Protein AF-0000000074851756 (afdb_homodimer)

Solvent-accessible surface area (backbone atoms only — not comparable to full-atom values): 67888 Å² total; per-residue (Å²): 117,62,91,69,58,43,26,28,37,28,37,21,36,17,73,38,20,49,46,32,46,52,32,22,52,74,55,72,34,46,54,42,29,34,17,52,48,88,61,73,35,48,54,50,54,72,54,92,60,80,52,89,83,42,47,54,47,39,75,83,44,56,49,78,49,38,39,69,49,37,21,48,42,88,50,74,60,65,42,74,48,35,41,28,30,37,46,68,55,50,38,50,49,55,50,50,52,33,62,75,70,64,45,60,87,41,49,40,57,28,23,38,72,58,37,47,45,79,42,64,36,86,86,79,60,46,75,28,36,39,38,34,28,30,32,68,86,79,66,49,76,46,78,48,76,24,41,29,39,37,46,16,68,60,53,66,45,38,76,39,77,80,88,55,54,41,48,90,60,33,69,43,50,76,45,42,55,62,66,42,37,68,61,82,89,39,63,69,30,30,34,39,33,37,32,64,43,49,68,27,44,51,51,49,51,57,34,29,77,48,23,64,34,28,37,35,24,27,80,41,48,29,44,62,37,50,55,49,36,70,32,51,38,51,27,59,38,58,65,43,10,52,52,49,52,58,50,56,74,38,88,57,38,68,54,51,51,52,48,55,41,29,49,51,38,32,33,54,56,60,26,27,33,45,51,79,90,59,83,42,80,23,66,49,80,54,51,68,56,37,40,42,42,56,30,38,44,44,35,44,32,81,57,34,36,36,55,44,29,38,32,28,69,82,69,53,72,48,75,66,39,46,33,37,38,38,27,59,55,53,43,75,72,61,84,35,45,54,65,83,68,55,44,67,57,80,61,32,66,46,26,40,94,48,29,32,48,55,86,55,92,65,78,43,50,34,38,38,56,73,61,43,56,60,59,42,58,50,32,49,25,42,50,48,29,46,40,51,33,29,38,68,62,64,76,36,82,79,74,57,57,69,57,40,42,51,53,40,50,50,52,52,50,55,35,50,73,66,66,32,60,42,57,81,48,49,30,50,43,46,43,68,63,52,49,51,55,49,25,54,69,57,46,10,52,58,61,59,70,56,31,51,72,76,36,48,70,60,33,48,46,59,34,62,30,48,64,34,39,22,50,52,13,65,25,53,66,76,49,40,93,59,16,64,60,56,60,73,40,43,66,57,34,62,46,46,57,36,63,53,24,93,47,75,65,75,80,62,74,65,75,50,72,54,54,55,44,47,48,42,47,48,44,44,59,44,54,45,64,71,77,76,76,76,81,87,72,82,69,82,61,69,56,71,74,65,51,56,48,46,48,45,51,51,53,67,68,44,87,50,66,67,55,57,48,52,45,50,48,50,49,42,44,36,55,66,66,64,46,53,60,58,54,50,51,46,45,49,49,59,68,44,68,79,73,79,76,84,68,80,72,70,74,81,66,82,72,69,76,73,61,60,51,64,46,98,86,66,57,67,52,66,68,70,58,62,64,56,51,58,55,70,72,101,117,63,90,70,58,43,24,29,37,28,39,21,36,17,74,38,19,49,46,32,46,53,32,21,52,76,56,72,34,46,54,43,28,34,16,52,47,87,60,72,37,49,54,49,55,72,54,91,61,82,51,91,82,42,48,53,44,39,77,81,45,55,49,80,50,39,39,67,48,37,22,49,42,87,50,75,61,64,42,74,50,34,41,27,30,37,44,68,56,50,37,50,48,54,50,50,53,34,61,74,70,63,47,62,87,41,49,40,57,30,23,36,72,60,38,46,45,81,41,65,36,86,86,80,60,45,75,27,36,38,39,34,30,31,33,66,86,79,63,48,76,44,79,49,76,22,40,28,40,38,45,17,68,60,50,67,45,40,76,39,78,79,87,56,53,42,50,89,59,33,70,44,49,77,45,42,55,63,66,42,38,68,59,83,91,39,64,68,29,30,34,39,32,38,32,63,43,50,68,26,45,52,51,48,50,56,34,31,78,47,24,65,33,29,37,35,22,26,80,41,50,30,44,63,37,48,56,49,36,69,34,51,38,54,28,60,39,56,65,42,10,53,52,48,52,58,50,57,74,38,89,59,38,69,55,52,50,51,49,55,42,29,47,50,39,32,34,52,58,59,25,27,35,45,52,77,89,57,84,42,79,21,65,50,81,54,53,68,58,38,39,43,43,54,32,38,46,44,33,44,31,80,57,32,35,37,54,42,28,38,31,28,69,82,70,52,73,48,75,66,39,46,32,37,38,36,28,59,56,52,44,73,74,63,82,35,46,54,64,83,68,54,45,67,58,80,60,32,67,46,26,39,94,50,29,32,49,55,85,55,93,66,78,43,50,35,39,37,56,72,60,43,57,60,58,45,58,50,33,50,24,42,49,47,28,45,39,52,34,31,37,68,61,64,78,37,82,78,73,57,58,70,56,38,43,52,53,40,52,49,52,50,51,55,35,52,74,66,68,31,59,44,55,82,46,50,31,50,43,46,42,66,63,52,49,52,54,48,25,56,68,57,46,10,53,58,60,58,72,57,31,51,72,76,37,48,69,60,32,48,45,60,34,62,29,50,63,33,37,23,50,51,13,65,25,55,67,74,50,38,93,59,17,65,59,55,60,72,41,44,68,57,35,62,46,47,56,37,63,53,24,92,46,75,63,73,81,61,73,66,76,51,74,54,53,56,43,47,48,42,46,47,44,45,60,44,54,47,64,74,77,75,78,75,80,88,72,81,69,81,63,70,57,70,73,64,52,57,48,47,48,45,50,50,51,68,67,46,88,51,65,67,55,55,49,51,47,51,47,50,48,42,46,35,54,66,62,66,48,53,59,59,54,51,50,46,46,50,47,59,68,45,69,78,73,78,77,85,67,81,73,73,76,81,66,82,72,69,74,74,61,60,51,64,47,96,87,67,56,66,49,66,66,70,58,63,64,56,50,58,55,70,72,102

Foldseek 3Di:
DPPQQQEEEEEAQALLRVLLLVLSVLLVGQYAYEHQAQDHHFLLPADLFFDAQGFYDAQADKALAFQLAFDAQFQGQFLQAARIHGSVSVSVSSVVVCVVSVRVVRYDYNKAWAAKDWDQDVPPRDIWIWTWIARNVVRDIDIDIHRFYEYENAFRNFDDDDDFAAPVLAQAAEEELRGHHALPPQAQAEEEEEADAASSLVVQLRNLVGYVAYEYEYAFFAQEDEQADPPGFGPLFQCFFQQNVVCCPPPCNVVVVQCVSVVVPNCVVLVRHGDDPDHHYHYDPRRSVSSVVPSYHYAYDFNHAHHQWTAHPVGDIDGRHRYYYYHPGTAGDDNRYDCVLWPADLLAIQAQLQWAHAPDPDRRYTYAQLADEPGHRSNLSSLSSNLSSCVSSVNFDDDDRVVSNVVSVVLVVVCVVVVVRDSNRNRYDYDNVSSQVSLVRQVQQAPLVVCVPPPVPLSVLNRRTRVGSNNSQCDHRNHHPCSSVSSVCVVVSNCVNVCPDPPDPPPDPPPPPCVVVVVVVLVCVQQVQPQPPDDDDSPRPRDDDVSCVVLCVVVVVPPDVVSVVVVVVVVCCCVVVCVDPCVVVVVVVVVVPPPDDPPDCPPPPPPVPQPQPQDPVRDRPSPPPPVVVVVVVD/DPPQQQEEEEEAQALLRVLLLVLSVLLVGQYAYEHQAQDHHFLLPADLFFDAQGFYDAQADKALAFQLFFDAQFQGQFLQAARIHGSVSVSVSSVVVCVVSVRVVRYDYNKAWAAKDWDQDVPPRDIWIWTWIARNVVRDIDIDIHRFYEYENAFRNFDDDDDFAAPVLAQAAEEELRGHHALPPQAQAEEEEEADAASSLVVQLRNLVGYVAYEYEYAFFAQEDEQADPPGFGPLFQCFFQQNVVCCPPPCNVVVVQCVSVVVPNCVVLVRHGDDPDHHYHYDPRRSVSSVVPSYHYAYDFNHAHHQWTAHPVGDIDGRHRYYYYHPGTAGDDNRYDCVLWPADLLAIQAQLQWAHAPDPDRRYTYAQLADEPGHRSNLSSLSSNLSSCVSSVNFDDDDRVVSRVVSVVLVVVCVVVVVRDSNRNRYDYDNVSSQVSLVRQVQQAPLVVCVPPPVPLSVLNRRTRVGSNNSQCDHRNNHPCSSVSSVCVVVSNCVNVPPDPPPPPPDPPPPPCVVVVVVVLVCVQQVLPPPPDDDDSPRPRDDDVSCVVLCVVVVPPPDVVSVVVVCVVVCCCVVVCVDPCVVVVVVVVVVPPPDDPPPCPDPPPPVPQPQPQDPVRDRPSPPPVVVVVVVVD

Organism: Aplysia californica (NCBI:txid6500)

Nearest PDB structures (foldseek):
  6sek-assembly1_B  TM=9.580E-01  e=1.502E-61  synthetic construct
  6sem-assembly2_A  TM=9.247E-01  e=6.614E-62  synthetic construct
  6sf0-assembly2_C-2  TM=9.127E-01  e=6.725E-63  synthetic construct
  7al4-assembly1_A  TM=9.422E-01  e=1.776E-57  Felis catus
  7al4-assembly2_C  TM=9.166E-01  e=3.530E-56  Felis catus

Radius of gyration: 35.89 Å; Cα contacts (8 Å, |Δi|>4): 2240; chains: 2; bounding box: 66×115×108 Å

Structure (mmCIF, N/CA/C/O backbone):
data_AF-0000000074851756-model_v1
#
loop_
_entity.id
_entity.type
_entity.pdbx_description
1 polymer 'Flavin-containing monooxygenase 5-like'
#
loop_
_atom_site.group_PDB
_atom_site.id
_atom_site.type_symbol
_atom_site.label_atom_id
_atom_site.label_alt_id
_atom_site.label_comp_id
_atom_site.label_asym_id
_atom_site.label_entity_id
_atom_site.label_seq_id
_atom_site.pdbx_PDB_ins_code
_atom_site.Cartn_x
_atom_site.Cartn_y
_atom_site.Cartn_z
_atom_site.occupancy
_atom_site.B_iso_or_equiv
_atom_site.auth_seq_id
_atom_site.auth_comp_id
_atom_site.auth_asym_id
_atom_site.auth_atom_id
_atom_site.pdbx_PDB_model_num
ATOM 1 N N . MET A 1 1 ? -8.148 50.625 24.812 1 31.36 1 MET A N 1
ATOM 2 C CA . MET A 1 1 ? -7.691 50.938 23.453 1 31.36 1 MET A CA 1
ATOM 3 C C . MET A 1 1 ? -8.789 51.656 22.656 1 31.36 1 MET A C 1
ATOM 5 O O . MET A 1 1 ? -9.93 51.188 22.641 1 31.36 1 MET A O 1
ATOM 9 N N . THR A 1 2 ? -8.742 52.75 22.391 1 35.19 2 THR A N 1
ATOM 10 C CA . THR A 1 2 ? -9.672 53.438 21.516 1 35.19 2 THR A CA 1
ATOM 11 C C . THR A 1 2 ? -10.008 52.562 20.297 1 35.19 2 THR A C 1
ATOM 13 O O . THR A 1 2 ? -9.289 51.625 20 1 35.19 2 THR A O 1
ATOM 16 N N . GLY A 1 3 ? -11.133 52.812 19.625 1 43.81 3 GLY A N 1
ATOM 17 C CA . GLY A 1 3 ? -11.789 52.062 18.562 1 43.81 3 GLY A CA 1
ATOM 18 C C . GLY A 1 3 ? -10.812 51.406 17.594 1 43.81 3 GLY A C 1
ATOM 19 O O . GLY A 1 3 ? -11 50.25 17.188 1 43.81 3 GLY A O 1
ATOM 20 N N . GLY A 1 4 ? -9.805 52.156 17.062 1 55 4 GLY A N 1
ATOM 21 C CA . GLY A 1 4 ? -8.758 51.812 16.125 1 55 4 GLY A CA 1
ATOM 22 C C . GLY A 1 4 ? -7.695 50.906 16.719 1 55 4 GLY A C 1
ATOM 23 O O . GLY A 1 4 ? -6.91 50.281 16 1 55 4 GLY A O 1
ATOM 24 N N . GLY A 1 5 ? -7.711 50.625 18.031 1 72.5 5 GLY A N 1
ATOM 25 C CA . GLY A 1 5 ? -6.621 50.031 18.797 1 72.5 5 GLY A CA 1
ATOM 26 C C . GLY A 1 5 ? -6.711 48.531 18.922 1 72.5 5 GLY A C 1
ATOM 27 O O . GLY A 1 5 ? -5.785 47.875 19.422 1 72.5 5 GLY A O 1
ATOM 28 N N . ARG A 1 6 ? -7.723 47.969 18.312 1 90.75 6 ARG A N 1
ATOM 29 C CA . ARG A 1 6 ? -7.906 46.531 18.438 1 90.75 6 ARG A CA 1
ATOM 30 C C . ARG A 1 6 ? -7.941 45.844 17.078 1 90.75 6 ARG A C 1
ATOM 32 O O . ARG A 1 6 ? -8.148 44.656 16.969 1 90.75 6 ARG A O 1
ATOM 39 N N . ARG A 1 7 ? -7.676 46.594 16.078 1 96.31 7 ARG A N 1
ATOM 40 C CA . ARG A 1 7 ? -7.785 46.062 14.719 1 96.31 7 ARG A CA 1
ATOM 41 C C . ARG A 1 7 ? -6.566 45.219 14.367 1 96.31 7 ARG A C 1
ATOM 43 O O . ARG A 1 7 ? -5.43 45.625 14.648 1 96.31 7 ARG A O 1
ATOM 50 N N . VAL A 1 8 ? -6.859 44.094 13.781 1 98.38 8 VAL A N 1
ATOM 51 C CA . VAL A 1 8 ? -5.805 43.156 13.398 1 98.38 8 VAL A CA 1
ATOM 52 C C . VAL A 1 8 ? -5.926 42.812 11.914 1 98.38 8 VAL A C 1
ATOM 54 O O . VAL A 1 8 ? -6.977 42.344 11.461 1 98.38 8 VAL A O 1
ATOM 57 N N . CYS A 1 9 ? -4.891 43.031 11.117 1 98.5 9 CYS A N 1
ATOM 58 C CA . CYS A 1 9 ? -4.84 42.562 9.742 1 98.5 9 CYS A CA 1
ATOM 59 C C . CYS A 1 9 ? -4.285 41.125 9.688 1 98.5 9 CYS A C 1
ATOM 61 O O . CYS A 1 9 ? -3.248 40.844 10.289 1 98.5 9 CYS A O 1
ATOM 63 N N . ILE A 1 10 ? -5.008 40.312 9.094 1 98.81 10 ILE A N 1
ATOM 64 C CA . ILE A 1 10 ? -4.574 38.938 8.852 1 98.81 10 ILE A CA 1
ATOM 65 C C . ILE A 1 10 ? -4.316 38.719 7.363 1 98.81 10 ILE A C 1
ATOM 67 O O . ILE A 1 10 ? -5.219 38.906 6.539 1 98.81 10 ILE A O 1
ATOM 71 N N . VAL A 1 11 ? -3.096 38.344 6.992 1 98.38 11 VAL A N 1
ATOM 72 C CA . VAL A 1 11 ? -2.752 38.188 5.582 1 98.38 11 VAL A CA 1
ATOM 73 C C . VAL A 1 11 ? -2.832 36.719 5.207 1 98.38 11 VAL A C 1
ATOM 75 O O . VAL A 1 11 ? -1.933 35.938 5.531 1 98.38 11 VAL A O 1
ATOM 78 N N . GLY A 1 12 ? -3.883 36.344 4.488 1 97.94 12 GLY A N 1
ATOM 79 C CA . GLY A 1 12 ? -4.102 34.969 4.082 1 97.94 12 GLY A CA 1
ATOM 80 C C . GLY A 1 12 ? -5.211 34.312 4.859 1 97.94 12 GLY A C 1
ATOM 81 O O . GLY A 1 12 ? -5.285 34.406 6.086 1 97.94 12 GLY A O 1
ATOM 82 N N . ALA A 1 13 ? -6.055 33.594 4.137 1 98.56 13 ALA A N 1
ATOM 83 C CA . ALA A 1 13 ? -7.172 32.906 4.762 1 98.56 13 ALA A CA 1
ATOM 84 C C . ALA A 1 13 ? -7.035 31.391 4.578 1 98.56 13 ALA A C 1
ATOM 86 O O . ALA A 1 13 ? -8.031 30.688 4.348 1 98.56 13 ALA A O 1
ATOM 87 N N . GLY A 1 14 ? -5.781 30.875 4.57 1 98 14 GLY A N 1
ATOM 88 C CA . GLY A 1 14 ? -5.551 29.453 4.648 1 98 14 GLY A CA 1
ATOM 89 C C . GLY A 1 14 ? -5.84 28.859 6.02 1 98 14 GLY A C 1
ATOM 90 O O . GLY A 1 14 ? -6.605 29.438 6.793 1 98 14 GLY A O 1
ATOM 91 N N . VAL A 1 15 ? -5.223 27.781 6.32 1 98.25 15 VAL A N 1
ATOM 92 C CA . VAL A 1 15 ? -5.438 27.078 7.582 1 98.25 15 VAL A CA 1
ATOM 93 C C . VAL A 1 15 ? -5.074 27.984 8.75 1 98.25 15 VAL A C 1
ATOM 95 O O . VAL A 1 15 ? -5.805 28.062 9.742 1 98.25 15 VAL A O 1
ATOM 98 N N . SER A 1 16 ? -3.969 28.688 8.648 1 98.31 16 SER A N 1
ATOM 99 C CA . SER A 1 16 ? -3.5 29.562 9.719 1 98.31 16 SER A CA 1
ATOM 100 C C . SER A 1 16 ? -4.371 30.812 9.844 1 98.31 16 SER A C 1
ATOM 102 O O . SER A 1 16 ? -4.73 31.219 10.945 1 98.31 16 SER A O 1
ATOM 104 N N . GLY A 1 17 ? -4.699 31.422 8.719 1 98.69 17 GLY A N 1
ATOM 105 C CA . GLY A 1 17 ? -5.48 32.656 8.75 1 98.69 17 GLY A CA 1
ATOM 106 C C . GLY A 1 17 ? -6.895 32.438 9.258 1 98.69 17 GLY A C 1
ATOM 107 O O . GLY A 1 17 ? -7.414 33.25 10.016 1 98.69 17 GLY A O 1
ATOM 108 N N . LEU A 1 18 ? -7.48 31.375 8.828 1 98.69 18 LEU A N 1
ATOM 109 C CA . LEU A 1 18 ? -8.852 31.078 9.227 1 98.69 18 LEU A CA 1
ATOM 110 C C . LEU A 1 18 ? -8.969 30.969 10.742 1 98.69 18 LEU A C 1
ATOM 112 O O . LEU A 1 18 ? -9.852 31.578 11.352 1 98.69 18 LEU A O 1
ATOM 116 N N . THR A 1 19 ? -8.117 30.219 11.352 1 98.69 19 THR A N 1
ATOM 117 C CA . THR A 1 19 ? -8.18 30.062 12.805 1 98.69 19 THR A CA 1
ATOM 118 C C . THR A 1 19 ? -7.75 31.344 13.5 1 98.69 19 THR A C 1
ATOM 120 O O . THR A 1 19 ? -8.211 31.641 14.609 1 98.69 19 THR A O 1
ATOM 123 N N . SER A 1 20 ? -6.898 32.125 12.883 1 98.88 20 SER A N 1
ATOM 124 C CA . SER A 1 20 ? -6.492 33.406 13.453 1 98.88 20 SER A CA 1
ATOM 125 C C . SER A 1 20 ? -7.672 34.375 13.555 1 98.88 20 SER A C 1
ATOM 127 O O . SER A 1 20 ? -7.777 35.125 14.516 1 98.88 20 SER A O 1
ATOM 129 N N . VAL A 1 21 ? -8.531 34.375 12.539 1 98.88 21 VAL A N 1
ATOM 130 C CA . VAL A 1 21 ? -9.742 35.188 12.602 1 98.88 21 VAL A CA 1
ATOM 131 C C . VAL A 1 21 ? -10.547 34.844 13.844 1 98.88 21 VAL A C 1
ATOM 133 O O . VAL A 1 21 ? -10.938 35.719 14.617 1 98.88 21 VAL A O 1
ATOM 136 N N . LYS A 1 22 ? -10.766 33.594 14.039 1 98.88 22 LYS A N 1
ATOM 137 C CA . LYS A 1 22 ? -11.539 33.125 15.188 1 98.88 22 LYS A CA 1
ATOM 138 C C . LYS A 1 22 ? -10.875 33.531 16.5 1 98.88 22 LYS A C 1
ATOM 140 O O . LYS A 1 22 ? -11.539 34 17.422 1 98.88 22 LYS A O 1
ATOM 145 N N . CYS A 1 23 ? -9.578 33.312 16.594 1 98.75 23 CYS A N 1
ATOM 146 C CA . CYS A 1 23 ? -8.844 33.625 17.812 1 98.75 23 CYS A CA 1
ATOM 147 C C . CYS A 1 23 ? -8.938 35.094 18.125 1 98.75 23 CYS A C 1
ATOM 149 O O . CYS A 1 23 ? -9.023 35.469 19.297 1 98.75 23 CYS A O 1
ATOM 151 N N . CYS A 1 24 ? -8.867 35.969 17.125 1 98.69 24 CYS A N 1
ATOM 152 C CA . CYS A 1 24 ? -9.062 37.406 17.344 1 98.69 24 CYS A CA 1
ATOM 153 C C . CYS A 1 24 ? -10.422 37.656 17.984 1 98.69 24 CYS A C 1
ATOM 155 O O . CYS A 1 24 ? -10.508 38.406 18.969 1 98.69 24 CYS A O 1
ATOM 157 N N . LEU A 1 25 ? -11.406 37.062 17.422 1 98.5 25 LEU A N 1
ATOM 158 C CA . LEU A 1 25 ? -12.766 37.281 17.922 1 98.5 25 LEU A CA 1
ATOM 159 C C . LEU A 1 25 ? -12.875 36.812 19.375 1 98.5 25 LEU A C 1
ATOM 161 O O . LEU A 1 25 ? -13.492 37.5 20.203 1 98.5 25 LEU A O 1
ATOM 165 N N . GLU A 1 26 ? -12.258 35.719 19.672 1 97.62 26 GLU A N 1
ATOM 166 C CA . GLU A 1 26 ? -12.32 35.156 21.016 1 97.62 26 GLU A CA 1
ATOM 167 C C . GLU A 1 26 ? -11.648 36.094 22.031 1 97.62 26 GLU A C 1
ATOM 169 O O . GLU A 1 26 ? -12.016 36.094 23.203 1 97.62 26 GLU A O 1
ATOM 174 N N . GLU A 1 27 ? -10.703 36.875 21.578 1 97.62 27 GLU A N 1
ATOM 175 C CA . GLU A 1 27 ? -9.969 37.75 22.484 1 97.62 27 GLU A CA 1
ATOM 176 C C . GLU A 1 27 ? -10.492 39.188 22.391 1 97.62 27 GLU A C 1
ATOM 178 O O . GLU A 1 27 ? -9.859 40.125 22.906 1 97.62 27 GLU A O 1
ATOM 183 N N . GLY A 1 28 ? -11.578 39.375 21.703 1 96.94 28 GLY A N 1
ATOM 184 C CA . GLY A 1 28 ? -12.219 40.688 21.625 1 96.94 28 GLY A CA 1
ATOM 185 C C . GLY A 1 28 ? -11.523 41.625 20.656 1 96.94 28 GLY A C 1
ATOM 186 O O . GLY A 1 28 ? -11.656 42.844 20.781 1 96.94 28 GLY A O 1
ATOM 187 N N . LEU A 1 29 ? -10.727 41.125 19.766 1 98.19 29 LEU A N 1
ATOM 188 C CA . LEU A 1 29 ? -10.07 41.906 18.734 1 98.19 29 LEU A CA 1
ATOM 189 C C . LEU A 1 29 ? -10.938 42 17.484 1 98.19 29 LEU A C 1
ATOM 191 O O . LEU A 1 29 ? -11.977 41.344 17.391 1 98.19 29 LEU A O 1
ATOM 195 N N . GLU A 1 30 ? -10.578 42.875 16.562 1 98.06 30 GLU A N 1
ATOM 196 C CA . GLU A 1 30 ? -11.336 43.094 15.344 1 98.06 30 GLU A CA 1
ATOM 197 C C . GLU A 1 30 ? -10.531 42.688 14.109 1 98.06 30 GLU A C 1
ATOM 199 O O . GLU A 1 30 ? -9.797 43.469 13.539 1 98.06 30 GLU A O 1
ATOM 204 N N . PRO A 1 31 ? -10.836 41.531 13.609 1 98.56 31 PRO A N 1
ATOM 205 C CA . PRO A 1 31 ? -10.031 41 12.5 1 98.56 31 PRO A CA 1
ATOM 206 C C . PRO A 1 31 ? -10.461 41.531 11.141 1 98.56 31 PRO A C 1
ATOM 208 O O . PRO A 1 31 ? -11.656 41.75 10.906 1 98.56 31 PRO A O 1
ATOM 211 N N . MET A 1 32 ? -9.539 41.812 10.312 1 98.56 32 MET A N 1
ATOM 212 C CA . MET A 1 32 ? -9.648 42.031 8.867 1 98.56 32 MET A CA 1
ATOM 213 C C . MET A 1 32 ? -8.711 41.094 8.102 1 98.56 32 MET A C 1
ATOM 215 O O . MET A 1 32 ? -7.504 41.344 8.055 1 98.56 32 MET A O 1
ATOM 219 N N . CYS A 1 33 ? -9.32 40.125 7.508 1 98.81 33 CYS A N 1
ATOM 220 C CA . CYS A 1 33 ? -8.523 39.125 6.801 1 98.81 33 CYS A CA 1
ATOM 221 C C . CYS A 1 33 ? -8.539 39.406 5.297 1 98.81 33 CYS A C 1
ATOM 223 O O . CYS A 1 33 ? -9.602 39.594 4.703 1 98.81 33 CYS A O 1
ATOM 225 N N . LEU A 1 34 ? -7.383 39.469 4.73 1 98.75 34 LEU A N 1
ATOM 226 C CA . LEU A 1 34 ? -7.234 39.688 3.295 1 98.75 34 LEU A CA 1
ATOM 227 C C . LEU A 1 34 ? -6.734 38.406 2.613 1 98.75 34 LEU A C 1
ATOM 229 O O . LEU A 1 34 ? -5.707 37.844 3.012 1 98.75 34 LEU A O 1
ATOM 233 N N . GLU A 1 35 ? -7.477 37.906 1.656 1 98.44 35 GLU A N 1
ATOM 234 C CA . GLU A 1 35 ? -7.152 36.688 0.919 1 98.44 35 GLU A CA 1
ATOM 235 C C . GLU A 1 35 ? -7.098 36.969 -0.583 1 98.44 35 GLU A C 1
ATOM 237 O O . GLU A 1 35 ? -8.062 37.469 -1.167 1 98.44 35 GLU A O 1
ATOM 242 N N . GLN A 1 36 ? -5.992 36.625 -1.146 1 97.19 36 GLN A N 1
ATOM 243 C CA . GLN A 1 36 ? -5.844 36.875 -2.574 1 97.19 36 GLN A CA 1
ATOM 244 C C . GLN A 1 36 ? -6.691 35.906 -3.398 1 97.19 36 GLN A C 1
ATOM 246 O O . GLN A 1 36 ? -7.141 36.25 -4.496 1 97.19 36 GLN A O 1
ATOM 251 N N . ASP A 1 37 ? -6.918 34.688 -2.924 1 96.88 37 ASP A N 1
ATOM 252 C CA . ASP A 1 37 ? -7.723 33.688 -3.645 1 96.88 37 ASP A CA 1
ATOM 253 C C . ASP A 1 37 ? -9.211 34.031 -3.549 1 96.88 37 ASP A C 1
ATOM 255 O O . ASP A 1 37 ? -9.602 34.938 -2.832 1 96.88 37 ASP A O 1
ATOM 259 N N . SER A 1 38 ? -10.07 33.312 -4.312 1 97 38 SER A N 1
ATOM 260 C CA . SER A 1 38 ? -11.508 33.562 -4.367 1 97 38 SER A CA 1
ATOM 261 C C . SER A 1 38 ? -12.25 32.812 -3.268 1 97 38 SER A C 1
ATOM 263 O O . SER A 1 38 ? -13.461 32.969 -3.102 1 97 38 SER A O 1
ATOM 265 N N . ASP A 1 39 ? -11.523 32 -2.561 1 97.38 39 ASP A N 1
ATOM 266 C CA . ASP A 1 39 ? -12.125 31.203 -1.503 1 97.38 39 ASP A CA 1
ATOM 267 C C . ASP A 1 39 ? -11.133 30.938 -0.374 1 97.38 39 ASP A C 1
ATOM 269 O O . ASP A 1 39 ? -9.93 31.141 -0.54 1 97.38 39 ASP A O 1
ATOM 273 N N . LEU A 1 40 ? -11.68 30.594 0.798 1 98.19 40 LEU A N 1
ATOM 274 C CA . LEU A 1 40 ? -10.812 30.25 1.922 1 98.19 40 LEU A CA 1
ATOM 275 C C . LEU A 1 40 ? -10.18 28.891 1.715 1 98.19 40 LEU A C 1
ATOM 277 O O . LEU A 1 40 ? -10.68 28.062 0.939 1 98.19 40 LEU A O 1
ATOM 281 N N . GLY A 1 41 ? -9.07 28.656 2.379 1 97.38 41 GLY A N 1
ATOM 282 C CA . GLY A 1 41 ? -8.484 27.328 2.367 1 97.38 41 GLY A CA 1
ATOM 283 C C . GLY A 1 41 ? -7.02 27.312 1.968 1 97.38 41 GLY A C 1
ATOM 284 O O . GLY A 1 41 ? -6.281 26.406 2.32 1 97.38 41 GLY A O 1
ATOM 285 N N . GLY A 1 42 ? -6.582 28.359 1.216 1 96.25 42 GLY A N 1
ATOM 286 C CA . GLY A 1 42 ? -5.18 28.438 0.828 1 96.25 42 GLY A CA 1
ATOM 287 C C . GLY A 1 42 ? -4.734 27.266 -0.015 1 96.25 42 GLY A C 1
ATOM 288 O O . GLY A 1 42 ? -5.355 26.938 -1.033 1 96.25 42 GLY A O 1
ATOM 289 N N . LEU A 1 43 ? -3.773 26.531 0.457 1 96.25 43 LEU A N 1
ATOM 290 C CA . LEU A 1 43 ? -3.193 25.359 -0.21 1 96.25 43 LEU A CA 1
ATOM 291 C C . LEU A 1 43 ? -4.273 24.359 -0.602 1 96.25 43 LEU A C 1
ATOM 293 O O . LEU A 1 43 ? -4.148 23.672 -1.616 1 96.25 43 LEU A O 1
ATOM 297 N N . TRP A 1 44 ? -5.305 24.312 0.086 1 97.56 44 TRP A N 1
ATOM 298 C CA . TRP A 1 44 ? -6.301 23.25 -0.029 1 97.56 44 TRP A CA 1
ATOM 299 C C . TRP A 1 44 ? -7.34 23.594 -1.091 1 97.56 44 TRP A C 1
ATOM 301 O O . TRP A 1 44 ? -8.281 22.828 -1.317 1 97.56 44 TRP A O 1
ATOM 311 N N . ASN A 1 45 ? -7.152 24.766 -1.716 1 96.81 45 ASN A N 1
ATOM 312 C CA . ASN A 1 45 ? -7.922 25.094 -2.91 1 96.81 45 ASN A CA 1
ATOM 313 C C . ASN A 1 45 ? -7.324 24.453 -4.156 1 96.81 45 ASN A C 1
ATOM 315 O O . ASN A 1 45 ? -6.496 25.047 -4.84 1 96.81 45 ASN A O 1
ATOM 319 N N . PHE A 1 46 ? -7.781 23.297 -4.484 1 97.06 46 PHE A N 1
ATOM 320 C CA . PHE A 1 46 ? -7.25 22.562 -5.625 1 97.06 46 PHE A CA 1
ATOM 321 C C . PHE A 1 46 ? -7.715 23.172 -6.938 1 97.06 46 PHE A C 1
ATOM 323 O O . PHE A 1 46 ? -8.883 23.547 -7.074 1 97.06 46 PHE A O 1
ATOM 330 N N . THR A 1 47 ? -6.762 23.328 -7.848 1 96.25 47 THR A N 1
ATOM 331 C CA . THR A 1 47 ? -7.043 23.719 -9.227 1 96.25 47 THR A CA 1
ATOM 332 C C . THR A 1 47 ? -6.352 22.766 -10.203 1 96.25 47 THR A C 1
ATOM 334 O O . THR A 1 47 ? -5.254 22.281 -9.93 1 96.25 47 THR A O 1
ATOM 337 N N . ASP A 1 48 ? -6.941 22.484 -11.367 1 95 48 ASP A N 1
ATOM 338 C CA . ASP A 1 48 ? -6.391 21.562 -12.352 1 95 48 ASP A CA 1
ATOM 339 C C . ASP A 1 48 ? -5.105 22.109 -12.961 1 95 48 ASP A C 1
ATOM 341 O O . ASP A 1 48 ? -4.238 21.344 -13.391 1 95 48 ASP A O 1
ATOM 345 N N . LYS A 1 49 ? -5.039 23.453 -12.953 1 95.62 49 LYS A N 1
ATOM 346 C CA . LYS A 1 49 ? -3.855 24.109 -13.508 1 95.62 49 LYS A CA 1
ATOM 347 C C . LYS A 1 49 ? -3.104 24.891 -12.43 1 95.62 49 LYS A C 1
ATOM 349 O O . LYS A 1 49 ? -3.707 25.375 -11.477 1 95.62 49 LYS A O 1
ATOM 354 N N . VAL A 1 50 ? -1.823 24.922 -12.648 1 95.06 50 VAL A N 1
ATOM 355 C CA . VAL A 1 50 ? -0.981 25.672 -11.727 1 95.06 50 VAL A CA 1
ATOM 356 C C . VAL A 1 50 ? -1.218 27.172 -11.906 1 95.06 50 VAL A C 1
ATOM 358 O O . VAL A 1 50 ? -1.354 27.656 -13.039 1 95.06 50 VAL A O 1
ATOM 361 N N . ARG A 1 51 ? -1.324 27.906 -10.836 1 93.69 51 ARG A N 1
ATOM 362 C CA . ARG A 1 51 ? -1.422 29.359 -10.828 1 93.69 51 ARG A CA 1
ATOM 363 C C . ARG A 1 51 ? -0.162 29.984 -10.242 1 93.69 51 ARG A C 1
ATOM 365 O O . ARG A 1 51 ? 0.161 29.766 -9.078 1 93.69 51 ARG A O 1
ATOM 372 N N . PRO A 1 52 ? 0.51 30.75 -11.016 1 89.25 52 PRO A N 1
ATOM 373 C CA . PRO A 1 52 ? 1.73 31.359 -10.5 1 89.25 52 PRO A CA 1
ATOM 374 C C . PRO A 1 52 ? 1.487 32.156 -9.227 1 89.25 52 PRO A C 1
ATOM 376 O O . PRO A 1 52 ? 0.529 32.938 -9.148 1 89.25 52 PRO A O 1
ATOM 379 N N . GLY A 1 53 ? 2.311 31.922 -8.258 1 88.06 53 GLY A N 1
ATOM 380 C CA . GLY A 1 53 ? 2.238 32.688 -7.023 1 88.06 53 GLY A CA 1
ATOM 381 C C . GLY A 1 53 ? 1.29 32.062 -6.004 1 88.06 53 GLY A C 1
ATOM 382 O O . GLY A 1 53 ? 1.17 32.594 -4.887 1 88.06 53 GLY A O 1
ATOM 383 N N . TYR A 1 54 ? 0.603 31.062 -6.359 1 93.88 54 TYR A N 1
ATOM 384 C CA . TYR A 1 54 ? -0.325 30.375 -5.461 1 93.88 54 TYR A CA 1
ATOM 385 C C . TYR A 1 54 ? 0.222 29.016 -5.039 1 93.88 54 TYR A C 1
ATOM 387 O O . TYR A 1 54 ? 1.058 28.438 -5.734 1 93.88 54 TYR A O 1
ATOM 395 N N . PRO A 1 55 ? -0.184 28.609 -3.855 1 94.75 55 PRO A N 1
ATOM 396 C CA . PRO A 1 55 ? 0.147 27.219 -3.533 1 94.75 55 PRO A CA 1
ATOM 397 C C . PRO A 1 55 ? -0.541 26.219 -4.461 1 94.75 55 PRO A C 1
ATOM 399 O O . PRO A 1 55 ? -1.492 26.562 -5.16 1 94.75 55 PRO A O 1
ATOM 402 N N . SER A 1 56 ? 0.07 25.031 -4.504 1 95.69 56 SER A N 1
ATOM 403 C CA . SER A 1 56 ? -0.445 24.031 -5.449 1 95.69 56 SER A CA 1
ATOM 404 C C . SER A 1 56 ? -0.458 22.641 -4.84 1 95.69 56 SER A C 1
ATOM 406 O O . SER A 1 56 ? 0.421 22.297 -4.047 1 95.69 56 SER A O 1
ATOM 408 N N . LEU A 1 57 ? -1.504 21.891 -5.184 1 95 57 LEU A N 1
ATOM 409 C CA . LEU A 1 57 ? -1.68 20.516 -4.766 1 95 57 LEU A CA 1
ATOM 410 C C . LEU A 1 57 ? -1.89 19.609 -5.973 1 95 57 LEU A C 1
ATOM 412 O O . LEU A 1 57 ? -2.312 20.062 -7.035 1 95 57 LEU A O 1
ATOM 416 N N . TYR A 1 58 ? -1.522 18.375 -5.836 1 96.94 58 TYR A N 1
ATOM 417 C CA . TYR A 1 58 ? -1.889 17.406 -6.859 1 96.94 58 TYR A CA 1
ATOM 418 C C . TYR A 1 58 ? -3.186 16.688 -6.496 1 96.94 58 TYR A C 1
ATOM 420 O O . TYR A 1 58 ? -3.566 16.641 -5.324 1 96.94 58 TYR A O 1
ATOM 428 N N . ARG A 1 59 ? -3.85 16.109 -7.406 1 96.44 59 ARG A N 1
ATOM 429 C CA . ARG A 1 59 ? -5.223 15.625 -7.316 1 96.44 59 ARG A CA 1
ATOM 430 C C . ARG A 1 59 ? -5.344 14.5 -6.297 1 96.44 59 ARG A C 1
ATOM 432 O O . ARG A 1 59 ? -6.352 14.391 -5.598 1 96.44 59 ARG A O 1
ATOM 439 N N . SER A 1 60 ? -4.348 13.688 -6.152 1 95.94 60 SER A N 1
ATOM 440 C CA . SER A 1 60 ? -4.418 12.484 -5.328 1 95.94 60 SER A CA 1
ATOM 441 C C . SER A 1 60 ? -3.922 12.758 -3.91 1 95.94 60 SER A C 1
ATOM 443 O O . SER A 1 60 ? -3.779 11.836 -3.109 1 95.94 60 SER A O 1
ATOM 445 N N . CYS A 1 61 ? -3.695 13.969 -3.543 1 97.19 61 CYS A N 1
ATOM 446 C CA . CYS A 1 61 ? -3.061 14.305 -2.273 1 97.19 61 CYS A CA 1
ATOM 447 C C . CYS A 1 61 ? -3.938 13.883 -1.1 1 97.19 61 CYS A C 1
ATOM 449 O O . CYS A 1 61 ? -5.125 14.211 -1.056 1 97.19 61 CYS A O 1
ATOM 451 N N . VAL A 1 62 ? -3.393 13.086 -0.185 1 97.12 62 VAL A N 1
ATOM 452 C CA . VAL A 1 62 ? -4.004 12.656 1.066 1 97.12 62 VAL A CA 1
ATOM 453 C C . VAL A 1 62 ? -3.158 13.125 2.246 1 97.12 62 VAL A C 1
ATOM 455 O O . VAL A 1 62 ? -1.927 13.062 2.201 1 97.12 62 VAL A O 1
ATOM 458 N N . ILE A 1 63 ? -3.787 13.625 3.211 1 96.75 63 ILE A N 1
ATOM 459 C CA . ILE A 1 63 ? -3.086 14.133 4.387 1 96.75 63 ILE A CA 1
ATOM 460 C C . ILE A 1 63 ? -2.406 12.977 5.117 1 96.75 63 ILE A C 1
ATOM 462 O O . ILE A 1 63 ? -2.971 11.883 5.23 1 96.75 63 ILE A O 1
ATOM 466 N N . ASN A 1 64 ? -1.233 13.219 5.695 1 95.94 64 ASN A N 1
ATOM 467 C CA . ASN A 1 64 ? -0.419 12.18 6.32 1 95.94 64 ASN A CA 1
ATOM 468 C C . ASN A 1 64 ? -0.797 11.977 7.785 1 95.94 64 ASN A C 1
ATOM 470 O O . ASN A 1 64 ? -0.477 10.945 8.375 1 95.94 64 ASN A O 1
ATOM 474 N N . THR A 1 65 ? -1.422 12.945 8.414 1 97.19 65 THR A N 1
ATOM 475 C CA . THR A 1 65 ? -1.812 12.859 9.812 1 97.19 65 THR A CA 1
ATOM 476 C C . THR A 1 65 ? -3.287 12.492 9.945 1 97.19 65 THR A C 1
ATOM 478 O O . THR A 1 65 ? -4.086 12.789 9.055 1 97.19 65 THR A O 1
ATOM 481 N N . SER A 1 66 ? -3.664 11.82 11.031 1 97.94 66 SER A N 1
ATOM 482 C CA . SER A 1 66 ? -5.035 11.359 11.211 1 97.94 66 SER A CA 1
ATOM 483 C C . SER A 1 66 ? -5.98 12.523 11.492 1 97.94 66 SER A C 1
ATOM 485 O O . SER A 1 66 ? -5.555 13.578 11.977 1 97.94 66 SER A O 1
ATOM 487 N N . LYS A 1 67 ? -7.246 12.328 11.172 1 98.25 67 LYS A N 1
ATOM 488 C CA . LYS A 1 67 ? -8.234 13.391 11.32 1 98.25 67 LYS A CA 1
ATOM 489 C C . LYS A 1 67 ? -8.328 13.859 12.766 1 98.25 67 LYS A C 1
ATOM 491 O O . LYS A 1 67 ? -8.523 15.055 13.023 1 98.25 67 LYS A O 1
ATOM 496 N N . GLU A 1 68 ? -8.078 12.961 13.734 1 98.25 68 GLU A N 1
ATOM 497 C CA . GLU A 1 68 ? -8.227 13.305 15.141 1 98.25 68 GLU A CA 1
ATOM 498 C C . GLU A 1 68 ? -7.086 14.195 15.617 1 98.25 68 GLU A C 1
ATOM 500 O O . GLU A 1 68 ? -7.258 15 16.531 1 98.25 68 GLU A O 1
ATOM 505 N N . MET A 1 69 ? -5.957 14.031 14.992 1 98.31 69 MET A N 1
ATOM 506 C CA . MET A 1 69 ? -4.789 14.82 15.367 1 98.31 69 MET A CA 1
ATOM 507 C C . MET A 1 69 ? -4.723 16.109 14.555 1 98.31 69 MET A C 1
ATOM 509 O O . MET A 1 69 ? -4.016 17.047 14.93 1 98.31 69 MET A O 1
ATOM 513 N N . THR A 1 70 ? -5.477 16.219 13.5 1 98.25 70 THR A N 1
ATOM 514 C CA . THR A 1 70 ? -5.359 17.297 12.531 1 98.25 70 THR A CA 1
ATOM 515 C C . THR A 1 70 ? -6.438 18.344 12.766 1 98.25 70 THR A C 1
ATOM 517 O O . THR A 1 70 ? -6.309 19.484 12.297 1 98.25 70 THR A O 1
ATOM 520 N N . CYS A 1 71 ? -7.473 18.125 13.516 1 98.44 71 CYS A N 1
ATOM 521 C CA . CYS A 1 71 ? -8.609 19.016 13.68 1 98.44 71 CYS A CA 1
ATOM 522 C C . CYS A 1 71 ? -8.242 20.203 14.578 1 98.44 71 CYS A C 1
ATOM 524 O O . CYS A 1 71 ? -7.238 20.156 15.281 1 98.44 71 CYS A O 1
ATOM 526 N N . TYR A 1 72 ? -8.953 21.266 14.477 1 98.75 72 TYR A N 1
ATOM 527 C CA . TYR A 1 72 ? -8.859 22.359 15.43 1 98.75 72 TYR A CA 1
ATOM 528 C C . TYR A 1 72 ? -9.367 21.938 16.797 1 98.75 72 TYR A C 1
ATOM 530 O O . TYR A 1 72 ? -10.188 21.016 16.906 1 98.75 72 TYR A O 1
ATOM 538 N N . SER A 1 73 ? -8.914 22.562 17.812 1 98.56 73 SER A N 1
ATOM 539 C CA . SER A 1 73 ? -9.023 22.078 19.188 1 98.56 73 SER A CA 1
ATOM 540 C C . SER A 1 73 ? -10.477 22.047 19.641 1 98.56 73 SER A C 1
ATOM 542 O O . SER A 1 73 ? -10.836 21.266 20.531 1 98.56 73 SER A O 1
ATOM 544 N N . ASP A 1 74 ? -11.336 22.844 19.141 1 98.62 74 ASP A N 1
ATOM 545 C CA . ASP A 1 74 ? -12.719 22.891 19.609 1 98.62 74 ASP A CA 1
ATOM 546 C C . ASP A 1 74 ? -13.695 22.578 18.469 1 98.62 74 ASP A C 1
ATOM 548 O O . ASP A 1 74 ? -14.844 23.016 18.5 1 98.62 74 ASP A O 1
ATOM 552 N N . PHE A 1 75 ? -13.242 21.938 17.453 1 98.62 75 PHE A N 1
ATOM 553 C CA . PHE A 1 75 ? -14.07 21.562 16.312 1 98.62 75 PHE A CA 1
ATOM 554 C C . PHE A 1 75 ? -13.57 20.266 15.68 1 98.62 75 PHE A C 1
ATOM 556 O O . PHE A 1 75 ? -12.969 20.281 14.609 1 98.62 75 PHE A O 1
ATOM 563 N N . PRO A 1 76 ? -13.914 19.141 16.281 1 98.38 76 PRO A N 1
ATOM 564 C CA . PRO A 1 76 ? -13.469 17.859 15.742 1 98.38 76 PRO A CA 1
ATOM 565 C C . PRO A 1 76 ? -13.953 17.609 14.312 1 98.38 76 PRO A C 1
ATOM 567 O O . PRO A 1 76 ? -15.016 18.094 13.93 1 98.38 76 PRO A O 1
ATOM 570 N N . ILE A 1 77 ? -13.172 16.953 13.562 1 98.62 77 ILE A N 1
ATOM 571 C CA . ILE A 1 77 ? -13.547 16.562 12.203 1 98.62 77 ILE A CA 1
ATOM 572 C C . ILE A 1 77 ? -14.68 15.539 12.25 1 98.62 77 ILE A C 1
ATOM 574 O O . ILE A 1 77 ? -14.688 14.656 13.109 1 98.62 77 ILE A O 1
ATOM 578 N N . PRO A 1 78 ? -15.633 15.609 11.336 1 97.94 78 PRO A N 1
ATOM 579 C CA . PRO A 1 78 ? -16.781 14.695 11.336 1 97.94 78 PRO A CA 1
ATOM 580 C C . PRO A 1 78 ? -16.359 13.227 11.375 1 97.94 78 PRO A C 1
ATOM 582 O O . PRO A 1 78 ? -15.398 12.836 10.719 1 97.94 78 PRO A O 1
ATOM 585 N N . LYS A 1 79 ? -17.125 12.5 12.18 1 97.12 79 LYS A N 1
ATOM 586 C CA . LYS A 1 79 ? -16.797 11.094 12.398 1 97.12 79 LYS A CA 1
ATOM 587 C C . LYS A 1 79 ? -16.906 10.297 11.102 1 97.12 79 LYS A C 1
ATOM 589 O O . LYS A 1 79 ? -16.266 9.25 10.961 1 97.12 79 LYS A O 1
ATOM 594 N N . GLU A 1 80 ? -17.672 10.781 10.078 1 96.56 80 GLU A N 1
ATOM 595 C CA . GLU A 1 80 ? -17.906 10.086 8.82 1 96.56 80 GLU A CA 1
ATOM 596 C C . GLU A 1 80 ? -16.703 10.195 7.895 1 96.56 80 GLU A C 1
ATOM 598 O O . GLU A 1 80 ? -16.578 9.43 6.934 1 96.56 80 GLU A O 1
ATOM 603 N N . TYR A 1 81 ? -15.828 11.203 8.133 1 98.25 81 TYR A N 1
ATOM 604 C CA . TYR A 1 81 ? -14.672 11.406 7.258 1 98.25 81 TYR A CA 1
ATOM 605 C C . TYR A 1 81 ? -13.641 10.305 7.453 1 98.25 81 TYR A C 1
ATOM 607 O O . TYR A 1 81 ? -13.531 9.734 8.539 1 98.25 81 TYR A O 1
ATOM 615 N N . PRO A 1 82 ? -12.867 9.984 6.426 1 97.75 82 PRO A N 1
ATOM 616 C CA . PRO A 1 82 ? -11.773 9.023 6.57 1 97.75 82 PRO A CA 1
ATOM 617 C C . PRO A 1 82 ? -10.695 9.5 7.539 1 97.75 82 PRO A C 1
ATOM 619 O O . PRO A 1 82 ? -10.555 10.703 7.773 1 97.75 82 PRO A O 1
ATOM 622 N N . ASN A 1 83 ? -9.984 8.547 8.133 1 97.19 83 ASN A N 1
ATOM 623 C CA . ASN A 1 83 ? -8.93 8.875 9.086 1 97.19 83 ASN A CA 1
ATOM 624 C C . ASN A 1 83 ? -7.828 9.703 8.43 1 97.19 83 ASN A C 1
ATOM 626 O O . ASN A 1 83 ? -7.285 10.617 9.047 1 97.19 83 ASN A O 1
ATOM 630 N N . PHE A 1 84 ? -7.516 9.312 7.211 1 98.06 84 PHE A N 1
ATOM 631 C CA . PHE A 1 84 ? -6.598 10.094 6.387 1 98.06 84 PHE A CA 1
ATOM 632 C C . PHE A 1 84 ? -7.328 10.711 5.199 1 98.06 84 PHE A C 1
ATOM 634 O O . PHE A 1 84 ? -7.703 10 4.262 1 98.06 84 PHE A O 1
ATOM 641 N N . MET A 1 85 ? -7.434 11.961 5.223 1 97.88 85 MET A N 1
ATOM 642 C CA . MET A 1 85 ? -8.406 12.648 4.375 1 97.88 85 MET A CA 1
ATOM 643 C C . MET A 1 85 ? -7.793 13.016 3.029 1 97.88 85 MET A C 1
ATOM 645 O O . MET A 1 85 ? -6.68 13.547 2.975 1 97.88 85 MET A O 1
ATOM 649 N N . HIS A 1 86 ? -8.523 12.711 2.018 1 97.44 86 HIS A N 1
ATOM 650 C CA . HIS A 1 86 ? -8.289 13.391 0.746 1 97.44 86 HIS A CA 1
ATOM 651 C C . HIS A 1 86 ? -8.352 14.906 0.906 1 97.44 86 HIS A C 1
ATOM 653 O O . HIS A 1 86 ? -9.055 15.406 1.784 1 97.44 86 HIS A O 1
ATOM 659 N N . HIS A 1 87 ? -7.641 15.633 0.064 1 97.56 87 HIS A N 1
ATOM 660 C CA . HIS A 1 87 ? -7.594 17.078 0.207 1 97.56 87 HIS A CA 1
ATOM 661 C C . HIS A 1 87 ? -8.984 17.688 0.125 1 97.56 87 HIS A C 1
ATOM 663 O O . HIS A 1 87 ? -9.266 18.703 0.766 1 97.56 87 HIS A O 1
ATOM 669 N N . SER A 1 88 ? -9.875 17.047 -0.606 1 97.06 88 SER A N 1
ATOM 670 C CA . SER A 1 88 ? -11.227 17.578 -0.753 1 97.06 88 SER A CA 1
ATOM 671 C C . SER A 1 88 ? -12 17.5 0.56 1 97.06 88 SER A C 1
ATOM 673 O O . SER A 1 88 ? -12.797 18.391 0.868 1 97.06 88 SER A O 1
ATOM 675 N N . ASN A 1 89 ? -11.797 16.438 1.337 1 97.94 89 ASN A N 1
ATOM 676 C CA . ASN A 1 89 ? -12.422 16.328 2.65 1 97.94 89 ASN A CA 1
ATOM 677 C C . ASN A 1 89 ? -11.914 17.391 3.605 1 97.94 89 ASN A C 1
ATOM 679 O O . ASN A 1 89 ? -12.688 17.969 4.375 1 97.94 89 ASN A O 1
ATOM 683 N N . PHE A 1 90 ? -10.664 17.656 3.555 1 98.44 90 PHE A N 1
ATOM 684 C CA . PHE A 1 90 ? -10.094 18.656 4.445 1 98.44 90 PHE A CA 1
ATOM 685 C C . PHE A 1 90 ? -10.578 20.047 4.07 1 98.44 90 PHE A C 1
ATOM 687 O O . PHE A 1 90 ? -10.875 20.875 4.945 1 98.44 90 PHE A O 1
ATOM 694 N N . LYS A 1 91 ? -10.648 20.359 2.75 1 98.62 91 LYS A N 1
ATOM 695 C CA . LYS A 1 91 ? -11.227 21.625 2.285 1 98.62 91 LYS A CA 1
ATOM 696 C C . LYS A 1 91 ? -12.641 21.797 2.824 1 98.62 91 LYS A C 1
ATOM 698 O O . LYS A 1 91 ? -12.984 22.875 3.326 1 98.62 91 LYS A O 1
ATOM 703 N N . ARG A 1 92 ? -13.398 20.797 2.791 1 98.44 92 ARG A N 1
ATOM 704 C CA . ARG A 1 92 ? -14.766 20.859 3.299 1 98.44 92 ARG A CA 1
ATOM 705 C C . ARG A 1 92 ? -14.781 21.094 4.805 1 98.44 92 ARG A C 1
ATOM 707 O O . ARG A 1 92 ? -15.633 21.828 5.316 1 98.44 92 ARG A O 1
ATOM 714 N N . TYR A 1 93 ? -13.906 20.453 5.477 1 98.62 93 TYR A N 1
ATOM 715 C CA . TYR A 1 93 ? -13.789 20.656 6.918 1 98.62 93 TYR A CA 1
ATOM 716 C C . TYR A 1 93 ? -13.531 22.125 7.246 1 98.62 93 TYR A C 1
ATOM 718 O O . TYR A 1 93 ? -14.141 22.688 8.164 1 98.62 93 TYR A O 1
ATOM 726 N N . LEU A 1 94 ? -12.617 22.781 6.5 1 98.81 94 LEU A N 1
ATOM 727 C CA . LEU A 1 94 ? -12.32 24.188 6.711 1 98.81 94 LEU A CA 1
ATOM 728 C C . LEU A 1 94 ? -13.562 25.047 6.469 1 98.81 94 LEU A C 1
ATOM 730 O O . LEU A 1 94 ? -13.805 26.016 7.191 1 98.81 94 LEU A O 1
ATOM 734 N N . GLU A 1 95 ? -14.297 24.656 5.496 1 98.75 95 GLU A N 1
ATOM 735 C CA . GLU A 1 95 ? -15.547 25.359 5.211 1 98.75 95 GLU A CA 1
ATOM 736 C C . GLU A 1 95 ? -16.547 25.188 6.355 1 98.75 95 GLU A C 1
ATOM 738 O O . GLU A 1 95 ? -17.203 26.156 6.754 1 98.75 95 GLU A O 1
ATOM 743 N N . LEU A 1 96 ? -16.672 23.969 6.844 1 98.75 96 LEU A N 1
ATOM 744 C CA . LEU A 1 96 ? -17.547 23.719 7.984 1 98.75 96 LEU A CA 1
ATOM 745 C C . LEU A 1 96 ? -17.141 24.562 9.188 1 98.75 96 LEU A C 1
ATOM 747 O O . LEU A 1 96 ? -17.984 25.109 9.891 1 98.75 96 LEU A O 1
ATOM 751 N N . TYR A 1 97 ? -15.859 24.625 9.43 1 98.69 97 TYR A N 1
ATOM 752 C CA . TYR A 1 97 ? -15.312 25.422 10.523 1 98.69 97 TYR A CA 1
ATOM 753 C C . TYR A 1 97 ? -15.695 26.891 10.383 1 98.69 97 TYR A C 1
ATOM 755 O O . TYR A 1 97 ? -16.172 27.5 11.336 1 98.69 97 TYR A O 1
ATOM 763 N N . ALA A 1 98 ? -15.484 27.469 9.211 1 98.81 98 ALA A N 1
ATOM 764 C CA . ALA A 1 98 ? -15.812 28.859 8.93 1 98.81 98 ALA A CA 1
ATOM 765 C C . ALA A 1 98 ? -17.297 29.125 9.125 1 98.81 98 ALA A C 1
ATOM 767 O O . ALA A 1 98 ? -17.688 30.156 9.68 1 98.81 98 ALA A O 1
ATOM 768 N N . ASP A 1 99 ? -18.109 28.25 8.609 1 98.56 99 ASP A N 1
ATOM 769 C CA . ASP A 1 99 ? -19.547 28.406 8.711 1 98.56 99 ASP A CA 1
ATOM 770 C C . ASP A 1 99 ? -20.016 28.297 10.156 1 98.56 99 ASP A C 1
ATOM 772 O O . ASP A 1 99 ? -20.844 29.094 10.609 1 98.56 99 ASP A O 1
ATOM 776 N N . HIS A 1 100 ? -19.5 27.344 10.844 1 98.44 100 HIS A N 1
ATOM 777 C CA . HIS A 1 100 ? -19.906 27.109 12.227 1 98.44 100 HIS A CA 1
ATOM 778 C C . HIS A 1 100 ? -19.609 28.328 13.094 1 98.44 100 HIS A C 1
ATOM 780 O O . HIS A 1 100 ? -20.422 28.703 13.938 1 98.44 100 HIS A O 1
ATOM 786 N N . PHE A 1 101 ? -18.484 28.953 12.914 1 98.56 101 PHE A N 1
ATOM 787 C CA . PHE A 1 101 ? -18.062 30.047 13.789 1 98.56 101 PHE A CA 1
ATOM 788 C C . PHE A 1 101 ? -18.344 31.406 13.133 1 98.56 101 PHE A C 1
ATOM 790 O O . PHE A 1 101 ? -18 32.438 13.688 1 98.56 101 PHE A O 1
ATOM 797 N N . GLY A 1 102 ? -18.906 31.391 11.977 1 98.31 102 GLY A N 1
ATOM 798 C CA . GLY A 1 102 ? -19.281 32.625 11.297 1 98.31 102 GLY A CA 1
ATOM 799 C C . GLY A 1 102 ? -18.094 33.5 10.922 1 98.31 102 GLY A C 1
ATOM 800 O O . GLY A 1 102 ? -18.078 34.688 11.195 1 98.31 102 GLY A O 1
ATOM 801 N N . LEU A 1 103 ? -17.125 32.938 10.219 1 98.81 103 LEU A N 1
ATOM 802 C CA . LEU A 1 103 ? -15.852 33.625 10.023 1 98.81 103 LEU A CA 1
ATOM 803 C C . LEU A 1 103 ? -15.797 34.312 8.664 1 98.81 103 LEU A C 1
ATOM 805 O O . LEU A 1 103 ? -14.992 35.219 8.445 1 98.81 103 LEU A O 1
ATOM 809 N N . ARG A 1 104 ? -16.562 33.969 7.73 1 98.38 104 ARG A N 1
ATOM 810 C CA . ARG A 1 104 ? -16.469 34.406 6.34 1 98.38 104 ARG A CA 1
ATOM 811 C C . ARG A 1 104 ? -16.625 35.906 6.223 1 98.38 104 ARG A C 1
ATOM 813 O O . ARG A 1 104 ? -16.016 36.531 5.355 1 98.38 104 ARG A O 1
ATOM 820 N N . LYS A 1 105 ? -17.469 36.5 7.062 1 98.31 105 LYS A N 1
ATOM 821 C CA . LYS A 1 105 ? -17.766 37.938 6.977 1 98.31 105 LYS A CA 1
ATOM 822 C C . LYS A 1 105 ? -16.547 38.781 7.293 1 98.31 105 LYS A C 1
ATOM 824 O O . LYS A 1 105 ? -16.516 39.969 6.992 1 98.31 105 LYS A O 1
ATOM 829 N N . TYR A 1 106 ? -15.516 38.219 7.848 1 98.69 106 TYR A N 1
ATOM 830 C CA . TYR A 1 106 ? -14.312 38.969 8.219 1 98.69 106 TYR A CA 1
ATOM 831 C C . TYR A 1 106 ? -13.234 38.812 7.156 1 98.69 106 TYR A C 1
ATOM 833 O O . TYR A 1 106 ? -12.133 39.344 7.293 1 98.69 106 TYR A O 1
ATOM 841 N N . ILE A 1 107 ? -13.516 38.062 6.09 1 98.75 107 ILE A N 1
ATOM 842 C CA . ILE A 1 107 ? -12.531 37.781 5.047 1 98.75 107 ILE A CA 1
ATOM 843 C C . ILE A 1 107 ? -12.898 38.531 3.77 1 98.75 107 ILE A C 1
ATOM 845 O O . ILE A 1 107 ? -14.023 38.406 3.281 1 98.75 107 ILE A O 1
ATOM 849 N N . ARG A 1 108 ? -11.945 39.281 3.305 1 98.5 108 ARG A N 1
ATOM 850 C CA . ARG A 1 108 ? -12.07 39.906 1.989 1 98.5 108 ARG A CA 1
ATOM 851 C C . ARG A 1 108 ? -11.312 39.094 0.934 1 98.5 108 ARG A C 1
ATOM 853 O O . ARG A 1 108 ? -10.086 39.156 0.872 1 98.5 108 ARG A O 1
ATOM 860 N N . PHE A 1 109 ? -12.062 38.469 0.079 1 98.31 109 PHE A N 1
ATOM 861 C CA . PHE A 1 109 ? -11.469 37.625 -0.967 1 98.31 109 PHE A CA 1
ATOM 862 C C . PHE A 1 109 ? -11 38.5 -2.135 1 98.31 109 PHE A C 1
ATOM 864 O O . PHE A 1 109 ? -11.297 39.688 -2.195 1 98.31 109 PHE A O 1
ATOM 871 N N . ARG A 1 110 ? -10.172 37.875 -2.998 1 98.12 110 ARG A N 1
ATOM 872 C CA . ARG A 1 110 ? -9.648 38.531 -4.188 1 98.12 110 ARG A CA 1
ATOM 873 C C . ARG A 1 110 ? -8.953 39.844 -3.828 1 98.12 110 ARG A C 1
ATOM 875 O O . ARG A 1 110 ? -9.109 40.844 -4.527 1 98.12 110 ARG A O 1
ATOM 882 N N . SER A 1 111 ? -8.297 39.844 -2.695 1 98.31 111 SER A N 1
ATOM 883 C CA . SER A 1 111 ? -7.523 40.969 -2.184 1 98.31 111 SER A CA 1
ATOM 884 C C . SER A 1 111 ? -6.066 40.594 -1.953 1 98.31 111 SER A C 1
ATOM 886 O O . SER A 1 111 ? -5.746 39.906 -0.984 1 98.31 111 SER A O 1
ATOM 888 N N . GLN A 1 112 ? -5.227 41.094 -2.785 1 97.62 112 GLN A N 1
ATOM 889 C CA . GLN A 1 112 ? -3.814 40.719 -2.711 1 97.62 112 GLN A CA 1
ATOM 890 C C . GLN A 1 112 ? -3.01 41.812 -1.987 1 97.62 112 GLN A C 1
ATOM 892 O O . GLN A 1 112 ? -2.943 42.938 -2.439 1 97.62 112 GLN A O 1
ATOM 897 N N . VAL A 1 113 ? -2.395 41.438 -0.869 1 98 113 VAL A N 1
ATOM 898 C CA . VAL A 1 113 ? -1.559 42.375 -0.12 1 98 113 VAL A CA 1
ATOM 899 C C . VAL A 1 113 ? -0.238 42.594 -0.856 1 98 113 VAL A C 1
ATOM 901 O O . VAL A 1 113 ? 0.481 41.656 -1.149 1 98 113 VAL A O 1
ATOM 904 N N . GLN A 1 114 ? 0.053 43.844 -1.069 1 96.88 114 GLN A N 1
ATOM 905 C CA . GLN A 1 114 ? 1.257 44.219 -1.817 1 96.88 114 GLN A CA 1
ATOM 906 C C . GLN A 1 114 ? 2.385 44.625 -0.879 1 96.88 114 GLN A C 1
ATOM 908 O O . GLN A 1 114 ? 3.541 44.25 -1.087 1 96.88 114 GLN A O 1
ATOM 913 N N . LYS A 1 115 ? 1.943 45.406 0.07 1 96.88 115 LYS A N 1
ATOM 914 C CA . LYS A 1 115 ? 2.953 46 0.951 1 96.88 115 LYS A CA 1
ATOM 915 C C . LYS A 1 115 ? 2.357 46.344 2.311 1 96.88 115 LYS A C 1
ATOM 917 O O . LYS A 1 115 ? 1.214 46.812 2.393 1 96.88 115 LYS A O 1
ATOM 922 N N . VAL A 1 116 ? 3.17 46.094 3.279 1 96.44 116 VAL A N 1
ATOM 923 C CA . VAL A 1 116 ? 2.824 46.5 4.641 1 96.44 116 VAL A CA 1
ATOM 924 C C . VAL A 1 116 ? 3.977 47.281 5.258 1 96.44 116 VAL A C 1
ATOM 926 O O . VAL A 1 116 ? 5.129 46.844 5.223 1 96.44 116 VAL A O 1
ATOM 929 N N . LYS A 1 117 ? 3.639 48.469 5.805 1 93.81 117 LYS A N 1
ATOM 930 C CA . LYS A 1 117 ? 4.672 49.312 6.406 1 93.81 117 LYS A CA 1
ATOM 931 C C . LYS A 1 117 ? 4.199 49.906 7.73 1 93.81 117 LYS A C 1
ATOM 933 O O . LYS A 1 117 ? 2.996 50.062 7.941 1 93.81 117 LYS A O 1
ATOM 938 N N . ARG A 1 118 ? 5.172 50.188 8.484 1 90.38 118 ARG A N 1
ATOM 939 C CA . ARG A 1 118 ? 4.883 50.875 9.734 1 90.38 118 ARG A CA 1
ATOM 940 C C . ARG A 1 118 ? 4.852 52.375 9.523 1 90.38 118 ARG A C 1
ATOM 942 O O . ARG A 1 118 ? 5.758 52.938 8.906 1 90.38 118 ARG A O 1
ATOM 949 N N . VAL A 1 119 ? 3.768 52.969 10.062 1 90.5 119 VAL A N 1
ATOM 950 C CA . VAL A 1 119 ? 3.641 54.438 9.922 1 90.5 119 VAL A CA 1
ATOM 951 C C . VAL A 1 119 ? 3.104 55.031 11.219 1 90.5 119 VAL A C 1
ATOM 953 O O . VAL A 1 119 ? 2.521 54.344 12.039 1 90.5 119 VAL A O 1
ATOM 956 N N . HIS A 1 120 ? 3.404 56.281 11.422 1 87.69 120 HIS A N 1
ATOM 957 C CA . HIS A 1 120 ? 2.836 56.969 12.562 1 87.69 120 HIS A CA 1
ATOM 958 C C . HIS A 1 120 ? 1.406 57.406 12.281 1 87.69 120 HIS A C 1
ATOM 960 O O . HIS A 1 120 ? 1.112 57.906 11.188 1 87.69 120 HIS A O 1
ATOM 966 N N . ASN A 1 121 ? 0.648 57 13.18 1 76.12 121 ASN A N 1
ATOM 967 C CA . ASN A 1 121 ? -0.735 57.438 13.055 1 76.12 121 ASN A CA 1
ATOM 968 C C . ASN A 1 121 ? -0.864 58.938 13.312 1 76.12 121 ASN A C 1
ATOM 970 O O . ASN A 1 121 ? -0.287 59.469 14.266 1 76.12 121 ASN A O 1
ATOM 974 N N . GLY A 1 122 ? -1.167 59.75 12.422 1 60.97 122 GLY A N 1
ATOM 975 C CA . GLY A 1 122 ? -1.288 61.219 12.492 1 60.97 122 GLY A CA 1
ATOM 976 C C . GLY A 1 122 ? -2.041 61.688 13.719 1 60.97 122 GLY A C 1
ATOM 977 O O . GLY A 1 122 ? -1.738 62.75 14.266 1 60.97 122 GLY A O 1
ATOM 978 N N . GLU A 1 123 ? -2.973 60.938 14.172 1 59.56 123 GLU A N 1
ATOM 979 C CA . GLU A 1 123 ? -3.852 61.438 15.227 1 59.56 123 GLU A CA 1
ATOM 980 C C . GLU A 1 123 ? -3.186 61.312 16.594 1 59.56 123 GLU A C 1
ATOM 982 O O . GLU A 1 123 ? -3.203 62.25 17.375 1 59.56 123 GLU A O 1
ATOM 987 N N . ASN A 1 124 ? -2.602 60.188 16.969 1 65.88 124 ASN A N 1
ATOM 988 C CA . ASN A 1 124 ? -2.092 60.031 18.312 1 65.88 124 ASN A CA 1
ATOM 989 C C . ASN A 1 124 ? -0.602 59.688 18.312 1 65.88 124 ASN A C 1
ATOM 991 O O . ASN A 1 124 ? -0.009 59.469 19.375 1 65.88 124 ASN A O 1
ATOM 995 N N . GLY A 1 125 ? -0.054 59.656 17.094 1 70.06 125 GLY A N 1
ATOM 996 C CA . GLY A 1 125 ? 1.383 59.438 17 1 70.06 125 GLY A CA 1
ATOM 997 C C . GLY A 1 125 ? 1.792 58 17.172 1 70.06 125 GLY A C 1
ATOM 998 O O . GLY A 1 125 ? 2.975 57.656 17.078 1 70.06 125 GLY A O 1
ATOM 999 N N . ASP A 1 126 ? 0.812 57.156 17.406 1 78.44 126 ASP A N 1
ATOM 1000 C CA . ASP A 1 126 ? 1.132 55.75 17.609 1 78.44 126 ASP A CA 1
ATOM 1001 C C . ASP A 1 126 ? 1.586 55.094 16.312 1 78.44 126 ASP A C 1
ATOM 1003 O O . ASP A 1 126 ? 1.181 55.5 15.219 1 78.44 126 ASP A O 1
ATOM 1007 N N . LEU A 1 127 ? 2.484 54.156 16.484 1 86.44 127 LEU A N 1
ATOM 1008 C CA . LEU A 1 127 ? 2.928 53.375 15.336 1 86.44 127 LEU A CA 1
ATOM 1009 C C . LEU A 1 127 ? 1.885 52.344 14.945 1 86.44 127 LEU A C 1
ATOM 1011 O O . LEU A 1 127 ? 1.403 51.594 15.789 1 86.44 127 LEU A O 1
ATOM 1015 N N . VAL A 1 128 ? 1.424 52.406 13.711 1 91.75 128 VAL A N 1
ATOM 1016 C CA . VAL A 1 128 ? 0.429 51.469 13.195 1 91.75 128 VAL A CA 1
ATOM 1017 C C . VAL A 1 128 ? 0.929 50.844 11.891 1 91.75 128 VAL A C 1
ATOM 1019 O O . VAL A 1 128 ? 1.91 51.312 11.312 1 91.75 128 VAL A O 1
ATOM 1022 N N . TRP A 1 129 ? 0.258 49.781 11.484 1 94.75 129 TRP A N 1
ATOM 1023 C CA . TRP A 1 129 ? 0.573 49.125 10.219 1 94.75 129 TRP A CA 1
ATOM 1024 C C . TRP A 1 129 ? -0.313 49.656 9.102 1 94.75 129 TRP A C 1
ATOM 1026 O O . TRP A 1 129 ? -1.542 49.656 9.211 1 94.75 129 TRP A O 1
ATOM 1036 N N . GLN A 1 130 ? 0.3 50.156 8.07 1 95.69 130 GLN A N 1
ATOM 1037 C CA . GLN A 1 130 ? -0.42 50.5 6.848 1 95.69 130 GLN A CA 1
ATOM 1038 C C . GLN A 1 130 ? -0.356 49.375 5.82 1 95.69 130 GLN A C 1
ATOM 1040 O O . GLN A 1 130 ? 0.729 49 5.395 1 95.69 130 GLN A O 1
ATOM 1045 N N . ILE A 1 131 ? -1.534 48.875 5.449 1 97.44 131 ILE A N 1
ATOM 1046 C CA . ILE A 1 131 ? -1.639 47.75 4.523 1 97.44 131 ILE A CA 1
ATOM 1047 C C . ILE A 1 131 ? -2.096 48.25 3.156 1 97.44 131 ILE A C 1
ATOM 1049 O O . ILE A 1 131 ? -3.162 48.875 3.035 1 97.44 131 ILE A O 1
ATOM 1053 N N . THR A 1 132 ? -1.249 48.062 2.18 1 98.19 132 THR A N 1
ATOM 1054 C CA . THR A 1 132 ? -1.618 48.344 0.796 1 98.19 132 THR A CA 1
ATOM 1055 C C . THR A 1 132 ? -1.977 47.062 0.067 1 98.19 132 THR A C 1
ATOM 1057 O O . THR A 1 132 ? -1.169 46.125 0.006 1 98.19 132 THR A O 1
ATOM 1060 N N . PHE A 1 133 ? -3.232 46.969 -0.427 1 98.25 133 PHE A N 1
ATOM 1061 C CA . PHE A 1 133 ? -3.645 45.75 -1.127 1 98.25 133 PHE A CA 1
ATOM 1062 C C . PHE A 1 133 ? -4.445 46.094 -2.377 1 98.25 133 PHE A C 1
ATOM 1064 O O . PHE A 1 133 ? -5.02 47.188 -2.473 1 98.25 133 PHE A O 1
ATOM 1071 N N . THR A 1 134 ? -4.418 45.219 -3.311 1 98.12 134 THR A N 1
ATOM 1072 C CA . THR A 1 134 ? -5.102 45.406 -4.586 1 98.12 134 THR A CA 1
ATOM 1073 C C . THR A 1 134 ? -6.332 44.5 -4.668 1 98.12 134 THR A C 1
ATOM 1075 O O . THR A 1 134 ? -6.254 43.312 -4.406 1 98.12 134 THR A O 1
ATOM 1078 N N . ASP A 1 135 ? -7.445 45.062 -4.953 1 97.88 135 ASP A N 1
ATOM 1079 C CA . ASP A 1 135 ? -8.617 44.281 -5.352 1 97.88 135 ASP A CA 1
ATOM 1080 C C . ASP A 1 135 ? -8.422 43.656 -6.734 1 97.88 135 ASP A C 1
ATOM 1082 O O . ASP A 1 135 ? -8.352 44.375 -7.734 1 97.88 135 ASP A O 1
ATOM 1086 N N . LEU A 1 136 ? -8.398 42.438 -6.793 1 96.88 136 LEU A N 1
ATOM 1087 C CA . LEU A 1 136 ? -8 41.75 -8.023 1 96.88 136 LEU A CA 1
ATOM 1088 C C . LEU A 1 136 ? -9.141 41.75 -9.031 1 96.88 136 LEU A C 1
ATOM 1090 O O . LEU A 1 136 ? -8.922 41.5 -10.219 1 96.88 136 LEU A O 1
ATOM 1094 N N . ASP A 1 137 ? -10.375 41.969 -8.617 1 96.69 137 ASP A N 1
ATOM 1095 C CA . ASP A 1 137 ? -11.5 42.031 -9.539 1 96.69 137 ASP A CA 1
ATOM 1096 C C . ASP A 1 137 ? -11.539 43.406 -10.242 1 96.69 137 ASP A C 1
ATOM 1098 O O . ASP A 1 137 ? -11.781 43.469 -11.445 1 96.69 137 ASP A O 1
ATOM 1102 N N . THR A 1 138 ? -11.281 44.469 -9.539 1 97 138 THR A N 1
ATOM 1103 C CA . THR A 1 138 ? -11.422 45.812 -10.078 1 97 138 THR A CA 1
ATOM 1104 C C . THR A 1 138 ? -10.055 46.375 -10.445 1 97 138 THR A C 1
ATOM 1106 O O . THR A 1 138 ? -9.969 47.344 -11.227 1 97 138 THR A O 1
ATOM 1109 N N . GLY A 1 139 ? -9.023 45.875 -9.805 1 96.5 139 GLY A N 1
ATOM 1110 C CA . GLY A 1 139 ? -7.695 46.438 -10.008 1 96.5 139 GLY A CA 1
ATOM 1111 C C . GLY A 1 139 ? -7.41 47.625 -9.125 1 96.5 139 GLY A C 1
ATOM 1112 O O . GLY A 1 139 ? -6.297 48.156 -9.133 1 96.5 139 GLY A O 1
ATOM 1113 N N . SER A 1 140 ? -8.336 48.031 -8.281 1 97.56 140 SER A N 1
ATOM 1114 C CA . SER A 1 140 ? -8.18 49.188 -7.418 1 97.56 140 SER A CA 1
ATOM 1115 C C . SER A 1 140 ? -7.242 48.875 -6.254 1 97.56 140 SER A C 1
ATOM 1117 O O . SER A 1 140 ? -7.273 47.781 -5.688 1 97.56 140 SER A O 1
ATOM 1119 N N . VAL A 1 141 ? -6.453 49.844 -5.938 1 98.06 141 VAL A N 1
ATOM 1120 C CA . VAL A 1 141 ? -5.527 49.75 -4.816 1 98.06 141 VAL A CA 1
ATOM 1121 C C . VAL A 1 141 ? -6.137 50.438 -3.584 1 98.06 141 VAL A C 1
ATOM 1123 O O . VAL A 1 141 ? -6.645 51.531 -3.664 1 98.06 141 VAL A O 1
ATOM 1126 N N . HIS A 1 142 ? -6.121 49.719 -2.488 1 97.88 142 HIS A N 1
ATOM 1127 C CA . HIS A 1 142 ? -6.691 50.188 -1.234 1 97.88 142 HIS A CA 1
ATOM 1128 C C . HIS A 1 142 ? -5.625 50.281 -0.145 1 97.88 142 HIS A C 1
ATOM 1130 O O . HIS A 1 142 ? -4.605 49.594 -0.208 1 97.88 142 HIS A O 1
ATOM 1136 N N . ARG A 1 143 ? -5.91 51.188 0.822 1 96.38 143 ARG A N 1
ATOM 1137 C CA . ARG A 1 143 ? -5.047 51.344 1.99 1 96.38 143 ARG A CA 1
ATOM 1138 C C . ARG A 1 143 ? -5.863 51.344 3.279 1 96.38 143 ARG A C 1
ATOM 1140 O O . ARG A 1 143 ? -6.902 52 3.369 1 96.38 143 ARG A O 1
ATOM 1147 N N . GLU A 1 144 ? -5.406 50.5 4.133 1 94.81 144 GLU A N 1
ATOM 1148 C CA . GLU A 1 144 ? -6.02 50.406 5.453 1 94.81 144 GLU A CA 1
ATOM 1149 C C . GLU A 1 144 ? -4.961 50.406 6.555 1 94.81 144 GLU A C 1
ATOM 1151 O O . GLU A 1 144 ? -3.799 50.094 6.309 1 94.81 144 GLU A O 1
ATOM 1156 N N . THR A 1 145 ? -5.375 50.875 7.762 1 94.56 145 THR A N 1
ATOM 1157 C CA . THR A 1 145 ? -4.457 50.875 8.898 1 94.56 145 THR A CA 1
ATOM 1158 C C . THR A 1 145 ? -4.98 49.969 10.016 1 94.56 145 THR A C 1
ATOM 1160 O O . THR A 1 145 ? -6.18 49.938 10.289 1 94.56 145 THR A O 1
ATOM 1163 N N . THR A 1 146 ? -4.066 49.25 10.594 1 95.75 146 THR A N 1
ATOM 1164 C CA . THR A 1 146 ? -4.387 48.406 11.742 1 95.75 146 THR A CA 1
ATOM 1165 C C . THR A 1 146 ? -3.303 48.5 12.812 1 95.75 146 THR A C 1
ATOM 1167 O O . THR A 1 146 ? -2.18 48.938 12.523 1 95.75 146 THR A O 1
ATOM 1170 N N . ARG A 1 147 ? -3.639 48.156 14 1 94.81 147 ARG A N 1
ATOM 1171 C CA . ARG A 1 147 ? -2.68 48.188 15.094 1 94.81 147 ARG A CA 1
ATOM 1172 C C . ARG A 1 147 ? -1.779 46.938 15.047 1 94.81 147 ARG A C 1
ATOM 1174 O O . ARG A 1 147 ? -0.592 47.031 15.367 1 94.81 147 ARG A O 1
ATOM 1181 N N . PHE A 1 148 ? -2.41 45.844 14.727 1 97.12 148 PHE A N 1
ATOM 1182 C CA . PHE A 1 148 ? -1.693 44.562 14.758 1 97.12 148 PHE A CA 1
ATOM 1183 C C . PHE A 1 148 ? -1.697 43.906 13.383 1 97.12 148 PHE A C 1
ATOM 1185 O O . PHE A 1 148 ? -2.545 44.219 12.547 1 97.12 148 PHE A O 1
ATOM 1192 N N . LEU A 1 149 ? -0.646 43.031 13.172 1 97.56 149 LEU A N 1
ATOM 1193 C CA . LEU A 1 149 ? -0.497 42.281 11.922 1 97.56 149 LEU A CA 1
ATOM 1194 C C . LEU A 1 149 ? -0.21 40.812 12.203 1 97.56 149 LEU A C 1
ATOM 1196 O O . LEU A 1 149 ? 0.67 40.469 13 1 97.56 149 LEU A O 1
ATOM 1200 N N . LEU A 1 150 ? -1.021 39.906 11.633 1 98.56 150 LEU A N 1
ATOM 1201 C CA . LEU A 1 150 ? -0.737 38.469 11.586 1 98.56 150 LEU A CA 1
ATOM 1202 C C . LEU A 1 150 ? -0.355 38.031 10.172 1 98.56 150 LEU A C 1
ATOM 1204 O O . LEU A 1 150 ? -1.18 38.094 9.258 1 98.56 150 LEU A O 1
ATOM 1208 N N . ALA A 1 151 ? 0.902 37.656 9.992 1 97.62 151 ALA A N 1
ATOM 1209 C CA . ALA A 1 151 ? 1.35 37.125 8.711 1 97.62 151 ALA A CA 1
ATOM 1210 C C . ALA A 1 151 ? 1.001 35.625 8.594 1 97.62 151 ALA A C 1
ATOM 1212 O O . ALA A 1 151 ? 1.7 34.781 9.141 1 97.62 151 ALA A O 1
ATOM 1213 N N . CYS A 1 152 ? -0.048 35.281 7.844 1 97.81 152 CYS A N 1
ATOM 1214 C CA . CYS A 1 152 ? -0.564 33.938 7.672 1 97.81 152 CYS A CA 1
ATOM 1215 C C . CYS A 1 152 ? -0.518 33.531 6.207 1 97.81 152 CYS A C 1
ATOM 1217 O O . CYS A 1 152 ? -1.392 32.781 5.742 1 97.81 152 CYS A O 1
ATOM 1219 N N . HIS A 1 153 ? 0.444 33.938 5.457 1 91.62 153 HIS A N 1
ATOM 1220 C CA . HIS A 1 153 ? 0.471 33.781 4.008 1 91.62 153 HIS A CA 1
ATOM 1221 C C . HIS A 1 153 ? 1.033 32.406 3.617 1 91.62 153 HIS A C 1
ATOM 1223 O O . HIS A 1 153 ? 0.99 32.031 2.445 1 91.62 153 HIS A O 1
ATOM 1229 N N . GLY A 1 154 ? 1.473 31.609 4.566 1 89.25 154 GLY A N 1
ATOM 1230 C CA . GLY A 1 154 ? 1.987 30.281 4.262 1 89.25 154 GLY A CA 1
ATOM 1231 C C . GLY A 1 154 ? 3.328 30.312 3.553 1 89.25 154 GLY A C 1
ATOM 1232 O O . GLY A 1 154 ? 3.795 31.375 3.139 1 89.25 154 GLY A O 1
ATOM 1233 N N . HIS A 1 155 ? 4.004 29.094 3.402 1 84.75 155 HIS A N 1
ATOM 1234 C CA . HIS A 1 155 ? 5.348 29.109 2.832 1 84.75 155 HIS A CA 1
ATOM 1235 C C . HIS A 1 155 ? 5.508 28.016 1.783 1 84.75 155 HIS A C 1
ATOM 1237 O O . HIS A 1 155 ? 6.633 27.609 1.471 1 84.75 155 HIS A O 1
ATOM 1243 N N . LEU A 1 156 ? 4.469 27.547 1.225 1 87.25 156 LEU A N 1
ATOM 1244 C CA . LEU A 1 156 ? 4.531 26.484 0.217 1 87.25 156 LEU A CA 1
ATOM 1245 C C . LEU A 1 156 ? 4.121 27.016 -1.152 1 87.25 156 LEU A C 1
ATOM 1247 O O . LEU A 1 156 ? 3.357 26.375 -1.872 1 87.25 156 LEU A O 1
ATOM 1251 N N . HIS A 1 157 ? 4.586 28.188 -1.557 1 87.75 157 HIS A N 1
ATOM 1252 C CA . HIS A 1 157 ? 4.176 28.75 -2.84 1 87.75 157 HIS A CA 1
ATOM 1253 C C . HIS A 1 157 ? 5.387 29.109 -3.697 1 87.75 157 HIS A C 1
ATOM 1255 O O . HIS A 1 157 ? 5.242 29.422 -4.879 1 87.75 157 HIS A O 1
ATOM 1261 N N . LEU A 1 158 ? 6.613 29 -3.092 1 89.56 158 LEU A N 1
ATOM 1262 C CA . LEU A 1 158 ? 7.82 29.297 -3.857 1 89.56 158 LEU A CA 1
ATOM 1263 C C . LEU A 1 158 ? 8.719 28.062 -3.947 1 89.56 158 LEU A C 1
ATOM 1265 O O . LEU A 1 158 ? 9.555 27.844 -3.074 1 89.56 158 LEU A O 1
ATOM 1269 N N . PRO A 1 159 ? 8.617 27.328 -5.117 1 92.69 159 PRO A N 1
ATOM 1270 C CA . PRO A 1 159 ? 9.43 26.125 -5.27 1 92.69 159 PRO A CA 1
ATOM 1271 C C . PRO A 1 159 ? 10.93 26.406 -5.25 1 92.69 159 PRO A C 1
ATOM 1273 O O . PRO A 1 159 ? 11.375 27.422 -5.785 1 92.69 159 PRO A O 1
ATOM 1276 N N . SER A 1 160 ? 11.672 25.562 -4.594 1 91 160 SER A N 1
ATOM 1277 C CA . SER A 1 160 ? 13.133 25.578 -4.664 1 91 160 SER A CA 1
ATOM 1278 C C . SER A 1 160 ? 13.633 24.766 -5.848 1 91 160 SER A C 1
ATOM 1280 O O . SER A 1 160 ? 13.359 23.562 -5.945 1 91 160 SER A O 1
ATOM 1282 N N . THR A 1 161 ? 14.359 25.344 -6.77 1 91.88 161 THR A N 1
ATOM 1283 C CA . THR A 1 161 ? 14.867 24.656 -7.953 1 91.88 161 THR A CA 1
ATOM 1284 C C . THR A 1 161 ? 16.391 24.734 -8.008 1 91.88 161 THR A C 1
ATOM 1286 O O . THR A 1 161 ? 16.938 25.594 -8.695 1 91.88 161 THR A O 1
ATOM 1289 N N . PRO A 1 162 ? 16.984 23.844 -7.414 1 90.31 162 PRO A N 1
ATOM 1290 C CA . PRO A 1 162 ? 18.453 23.859 -7.43 1 90.31 162 PRO A CA 1
ATOM 1291 C C . PRO A 1 162 ? 19.016 23.672 -8.836 1 90.31 162 PRO A C 1
ATOM 1293 O O . PRO A 1 162 ? 18.344 23.141 -9.719 1 90.31 162 PRO A O 1
ATOM 1296 N N . LYS A 1 163 ? 20.219 24.125 -8.898 1 92 163 LYS A N 1
ATOM 1297 C CA . LYS A 1 163 ? 20.922 23.953 -10.164 1 92 163 LYS A CA 1
ATOM 1298 C C . LYS A 1 163 ? 21.703 22.641 -10.188 1 92 163 LYS A C 1
ATOM 1300 O O . LYS A 1 163 ? 22.266 22.234 -9.172 1 92 163 LYS A O 1
ATOM 1305 N N . PHE A 1 164 ? 21.625 21.984 -11.297 1 95.44 164 PHE A N 1
ATOM 1306 C CA . PHE A 1 164 ? 22.391 20.766 -11.531 1 95.44 164 PHE A CA 1
ATOM 1307 C C . PHE A 1 164 ? 23.281 20.922 -12.773 1 95.44 164 PHE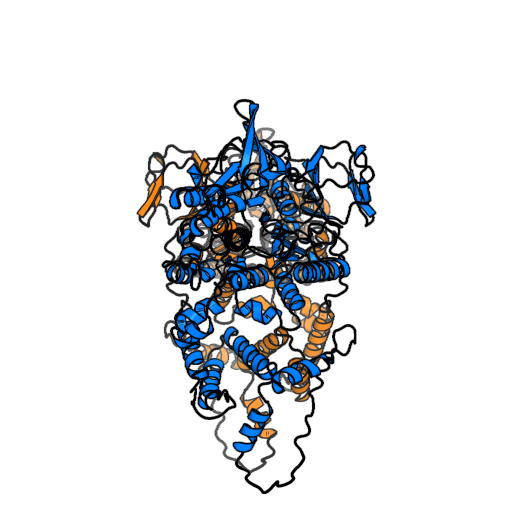 A C 1
ATOM 1309 O O . PHE A 1 164 ? 22.844 21.484 -13.773 1 95.44 164 PHE A O 1
ATOM 1316 N N . PRO A 1 165 ? 24.484 20.469 -12.648 1 96.94 165 PRO A N 1
ATOM 1317 C CA . PRO A 1 165 ? 25.297 20.484 -13.859 1 96.94 165 PRO A CA 1
ATOM 1318 C C . PRO A 1 165 ? 24.641 19.781 -15.031 1 96.94 165 PRO A C 1
ATOM 1320 O O . PRO A 1 165 ? 24.125 18.656 -14.875 1 96.94 165 PRO A O 1
ATOM 1323 N N . GLY A 1 166 ? 24.562 20.5 -16.125 1 97.31 166 GLY A N 1
ATOM 1324 C CA . GLY A 1 166 ? 24.078 19.875 -17.344 1 97.31 166 GLY A CA 1
ATOM 1325 C C . GLY A 1 166 ? 22.578 19.953 -17.5 1 97.31 166 GLY A C 1
ATOM 1326 O O . GLY A 1 166 ? 22.031 19.594 -18.547 1 97.31 166 GLY A O 1
ATOM 1327 N N . LEU A 1 167 ? 21.859 20.391 -16.547 1 96.62 167 LEU A N 1
ATOM 1328 C CA . LEU A 1 167 ? 20.406 20.422 -16.578 1 96.62 167 LEU A CA 1
ATOM 1329 C C . LEU A 1 167 ? 19.891 21.328 -17.703 1 96.62 167 LEU A C 1
ATOM 1331 O O . LEU A 1 167 ? 18.875 21.047 -18.312 1 96.62 167 LEU A O 1
ATOM 1335 N N . ASP A 1 168 ? 20.594 22.391 -17.969 1 95.12 168 ASP A N 1
ATOM 1336 C CA . ASP A 1 168 ? 20.203 23.359 -19 1 95.12 168 ASP A CA 1
ATOM 1337 C C . ASP A 1 168 ? 20.219 22.734 -20.391 1 95.12 168 ASP A C 1
ATOM 1339 O O . ASP A 1 168 ? 19.531 23.203 -21.297 1 95.12 168 ASP A O 1
ATOM 1343 N N . ASP A 1 169 ? 21.047 21.688 -20.531 1 95.31 169 ASP A N 1
ATOM 1344 C CA . ASP A 1 169 ? 21.172 21.016 -21.828 1 95.31 169 ASP A CA 1
ATOM 1345 C C . ASP A 1 169 ? 20.234 19.812 -21.906 1 95.31 169 ASP A C 1
ATOM 1347 O O . ASP A 1 169 ? 20.094 19.203 -22.969 1 95.31 169 ASP A O 1
ATOM 1351 N N . PHE A 1 170 ? 19.688 19.469 -20.828 1 96.94 170 PHE A N 1
ATOM 1352 C CA . PHE A 1 170 ? 18.781 18.328 -20.797 1 96.94 170 PHE A CA 1
ATOM 1353 C C . PHE A 1 170 ? 17.594 18.562 -21.703 1 96.94 170 PHE A C 1
ATOM 1355 O O . PHE A 1 170 ? 16.938 19.609 -21.641 1 96.94 170 PHE A O 1
ATOM 1362 N N . GLY A 1 171 ? 17.219 17.594 -22.594 1 97.19 171 GLY A N 1
ATOM 1363 C CA . GLY A 1 171 ? 16.219 17.766 -23.625 1 97.19 171 GLY A CA 1
ATOM 1364 C C . GLY A 1 171 ? 14.82 17.375 -23.172 1 97.19 171 GLY A C 1
ATOM 1365 O O . GLY A 1 171 ? 13.836 17.672 -23.844 1 97.19 171 GLY A O 1
ATOM 1366 N N . GLY A 1 172 ? 14.719 16.703 -22.016 1 97.31 172 GLY A N 1
ATOM 1367 C CA . GLY A 1 172 ? 13.414 16.328 -21.516 1 97.31 172 GLY A CA 1
ATOM 1368 C C . GLY A 1 172 ? 12.711 17.422 -20.75 1 97.31 172 GLY A C 1
ATOM 1369 O O . GLY A 1 172 ? 13.211 18.547 -20.672 1 97.31 172 GLY A O 1
ATOM 1370 N N . GLU A 1 173 ? 11.57 17.125 -20.266 1 97.75 173 GLU A N 1
ATOM 1371 C CA . GLU A 1 173 ? 10.789 18.078 -19.469 1 97.75 173 GLU A CA 1
ATOM 1372 C C . GLU A 1 173 ? 11.273 18.125 -18.031 1 97.75 173 GLU A C 1
ATOM 1374 O O . GLU A 1 173 ? 11.609 17.078 -17.453 1 97.75 173 GLU A O 1
ATOM 1379 N N . VAL A 1 174 ? 11.352 19.297 -17.469 1 97.81 174 VAL A N 1
ATOM 1380 C CA . VAL A 1 174 ? 11.719 19.484 -16.078 1 97.81 174 VAL A CA 1
ATOM 1381 C C . VAL A 1 174 ? 10.609 20.25 -15.352 1 97.81 174 VAL A C 1
ATOM 1383 O O . VAL A 1 174 ? 10.266 21.359 -15.727 1 97.81 174 VAL A O 1
ATOM 1386 N N . ILE A 1 175 ? 10.047 19.656 -14.336 1 97.56 175 ILE A N 1
ATOM 1387 C CA . ILE A 1 175 ? 9.008 20.328 -13.555 1 97.56 175 ILE A CA 1
ATOM 1388 C C . ILE A 1 175 ? 9.289 20.156 -12.062 1 97.56 175 ILE A C 1
ATOM 1390 O O . ILE A 1 175 ? 10.078 19.297 -11.672 1 97.56 175 ILE A O 1
ATOM 1394 N N . HIS A 1 176 ? 8.734 21.016 -11.242 1 97.44 176 HIS A N 1
ATOM 1395 C CA . HIS A 1 176 ? 8.68 20.859 -9.789 1 97.44 176 HIS A CA 1
ATOM 1396 C C . HIS A 1 176 ? 7.383 20.188 -9.352 1 97.44 176 HIS A C 1
ATOM 1398 O O . HIS A 1 176 ? 6.371 20.266 -10.055 1 97.44 176 HIS A O 1
ATOM 1404 N N . THR A 1 177 ? 7.422 19.516 -8.195 1 97.56 177 THR A N 1
ATOM 1405 C CA . THR A 1 177 ? 6.207 18.891 -7.691 1 97.56 177 THR A CA 1
ATOM 1406 C C . THR A 1 177 ? 5.082 19.906 -7.555 1 97.56 177 THR A C 1
ATOM 1408 O O . THR A 1 177 ? 3.902 19.547 -7.602 1 97.56 177 THR A O 1
ATOM 1411 N N . HIS A 1 178 ? 5.445 21.156 -7.395 1 97 178 HIS A N 1
ATOM 1412 C CA . HIS A 1 178 ? 4.473 22.25 -7.359 1 97 178 HIS A CA 1
ATOM 1413 C C . HIS A 1 178 ? 3.621 22.266 -8.625 1 97 178 HIS A C 1
ATOM 1415 O O . HIS A 1 178 ? 2.449 22.641 -8.586 1 97 178 HIS A O 1
ATOM 1421 N N . GLU A 1 179 ? 4.176 21.828 -9.695 1 96.81 179 GLU A N 1
ATOM 1422 C CA . GLU A 1 179 ? 3.516 21.891 -11 1 96.81 179 GLU A CA 1
ATOM 1423 C C . GLU A 1 179 ? 2.809 20.578 -11.312 1 96.81 179 GLU A C 1
ATOM 1425 O O . GLU A 1 179 ? 1.997 20.5 -12.234 1 96.81 179 GLU A O 1
ATOM 1430 N N . TYR A 1 180 ? 3.098 19.531 -10.602 1 97.75 180 TYR A N 1
ATOM 1431 C CA . TYR A 1 180 ? 2.488 18.234 -10.828 1 97.75 180 TYR A CA 1
ATOM 1432 C C . TYR A 1 180 ? 1.025 18.219 -10.398 1 97.75 180 TYR A C 1
ATOM 1434 O O . TYR A 1 180 ? 0.7 18.625 -9.281 1 97.75 180 TYR A O 1
ATOM 1442 N N . LYS A 1 181 ? 0.133 17.734 -11.25 1 97.56 181 LYS A N 1
ATOM 1443 C CA . LYS A 1 181 ? -1.288 17.719 -10.922 1 97.56 181 LYS A CA 1
ATOM 1444 C C . LYS A 1 181 ? -1.828 16.297 -10.836 1 97.56 181 LYS A C 1
ATOM 1446 O O . LYS A 1 181 ? -2.588 15.969 -9.922 1 97.56 181 LYS A O 1
ATOM 1451 N N . ASP A 1 182 ? -1.507 15.453 -11.812 1 96.06 182 ASP A N 1
ATOM 1452 C CA . ASP A 1 182 ? -1.914 14.055 -11.82 1 96.06 182 ASP A CA 1
ATOM 1453 C C . ASP A 1 182 ? -1.076 13.242 -12.812 1 96.06 182 ASP A C 1
ATOM 1455 O O . ASP A 1 182 ? -0.142 13.773 -13.414 1 96.06 182 ASP A O 1
ATOM 1459 N N . PHE A 1 183 ? -1.339 11.953 -12.984 1 96.81 183 PHE A N 1
ATOM 1460 C CA . PHE A 1 183 ? -0.474 11.031 -13.711 1 96.81 183 PHE A CA 1
ATOM 1461 C C . PHE A 1 183 ? -0.649 11.188 -15.211 1 96.81 183 PHE A C 1
ATOM 1463 O O . PHE A 1 183 ? 0.158 10.688 -15.992 1 96.81 183 PHE A O 1
ATOM 1470 N N . ARG A 1 184 ? -1.84 11.836 -15.688 1 95.5 184 ARG A N 1
ATOM 1471 C CA . ARG A 1 184 ? -2.115 11.938 -17.125 1 95.5 184 ARG A CA 1
ATOM 1472 C C . ARG A 1 184 ? -1.006 12.695 -17.844 1 95.5 184 ARG A C 1
ATOM 1474 O O . ARG A 1 184 ? -0.593 13.766 -17.406 1 95.5 184 ARG A O 1
ATOM 1481 N N . GLY A 1 185 ? -0.437 12.109 -18.922 1 95.94 185 GLY A N 1
ATOM 1482 C CA . GLY A 1 185 ? 0.664 12.68 -19.688 1 95.94 185 GLY A CA 1
ATOM 1483 C C . GLY A 1 185 ? 1.992 12 -19.406 1 95.94 185 GLY A C 1
ATOM 1484 O O . GLY A 1 185 ? 2.961 12.203 -20.141 1 95.94 185 GLY A O 1
ATOM 1485 N N . TYR A 1 186 ? 2.029 11.148 -18.422 1 97.81 186 TYR A N 1
ATOM 1486 C CA . TYR A 1 186 ? 3.277 10.492 -18.047 1 97.81 186 TYR A CA 1
ATOM 1487 C C . TYR A 1 186 ? 3.266 9.023 -18.453 1 97.81 186 TYR A C 1
ATOM 1489 O O . TYR A 1 186 ? 4.227 8.297 -18.188 1 97.81 186 TYR A O 1
ATOM 1497 N N . GLU A 1 187 ? 2.174 8.578 -19.094 1 95.19 187 GLU A N 1
ATOM 1498 C CA . GLU A 1 187 ? 2.041 7.184 -19.5 1 95.19 187 GLU A CA 1
ATOM 1499 C C . GLU A 1 187 ? 3.199 6.762 -20.406 1 95.19 187 GLU A C 1
ATOM 1501 O O . GLU A 1 187 ? 3.545 7.465 -21.344 1 95.19 187 GLU A O 1
ATOM 1506 N N . ASP A 1 188 ? 3.844 5.621 -20 1 93.44 188 ASP A N 1
ATOM 1507 C CA . ASP A 1 188 ? 4.902 4.965 -20.766 1 93.44 188 ASP A CA 1
ATOM 1508 C C . ASP A 1 188 ? 6.16 5.832 -20.812 1 93.44 188 ASP A C 1
ATOM 1510 O O . ASP A 1 188 ? 6.988 5.684 -21.719 1 93.44 188 ASP A O 1
ATOM 1514 N N . LYS A 1 189 ? 6.328 6.84 -19.922 1 97.88 189 LYS A N 1
ATOM 1515 C CA . LYS A 1 189 ? 7.504 7.699 -19.828 1 97.88 189 LYS A CA 1
ATOM 1516 C C . LYS A 1 189 ? 8.484 7.184 -18.781 1 97.88 189 LYS A C 1
ATOM 1518 O O . LYS A 1 189 ? 8.086 6.496 -17.828 1 97.88 189 LYS A O 1
ATOM 1523 N N . THR A 1 190 ? 9.719 7.453 -19.031 1 98.56 190 THR A N 1
ATOM 1524 C CA . THR A 1 190 ? 10.742 7.273 -18.016 1 98.56 190 THR A CA 1
ATOM 1525 C C . THR A 1 190 ? 10.906 8.547 -17.188 1 98.56 190 THR A C 1
ATOM 1527 O O . THR A 1 190 ? 11.258 9.602 -17.719 1 98.56 190 THR A O 1
ATOM 1530 N N . VAL A 1 191 ? 10.672 8.5 -15.914 1 98.81 191 VAL A N 1
ATOM 1531 C CA . VAL A 1 191 ? 10.633 9.68 -15.055 1 98.81 191 VAL A CA 1
ATOM 1532 C C . VAL A 1 191 ? 11.727 9.594 -14 1 98.81 191 VAL A C 1
ATOM 1534 O O . VAL A 1 191 ? 11.961 8.531 -13.422 1 98.81 191 VAL A O 1
ATOM 1537 N N . LEU A 1 192 ? 12.445 10.641 -13.812 1 98.81 192 LEU A N 1
ATOM 1538 C CA . LEU A 1 192 ? 13.383 10.789 -12.703 1 98.81 192 LEU A CA 1
ATOM 1539 C C . LEU A 1 192 ? 12.859 11.789 -11.68 1 98.81 192 LEU A C 1
ATOM 1541 O O . LEU A 1 192 ? 12.68 12.969 -11.992 1 98.81 192 LEU A O 1
ATOM 1545 N N . VAL A 1 193 ? 12.562 11.336 -10.508 1 98.81 193 VAL A N 1
ATOM 1546 C CA . VAL A 1 193 ? 12.141 12.203 -9.414 1 98.81 193 VAL A CA 1
ATOM 1547 C C . VAL A 1 193 ? 13.328 12.5 -8.5 1 98.81 193 VAL A C 1
ATOM 1549 O O . VAL A 1 193 ? 13.992 11.578 -8.023 1 98.81 193 VAL A O 1
ATOM 1552 N N . ILE A 1 194 ? 13.586 13.781 -8.242 1 98.31 194 ILE A N 1
ATOM 1553 C CA . ILE A 1 194 ? 14.68 14.195 -7.375 1 98.31 194 ILE A CA 1
ATOM 1554 C C . ILE A 1 194 ? 14.133 14.57 -6 1 98.31 194 ILE A C 1
ATOM 1556 O O . ILE A 1 194 ? 13.32 15.5 -5.875 1 98.31 194 ILE A O 1
ATOM 1560 N N . GLY A 1 195 ? 14.586 13.891 -4.988 1 95.94 195 GLY A N 1
ATOM 1561 C CA . GLY A 1 195 ? 14.117 14.102 -3.631 1 95.94 195 GLY A CA 1
ATOM 1562 C C . GLY A 1 195 ? 13.352 12.906 -3.074 1 95.94 195 GLY A C 1
ATOM 1563 O O . GLY A 1 195 ? 12.82 12.102 -3.832 1 95.94 195 GLY A O 1
ATOM 1564 N N . ILE A 1 196 ? 13.258 12.828 -1.741 1 94.5 196 ILE A N 1
ATOM 1565 C CA . ILE A 1 196 ? 12.609 11.68 -1.116 1 94.5 196 ILE A CA 1
ATOM 1566 C C . ILE A 1 196 ? 11.656 12.164 -0.022 1 94.5 196 ILE A C 1
ATOM 1568 O O . ILE A 1 196 ? 11.266 11.398 0.858 1 94.5 196 ILE A O 1
ATOM 1572 N N . GLY A 1 197 ? 11.289 13.453 -0.003 1 94.25 197 GLY A N 1
ATOM 1573 C CA . GLY A 1 197 ? 10.273 13.969 0.907 1 94.25 197 GLY A CA 1
ATOM 1574 C C . GLY A 1 197 ? 8.883 13.453 0.609 1 94.25 197 GLY A C 1
ATOM 1575 O O . GLY A 1 197 ? 8.711 12.57 -0.239 1 94.25 197 GLY A O 1
ATOM 1576 N N . ASN A 1 198 ? 7.93 13.953 1.257 1 95 198 ASN A N 1
ATOM 1577 C CA . ASN A 1 198 ? 6.559 13.469 1.144 1 95 198 ASN A CA 1
ATOM 1578 C C . ASN A 1 198 ? 6.016 13.648 -0.271 1 95 198 ASN A C 1
ATOM 1580 O O . ASN A 1 198 ? 5.488 12.703 -0.862 1 95 198 ASN A O 1
ATOM 1584 N N . SER A 1 199 ? 6.152 14.828 -0.804 1 96.31 199 SER A N 1
ATOM 1585 C CA . SER A 1 199 ? 5.621 15.109 -2.133 1 96.31 199 SER A CA 1
ATOM 1586 C C . SER A 1 199 ? 6.328 14.281 -3.201 1 96.31 199 SER A C 1
ATOM 1588 O O . SER A 1 199 ? 5.688 13.766 -4.121 1 96.31 199 SER A O 1
ATOM 1590 N N . ALA A 1 200 ? 7.656 14.203 -3.086 1 97.5 200 ALA A N 1
ATOM 1591 C CA . ALA A 1 200 ? 8.422 13.398 -4.039 1 97.5 200 ALA A CA 1
ATOM 1592 C C . ALA A 1 200 ? 7.977 11.938 -4.012 1 97.5 200 ALA A C 1
ATOM 1594 O O . ALA A 1 200 ? 7.82 11.312 -5.062 1 97.5 200 ALA A O 1
ATOM 1595 N N . THR A 1 201 ? 7.77 11.414 -2.867 1 98.06 201 THR A N 1
ATOM 1596 C CA . THR A 1 201 ? 7.379 10.016 -2.699 1 98.06 201 THR A CA 1
ATOM 1597 C C . THR A 1 201 ? 5.965 9.781 -3.225 1 98.06 201 THR A C 1
ATOM 1599 O O . THR A 1 201 ? 5.699 8.773 -3.881 1 98.06 201 THR A O 1
ATOM 1602 N N . ASP A 1 202 ? 5.074 10.719 -2.953 1 97.94 202 ASP A N 1
ATOM 1603 C CA . ASP A 1 202 ? 3.717 10.609 -3.479 1 97.94 202 ASP A CA 1
ATOM 1604 C C . ASP A 1 202 ? 3.721 10.57 -5.004 1 97.94 202 ASP A C 1
ATOM 1606 O O . ASP A 1 202 ? 3.066 9.711 -5.609 1 97.94 202 ASP A O 1
ATOM 1610 N N . VAL A 1 203 ? 4.453 11.469 -5.594 1 98.62 203 VAL A N 1
ATOM 1611 C CA . VAL A 1 203 ? 4.527 11.562 -7.047 1 98.62 203 VAL A CA 1
ATOM 1612 C C . VAL A 1 203 ? 5.168 10.305 -7.617 1 98.62 203 VAL A C 1
ATOM 1614 O O . VAL A 1 203 ? 4.684 9.75 -8.609 1 98.62 203 VAL A O 1
ATOM 1617 N N . THR A 1 204 ? 6.234 9.844 -6.941 1 98.75 204 THR A N 1
ATOM 1618 C CA . THR A 1 204 ? 6.914 8.625 -7.359 1 98.75 204 THR A CA 1
ATOM 1619 C C . THR A 1 204 ? 5.949 7.441 -7.367 1 98.75 204 THR A C 1
ATOM 1621 O O . THR A 1 204 ? 5.855 6.715 -8.359 1 98.75 204 THR A O 1
ATOM 1624 N N . CYS A 1 205 ? 5.246 7.27 -6.305 1 98.19 205 CYS A N 1
ATOM 1625 C CA . CYS A 1 205 ? 4.344 6.133 -6.176 1 98.19 205 CYS A CA 1
ATOM 1626 C C . CYS A 1 205 ? 3.215 6.211 -7.199 1 98.19 205 CYS A C 1
ATOM 1628 O O . CYS A 1 205 ? 2.895 5.219 -7.855 1 98.19 205 CYS A O 1
ATOM 1630 N N . GLU A 1 206 ? 2.648 7.402 -7.348 1 98 206 GLU A N 1
ATOM 1631 C CA . GLU A 1 206 ? 1.551 7.551 -8.297 1 98 206 GLU A CA 1
ATOM 1632 C C . GLU A 1 206 ? 2.02 7.301 -9.727 1 98 206 GLU A C 1
ATOM 1634 O O . GLU A 1 206 ? 1.402 6.531 -10.461 1 98 206 GLU A O 1
ATOM 1639 N N . LEU A 1 207 ? 3.121 7.887 -10.109 1 98.56 207 LEU A N 1
ATOM 1640 C CA . LEU A 1 207 ? 3.605 7.777 -11.477 1 98.56 207 LEU A CA 1
ATOM 1641 C C . LEU A 1 207 ? 4.09 6.363 -11.773 1 98.56 207 LEU A C 1
ATOM 1643 O O . LEU A 1 207 ? 4.008 5.898 -12.914 1 98.56 207 LEU A O 1
ATOM 1647 N N . SER A 1 208 ? 4.566 5.668 -10.773 1 98.06 208 SER A N 1
ATOM 1648 C CA . SER A 1 208 ? 5.113 4.328 -10.969 1 98.06 208 SER A CA 1
ATOM 1649 C C . SER A 1 208 ? 4.039 3.357 -11.445 1 98.06 208 SER A C 1
ATOM 1651 O O . SER A 1 208 ? 4.348 2.307 -12.008 1 98.06 208 SER A O 1
ATOM 1653 N N . ARG A 1 209 ? 2.791 3.68 -11.289 1 96.44 209 ARG A N 1
ATOM 1654 C CA . ARG A 1 209 ? 1.678 2.832 -11.711 1 96.44 209 ARG A CA 1
ATOM 1655 C C . ARG A 1 209 ? 1.298 3.102 -13.164 1 96.44 209 ARG A C 1
ATOM 1657 O O . ARG A 1 209 ? 0.506 2.361 -13.75 1 96.44 209 ARG A O 1
ATOM 1664 N N . HIS A 1 210 ? 1.883 4.191 -13.75 1 96.5 210 HIS A N 1
ATOM 1665 C CA . HIS A 1 210 ? 1.442 4.621 -15.07 1 96.5 210 HIS A CA 1
ATOM 1666 C C . HIS A 1 210 ? 2.623 4.773 -16.031 1 96.5 210 HIS A C 1
ATOM 1668 O O . HIS A 1 210 ? 2.498 4.504 -17.219 1 96.5 210 HIS A O 1
ATOM 1674 N N . ALA A 1 211 ? 3.729 5.184 -15.469 1 97.75 211 ALA A N 1
ATOM 1675 C CA . ALA A 1 211 ? 4.926 5.41 -16.281 1 97.75 211 ALA A CA 1
ATOM 1676 C C . ALA A 1 211 ? 5.586 4.09 -16.656 1 97.75 211 ALA A C 1
ATOM 1678 O O . ALA A 1 211 ? 5.238 3.035 -16.125 1 97.75 211 ALA A O 1
ATOM 1679 N N . LYS A 1 212 ? 6.457 4.145 -17.656 1 96.81 212 LYS A N 1
ATOM 1680 C CA . LYS A 1 212 ? 7.285 2.986 -17.984 1 96.81 212 LYS A CA 1
ATOM 1681 C C . LYS A 1 212 ? 8.164 2.586 -16.797 1 96.81 212 LYS A C 1
ATOM 1683 O O . LYS A 1 212 ? 8.281 1.401 -16.484 1 96.81 212 LYS A O 1
ATOM 1688 N N . HIS A 1 213 ? 8.766 3.559 -16.234 1 97.56 213 HIS A N 1
ATOM 1689 C CA . HIS A 1 213 ? 9.594 3.342 -15.062 1 97.56 213 HIS A CA 1
ATOM 1690 C C . HIS A 1 213 ? 9.859 4.652 -14.328 1 97.56 213 HIS A C 1
ATOM 1692 O O . HIS A 1 213 ? 9.914 5.719 -14.945 1 97.56 213 HIS A O 1
ATOM 1698 N N . VAL A 1 214 ? 10 4.645 -13.008 1 98.75 214 VAL A N 1
ATOM 1699 C CA . VAL A 1 214 ? 10.328 5.828 -12.219 1 98.75 214 VAL A CA 1
ATOM 1700 C C . VAL A 1 214 ? 11.609 5.59 -11.438 1 98.75 214 VAL A C 1
ATOM 1702 O O . VAL A 1 214 ? 11.75 4.574 -10.75 1 98.75 214 VAL A O 1
ATOM 1705 N N . TYR A 1 215 ? 12.547 6.449 -11.594 1 98.75 215 TYR A N 1
ATOM 1706 C CA . TYR A 1 215 ? 13.75 6.508 -10.773 1 98.75 215 TYR A CA 1
ATOM 1707 C C . TYR A 1 215 ? 13.617 7.586 -9.703 1 98.75 215 TYR A C 1
ATOM 1709 O O . TYR A 1 215 ? 13.094 8.672 -9.961 1 98.75 215 TYR A O 1
ATOM 1717 N N . MET A 1 216 ? 13.984 7.312 -8.539 1 98.5 216 MET A N 1
ATOM 1718 C CA . MET A 1 216 ? 13.977 8.281 -7.449 1 98.5 216 MET A CA 1
ATOM 1719 C C . MET A 1 216 ? 15.391 8.531 -6.934 1 98.5 216 MET A C 1
ATOM 1721 O O . MET A 1 216 ? 16.062 7.613 -6.453 1 98.5 216 MET A O 1
ATOM 1725 N N . SER A 1 217 ? 15.836 9.727 -7.039 1 98.06 217 SER A N 1
ATOM 1726 C CA . SER A 1 217 ? 17.172 10.109 -6.605 1 98.06 217 SER A CA 1
ATOM 1727 C C . SER A 1 217 ? 17.141 10.797 -5.246 1 98.06 217 SER A C 1
ATOM 1729 O O . SER A 1 217 ? 16.344 11.711 -5.027 1 98.06 217 SER A O 1
ATOM 1731 N N . THR A 1 218 ? 17.922 10.336 -4.348 1 94.81 218 THR A N 1
ATOM 1732 C CA . THR A 1 218 ? 18.016 10.938 -3.021 1 94.81 218 THR A CA 1
ATOM 1733 C C . THR A 1 218 ? 19.469 11.086 -2.592 1 94.81 218 THR A C 1
ATOM 1735 O O . THR A 1 218 ? 20.297 10.203 -2.857 1 94.81 218 THR A O 1
ATOM 1738 N N . ARG A 1 219 ? 19.734 12.188 -2.002 1 89.19 219 ARG A N 1
ATOM 1739 C CA . ARG A 1 219 ? 21.094 12.461 -1.53 1 89.19 219 ARG A CA 1
ATOM 1740 C C . ARG A 1 219 ? 21.406 11.672 -0.263 1 89.19 219 ARG A C 1
ATOM 1742 O O . ARG A 1 219 ? 22.484 11.086 -0.135 1 89.19 219 ARG A O 1
ATOM 1749 N N . ARG A 1 220 ? 20.438 11.578 0.617 1 87.75 220 ARG A N 1
ATOM 1750 C CA . ARG A 1 220 ? 20.766 11.055 1.941 1 87.75 220 ARG A CA 1
ATOM 1751 C C . ARG A 1 220 ? 19.906 9.836 2.279 1 87.75 220 ARG A C 1
ATOM 1753 O O . ARG A 1 220 ? 20.25 9.07 3.182 1 87.75 220 ARG A O 1
ATOM 1760 N N . GLY A 1 221 ? 18.828 9.594 1.64 1 91.38 221 GLY A N 1
ATOM 1761 C CA . GLY A 1 221 ? 17.891 8.555 2.037 1 91.38 221 GLY A CA 1
ATOM 1762 C C . GLY A 1 221 ? 16.922 9.008 3.111 1 91.38 221 GLY A C 1
ATOM 1763 O O . GLY A 1 221 ? 16.844 10.195 3.426 1 91.38 221 GLY A O 1
ATOM 1764 N N . THR A 1 222 ? 16.125 8.109 3.66 1 92.75 222 THR A N 1
ATOM 1765 C CA . THR A 1 222 ? 15.117 8.438 4.664 1 92.75 222 THR A CA 1
ATOM 1766 C C . THR A 1 222 ? 14.648 7.188 5.398 1 92.75 222 THR A C 1
ATOM 1768 O O . THR A 1 222 ? 14.922 6.066 4.957 1 92.75 222 THR A O 1
ATOM 1771 N N . PHE A 1 223 ? 14.172 7.355 6.555 1 92.5 223 PHE A N 1
ATOM 1772 C CA . PHE A 1 223 ? 13.344 6.324 7.172 1 92.5 223 PHE A CA 1
ATOM 1773 C C . PHE A 1 223 ? 11.875 6.508 6.797 1 92.5 223 PHE A C 1
ATOM 1775 O O . PHE A 1 223 ? 11.352 7.621 6.867 1 92.5 223 PHE A O 1
ATOM 1782 N N . LEU A 1 224 ? 11.273 5.48 6.344 1 94.19 224 LEU A N 1
ATOM 1783 C CA . LEU A 1 224 ? 9.875 5.516 5.938 1 94.19 224 LEU A CA 1
ATOM 1784 C C . LEU A 1 224 ? 8.961 5.164 7.105 1 94.19 224 LEU A C 1
ATOM 1786 O O . LEU A 1 224 ? 9.18 4.164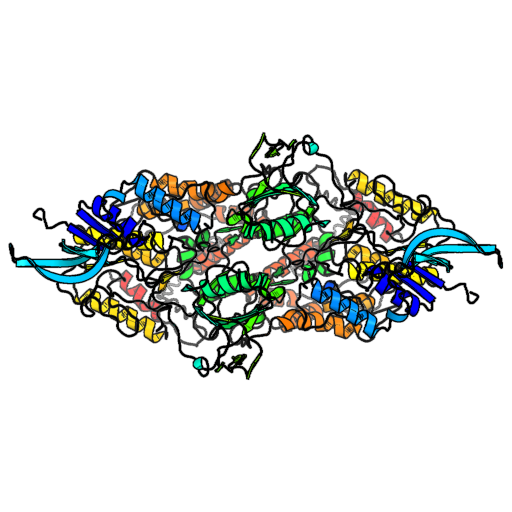 7.793 1 94.19 224 LEU A O 1
ATOM 1790 N N . CYS A 1 225 ? 7.984 6.012 7.324 1 92.62 225 CYS A N 1
ATOM 1791 C CA . CYS A 1 225 ? 6.906 5.734 8.266 1 92.62 225 CYS A CA 1
ATOM 1792 C C . CYS A 1 225 ? 5.59 5.508 7.531 1 92.62 225 CYS A C 1
ATOM 1794 O O . CYS A 1 225 ? 5.32 6.148 6.512 1 92.62 225 CYS A O 1
ATOM 1796 N N . GLN A 1 226 ? 4.848 4.586 8.023 1 93.12 226 GLN A N 1
ATOM 1797 C CA . GLN A 1 226 ? 3.504 4.371 7.492 1 93.12 226 GLN A CA 1
ATOM 1798 C C . GLN A 1 226 ? 2.465 5.156 8.289 1 93.12 226 GLN A C 1
ATOM 1800 O O . GLN A 1 226 ? 2.697 5.504 9.445 1 93.12 226 GLN A O 1
ATOM 1805 N N . ARG A 1 227 ? 1.37 5.418 7.691 1 94.88 227 ARG A N 1
ATOM 1806 C CA . ARG A 1 227 ? 0.281 6.152 8.328 1 94.88 227 ARG A CA 1
ATOM 1807 C C . ARG A 1 227 ? -0.389 5.309 9.406 1 94.88 227 ARG A C 1
ATOM 1809 O O . ARG A 1 227 ? -0.972 5.848 10.352 1 94.88 227 ARG A O 1
ATOM 1816 N N . THR A 1 228 ? -0.263 4.008 9.273 1 92.94 228 THR A N 1
ATOM 1817 C CA . THR A 1 228 ? -0.932 3.119 10.219 1 92.94 228 THR A CA 1
ATOM 1818 C C . THR A 1 228 ? 0.082 2.451 11.148 1 92.94 228 THR A C 1
ATOM 1820 O O . THR A 1 228 ? 1.245 2.277 10.781 1 92.94 228 THR A O 1
ATOM 1823 N N . GLY A 1 229 ? -0.393 2.215 12.352 1 90.5 229 GLY A N 1
ATOM 1824 C CA . GLY A 1 229 ? 0.36 1.433 13.32 1 90.5 229 GLY A CA 1
ATOM 1825 C C . GLY A 1 229 ? -0.23 0.056 13.562 1 90.5 229 GLY A C 1
ATOM 1826 O O . GLY A 1 229 ? -0.661 -0.614 12.617 1 90.5 229 GLY A O 1
ATOM 1827 N N . ALA A 1 230 ? -0.196 -0.304 14.781 1 88.56 230 ALA A N 1
ATOM 1828 C CA . ALA A 1 230 ? -0.673 -1.632 15.156 1 88.56 230 ALA A CA 1
ATOM 1829 C C . ALA A 1 230 ? -2.166 -1.78 14.875 1 88.56 230 ALA A C 1
ATOM 1831 O O . ALA A 1 230 ? -2.945 -0.859 15.125 1 88.56 230 ALA A O 1
ATOM 1832 N N . ARG A 1 231 ? -2.512 -2.895 14.219 1 93.19 231 ARG A N 1
ATOM 1833 C CA . ARG A 1 231 ? -3.893 -3.299 13.969 1 93.19 231 ARG A CA 1
ATOM 1834 C C . ARG A 1 231 ? -4.598 -2.309 13.047 1 93.19 231 ARG A C 1
ATOM 1836 O O . ARG A 1 231 ? -5.828 -2.229 13.039 1 93.19 231 ARG A O 1
ATOM 1843 N N . GLY A 1 232 ? -3.855 -1.475 12.453 1 94.06 232 GLY A N 1
ATOM 1844 C CA . GLY A 1 232 ? -4.414 -0.562 11.469 1 94.06 232 GLY A CA 1
ATOM 1845 C C . GLY A 1 232 ? -4.82 0.777 12.055 1 94.06 232 GLY A C 1
ATOM 1846 O O . GLY A 1 232 ? -5.383 1.623 11.359 1 94.06 232 GLY A O 1
ATOM 1847 N N . ALA A 1 233 ? -4.516 0.995 13.344 1 95.56 233 ALA A N 1
ATOM 1848 C CA . ALA A 1 233 ? -4.781 2.289 13.969 1 95.56 233 ALA A CA 1
ATOM 1849 C C . ALA A 1 233 ? -3.83 3.357 13.438 1 95.56 233 ALA A C 1
ATOM 1851 O O . ALA A 1 233 ? -2.711 3.051 13.023 1 95.56 233 ALA A O 1
ATOM 1852 N N . PRO A 1 234 ? -4.344 4.602 13.391 1 96.44 234 PRO A N 1
ATOM 1853 C CA . PRO A 1 234 ? -3.412 5.645 12.953 1 96.44 234 PRO A CA 1
ATOM 1854 C C . PRO A 1 234 ? -2.121 5.664 13.773 1 96.44 234 PRO A C 1
ATOM 1856 O O . PRO A 1 234 ? -2.162 5.578 15 1 96.44 234 PRO A O 1
ATOM 1859 N N . PHE A 1 235 ? -1.037 5.754 13.125 1 94.81 235 PHE A N 1
ATOM 1860 C CA . PHE A 1 235 ? 0.28 5.711 13.75 1 94.81 235 PHE A CA 1
ATOM 1861 C C . PHE A 1 235 ? 0.444 6.848 14.75 1 94.81 235 PHE A C 1
ATOM 1863 O O . PHE A 1 235 ? 1.065 6.676 15.805 1 94.81 235 PHE A O 1
ATOM 1870 N N . ASP A 1 236 ? -0.119 8 14.445 1 95.94 236 ASP A N 1
ATOM 1871 C CA . ASP A 1 236 ? 0.119 9.188 15.266 1 95.94 236 ASP A CA 1
ATOM 1872 C C . ASP A 1 236 ? -0.721 9.156 16.531 1 95.94 236 ASP A C 1
ATOM 1874 O O . ASP A 1 236 ? -0.498 9.945 17.453 1 95.94 236 ASP A O 1
ATOM 1878 N N . HIS A 1 237 ? -1.705 8.219 16.609 1 96.06 237 HIS A N 1
ATOM 1879 C CA . HIS A 1 237 ? -2.418 8.047 17.859 1 96.06 237 HIS A CA 1
ATOM 1880 C C . HIS A 1 237 ? -1.491 7.527 18.953 1 96.06 237 HIS A C 1
ATOM 1882 O O . HIS A 1 237 ? -1.572 7.965 20.109 1 96.06 237 HIS A O 1
ATOM 1888 N N . GLN A 1 238 ? -0.643 6.629 18.562 1 89.88 238 GLN A N 1
ATOM 1889 C CA . GLN A 1 238 ? 0.277 6.039 19.531 1 89.88 238 GLN A CA 1
ATOM 1890 C C . GLN A 1 238 ? 1.56 6.859 19.641 1 89.88 238 GLN A C 1
ATOM 1892 O O . GLN A 1 238 ? 2.074 7.07 20.75 1 89.88 238 GLN A O 1
ATOM 1897 N N . ALA A 1 239 ? 2.02 7.309 18.547 1 91.31 239 ALA A N 1
ATOM 1898 C CA . ALA A 1 239 ? 3.299 8.016 18.5 1 91.31 239 ALA A CA 1
ATOM 1899 C C . ALA A 1 239 ? 3.213 9.352 19.234 1 91.31 239 ALA A C 1
ATOM 1901 O O . ALA A 1 239 ? 4.199 9.812 19.812 1 91.31 239 ALA A O 1
ATOM 1902 N N . MET A 1 240 ? 1.988 9.961 19.156 1 95.06 240 MET A N 1
ATOM 1903 C CA . MET A 1 240 ? 1.801 11.281 19.766 1 95.06 240 MET A CA 1
ATOM 1904 C C . MET A 1 240 ? 0.926 11.18 21.016 1 95.06 240 MET A C 1
ATOM 1906 O O . MET A 1 240 ? -0.144 11.789 21.078 1 95.06 240 MET A O 1
ATOM 1910 N N . SER A 1 241 ? 1.372 10.383 21.922 1 94.5 241 SER A N 1
ATOM 1911 C CA . SER A 1 241 ? 0.769 10.289 23.25 1 94.5 241 SER A CA 1
ATOM 1912 C C . SER A 1 241 ? 1.732 10.766 24.328 1 94.5 241 SER A C 1
ATOM 1914 O O . SER A 1 241 ? 2.947 10.781 24.125 1 94.5 241 SER A O 1
ATOM 1916 N N . ARG A 1 242 ? 1.186 11.211 25.438 1 93.75 242 ARG A N 1
ATOM 1917 C CA . ARG A 1 242 ? 2.029 11.672 26.531 1 93.75 242 ARG A CA 1
ATOM 1918 C C . ARG A 1 242 ? 2.928 10.547 27.047 1 93.75 242 ARG A C 1
ATOM 1920 O O . ARG A 1 242 ? 4.098 10.773 27.359 1 93.75 242 ARG A O 1
ATOM 1927 N N . LEU A 1 243 ? 2.391 9.414 27.141 1 90.5 243 LEU A N 1
ATOM 1928 C CA . LEU A 1 243 ? 3.156 8.273 27.625 1 90.5 243 LEU A CA 1
ATOM 1929 C C . LEU A 1 243 ? 4.344 7.984 26.703 1 90.5 243 LEU A C 1
ATOM 1931 O O . LEU A 1 243 ? 5.473 7.832 27.172 1 90.5 243 LEU A O 1
ATOM 1935 N N . ASN A 1 244 ? 4.051 7.898 25.422 1 88.12 244 ASN A N 1
ATOM 1936 C CA . ASN A 1 244 ? 5.133 7.641 24.469 1 88.12 244 ASN A CA 1
ATOM 1937 C C . ASN A 1 244 ? 6.168 8.758 24.484 1 88.12 244 ASN A C 1
ATOM 1939 O O . ASN A 1 244 ? 7.363 8.508 24.328 1 88.12 244 ASN A O 1
ATOM 1943 N N . HIS A 1 245 ? 5.688 9.938 24.609 1 88.5 245 HIS A N 1
ATOM 1944 C CA . HIS A 1 245 ? 6.578 11.086 24.656 1 88.5 245 HIS A CA 1
ATOM 1945 C C . HIS A 1 245 ? 7.543 11 25.828 1 88.5 245 HIS A C 1
ATOM 1947 O O . HIS A 1 245 ? 8.695 11.422 25.734 1 88.5 245 HIS A O 1
ATOM 1953 N N . LEU A 1 246 ? 7.105 10.469 26.906 1 82.62 246 LEU A N 1
ATOM 1954 C CA . LEU A 1 246 ? 7.957 10.289 28.078 1 82.62 246 LEU A CA 1
ATOM 1955 C C . LEU A 1 246 ? 9.086 9.312 27.781 1 82.62 246 LEU A C 1
ATOM 1957 O O . LEU A 1 246 ? 10.195 9.461 28.297 1 82.62 246 LEU A O 1
ATOM 1961 N N . THR A 1 247 ? 8.805 8.375 26.922 1 77.94 247 THR A N 1
ATOM 1962 C CA . THR A 1 247 ? 9.797 7.348 26.625 1 77.94 247 THR A CA 1
ATOM 1963 C C . THR A 1 247 ? 10.891 7.902 25.719 1 77.94 247 THR A C 1
ATOM 1965 O O . THR A 1 247 ? 11.969 7.316 25.594 1 77.94 247 THR A O 1
ATOM 1968 N N . THR A 1 248 ? 10.562 9 25.078 1 74.75 248 THR A N 1
ATOM 1969 C CA . THR A 1 248 ? 11.539 9.57 24.156 1 74.75 248 THR A CA 1
ATOM 1970 C C . THR A 1 248 ? 12.742 10.125 24.906 1 74.75 248 THR A C 1
ATOM 1972 O O . THR A 1 248 ? 13.805 10.336 24.312 1 74.75 248 THR A O 1
ATOM 1975 N N . PHE A 1 249 ? 12.539 10.32 26.141 1 72.44 249 PHE A N 1
ATOM 1976 C CA . PHE A 1 249 ? 13.625 10.844 26.953 1 72.44 249 PHE A CA 1
ATOM 1977 C C . PHE A 1 249 ? 14.523 9.711 27.453 1 72.44 249 PHE A C 1
ATOM 1979 O O . PHE A 1 249 ? 15.617 9.961 27.969 1 72.44 249 PHE A O 1
ATOM 1986 N N . LEU A 1 250 ? 14.086 8.531 27.172 1 70.94 250 LEU A N 1
ATOM 1987 C CA . LEU A 1 250 ? 14.891 7.371 27.531 1 70.94 250 LEU A CA 1
ATOM 1988 C C . LEU A 1 250 ? 15.977 7.117 26.484 1 70.94 250 LEU A C 1
ATOM 1990 O O . LEU A 1 250 ? 15.766 7.34 25.297 1 70.94 250 LEU A O 1
ATOM 1994 N N . PRO A 1 251 ? 17.156 6.773 26.969 1 70.75 251 PRO A N 1
ATOM 1995 C CA . PRO A 1 251 ? 18.219 6.449 26 1 70.75 251 PRO A CA 1
ATOM 1996 C C . PRO A 1 251 ? 17.781 5.402 24.984 1 70.75 251 PRO A C 1
ATOM 1998 O O . PRO A 1 251 ? 16.984 4.516 25.297 1 70.75 251 PRO A O 1
ATOM 2001 N N . GLY A 1 252 ? 18.188 5.523 23.75 1 76.56 252 GLY A N 1
ATOM 2002 C CA . GLY A 1 252 ? 17.938 4.531 22.719 1 76.56 252 GLY A CA 1
ATOM 2003 C C . GLY A 1 252 ? 16.688 4.809 21.922 1 76.56 252 GLY A C 1
ATOM 2004 O O . GLY A 1 252 ? 16.156 3.918 21.234 1 76.56 252 GLY A O 1
ATOM 2005 N N . ARG A 1 253 ? 16.203 5.957 22.062 1 77.81 253 ARG A N 1
ATOM 2006 C CA . ARG A 1 253 ? 14.977 6.312 21.344 1 77.81 253 ARG A CA 1
ATOM 2007 C C . ARG A 1 253 ? 15.156 6.164 19.844 1 77.81 253 ARG A C 1
ATOM 2009 O O . ARG A 1 253 ? 14.297 5.586 19.172 1 77.81 253 ARG A O 1
ATOM 2016 N N . ASP A 1 254 ? 16.188 6.734 19.344 1 77.56 254 ASP A N 1
ATOM 2017 C CA . ASP A 1 254 ? 16.453 6.664 17.906 1 77.56 254 ASP A CA 1
ATOM 2018 C C . ASP A 1 254 ? 16.594 5.219 17.453 1 77.56 254 ASP A C 1
ATOM 2020 O O . ASP A 1 254 ? 16.109 4.852 16.375 1 77.56 254 ASP A O 1
ATOM 2024 N N . ARG A 1 255 ? 17.203 4.469 18.312 1 81.44 255 ARG A N 1
ATOM 2025 C CA . ARG A 1 255 ? 17.375 3.057 17.984 1 81.44 255 ARG A CA 1
ATOM 2026 C C . ARG A 1 255 ? 16.031 2.324 18 1 81.44 255 ARG A C 1
ATOM 2028 O O . ARG A 1 255 ? 15.781 1.471 17.141 1 81.44 255 ARG A O 1
ATOM 2035 N N . ARG A 1 256 ? 15.25 2.627 18.938 1 82.38 256 ARG A N 1
ATOM 2036 C CA . ARG A 1 256 ? 13.93 2.004 19.016 1 82.38 256 ARG A CA 1
ATOM 2037 C C . ARG A 1 256 ? 13.086 2.369 17.797 1 82.38 256 ARG A C 1
ATOM 2039 O O . ARG A 1 256 ? 12.406 1.513 17.234 1 82.38 256 ARG A O 1
ATOM 2046 N N . PHE A 1 257 ? 13.219 3.584 17.531 1 85.38 257 PHE A N 1
ATOM 2047 C CA . PHE A 1 257 ? 12.492 4.047 16.359 1 85.38 257 PHE A CA 1
ATOM 2048 C C . PHE A 1 257 ? 12.984 3.34 15.094 1 85.38 257 PHE A C 1
ATOM 2050 O O . PHE A 1 257 ? 12.188 2.83 14.305 1 85.38 257 PHE A O 1
ATOM 2057 N N . THR A 1 258 ? 14.273 3.299 14.906 1 87 258 THR A N 1
ATOM 2058 C CA . THR A 1 258 ? 14.875 2.682 13.719 1 87 258 THR A CA 1
ATOM 2059 C C . THR A 1 258 ? 14.547 1.191 13.672 1 87 258 THR A C 1
ATOM 2061 O O . THR A 1 258 ? 14.281 0.646 12.594 1 87 258 THR A O 1
ATOM 2064 N N . ASN A 1 259 ? 14.547 0.604 14.812 1 87.88 259 ASN A N 1
ATOM 2065 C CA . ASN A 1 259 ? 14.203 -0.812 14.867 1 87.88 259 ASN A CA 1
ATOM 2066 C C . ASN A 1 259 ? 12.75 -1.054 14.469 1 87.88 259 ASN A C 1
ATOM 2068 O O . ASN A 1 259 ? 12.445 -2.023 13.773 1 87.88 259 ASN A O 1
ATOM 2072 N N . LYS A 1 260 ? 11.969 -0.202 14.945 1 88.31 260 LYS A N 1
ATOM 2073 C CA . LYS A 1 260 ? 10.547 -0.345 14.648 1 88.31 260 LYS A CA 1
ATOM 2074 C C . LYS A 1 260 ? 10.273 -0.229 13.156 1 88.31 260 LYS A C 1
ATOM 2076 O O . LYS A 1 260 ? 9.562 -1.058 12.578 1 88.31 260 LYS A O 1
ATOM 2081 N N . VAL A 1 261 ? 10.844 0.78 12.523 1 91.06 261 VAL A N 1
ATOM 2082 C CA . VAL A 1 261 ? 10.57 0.985 11.102 1 91.06 261 VAL A CA 1
ATOM 2083 C C . VAL A 1 261 ? 11.273 -0.095 10.281 1 91.06 261 VAL A C 1
ATOM 2085 O O . VAL A 1 261 ? 10.75 -0.545 9.258 1 91.06 261 VAL A O 1
ATOM 2088 N N . ASN A 1 262 ? 12.406 -0.576 10.727 1 92.88 262 ASN A N 1
ATOM 2089 C CA . ASN A 1 262 ? 13.141 -1.616 10.008 1 92.88 262 ASN A CA 1
ATOM 2090 C C . ASN A 1 262 ? 12.477 -2.98 10.172 1 92.88 262 ASN A C 1
ATOM 2092 O O . ASN A 1 262 ? 12.672 -3.873 9.344 1 92.88 262 ASN A O 1
ATOM 2096 N N . ALA A 1 263 ? 11.758 -3.123 11.266 1 90.62 263 ALA A N 1
ATOM 2097 C CA . ALA A 1 263 ? 11.016 -4.367 11.461 1 90.62 263 ALA A CA 1
ATOM 2098 C C . ALA A 1 263 ? 9.961 -4.559 10.383 1 90.62 263 ALA A C 1
ATOM 2100 O O . ALA A 1 263 ? 9.617 -5.688 10.023 1 90.62 263 ALA A O 1
ATOM 2101 N N . LYS A 1 264 ? 9.5 -3.523 9.867 1 91.62 264 LYS A N 1
ATOM 2102 C CA . LYS A 1 264 ? 8.523 -3.592 8.781 1 91.62 264 LYS A CA 1
ATOM 2103 C C . LYS A 1 264 ? 9.211 -3.742 7.43 1 91.62 264 LYS A C 1
ATOM 2105 O O . LYS A 1 264 ? 8.891 -4.652 6.66 1 91.62 264 LYS A O 1
ATOM 2110 N N . TYR A 1 265 ? 10.125 -2.834 7.168 1 94.44 265 TYR A N 1
ATOM 2111 C CA . TYR A 1 265 ? 10.938 -2.875 5.961 1 94.44 265 TYR A CA 1
ATOM 2112 C C . TYR A 1 265 ? 12.391 -2.523 6.27 1 94.44 265 TYR A C 1
ATOM 2114 O O . TYR A 1 265 ? 12.672 -1.471 6.844 1 94.44 265 TYR A O 1
ATOM 2122 N N . ASP A 1 266 ? 13.258 -3.348 5.902 1 95 266 ASP A N 1
ATOM 2123 C CA . ASP A 1 266 ? 14.68 -3.105 6.094 1 95 266 ASP A CA 1
ATOM 2124 C C . ASP A 1 266 ? 15.18 -2.008 5.16 1 95 266 ASP A C 1
ATOM 2126 O O . ASP A 1 266 ? 15.359 -2.24 3.963 1 95 266 ASP A O 1
ATOM 2130 N N . HIS A 1 267 ? 15.547 -0.86 5.707 1 95 267 HIS A N 1
ATOM 2131 C CA . HIS A 1 267 ? 15.836 0.311 4.883 1 95 267 HIS A CA 1
ATOM 2132 C C . HIS A 1 267 ? 17.172 0.164 4.156 1 95 267 HIS A C 1
ATOM 2134 O O . HIS A 1 267 ? 17.375 0.774 3.104 1 95 267 HIS A O 1
ATOM 2140 N N . VAL A 1 268 ? 18.031 -0.6 4.695 1 92.88 268 VAL A N 1
ATOM 2141 C CA . VAL A 1 268 ? 19.281 -0.852 4 1 92.88 268 VAL A CA 1
ATOM 2142 C C . VAL A 1 268 ? 19.031 -1.716 2.768 1 92.88 268 VAL A C 1
ATOM 2144 O O . VAL A 1 268 ? 19.5 -1.396 1.672 1 92.88 268 VAL A O 1
ATOM 2147 N N . ARG A 1 269 ? 18.266 -2.744 2.965 1 93.69 269 ARG A N 1
ATOM 2148 C CA . ARG A 1 269 ? 17.969 -3.668 1.871 1 93.69 269 ARG A CA 1
ATOM 2149 C C . ARG A 1 269 ? 17.141 -2.99 0.79 1 93.69 269 ARG A C 1
ATOM 2151 O O . ARG A 1 269 ? 17.266 -3.303 -0.395 1 93.69 269 ARG A O 1
ATOM 2158 N N . PHE A 1 270 ? 16.312 -2.062 1.163 1 96.19 270 PHE A N 1
ATOM 2159 C CA . PHE A 1 270 ? 15.438 -1.367 0.225 1 96.19 270 PHE A CA 1
ATOM 2160 C C . PHE A 1 270 ? 16.141 -0.146 -0.362 1 96.19 270 PHE A C 1
ATOM 2162 O O . PHE A 1 270 ? 15.539 0.614 -1.122 1 96.19 270 PHE A O 1
ATOM 2169 N N . SER A 1 271 ? 17.375 0.116 0.039 1 95.12 271 SER A N 1
ATOM 2170 C CA . SER A 1 271 ? 18.203 1.216 -0.469 1 95.12 271 SER A CA 1
ATOM 2171 C C . SER A 1 271 ? 17.609 2.566 -0.07 1 95.12 271 SER A C 1
ATOM 2173 O O . SER A 1 271 ? 17.641 3.52 -0.852 1 95.12 271 SER A O 1
ATOM 2175 N N . LEU A 1 272 ? 17.062 2.645 1.136 1 95.56 272 LEU A N 1
ATOM 2176 C CA . LEU A 1 272 ? 16.391 3.854 1.599 1 95.56 272 LEU A CA 1
ATOM 2177 C C . LEU A 1 272 ? 17.125 4.449 2.803 1 95.56 272 LEU A C 1
ATOM 2179 O O . LEU A 1 272 ? 16.891 5.609 3.154 1 95.56 272 LEU A O 1
ATOM 2183 N N . ALA A 1 273 ? 17.969 3.662 3.432 1 92.56 273 ALA A N 1
ATOM 2184 C CA . ALA A 1 273 ? 18.562 4.059 4.707 1 92.56 273 ALA A CA 1
ATOM 2185 C C . ALA A 1 273 ? 19.312 5.379 4.582 1 92.56 273 ALA A C 1
ATOM 2187 O O . ALA A 1 273 ? 20.047 5.59 3.607 1 92.56 273 ALA A O 1
ATOM 2188 N N . PRO A 1 274 ? 19.047 6.254 5.562 1 89.06 274 PRO A N 1
ATOM 2189 C CA . PRO A 1 274 ? 19.781 7.523 5.535 1 89.06 274 PRO A CA 1
ATOM 2190 C C . PRO A 1 274 ? 21.281 7.34 5.73 1 89.06 274 PRO A C 1
ATOM 2192 O O . PRO A 1 274 ? 21.719 6.41 6.414 1 89.06 274 PRO A O 1
ATOM 2195 N N . THR A 1 275 ? 21.875 8.266 5.055 1 79.81 275 THR A N 1
ATOM 2196 C CA . THR A 1 275 ? 23.312 8.32 5.25 1 79.81 275 THR A CA 1
ATOM 2197 C C . THR A 1 275 ? 23.688 9.391 6.273 1 79.81 275 THR A C 1
ATOM 2199 O O . THR A 1 275 ? 23.047 10.453 6.328 1 79.81 275 THR A O 1
ATOM 2202 N N . GLY A 1 276 ? 24.438 9.07 7.168 1 65.75 276 GLY A N 1
ATOM 2203 C CA . GLY A 1 276 ? 24.906 10.062 8.125 1 65.75 276 GLY A CA 1
ATOM 2204 C C . GLY A 1 276 ? 24 10.188 9.336 1 65.75 276 GLY A C 1
ATOM 2205 O O . GLY A 1 276 ? 23.266 9.258 9.664 1 65.75 276 GLY A O 1
ATOM 2206 N N . ASP A 1 277 ? 24.109 11.242 10.07 1 58.66 277 ASP A N 1
ATOM 2207 C CA . ASP A 1 277 ? 23.453 11.453 11.359 1 58.66 277 ASP A CA 1
ATOM 2208 C C . ASP A 1 277 ? 22.094 12.141 11.18 1 58.66 277 ASP A C 1
ATOM 2210 O O . ASP A 1 277 ? 21.344 12.312 12.141 1 58.66 277 ASP A O 1
ATOM 2214 N N . LYS A 1 278 ? 21.922 12.367 9.867 1 60.94 278 LYS A N 1
ATOM 2215 C CA . LYS A 1 278 ? 20.688 13.125 9.656 1 60.94 278 LYS A CA 1
ATOM 2216 C C . LYS A 1 278 ? 19.5 12.195 9.453 1 60.94 278 LYS A C 1
ATOM 2218 O O . LYS A 1 278 ? 19.516 11.336 8.57 1 60.94 278 LYS A O 1
ATOM 2223 N N . PHE A 1 279 ? 18.656 12.305 10.414 1 64.88 279 PHE A N 1
ATOM 2224 C CA . PHE A 1 279 ? 17.469 11.477 10.555 1 64.88 279 PHE A CA 1
ATOM 2225 C C . PHE A 1 279 ? 16.281 12.094 9.812 1 64.88 279 PHE A C 1
ATOM 2227 O O . PHE A 1 279 ? 15.883 13.219 10.109 1 64.88 279 PHE A O 1
ATOM 2234 N N . GLY A 1 280 ? 16.047 11.672 8.609 1 75.38 280 GLY A N 1
ATOM 2235 C CA . GLY A 1 280 ? 14.82 12.133 7.969 1 75.38 280 GLY A CA 1
ATOM 2236 C C . GLY A 1 280 ? 13.727 11.078 7.945 1 75.38 280 GLY A C 1
ATOM 2237 O O . GLY A 1 280 ? 14.008 9.883 7.969 1 75.38 280 GLY A O 1
ATOM 2238 N N . VAL A 1 281 ? 12.5 11.625 8.102 1 87.12 281 VAL A N 1
ATOM 2239 C CA . VAL A 1 281 ? 11.344 10.734 8.078 1 87.12 281 VAL A CA 1
ATOM 2240 C C . VAL A 1 281 ? 10.414 11.117 6.926 1 87.12 281 VAL A C 1
ATOM 2242 O O . VAL A 1 281 ? 10.18 12.297 6.676 1 87.12 281 VAL A O 1
ATOM 2245 N N . THR A 1 282 ? 10.008 10.164 6.16 1 93.56 282 THR A N 1
ATOM 2246 C CA . THR A 1 282 ? 9.031 10.32 5.086 1 93.56 282 THR A CA 1
ATOM 2247 C C . THR A 1 282 ? 7.867 9.352 5.27 1 93.56 282 THR A C 1
ATOM 2249 O O . THR A 1 282 ? 8.062 8.211 5.699 1 93.56 282 THR A O 1
ATOM 2252 N N . PHE A 1 283 ? 6.715 9.852 5.059 1 94.69 283 PHE A N 1
ATOM 2253 C CA . PHE A 1 283 ? 5.543 9 5.195 1 94.69 283 PHE A CA 1
ATOM 2254 C C . PHE A 1 283 ? 5.156 8.383 3.855 1 94.69 283 PHE A C 1
ATOM 2256 O O . PHE A 1 283 ? 5.008 9.102 2.861 1 94.69 283 PHE A O 1
ATOM 2263 N N . SER A 1 284 ? 5.039 7.086 3.82 1 95.44 284 SER A N 1
ATOM 2264 C CA . SER A 1 284 ? 4.523 6.414 2.631 1 95.44 284 SER A CA 1
ATOM 2265 C C . SER A 1 284 ? 4.105 4.98 2.941 1 95.44 284 SER A C 1
ATOM 2267 O O . SER A 1 284 ? 4.859 4.23 3.566 1 95.44 284 SER A O 1
ATOM 2269 N N . ASP A 1 285 ? 2.951 4.684 2.496 1 92.88 285 ASP A N 1
ATOM 2270 C CA . ASP A 1 285 ? 2.453 3.318 2.631 1 92.88 285 ASP A CA 1
ATOM 2271 C C . ASP A 1 285 ? 2.74 2.502 1.372 1 92.88 285 ASP A C 1
ATOM 2273 O O . ASP A 1 285 ? 2.74 1.27 1.411 1 92.88 285 ASP A O 1
ATOM 2277 N N . ASP A 1 286 ? 3.117 3.158 0.293 1 95.5 286 ASP A N 1
ATOM 2278 C CA . ASP A 1 286 ? 3.107 2.502 -1.011 1 95.5 286 ASP A CA 1
ATOM 2279 C C . ASP A 1 286 ? 4.527 2.234 -1.502 1 95.5 286 ASP A C 1
ATOM 2281 O O . ASP A 1 286 ? 4.762 1.294 -2.264 1 95.5 286 ASP A O 1
ATOM 2285 N N . LEU A 1 287 ? 5.504 3.025 -1.069 1 97.44 287 LEU A N 1
ATOM 2286 C CA . LEU A 1 287 ? 6.809 3.051 -1.716 1 97.44 287 LEU A CA 1
ATOM 2287 C C . LEU A 1 287 ? 7.488 1.689 -1.623 1 97.44 287 LEU A C 1
ATOM 2289 O O . LEU A 1 287 ? 8.031 1.19 -2.613 1 97.44 287 LEU A O 1
ATOM 2293 N N . PRO A 1 288 ? 7.445 1.006 -0.482 1 96 288 PRO A N 1
ATOM 2294 C CA . PRO A 1 288 ? 8.133 -0.284 -0.397 1 96 288 PRO A CA 1
ATOM 2295 C C . PRO A 1 288 ? 7.629 -1.291 -1.428 1 96 288 PRO A C 1
ATOM 2297 O O . PRO A 1 288 ? 8.43 -1.973 -2.074 1 96 288 PRO A O 1
ATOM 2300 N N . MET A 1 289 ? 6.332 -1.34 -1.597 1 95.69 289 MET A N 1
ATOM 2301 C CA . MET A 1 289 ? 5.777 -2.297 -2.549 1 95.69 289 MET A CA 1
ATOM 2302 C C . MET A 1 289 ? 6.129 -1.903 -3.98 1 95.69 289 MET A C 1
ATOM 2304 O O . MET A 1 289 ? 6.34 -2.77 -4.832 1 95.69 289 MET A O 1
ATOM 2308 N N . ARG A 1 290 ? 6.16 -0.572 -4.262 1 97.44 290 ARG A N 1
ATOM 2309 C CA . ARG A 1 290 ? 6.539 -0.126 -5.598 1 97.44 290 ARG A CA 1
ATOM 2310 C C . ARG A 1 290 ? 7.969 -0.54 -5.93 1 97.44 290 ARG A C 1
ATOM 2312 O O . ARG A 1 290 ? 8.281 -0.861 -7.078 1 97.44 290 ARG A O 1
ATOM 2319 N N . ILE A 1 291 ? 8.797 -0.554 -4.891 1 97.38 291 ILE A N 1
ATOM 2320 C CA . ILE A 1 291 ? 10.172 -1.008 -5.043 1 97.38 291 ILE A CA 1
ATOM 2321 C C . ILE A 1 291 ? 10.195 -2.52 -5.25 1 97.38 291 ILE A C 1
ATOM 2323 O O . ILE A 1 291 ? 10.883 -3.02 -6.145 1 97.38 291 ILE A O 1
ATOM 2327 N N . LEU A 1 292 ? 9.375 -3.234 -4.531 1 96.38 292 LEU A N 1
ATOM 2328 C CA . LEU A 1 292 ? 9.375 -4.695 -4.508 1 96.38 292 LEU A CA 1
ATOM 2329 C C . LEU A 1 292 ? 8.867 -5.262 -5.828 1 96.38 292 LEU A C 1
ATOM 2331 O O . LEU A 1 292 ? 9.289 -6.34 -6.246 1 96.38 292 LEU A O 1
ATOM 2335 N N . VAL A 1 293 ? 8 -4.547 -6.477 1 96.56 293 VAL A N 1
ATOM 2336 C CA . VAL A 1 293 ? 7.438 -5.051 -7.723 1 96.56 293 VAL A CA 1
ATOM 2337 C C . VAL A 1 293 ? 8.273 -4.547 -8.906 1 96.56 293 VAL A C 1
ATOM 2339 O O . VAL A 1 293 ? 7.984 -4.875 -10.055 1 96.56 293 VAL A O 1
ATOM 2342 N N . GLY A 1 294 ? 9.258 -3.68 -8.594 1 96.31 294 GLY A N 1
ATOM 2343 C CA . GLY A 1 294 ? 10.234 -3.287 -9.602 1 96.31 294 GLY A CA 1
ATOM 2344 C C . GLY A 1 294 ? 9.844 -2.029 -10.352 1 96.31 294 GLY A C 1
ATOM 2345 O O . GLY A 1 294 ? 10.477 -1.67 -11.352 1 96.31 294 GLY A O 1
ATOM 2346 N N . ASP A 1 295 ? 8.82 -1.307 -9.898 1 97.19 295 ASP A N 1
ATOM 2347 C CA . ASP A 1 295 ? 8.328 -0.125 -10.602 1 97.19 295 ASP A CA 1
ATOM 2348 C C . ASP A 1 295 ? 9.156 1.108 -10.242 1 97.19 295 ASP A C 1
ATOM 2350 O O . ASP A 1 295 ? 9.133 2.107 -10.961 1 97.19 295 ASP A O 1
ATOM 2354 N N . VAL A 1 296 ? 9.852 1.076 -9.125 1 98.31 296 VAL A N 1
ATOM 2355 C CA . VAL A 1 296 ? 10.656 2.201 -8.656 1 98.31 296 VAL A CA 1
ATOM 2356 C C . VAL A 1 296 ? 12.086 1.743 -8.391 1 98.31 296 VAL A C 1
ATOM 2358 O O . VAL A 1 296 ? 12.305 0.688 -7.789 1 98.31 296 VAL A O 1
ATOM 2361 N N . THR A 1 297 ? 13.008 2.434 -8.875 1 98.06 297 THR A N 1
ATOM 2362 C CA . THR A 1 297 ? 14.422 2.215 -8.586 1 98.06 297 THR A CA 1
ATOM 2363 C C . THR A 1 297 ? 15.008 3.406 -7.836 1 98.06 297 THR A C 1
ATOM 2365 O O . THR A 1 297 ? 14.906 4.547 -8.297 1 98.06 297 THR A O 1
ATOM 2368 N N . ILE A 1 298 ? 15.648 3.176 -6.688 1 98.06 298 ILE A N 1
ATOM 2369 C CA . ILE A 1 298 ? 16.25 4.234 -5.883 1 98.06 298 ILE A CA 1
ATOM 2370 C C . ILE A 1 298 ? 17.672 4.508 -6.371 1 98.06 298 ILE A C 1
ATOM 2372 O O . ILE A 1 298 ? 18.453 3.578 -6.59 1 98.06 298 ILE A O 1
ATOM 2376 N N . LYS A 1 299 ? 17.984 5.773 -6.574 1 97.56 299 LYS A N 1
ATOM 2377 C CA . LYS A 1 299 ? 19.297 6.184 -7.059 1 97.56 299 LYS A CA 1
ATOM 2378 C C . LYS A 1 299 ? 19.969 7.133 -6.074 1 97.56 299 LYS A C 1
ATOM 2380 O O . LYS A 1 299 ? 19.312 7.781 -5.266 1 97.56 299 LYS A O 1
ATOM 2385 N N . THR A 1 300 ? 21.312 7.207 -6.191 1 95.88 300 THR A N 1
ATOM 2386 C CA . THR A 1 300 ? 22.078 8.18 -5.422 1 95.88 300 THR A CA 1
ATOM 2387 C C . THR A 1 300 ? 21.859 9.586 -5.969 1 95.88 300 THR A C 1
ATOM 2389 O O . THR A 1 300 ? 21.047 9.797 -6.863 1 95.88 300 THR A O 1
ATOM 2392 N N . ASP A 1 301 ? 22.531 10.531 -5.406 1 95.06 301 ASP A N 1
ATOM 2393 C CA . ASP A 1 301 ? 22.422 11.93 -5.82 1 95.06 301 ASP A CA 1
ATOM 2394 C C . ASP A 1 301 ? 22.891 12.109 -7.266 1 95.06 301 ASP A C 1
ATOM 2396 O O . ASP A 1 301 ? 23.641 11.289 -7.789 1 95.06 301 ASP A O 1
ATOM 2400 N N . ILE A 1 302 ? 22.406 13.203 -7.871 1 97.31 302 ILE A N 1
ATOM 2401 C CA . ILE A 1 302 ? 22.734 13.484 -9.266 1 97.31 302 ILE A CA 1
ATOM 2402 C C . ILE A 1 302 ? 24.141 14.086 -9.352 1 97.31 302 ILE A C 1
ATOM 2404 O O . ILE A 1 302 ? 24.453 15.047 -8.656 1 97.31 302 ILE A O 1
ATOM 2408 N N . GLN A 1 303 ? 24.953 13.516 -10.195 1 97 303 GLN A N 1
ATOM 2409 C CA . GLN A 1 303 ? 26.25 14.117 -10.5 1 97 303 GLN A CA 1
ATOM 2410 C C . GLN A 1 303 ? 26.125 15.133 -11.633 1 97 303 GLN A C 1
ATOM 2412 O O . GLN A 1 303 ? 26.609 16.266 -11.516 1 97 303 GLN A O 1
ATOM 2417 N N . LYS A 1 304 ? 25.484 14.656 -12.695 1 97.75 304 LYS A N 1
ATOM 2418 C CA . LYS A 1 304 ? 25.281 15.57 -13.812 1 97.75 304 LYS A CA 1
ATOM 2419 C C . LYS A 1 304 ? 24.203 15.031 -14.766 1 97.75 304 LYS A C 1
ATOM 2421 O O . LYS A 1 304 ? 23.984 13.82 -14.828 1 97.75 304 LYS A O 1
ATOM 2426 N N . PHE A 1 305 ? 23.578 15.977 -15.492 1 98 305 PHE A N 1
ATOM 2427 C CA . PHE A 1 305 ? 22.641 15.617 -16.547 1 98 305 PHE A CA 1
ATOM 2428 C C . PHE A 1 305 ? 23.328 15.547 -17.891 1 98 305 PHE A C 1
ATOM 2430 O O . PHE A 1 305 ? 24.344 16.219 -18.109 1 98 305 PHE A O 1
ATOM 2437 N N . THR A 1 306 ? 22.844 14.656 -18.703 1 97 306 THR A N 1
ATOM 2438 C CA . THR A 1 306 ? 23.203 14.633 -20.109 1 97 306 THR A CA 1
ATOM 2439 C C . THR A 1 306 ? 22.031 15.094 -20.984 1 97 306 THR A C 1
ATOM 2441 O O . THR A 1 306 ? 21 15.5 -20.469 1 97 306 THR A O 1
ATOM 2444 N N . LYS A 1 307 ? 22.203 15.062 -22.266 1 96.62 307 LYS A N 1
ATOM 2445 C CA . LYS A 1 307 ? 21.172 15.531 -23.203 1 96.62 307 LYS A CA 1
ATOM 2446 C C . LYS A 1 307 ? 19.875 14.734 -23.031 1 96.62 307 LYS A C 1
ATOM 2448 O O . LYS A 1 307 ? 18.781 15.273 -23.203 1 96.62 307 LYS A O 1
ATOM 2453 N N . ASN A 1 308 ? 20.031 13.445 -22.688 1 97.06 308 ASN A N 1
ATOM 2454 C CA . ASN A 1 308 ? 18.828 12.617 -22.609 1 97.06 308 ASN A CA 1
ATOM 2455 C C . ASN A 1 308 ? 18.812 11.773 -21.328 1 97.06 308 ASN A C 1
ATOM 2457 O O . ASN A 1 308 ? 18.047 10.82 -21.219 1 97.06 308 ASN A O 1
ATOM 2461 N N . GLY A 1 309 ? 19.75 12.094 -20.375 1 97.94 309 GLY A N 1
ATOM 2462 C CA . GLY A 1 309 ? 19.828 11.258 -19.188 1 97.94 309 GLY A CA 1
ATOM 2463 C C . GLY A 1 309 ? 20.562 11.922 -18.031 1 97.94 309 GLY A C 1
ATOM 2464 O O . GLY A 1 309 ? 20.547 13.148 -17.906 1 97.94 309 GLY A O 1
ATOM 2465 N N . ALA A 1 310 ? 21.047 11.078 -17.125 1 98.31 310 ALA A N 1
ATOM 2466 C CA . ALA A 1 310 ? 21.734 11.578 -15.938 1 98.31 310 ALA A CA 1
ATOM 2467 C C . ALA A 1 310 ? 22.766 10.555 -15.438 1 98.31 310 ALA A C 1
ATOM 2469 O O . ALA A 1 310 ? 22.594 9.352 -15.633 1 98.31 310 ALA A O 1
ATOM 2470 N N . THR A 1 311 ? 23.766 11.07 -14.875 1 97.88 311 THR A N 1
ATOM 2471 C CA . THR A 1 311 ? 24.75 10.281 -14.148 1 97.88 311 THR A CA 1
ATOM 2472 C C . THR A 1 311 ? 24.656 10.547 -12.648 1 97.88 311 THR A C 1
ATOM 2474 O O . THR A 1 311 ? 24.422 11.68 -12.227 1 97.88 311 THR A O 1
ATOM 2477 N N . PHE A 1 312 ? 24.891 9.516 -11.938 1 97.12 312 PHE A N 1
ATOM 2478 C CA . PHE A 1 312 ? 24.719 9.609 -10.492 1 97.12 312 PHE A CA 1
ATOM 2479 C C . PHE A 1 312 ? 26.062 9.539 -9.781 1 97.12 312 PHE A C 1
ATOM 2481 O O . PHE A 1 312 ? 27.078 9.195 -10.391 1 97.12 312 PHE A O 1
ATOM 2488 N N . THR A 1 313 ? 26.094 9.828 -8.516 1 95.12 313 THR A N 1
ATOM 2489 C CA . THR A 1 313 ? 27.344 9.961 -7.762 1 95.12 313 THR A CA 1
ATOM 2490 C C . THR A 1 313 ? 28.016 8.602 -7.59 1 95.12 313 THR A C 1
ATOM 2492 O O . THR A 1 313 ? 29.234 8.531 -7.355 1 95.12 313 THR A O 1
ATOM 2495 N N . ASP A 1 314 ? 27.266 7.539 -7.754 1 92.44 314 ASP A N 1
ATOM 2496 C CA . ASP A 1 314 ? 27.859 6.215 -7.633 1 92.44 314 ASP A CA 1
ATOM 2497 C C . ASP A 1 314 ? 28.391 5.723 -8.977 1 92.44 314 ASP A C 1
ATOM 2499 O O . ASP A 1 314 ? 28.828 4.578 -9.102 1 92.44 314 ASP A O 1
ATOM 2503 N N . GLY A 1 315 ? 28.25 6.445 -9.961 1 93.81 315 GLY A N 1
ATOM 2504 C CA . GLY A 1 315 ? 28.812 6.125 -11.266 1 93.81 315 GLY A CA 1
ATOM 2505 C C . GLY A 1 315 ? 27.797 5.512 -12.211 1 93.81 315 GLY A C 1
ATOM 2506 O O . GLY A 1 315 ? 28.047 5.41 -13.414 1 93.81 315 GLY A O 1
ATOM 2507 N N . THR A 1 316 ? 26.641 5.16 -11.727 1 94.88 316 THR A N 1
ATOM 2508 C CA . THR A 1 316 ? 25.625 4.594 -12.594 1 94.88 316 THR A CA 1
ATOM 2509 C C . THR A 1 316 ? 24.969 5.684 -13.453 1 94.88 316 THR A C 1
ATOM 2511 O O . THR A 1 316 ? 25.094 6.871 -13.148 1 94.88 316 THR A O 1
ATOM 2514 N N . ARG A 1 317 ? 24.359 5.219 -14.555 1 96.62 317 ARG A N 1
ATOM 2515 C CA . ARG A 1 317 ? 23.766 6.164 -15.492 1 96.62 317 ARG A CA 1
ATOM 2516 C C . ARG A 1 317 ? 22.406 5.668 -15.977 1 96.62 317 ARG A C 1
ATOM 2518 O O . ARG A 1 317 ? 22.141 4.461 -16 1 96.62 317 ARG A O 1
ATOM 2525 N N . ILE A 1 318 ? 21.531 6.551 -16.203 1 96.44 318 ILE A N 1
ATOM 2526 C CA . ILE A 1 318 ? 20.25 6.289 -16.859 1 96.44 318 ILE A CA 1
ATOM 2527 C C . ILE A 1 318 ? 20.172 7.074 -18.172 1 96.44 318 ILE A C 1
ATOM 2529 O O . ILE A 1 318 ? 20.531 8.25 -18.219 1 96.44 318 ILE A O 1
ATOM 2533 N N . GLU A 1 319 ? 19.766 6.324 -19.172 1 94.69 319 GLU A N 1
ATOM 2534 C CA . GLU A 1 319 ? 19.531 6.98 -20.453 1 94.69 319 GLU A CA 1
ATOM 2535 C C . GLU A 1 319 ? 18.047 7.078 -20.781 1 94.69 319 GLU A C 1
ATOM 2537 O O . GLU A 1 319 ? 17.234 6.398 -20.156 1 94.69 319 GLU A O 1
ATOM 2542 N N . ASP A 1 320 ? 17.609 8.008 -21.547 1 95.81 320 ASP A N 1
ATOM 2543 C CA . ASP A 1 320 ? 16.281 8.172 -22.109 1 95.81 320 ASP A CA 1
ATOM 2544 C C . ASP A 1 320 ? 15.266 8.562 -21.031 1 95.81 320 ASP A C 1
ATOM 2546 O O . ASP A 1 320 ? 14.211 7.938 -20.906 1 95.81 320 ASP A O 1
ATOM 2550 N N . ILE A 1 321 ? 15.688 9.523 -20.219 1 98.44 321 ILE A N 1
ATOM 2551 C CA . ILE A 1 321 ? 14.75 10.117 -19.281 1 98.44 321 ILE A CA 1
ATOM 2552 C C . ILE A 1 321 ? 13.828 11.094 -20.016 1 98.44 321 ILE A C 1
ATOM 2554 O O . ILE A 1 321 ? 14.297 11.984 -20.734 1 98.44 321 ILE A O 1
ATOM 2558 N N . ASP A 1 322 ? 12.547 10.922 -19.875 1 98.5 322 ASP A N 1
ATOM 2559 C CA . ASP A 1 322 ? 11.578 11.789 -20.547 1 98.5 322 ASP A CA 1
ATOM 2560 C C . ASP A 1 322 ? 11.266 13.016 -19.703 1 98.5 322 ASP A C 1
ATOM 2562 O O . ASP A 1 322 ? 11.078 14.117 -20.234 1 98.5 322 ASP A O 1
ATOM 2566 N N . VAL A 1 323 ? 11.164 12.844 -18.391 1 98.62 323 VAL A N 1
ATOM 2567 C CA . VAL A 1 323 ? 10.719 13.906 -17.5 1 98.62 323 VAL A CA 1
ATOM 2568 C C . VAL A 1 323 ? 11.523 13.859 -16.203 1 98.62 323 VAL A C 1
A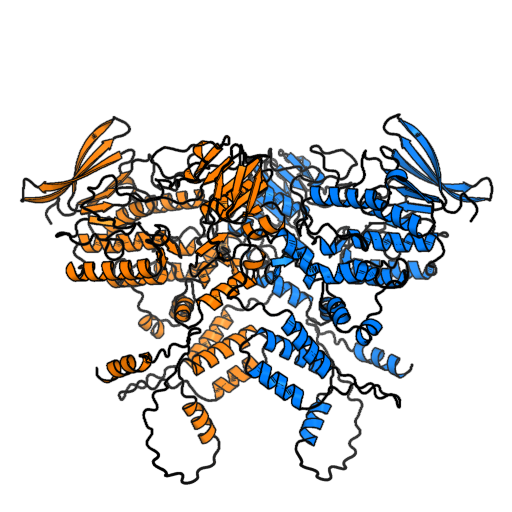TOM 2570 O O . VAL A 1 323 ? 11.797 12.781 -15.664 1 98.62 323 VAL A O 1
ATOM 2573 N N . VAL A 1 324 ? 11.914 14.969 -15.727 1 98.62 324 VAL A N 1
ATOM 2574 C CA . VAL A 1 324 ? 12.508 15.141 -14.406 1 98.62 324 VAL A CA 1
ATOM 2575 C C . VAL A 1 324 ? 11.539 15.906 -13.508 1 98.62 324 VAL A C 1
ATOM 2577 O O . VAL A 1 324 ? 11.078 17 -13.859 1 98.62 324 VAL A O 1
ATOM 2580 N N . VAL A 1 325 ? 11.164 15.344 -12.406 1 98.62 325 VAL A N 1
ATOM 2581 C CA . VAL A 1 325 ? 10.312 16 -11.414 1 98.62 325 VAL A CA 1
ATOM 2582 C C . VAL A 1 325 ? 11.141 16.359 -10.18 1 98.62 325 VAL A C 1
ATOM 2584 O O . VAL A 1 325 ? 11.664 15.484 -9.5 1 98.62 325 VAL A O 1
ATOM 2587 N N . MET A 1 326 ? 11.172 17.641 -9.867 1 98.12 326 MET A N 1
ATOM 2588 C CA . MET A 1 326 ? 11.953 18.109 -8.734 1 98.12 326 MET A CA 1
ATOM 2589 C C . MET A 1 326 ? 11.094 18.172 -7.473 1 98.12 326 MET A C 1
ATOM 2591 O O . MET A 1 326 ? 10.211 19.016 -7.359 1 98.12 326 MET A O 1
ATOM 2595 N N . GLY A 1 327 ? 11.305 17.203 -6.605 1 96.75 327 GLY A N 1
ATOM 2596 C CA . GLY A 1 327 ? 10.781 17.297 -5.254 1 96.75 327 GLY A CA 1
ATOM 2597 C C . GLY A 1 327 ? 11.766 17.891 -4.266 1 96.75 327 GLY A C 1
ATOM 2598 O O . GLY A 1 327 ? 12.086 17.266 -3.248 1 96.75 327 GLY A O 1
ATOM 2599 N N . THR A 1 328 ? 12.195 19.078 -4.535 1 94.06 328 THR A N 1
ATOM 2600 C CA . THR A 1 328 ? 13.336 19.688 -3.865 1 94.06 328 THR A CA 1
ATOM 2601 C C . THR A 1 328 ? 12.867 20.75 -2.865 1 94.06 328 THR A C 1
ATOM 2603 O O . THR A 1 328 ? 13.664 21.594 -2.428 1 94.06 328 THR A O 1
ATOM 2606 N N . GLY A 1 329 ? 11.656 20.781 -2.57 1 91.44 329 GLY A N 1
ATOM 2607 C CA . GLY A 1 329 ? 11.164 21.609 -1.484 1 91.44 329 GLY A CA 1
ATOM 2608 C C . GLY A 1 329 ? 10.844 23.031 -1.918 1 91.44 329 GLY A C 1
ATOM 2609 O O . GLY A 1 329 ? 10.609 23.281 -3.102 1 91.44 329 GLY A O 1
ATOM 2610 N N . TYR A 1 330 ? 10.641 23.906 -0.935 1 90.12 330 TYR A N 1
ATOM 2611 C CA . TYR A 1 330 ? 10.242 25.297 -1.133 1 90.12 330 TYR A CA 1
ATOM 2612 C C . TYR A 1 330 ? 11.188 26.25 -0.392 1 90.12 330 TYR A C 1
ATOM 2614 O O . TYR A 1 330 ? 11.914 25.828 0.513 1 90.12 330 TYR A O 1
ATOM 2622 N N . THR A 1 331 ? 11.141 27.375 -0.819 1 85.25 331 THR A N 1
ATOM 2623 C CA . THR A 1 331 ? 11.75 28.484 -0.089 1 85.25 331 THR A CA 1
ATOM 2624 C C . THR A 1 331 ? 10.688 29.406 0.498 1 85.25 331 THR A C 1
ATOM 2626 O O . THR A 1 331 ? 9.547 29.422 0.033 1 85.25 331 THR A O 1
ATOM 2629 N N . TYR A 1 332 ? 11.039 30.016 1.628 1 85.06 332 TYR A N 1
ATOM 2630 C CA . TYR A 1 332 ? 10.031 30.875 2.227 1 85.06 332 TYR A CA 1
ATOM 2631 C C . TYR A 1 332 ? 10.516 32.312 2.266 1 85.06 332 TYR A C 1
ATOM 2633 O O . TYR A 1 332 ? 11.703 32.594 2.443 1 85.06 332 TYR A O 1
ATOM 2641 N N . THR A 1 333 ? 9.539 33.219 1.96 1 83.12 333 THR A N 1
ATOM 2642 C CA . THR A 1 333 ? 9.727 34.656 2.033 1 83.12 333 THR A CA 1
ATOM 2643 C C . THR A 1 333 ? 8.484 35.344 2.588 1 83.12 333 THR A C 1
ATOM 2645 O O . THR A 1 333 ? 7.418 34.719 2.674 1 83.12 333 THR A O 1
ATOM 2648 N N . LEU A 1 334 ? 8.695 36.469 3.16 1 87.94 334 LEU A N 1
ATOM 2649 C CA . LEU A 1 334 ? 7.598 37.375 3.49 1 87.94 334 LEU A CA 1
ATOM 2650 C C . LEU A 1 334 ? 7.555 38.562 2.527 1 87.94 334 LEU A C 1
ATOM 2652 O O . LEU A 1 334 ? 7.941 39.688 2.887 1 87.94 334 LEU A O 1
ATOM 2656 N N . PRO A 1 335 ? 6.98 38.344 1.446 1 87.25 335 PRO A N 1
ATOM 2657 C CA . PRO A 1 335 ? 7.176 39.281 0.334 1 87.25 335 PRO A CA 1
ATOM 2658 C C . PRO A 1 335 ? 6.531 40.656 0.588 1 87.25 335 PRO A C 1
ATOM 2660 O O . PRO A 1 335 ? 6.938 41.656 -0.009 1 87.25 335 PRO A O 1
ATOM 2663 N N . PHE A 1 336 ? 5.578 40.781 1.415 1 93.69 336 PHE A N 1
ATOM 2664 C CA . PHE A 1 336 ? 4.855 42.031 1.621 1 93.69 336 PHE A CA 1
ATOM 2665 C C . PHE A 1 336 ? 5.484 42.844 2.752 1 93.69 336 PHE A C 1
ATOM 2667 O O . PHE A 1 336 ? 5.102 44 2.988 1 93.69 336 PHE A O 1
ATOM 2674 N N . LEU A 1 337 ? 6.375 42.188 3.422 1 92.44 337 LEU A N 1
ATOM 2675 C CA . LEU A 1 337 ? 7.039 42.875 4.535 1 92.44 337 LEU A CA 1
ATOM 2676 C C . LEU A 1 337 ? 8.453 43.281 4.156 1 92.44 337 LEU A C 1
ATOM 2678 O O . LEU A 1 337 ? 9.125 42.594 3.395 1 92.44 337 LEU A O 1
ATOM 2682 N N . ASP A 1 338 ? 8.852 44.344 4.754 1 88.69 338 ASP A N 1
ATOM 2683 C CA . ASP A 1 338 ? 10.258 44.719 4.613 1 88.69 338 ASP A CA 1
ATOM 2684 C C . ASP A 1 338 ? 11.164 43.688 5.297 1 88.69 338 ASP A C 1
ATOM 2686 O O . ASP A 1 338 ? 10.805 43.156 6.344 1 88.69 338 ASP A O 1
ATOM 2690 N N . LYS A 1 339 ? 12.312 43.531 4.762 1 85.38 339 LYS A N 1
ATOM 2691 C CA . LYS A 1 339 ? 13.25 42.531 5.246 1 85.38 339 LYS A CA 1
ATOM 2692 C C . LYS A 1 339 ? 13.664 42.812 6.684 1 85.38 339 LYS A C 1
ATOM 2694 O O . LYS A 1 339 ? 14.055 41.875 7.414 1 85.38 339 LYS A O 1
ATOM 2699 N N . GLU A 1 340 ? 13.492 44 7.039 1 84.25 340 GLU A N 1
ATOM 2700 C CA . GLU A 1 340 ? 13.945 44.406 8.375 1 84.25 340 GLU A CA 1
ATOM 2701 C C . GLU A 1 340 ? 12.938 43.969 9.438 1 84.25 340 GLU A C 1
ATOM 2703 O O . GLU A 1 340 ? 13.281 43.875 10.625 1 84.25 340 GLU A O 1
ATOM 2708 N N . GLU A 1 341 ? 11.734 43.719 9 1 87.19 341 GLU A N 1
ATOM 2709 C CA . GLU A 1 341 ? 10.688 43.406 9.961 1 87.19 341 GLU A CA 1
ATOM 2710 C C . GLU A 1 341 ? 10.867 41.969 10.508 1 87.19 341 GLU A C 1
ATOM 2712 O O . GLU A 1 341 ? 10.578 41.719 11.68 1 87.19 341 GLU A O 1
ATOM 2717 N N . VAL A 1 342 ? 11.195 41.094 9.641 1 87.56 342 VAL A N 1
ATOM 2718 C CA . VAL A 1 342 ? 11.508 39.719 10.016 1 87.56 342 VAL A CA 1
ATOM 2719 C C . VAL A 1 342 ? 12.852 39.312 9.414 1 87.56 342 VAL A C 1
ATOM 2721 O O . VAL A 1 342 ? 12.938 39 8.227 1 87.56 342 VAL A O 1
ATOM 2724 N N . CYS A 1 343 ? 13.773 39.188 10.234 1 82.88 343 CYS A N 1
ATOM 2725 C CA . CYS A 1 343 ? 15.117 38.844 9.773 1 82.88 343 CYS A CA 1
ATOM 2726 C C . CYS A 1 343 ? 15.266 37.344 9.578 1 82.88 343 CYS A C 1
ATOM 2728 O O . CYS A 1 343 ? 14.789 36.562 10.398 1 82.88 343 CYS A O 1
ATOM 2730 N N . VAL A 1 344 ? 15.766 37.031 8.383 1 79.75 344 VAL A N 1
ATOM 2731 C CA . VAL A 1 344 ? 16.094 35.656 8.086 1 79.75 344 VAL A CA 1
ATOM 2732 C C . VAL A 1 344 ? 17.594 35.5 7.852 1 79.75 344 VAL A C 1
ATOM 2734 O O . VAL A 1 344 ? 18.156 36.188 7.004 1 79.75 344 VAL A O 1
ATOM 2737 N N . LYS A 1 345 ? 18.219 34.781 8.68 1 72.56 345 LYS A N 1
ATOM 2738 C CA . LYS A 1 345 ? 19.656 34.531 8.523 1 72.56 345 LYS A CA 1
ATOM 2739 C C . LYS A 1 345 ? 19.938 33.062 8.289 1 72.56 345 LYS A C 1
ATOM 2741 O O . LYS A 1 345 ? 19.578 32.219 9.109 1 72.56 345 LYS A O 1
ATOM 2746 N N . ASN A 1 346 ? 20.609 32.688 7.215 1 71.25 346 ASN A N 1
ATOM 2747 C CA . ASN A 1 346 ? 20.969 31.312 6.902 1 71.25 346 ASN A CA 1
ATOM 2748 C C . ASN A 1 346 ? 19.766 30.391 6.938 1 71.25 346 ASN A C 1
ATOM 2750 O O . ASN A 1 346 ? 19.797 29.312 7.543 1 71.25 346 ASN A O 1
ATOM 2754 N N . SER A 1 347 ? 18.656 30.875 6.5 1 72.56 347 SER A N 1
ATOM 2755 C CA . SER A 1 347 ? 17.406 30.141 6.363 1 72.56 347 SER A CA 1
ATOM 2756 C C . SER A 1 347 ? 16.703 30 7.703 1 72.56 347 SER A C 1
ATOM 2758 O O . SER A 1 347 ? 15.789 29.188 7.848 1 72.56 347 SER A O 1
ATOM 2760 N N . PHE A 1 348 ? 17.219 30.781 8.648 1 79.25 348 PHE A N 1
ATOM 2761 C CA . PHE A 1 348 ? 16.578 30.766 9.961 1 79.25 348 PHE A CA 1
ATOM 2762 C C . PHE A 1 348 ? 15.828 32.062 10.211 1 79.25 348 PHE A C 1
ATOM 2764 O O . PHE A 1 348 ? 16.422 33.156 10.188 1 79.25 348 PHE A O 1
ATOM 2771 N N . PRO A 1 349 ? 14.602 31.938 10.469 1 86.38 349 PRO A N 1
ATOM 2772 C CA . PRO A 1 349 ? 13.883 33.156 10.836 1 86.38 349 PRO A CA 1
ATOM 2773 C C . PRO A 1 349 ? 14.117 33.562 12.289 1 86.38 349 PRO A C 1
ATOM 2775 O O . PRO A 1 349 ? 14.086 32.719 13.188 1 86.38 349 PRO A O 1
ATOM 2778 N N . PHE A 1 350 ? 14.375 34.75 12.523 1 89.81 350 PHE A N 1
ATOM 2779 C CA . PHE A 1 350 ? 14.578 35.281 13.875 1 89.81 350 PHE A CA 1
ATOM 2780 C C . PHE A 1 350 ? 13.242 35.531 14.555 1 89.81 350 PHE A C 1
ATOM 2782 O O . PHE A 1 350 ? 12.891 36.688 14.789 1 89.81 350 PHE A O 1
ATOM 2789 N N . LEU A 1 351 ? 12.641 34.5 14.898 1 93.81 351 LEU A N 1
ATOM 2790 C CA . LEU A 1 351 ? 11.328 34.531 15.539 1 93.81 351 LEU A CA 1
ATOM 2791 C C . LEU A 1 351 ? 11.367 33.812 16.891 1 93.81 351 LEU A C 1
ATOM 2793 O O . LEU A 1 351 ? 11.82 32.656 16.984 1 93.81 351 LEU A O 1
ATOM 2797 N N . TYR A 1 352 ? 10.977 34.531 17.922 1 94.88 352 TYR A N 1
ATOM 2798 C CA . TYR A 1 352 ? 10.797 33.906 19.219 1 94.88 352 TYR A CA 1
ATOM 2799 C C . TYR A 1 352 ? 9.68 32.875 19.156 1 94.88 352 TYR A C 1
ATOM 2801 O O . TYR A 1 352 ? 8.531 33.219 18.844 1 94.88 352 TYR A O 1
ATOM 2809 N N . LYS A 1 353 ? 9.992 31.594 19.375 1 95.31 353 LYS A N 1
ATOM 2810 C CA . LYS A 1 353 ? 9.094 30.438 19.312 1 95.31 353 LYS A CA 1
ATOM 2811 C C . LYS A 1 353 ? 8.398 30.359 17.953 1 95.31 353 LYS A C 1
ATOM 2813 O O . LYS A 1 353 ? 7.234 29.953 17.875 1 95.31 353 LYS A O 1
ATOM 2818 N N . PHE A 1 354 ? 8.961 30.938 16.922 1 94.62 354 PHE A N 1
ATOM 2819 C CA . PHE A 1 354 ? 8.531 30.891 15.531 1 94.62 354 PHE A CA 1
ATOM 2820 C C . PHE A 1 354 ? 7.27 31.719 15.328 1 94.62 354 PHE A C 1
ATOM 2822 O O . PHE A 1 354 ? 6.473 31.438 14.43 1 94.62 354 PHE A O 1
ATOM 2829 N N . VAL A 1 355 ? 7.082 32.719 16.188 1 97.12 355 VAL A N 1
ATOM 2830 C CA . VAL A 1 355 ? 5.859 33.531 16.078 1 97.12 355 VAL A CA 1
ATOM 2831 C C . VAL A 1 355 ? 6.207 35 16.047 1 97.12 355 VAL A C 1
ATOM 2833 O O . VAL A 1 355 ? 5.844 35.719 15.117 1 97.12 355 VAL A O 1
ATOM 2836 N N . PHE A 1 356 ? 6.992 35.469 17.047 1 96.81 356 PHE A N 1
ATOM 2837 C CA . PHE A 1 356 ? 7.211 36.875 17.219 1 96.81 356 PHE A CA 1
ATOM 2838 C C . PHE A 1 356 ? 8.617 37.281 16.781 1 96.81 356 PHE A C 1
ATOM 2840 O O . PHE A 1 356 ? 9.602 36.656 17.219 1 96.81 356 PHE A O 1
ATOM 2847 N N . PRO A 1 357 ? 8.719 38.281 15.922 1 94.19 357 PRO A N 1
ATOM 2848 C CA . PRO A 1 357 ? 10.055 38.75 15.555 1 94.19 357 PRO A CA 1
ATOM 2849 C C . PRO A 1 357 ? 10.836 39.312 16.75 1 94.19 357 PRO A C 1
ATOM 2851 O O . PRO A 1 357 ? 10.258 39.969 17.594 1 94.19 357 PRO A O 1
ATOM 2854 N N . VAL A 1 358 ? 12.102 38.969 16.688 1 90.75 358 VAL A N 1
ATOM 2855 C CA . VAL A 1 358 ? 12.969 39.469 17.75 1 90.75 358 VAL A CA 1
ATOM 2856 C C . VAL A 1 358 ? 13.602 40.781 17.328 1 90.75 358 VAL A C 1
ATOM 2858 O O . VAL A 1 358 ? 13.836 41.031 16.141 1 90.75 358 VAL A O 1
ATOM 2861 N N . GLY A 1 359 ? 13.859 41.688 18.297 1 80.25 359 GLY A N 1
ATOM 2862 C CA . GLY A 1 359 ? 14.578 42.938 18.047 1 80.25 359 GLY A CA 1
ATOM 2863 C C . GLY A 1 359 ? 13.656 44.094 17.75 1 80.25 359 GLY A C 1
ATOM 2864 O O . GLY A 1 359 ? 14.117 45.188 17.375 1 80.25 359 GLY A O 1
ATOM 2865 N N . ARG A 1 360 ? 12.43 43.875 17.938 1 80.06 360 ARG A N 1
ATOM 2866 C CA . ARG A 1 360 ? 11.484 44.969 17.703 1 80.06 360 ARG A CA 1
ATOM 2867 C C . ARG A 1 360 ? 11.039 45.594 19.031 1 80.06 360 ARG A C 1
ATOM 2869 O O . ARG A 1 360 ? 11.047 44.938 20.062 1 80.06 360 ARG A O 1
ATOM 2876 N N . GLU A 1 361 ? 10.766 46.812 18.844 1 73.75 361 GLU A N 1
ATOM 2877 C CA . GLU A 1 361 ? 10.328 47.531 20.047 1 73.75 361 GLU A CA 1
ATOM 2878 C C . GLU A 1 361 ? 8.883 47.188 20.391 1 73.75 361 GLU A C 1
ATOM 2880 O O . GLU A 1 361 ? 8.508 47.188 21.562 1 73.75 361 GLU A O 1
ATOM 2885 N N . ASP A 1 362 ? 8.148 46.906 19.328 1 83.25 362 ASP A N 1
ATOM 2886 C CA . ASP A 1 362 ? 6.754 46.625 19.641 1 83.25 362 ASP A CA 1
ATOM 2887 C C . ASP A 1 362 ? 6.375 45.219 19.219 1 83.25 362 ASP A C 1
ATOM 2889 O O . ASP A 1 362 ? 7.008 44.625 18.344 1 83.25 362 ASP A O 1
ATOM 2893 N N . ASN A 1 363 ? 5.391 44.625 19.891 1 89.62 363 ASN A N 1
ATOM 2894 C CA . ASN A 1 363 ? 4.934 43.25 19.688 1 89.62 363 ASN A CA 1
ATOM 2895 C C . ASN A 1 363 ? 3.66 43.219 18.844 1 89.62 363 ASN A C 1
ATOM 2897 O O . ASN A 1 363 ? 2.771 42.406 19.109 1 89.62 363 ASN A O 1
ATOM 2901 N N . SER A 1 364 ? 3.6 44.062 17.844 1 94.56 364 SER A N 1
ATOM 2902 C CA . SER A 1 364 ? 2.359 44.219 17.094 1 94.56 364 SER A CA 1
ATOM 2903 C C . SER A 1 364 ? 2.363 43.312 15.852 1 94.56 364 SER A C 1
ATOM 2905 O O . SER A 1 364 ? 1.379 43.281 15.109 1 94.56 364 SER A O 1
ATOM 2907 N N . LEU A 1 365 ? 3.471 42.562 15.617 1 96.25 365 LEU A N 1
ATOM 2908 C CA . LEU A 1 365 ? 3.604 41.688 14.477 1 96.25 365 LEU A CA 1
ATOM 2909 C C . LEU A 1 365 ? 3.82 40.25 14.938 1 96.25 365 LEU A C 1
ATOM 2911 O O . LEU A 1 365 ? 4.633 40 15.828 1 96.25 365 LEU A O 1
ATOM 2915 N N . ALA A 1 366 ? 3.068 39.312 14.375 1 97.69 366 ALA A N 1
ATOM 2916 C CA . ALA A 1 366 ? 3.277 37.875 14.602 1 97.69 366 ALA A CA 1
ATOM 2917 C C . ALA A 1 366 ? 3.213 37.094 13.289 1 97.69 366 ALA A C 1
ATOM 2919 O O . ALA A 1 366 ? 2.43 37.438 12.398 1 97.69 366 ALA A O 1
ATOM 2920 N N . VAL A 1 367 ? 4.047 36.094 13.18 1 96.75 367 VAL A N 1
ATOM 2921 C CA . VAL A 1 367 ? 4.059 35.188 12.047 1 96.75 367 VAL A CA 1
ATOM 2922 C C . VAL A 1 367 ? 3.449 33.844 12.453 1 96.75 367 VAL A C 1
ATOM 2924 O O . VAL A 1 367 ? 3.869 33.25 13.438 1 96.75 367 VAL A O 1
ATOM 2927 N N . ILE A 1 368 ? 2.469 33.375 11.664 1 98 368 ILE A N 1
ATOM 2928 C CA . ILE A 1 368 ? 1.808 32.125 11.953 1 98 368 ILE A CA 1
ATOM 2929 C C . ILE A 1 368 ? 2.1 31.125 10.836 1 98 368 ILE A C 1
ATOM 2931 O O . ILE A 1 368 ? 1.864 31.406 9.664 1 98 368 ILE A O 1
ATOM 2935 N N . GLY A 1 369 ? 2.656 29.953 11.227 1 95.38 369 GLY A N 1
ATOM 2936 C CA . GLY A 1 369 ? 2.715 28.859 10.266 1 95.38 369 GLY A CA 1
ATOM 2937 C C . GLY A 1 369 ? 4.105 28.641 9.695 1 95.38 369 GLY A C 1
ATOM 2938 O O . GLY A 1 369 ? 4.32 27.719 8.906 1 95.38 369 GLY A O 1
ATOM 2939 N N . LEU A 1 370 ? 5.066 29.422 10.047 1 92.5 370 LEU A N 1
ATOM 2940 C CA . LEU A 1 370 ? 6.426 29.203 9.562 1 92.5 370 LEU A CA 1
ATOM 2941 C C . LEU A 1 370 ? 7.121 28.109 10.352 1 92.5 370 LEU A C 1
ATOM 2943 O O . LEU A 1 370 ? 8.125 28.359 11.023 1 92.5 370 LEU A O 1
ATOM 2947 N N . VAL A 1 371 ? 6.59 26.906 10.188 1 92.19 371 VAL A N 1
ATOM 2948 C CA . VAL A 1 371 ? 7.082 25.719 10.891 1 92.19 371 VAL A CA 1
ATOM 2949 C C . VAL A 1 371 ? 6.93 24.484 10 1 92.19 371 VAL A C 1
ATOM 2951 O O . VAL A 1 371 ? 6.129 24.484 9.062 1 92.19 371 VAL A O 1
ATOM 2954 N N . GLN A 1 372 ? 7.684 23.5 10.242 1 89.38 372 GLN A N 1
ATOM 2955 C CA . GLN A 1 372 ? 7.59 22.172 9.656 1 89.38 372 GLN A CA 1
ATOM 2956 C C . GLN A 1 372 ? 7.59 21.094 10.734 1 89.38 372 GLN A C 1
ATOM 2958 O O . GLN A 1 372 ? 8.648 20.625 11.156 1 89.38 372 GLN A O 1
ATOM 2963 N N . PRO A 1 373 ? 6.461 20.656 11.094 1 89.38 373 PRO A N 1
ATOM 2964 C CA . PRO A 1 373 ? 6.383 19.812 12.281 1 89.38 373 PRO A CA 1
ATOM 2965 C C . PRO A 1 373 ? 6.5 18.312 11.953 1 89.38 373 PRO A C 1
ATOM 2967 O O . PRO A 1 373 ? 6.203 17.906 10.828 1 89.38 373 PRO A O 1
ATOM 2970 N N . LEU A 1 374 ? 7.031 17.547 12.898 1 88.81 374 LEU A N 1
ATOM 2971 C CA . LEU A 1 374 ? 6.66 16.141 13.031 1 88.81 374 LEU A CA 1
ATOM 2972 C C . LEU A 1 374 ? 5.336 16 13.781 1 88.81 374 LEU A C 1
ATOM 2974 O O . LEU A 1 374 ? 5.305 16.047 15.016 1 88.81 374 LEU A O 1
ATOM 2978 N N . GLY A 1 375 ? 4.359 15.891 13.117 1 92.69 375 GLY A N 1
ATOM 2979 C CA . GLY A 1 375 ? 3.006 15.914 13.648 1 92.69 375 GLY A CA 1
ATOM 2980 C C . GLY A 1 375 ? 2.055 16.766 12.828 1 92.69 375 GLY A C 1
ATOM 2981 O O . GLY A 1 375 ? 2.408 17.234 11.742 1 92.69 375 GLY A O 1
ATOM 2982 N N . ALA A 1 376 ? 0.854 16.953 13.367 1 96.5 376 ALA A N 1
ATOM 2983 C CA . ALA A 1 376 ? -0.205 17.641 12.633 1 96.5 376 ALA A CA 1
ATOM 2984 C C . ALA A 1 376 ? -0.009 19.156 12.664 1 96.5 376 ALA A C 1
ATOM 2986 O O . ALA A 1 376 ? 0.337 19.719 13.703 1 96.5 376 ALA A O 1
ATOM 2987 N N . LEU A 1 377 ? -0.262 19.781 11.641 1 96.75 377 LEU A N 1
ATOM 2988 C CA . LEU A 1 377 ? 0.054 21.203 11.461 1 96.75 377 LEU A CA 1
ATOM 2989 C C . LEU A 1 377 ? -1.081 22.078 11.977 1 96.75 377 LEU A C 1
ATOM 2991 O O . LEU A 1 377 ? -0.842 23.047 12.711 1 96.75 377 LEU A O 1
ATOM 2995 N N . PRO A 1 378 ? -2.346 21.797 11.719 1 98.12 378 PRO A N 1
ATOM 2996 C CA . PRO A 1 378 ? -3.42 22.75 12.023 1 98.12 378 PRO A CA 1
ATOM 2997 C C . PRO A 1 378 ? -3.504 23.094 13.516 1 98.12 378 PRO A C 1
ATOM 2999 O O . PRO A 1 378 ? -3.611 24.266 13.875 1 98.12 378 PRO A O 1
ATOM 3002 N N . PRO A 1 379 ? -3.377 22.125 14.391 1 98.31 379 PRO A N 1
ATOM 3003 C CA . PRO A 1 379 ? -3.414 22.5 15.805 1 98.31 379 PRO A CA 1
ATOM 3004 C C . PRO A 1 379 ? -2.244 23.391 16.203 1 98.31 379 PRO A C 1
ATOM 3006 O O . PRO A 1 379 ? -2.387 24.25 17.094 1 98.31 379 PRO A O 1
ATOM 3009 N N . ILE A 1 380 ? -1.139 23.188 15.602 1 98.31 380 ILE A N 1
ATOM 3010 C CA . ILE A 1 380 ? 0.028 24.016 15.867 1 98.31 380 ILE A CA 1
ATOM 3011 C C . ILE A 1 380 ? -0.265 25.469 15.461 1 98.31 380 ILE A C 1
ATOM 3013 O O . ILE A 1 380 ? -0.004 26.391 16.219 1 98.31 380 ILE A O 1
ATOM 3017 N N . LEU A 1 381 ? -0.827 25.609 14.312 1 98.56 381 LEU A N 1
ATOM 3018 C CA . LEU A 1 381 ? -1.172 26.938 13.812 1 98.56 381 LEU A CA 1
ATOM 3019 C C . LEU A 1 381 ? -2.201 27.609 14.719 1 98.56 381 LEU A C 1
ATOM 3021 O O . LEU A 1 381 ? -2.096 28.797 15.008 1 98.56 381 LEU A O 1
ATOM 3025 N N . GLU A 1 382 ? -3.107 26.828 15.117 1 98.75 382 GLU A N 1
ATOM 3026 C CA . GLU A 1 382 ? -4.121 27.328 16.031 1 98.75 382 GLU A CA 1
ATOM 3027 C C . GLU A 1 382 ? -3.492 27.781 17.359 1 98.75 382 GLU A C 1
ATOM 3029 O O . GLU A 1 382 ? -3.85 28.844 17.891 1 98.75 382 GLU A O 1
ATOM 3034 N N . THR A 1 383 ? -2.598 26.984 17.844 1 98.62 383 THR A N 1
ATOM 3035 C CA . THR A 1 383 ? -1.956 27.312 19.109 1 98.62 383 THR A CA 1
ATOM 3036 C C . THR A 1 383 ? -1.124 28.594 18.984 1 98.62 383 THR A C 1
ATOM 3038 O O . THR A 1 383 ? -1.109 29.422 19.891 1 98.62 383 THR A O 1
ATOM 3041 N N . GLN A 1 384 ? -0.453 28.75 17.891 1 98.75 384 GLN A N 1
ATOM 3042 C CA . GLN A 1 384 ? 0.274 29.984 17.625 1 98.75 384 GLN A CA 1
ATOM 3043 C C . GLN A 1 384 ? -0.668 31.188 17.609 1 98.75 384 GLN A C 1
ATOM 3045 O O . GLN A 1 384 ? -0.375 32.219 18.203 1 98.75 384 GLN A O 1
ATOM 3050 N N . ALA A 1 385 ? -1.758 31.031 16.906 1 98.88 385 ALA A N 1
ATOM 3051 C CA . ALA A 1 385 ? -2.723 32.125 16.766 1 98.88 385 ALA A CA 1
ATOM 3052 C C . ALA A 1 385 ? -3.332 32.5 18.109 1 98.88 385 ALA A C 1
ATOM 3054 O O . ALA A 1 385 ? -3.5 33.688 18.422 1 98.88 385 ALA A O 1
ATOM 3055 N N . ARG A 1 386 ? -3.688 31.5 18.875 1 98.75 386 ARG A N 1
ATOM 3056 C CA . ARG A 1 386 ? -4.238 31.75 20.203 1 98.75 386 ARG A CA 1
ATOM 3057 C C . ARG A 1 386 ? -3.26 32.531 21.062 1 98.75 386 ARG A C 1
ATOM 3059 O O . ARG A 1 386 ? -3.65 33.5 21.734 1 98.75 386 ARG A O 1
ATOM 3066 N N . TRP A 1 387 ? -2.025 32.125 21.031 1 98.75 387 TRP A N 1
ATOM 3067 C CA . TRP A 1 387 ? -1.015 32.844 21.812 1 98.75 387 TRP A CA 1
ATOM 3068 C C . TRP A 1 387 ? -0.833 34.25 21.328 1 98.75 387 TRP A C 1
ATOM 3070 O O . TRP A 1 387 ? -0.865 35.219 22.125 1 98.75 387 TRP A O 1
ATOM 3080 N N . ALA A 1 388 ? -0.683 34.469 20.062 1 98.69 388 ALA A N 1
ATOM 3081 C CA . ALA A 1 388 ? -0.432 35.781 19.469 1 98.69 388 ALA A CA 1
ATOM 3082 C C . ALA A 1 388 ? -1.563 36.75 19.781 1 98.69 388 ALA A C 1
ATOM 3084 O O . ALA A 1 388 ? -1.316 37.906 20.141 1 98.69 388 ALA A O 1
ATOM 3085 N N . THR A 1 389 ? -2.771 36.312 19.641 1 98.56 389 THR A N 1
ATOM 3086 C CA . THR A 1 389 ? -3.908 37.219 19.844 1 98.56 389 THR A CA 1
ATOM 3087 C C . THR A 1 389 ? -4.055 37.562 21.312 1 98.56 389 THR A C 1
ATOM 3089 O O . THR A 1 389 ? -4.477 38.688 21.641 1 98.56 389 THR A O 1
ATOM 3092 N N . ARG A 1 390 ? -3.68 36.656 22.156 1 98.06 390 ARG A N 1
ATOM 3093 C CA . ARG A 1 390 ? -3.703 37 23.578 1 98.06 390 ARG A CA 1
ATOM 3094 C C . ARG A 1 390 ? -2.629 38.031 23.922 1 98.06 390 ARG A C 1
ATOM 3096 O O . ARG A 1 390 ? -2.832 38.875 24.781 1 98.06 390 ARG A O 1
ATOM 3103 N N . VAL A 1 391 ? -1.512 37.938 23.281 1 97.38 391 VAL A N 1
ATOM 3104 C CA . VAL A 1 391 ? -0.476 38.938 23.453 1 97.38 391 VAL A CA 1
ATOM 3105 C C . VAL A 1 391 ? -0.983 40.281 22.953 1 97.38 391 VAL A C 1
ATOM 3107 O O . VAL A 1 391 ? -0.826 41.312 23.625 1 97.38 391 VAL A O 1
ATOM 3110 N N . PHE A 1 392 ? -1.589 40.312 21.781 1 97.5 392 PHE A N 1
ATOM 3111 C CA . PHE A 1 392 ? -2.141 41.531 21.188 1 97.5 392 PHE A CA 1
ATOM 3112 C C . PHE A 1 392 ? -3.188 42.156 22.109 1 97.5 392 PHE A C 1
ATOM 3114 O O . PHE A 1 392 ? -3.264 43.375 22.25 1 97.5 392 PHE A O 1
ATOM 3121 N N . ALA A 1 393 ? -3.949 41.281 22.75 1 96.69 393 ALA A N 1
ATOM 3122 C CA . ALA A 1 393 ? -5.035 41.719 23.609 1 96.69 393 ALA A CA 1
ATOM 3123 C C . ALA A 1 393 ? -4.508 42.125 24.984 1 96.69 393 ALA A C 1
ATOM 3125 O O . ALA A 1 393 ? -5.262 42.625 25.828 1 96.69 393 ALA A O 1
ATOM 3126 N N . GLY A 1 394 ? -3.283 41.844 25.25 1 94.88 394 GLY A N 1
ATOM 3127 C CA . GLY A 1 394 ? -2.67 42.219 26.516 1 94.88 394 GLY A CA 1
ATOM 3128 C C . GLY A 1 394 ? -2.896 41.219 27.609 1 94.88 394 GLY A C 1
ATOM 3129 O O . GLY A 1 394 ? -2.715 41.531 28.797 1 94.88 394 GLY A O 1
ATOM 3130 N N . ARG A 1 395 ? -3.266 40.031 27.266 1 96.06 395 ARG A N 1
ATOM 3131 C CA . ARG A 1 395 ? -3.574 39 28.25 1 96.06 395 ARG A CA 1
ATOM 3132 C C . ARG A 1 395 ? -2.363 38.125 28.5 1 96.06 395 ARG A C 1
ATOM 3134 O O . ARG A 1 395 ? -2.312 37.406 29.516 1 96.06 395 ARG A O 1
ATOM 3141 N N . CYS A 1 396 ? -1.454 38.125 27.562 1 95.38 396 CYS A N 1
ATOM 3142 C CA . CYS A 1 396 ? -0.165 37.438 27.719 1 95.38 396 CYS A CA 1
ATOM 3143 C C . CYS A 1 396 ? 0.983 38.438 27.531 1 95.38 396 CYS A C 1
ATOM 3145 O O . CYS A 1 396 ? 0.889 39.375 26.734 1 95.38 396 CYS A O 1
ATOM 3147 N N . ARG A 1 397 ? 1.991 38.188 28.297 1 92.62 397 ARG A N 1
ATOM 3148 C CA . ARG A 1 397 ? 3.164 39.062 28.188 1 92.62 397 ARG A CA 1
ATOM 3149 C C . ARG A 1 397 ? 4.352 38.312 27.625 1 92.62 397 ARG A C 1
ATOM 3151 O O . ARG A 1 397 ? 4.566 37.125 27.953 1 92.62 397 ARG A O 1
ATOM 3158 N N . LEU A 1 398 ? 5.082 38.969 26.766 1 95.44 398 LEU A N 1
ATOM 3159 C CA . LEU A 1 398 ? 6.305 38.375 26.219 1 95.44 398 LEU A CA 1
ATOM 3160 C C . LEU A 1 398 ? 7.496 38.688 27.125 1 95.44 398 LEU A C 1
ATOM 3162 O O . LEU A 1 398 ? 7.492 39.656 27.875 1 95.44 398 LEU A O 1
ATOM 3166 N N . PRO A 1 399 ? 8.43 37.812 27.062 1 92.94 399 PRO A N 1
ATOM 3167 C CA . PRO A 1 399 ? 9.664 38.125 27.781 1 92.94 399 PRO A CA 1
ATOM 3168 C C . PRO A 1 399 ? 10.367 39.375 27.219 1 92.94 399 PRO A C 1
ATOM 3170 O O . PRO A 1 399 ? 10.031 39.812 26.125 1 92.94 399 PRO A O 1
ATOM 3173 N N . PRO A 1 400 ? 11.312 39.875 28 1 90.94 400 PRO A N 1
ATOM 3174 C CA . PRO A 1 400 ? 12.094 41 27.469 1 90.94 400 PRO A CA 1
ATOM 3175 C C . PRO A 1 400 ? 12.836 40.625 26.172 1 90.94 400 PRO A C 1
ATOM 3177 O O . PRO A 1 400 ? 13.219 39.469 25.984 1 90.94 400 PRO A O 1
ATOM 3180 N N . PRO A 1 401 ? 13.039 41.594 25.328 1 90.19 401 PRO A N 1
ATOM 3181 C CA . PRO A 1 401 ? 13.664 41.344 24.031 1 90.19 401 PRO A CA 1
ATOM 3182 C C . PRO A 1 401 ? 15 40.625 24.141 1 90.19 401 PRO A C 1
ATOM 3184 O O . PRO A 1 401 ? 15.328 39.781 23.297 1 90.19 401 PRO A O 1
ATOM 3187 N N . ASP A 1 402 ? 15.797 40.969 25.125 1 89.75 402 ASP A N 1
ATOM 3188 C CA . ASP A 1 402 ? 17.094 40.344 25.297 1 89.75 402 ASP A CA 1
ATOM 3189 C C . ASP A 1 402 ? 16.953 38.844 25.562 1 89.75 402 ASP A C 1
ATOM 3191 O O . ASP A 1 402 ? 17.75 38.031 25.078 1 89.75 402 ASP A O 1
ATOM 3195 N N . VAL A 1 403 ? 15.969 38.562 26.297 1 92.06 403 VAL A N 1
ATOM 3196 C CA . VAL A 1 403 ? 15.703 37.156 26.625 1 92.06 403 VAL A CA 1
ATOM 3197 C C . VAL A 1 403 ? 15.242 36.406 25.359 1 92.06 403 VAL A C 1
ATOM 3199 O O . VAL A 1 403 ? 15.664 35.281 25.094 1 92.06 403 VAL A O 1
ATOM 3202 N N . MET A 1 404 ? 14.367 37 24.609 1 93.88 404 MET A N 1
ATOM 3203 C CA . MET A 1 404 ? 13.883 36.406 23.375 1 93.88 404 MET A CA 1
ATOM 3204 C C . MET A 1 404 ? 15.039 36.156 22.391 1 93.88 404 MET A C 1
ATOM 3206 O O . MET A 1 404 ? 15.133 35.094 21.781 1 93.88 404 MET A O 1
ATOM 3210 N N . GLU A 1 405 ? 15.867 37.125 22.297 1 91.12 405 GLU A N 1
ATOM 3211 C CA . GLU A 1 405 ? 17.016 37.062 21.391 1 91.12 405 GLU A CA 1
ATOM 3212 C C . GLU A 1 405 ? 17.953 35.938 21.797 1 91.12 405 GLU A C 1
ATOM 3214 O O . GLU A 1 405 ? 18.453 35.188 20.938 1 91.12 405 GLU A O 1
ATOM 3219 N N . LYS A 1 406 ? 18.219 35.875 23.031 1 92.31 406 LYS A N 1
ATOM 3220 C CA . LYS A 1 406 ? 19.094 34.812 23.547 1 92.31 406 LYS A CA 1
ATOM 3221 C C . LYS A 1 406 ? 18.547 33.438 23.234 1 92.31 406 LYS A C 1
ATOM 3223 O O . LYS A 1 406 ? 19.281 32.531 22.859 1 92.31 406 LYS A O 1
ATOM 3228 N N . ARG A 1 407 ? 17.297 33.312 23.422 1 91.06 407 ARG A N 1
ATOM 3229 C CA . ARG A 1 407 ? 16.656 32 23.172 1 91.06 407 ARG A CA 1
ATOM 3230 C C . ARG A 1 407 ? 16.719 31.641 21.688 1 91.06 407 ARG A C 1
ATOM 3232 O O . ARG A 1 407 ? 16.969 30.484 21.344 1 91.06 407 ARG A O 1
ATOM 3239 N N . VAL A 1 408 ? 16.438 32.531 20.844 1 91.19 408 VAL A N 1
ATOM 3240 C CA . VAL A 1 408 ? 16.453 32.312 19.406 1 91.19 408 VAL A CA 1
ATOM 3241 C C . VAL A 1 408 ? 17.875 31.969 18.938 1 91.19 408 VAL A C 1
ATOM 3243 O O . VAL A 1 408 ? 18.078 31.062 18.141 1 91.19 408 VAL A O 1
ATOM 3246 N N . ASN A 1 409 ? 18.781 32.719 19.453 1 88.06 409 ASN A N 1
ATOM 3247 C CA . ASN A 1 409 ? 20.188 32.469 19.109 1 88.06 409 ASN A CA 1
ATOM 3248 C C . ASN A 1 409 ? 20.641 31.078 19.547 1 88.06 409 ASN A C 1
ATOM 3250 O O . ASN A 1 409 ? 21.406 30.406 18.844 1 88.06 409 ASN A O 1
ATOM 3254 N N . ARG A 1 410 ? 20.234 30.766 20.656 1 87.88 410 ARG A N 1
ATOM 3255 C CA . ARG A 1 410 ? 20.578 29.422 21.141 1 87.88 410 ARG A CA 1
ATOM 3256 C C . ARG A 1 410 ? 20.016 28.344 20.219 1 87.88 410 ARG A C 1
ATOM 3258 O O . ARG A 1 410 ? 20.703 27.375 19.906 1 87.88 410 ARG A O 1
ATOM 3265 N N . LEU A 1 411 ? 18.766 28.469 19.875 1 85.38 411 LEU A N 1
ATOM 3266 C CA . LEU A 1 411 ? 18.141 27.516 18.953 1 85.38 411 LEU A CA 1
ATOM 3267 C C . LEU A 1 411 ? 18.906 27.453 17.641 1 85.38 411 LEU A C 1
ATOM 3269 O O . LEU A 1 411 ? 19.172 26.359 17.141 1 85.38 411 LEU A O 1
ATOM 3273 N N . HIS A 1 412 ? 19.234 28.562 17.109 1 82.88 412 HIS A N 1
ATOM 3274 C CA . HIS A 1 412 ? 19.938 28.625 15.828 1 82.88 412 HIS A CA 1
ATOM 3275 C C . HIS A 1 412 ? 21.312 27.969 15.93 1 82.88 412 HIS A C 1
ATOM 3277 O O . HIS A 1 412 ? 21.734 27.266 15 1 82.88 412 HIS A O 1
ATOM 3283 N N . ARG A 1 413 ? 21.938 28.203 16.984 1 80.38 413 ARG A N 1
ATOM 3284 C CA . ARG A 1 413 ? 23.25 27.609 17.203 1 80.38 413 ARG A CA 1
ATOM 3285 C C . ARG A 1 413 ? 23.141 26.078 17.266 1 80.38 413 ARG A C 1
ATOM 3287 O O . ARG A 1 413 ? 23.984 25.375 16.703 1 80.38 413 ARG A O 1
ATOM 3294 N N . ASP A 1 414 ? 22.156 25.641 17.922 1 78.56 414 ASP A N 1
ATOM 3295 C CA . ASP A 1 414 ? 21.969 24.188 18.047 1 78.56 414 ASP A CA 1
ATOM 3296 C C . ASP A 1 414 ? 21.672 23.562 16.688 1 78.56 414 ASP A C 1
ATOM 3298 O O . ASP A 1 414 ? 22.172 22.484 16.375 1 78.56 414 ASP A O 1
ATOM 3302 N N . LEU A 1 415 ? 20.891 24.172 15.914 1 75.5 415 LEU A N 1
ATOM 3303 C CA . LEU A 1 415 ? 20.547 23.672 14.586 1 75.5 415 LEU A CA 1
ATOM 3304 C C . LEU A 1 415 ? 21.75 23.703 13.656 1 75.5 415 LEU A C 1
ATOM 3306 O O . LEU A 1 415 ? 21.953 22.781 12.867 1 75.5 415 LEU A O 1
ATOM 3310 N N . PHE A 1 416 ? 22.484 24.734 13.773 1 71.19 416 PHE A N 1
ATOM 3311 C CA . PHE A 1 416 ? 23.672 24.891 12.953 1 71.19 416 PHE A CA 1
ATOM 3312 C C . PHE A 1 416 ? 24.688 23.797 13.289 1 71.19 416 PHE A C 1
ATOM 3314 O O . PHE A 1 416 ? 25.328 23.234 12.391 1 71.19 416 PHE A O 1
ATOM 3321 N N . ARG A 1 417 ? 24.828 23.531 14.492 1 68.75 417 ARG A N 1
ATOM 3322 C CA . ARG A 1 417 ? 25.75 22.516 14.938 1 68.75 417 ARG A CA 1
ATOM 3323 C C . ARG A 1 417 ? 25.375 21.141 14.383 1 68.75 417 ARG A C 1
ATOM 3325 O O . ARG A 1 417 ? 26.234 20.312 14.094 1 68.75 417 ARG A O 1
ATOM 3332 N N . GLN A 1 418 ? 24.141 21.016 14.203 1 66.25 418 GLN A N 1
ATOM 3333 C CA . GLN A 1 418 ? 23.641 19.734 13.695 1 66.25 418 GLN A CA 1
ATOM 3334 C C . GLN A 1 418 ? 23.594 19.719 12.172 1 66.25 418 GLN A C 1
ATOM 3336 O O . GLN A 1 418 ? 23.078 18.781 11.57 1 66.25 418 GLN A O 1
ATOM 3341 N N . GLU A 1 419 ? 24.141 20.781 11.57 1 61.78 419 GLU A N 1
ATOM 3342 C CA . GLU A 1 419 ? 24.203 20.938 10.117 1 61.78 419 GLU A CA 1
ATOM 3343 C C . GLU A 1 419 ? 22.797 20.891 9.508 1 61.78 419 GLU A C 1
ATOM 3345 O O . GLU A 1 419 ? 22.609 20.328 8.422 1 61.78 419 GLU A O 1
ATOM 3350 N N . LYS A 1 420 ? 21.953 21.281 10.227 1 60.22 420 LYS A N 1
ATOM 3351 C CA . LYS A 1 420 ? 20.578 21.359 9.773 1 60.22 420 LYS A CA 1
ATOM 3352 C C . LYS A 1 420 ? 20.25 22.75 9.242 1 60.22 420 LYS A C 1
ATOM 3354 O O . LYS A 1 420 ? 19.406 23.453 9.812 1 60.22 420 LYS A O 1
ATOM 3359 N N . THR A 1 421 ? 20.953 23.094 8.07 1 62.84 421 THR A N 1
ATOM 3360 C CA . THR A 1 421 ? 20.891 24.484 7.641 1 62.84 421 THR A CA 1
ATOM 3361 C C . THR A 1 421 ? 19.969 24.641 6.426 1 62.84 421 THR A C 1
ATOM 3363 O O . THR A 1 421 ? 19.953 25.688 5.781 1 62.84 421 THR A O 1
ATOM 3366 N N . THR A 1 422 ? 19.266 23.641 6.164 1 66.25 422 THR A N 1
ATOM 3367 C CA . THR A 1 422 ? 18.281 23.766 5.102 1 66.25 422 THR A CA 1
ATOM 3368 C C . THR A 1 422 ? 16.891 24 5.684 1 66.25 422 THR A C 1
ATOM 3370 O O . THR A 1 422 ? 16.625 23.641 6.828 1 66.25 422 THR A O 1
ATOM 3373 N N . PRO A 1 423 ? 16.094 24.734 4.852 1 62.03 423 PRO A N 1
ATOM 3374 C CA . PRO A 1 423 ? 14.758 25.031 5.355 1 62.03 423 PRO A CA 1
ATOM 3375 C C . PRO A 1 423 ? 14.031 23.797 5.883 1 62.03 423 PRO A C 1
ATOM 3377 O O . PRO A 1 423 ? 13.242 23.906 6.828 1 62.03 423 PRO A O 1
ATOM 3380 N N . ARG A 1 424 ? 14.281 22.734 5.348 1 63.66 424 ARG A N 1
ATOM 3381 C CA . ARG A 1 424 ? 13.641 21.5 5.793 1 63.66 424 ARG A CA 1
ATOM 3382 C C . ARG A 1 424 ? 13.969 21.219 7.254 1 63.66 424 ARG A C 1
ATOM 3384 O O . ARG A 1 424 ? 13.133 20.672 7.988 1 63.66 424 ARG A O 1
ATOM 3391 N N . TYR A 1 425 ? 15.016 21.734 7.684 1 65.38 425 TYR A N 1
ATOM 3392 C CA . TYR A 1 425 ? 15.469 21.375 9.023 1 65.38 425 TYR A CA 1
ATOM 3393 C C . TYR A 1 425 ? 15.43 22.594 9.953 1 65.38 425 TYR A C 1
ATOM 3395 O O . TYR A 1 425 ? 15.234 22.438 11.164 1 65.38 425 TYR A O 1
ATOM 3403 N N . SER A 1 426 ? 15.398 23.781 9.32 1 74.69 426 SER A N 1
ATOM 3404 C CA . SER A 1 426 ? 15.453 25 10.141 1 74.69 426 SER A CA 1
ATOM 3405 C C . SER A 1 426 ? 14.102 25.297 10.766 1 74.69 426 SER A C 1
ATOM 3407 O O . SER A 1 426 ? 14.023 25.984 11.797 1 74.69 426 SER A O 1
ATOM 3409 N N . LEU A 1 427 ? 13.055 24.719 10.266 1 82.06 427 LEU A N 1
ATOM 3410 C CA . LEU A 1 427 ? 11.703 25.016 10.742 1 82.06 427 LEU A CA 1
ATOM 3411 C C . LEU A 1 427 ? 11.117 23.812 11.477 1 82.06 427 LEU A C 1
ATOM 3413 O O . LEU A 1 427 ? 9.953 23.828 11.867 1 82.06 427 LEU A O 1
ATOM 3417 N N . LYS A 1 428 ? 11.914 22.828 11.695 1 83.62 428 LYS A N 1
ATOM 3418 C CA . LYS A 1 428 ? 11.414 21.562 12.242 1 83.62 428 LYS A CA 1
ATOM 3419 C C . LYS A 1 428 ? 11.039 21.719 13.711 1 83.62 428 LYS A C 1
ATOM 3421 O O . LYS A 1 428 ? 11.781 22.312 14.492 1 83.62 428 LYS A O 1
ATOM 3426 N N . ILE A 1 429 ? 9.883 21.281 14.062 1 88.75 429 ILE A N 1
ATOM 3427 C CA . ILE A 1 429 ? 9.414 21.234 15.438 1 88.75 429 ILE A CA 1
ATOM 3428 C C . ILE A 1 429 ? 8.719 19.906 15.711 1 88.75 429 ILE A C 1
ATOM 3430 O O . ILE A 1 429 ? 8.359 19.188 14.773 1 88.75 429 ILE A O 1
ATOM 3434 N N . HIS A 1 430 ? 8.68 19.594 16.938 1 90.44 430 HIS A N 1
ATOM 3435 C CA . HIS A 1 430 ? 7.949 18.406 17.359 1 90.44 430 HIS A CA 1
ATOM 3436 C C . HIS A 1 430 ? 6.582 18.766 17.922 1 90.44 430 HIS A C 1
ATOM 3438 O O . HIS A 1 430 ? 6.48 19.641 18.781 1 90.44 430 HIS A O 1
ATOM 3444 N N . TYR A 1 431 ? 5.559 18.125 17.547 1 95.38 431 TYR A N 1
ATOM 3445 C CA . TYR A 1 431 ? 4.164 18.438 17.844 1 95.38 431 TYR A CA 1
ATOM 3446 C C . TYR A 1 431 ? 3.941 18.578 19.344 1 95.38 431 TYR A C 1
ATOM 3448 O O . TYR A 1 431 ? 3.438 19.609 19.812 1 95.38 431 TYR A O 1
ATOM 3456 N N . ILE A 1 432 ? 4.312 17.609 20.141 1 95.12 432 ILE A N 1
ATOM 3457 C CA . ILE A 1 432 ? 4.012 17.594 21.578 1 95.12 432 ILE A CA 1
ATOM 3458 C C . ILE A 1 432 ? 4.84 18.656 22.297 1 95.12 432 ILE A C 1
ATOM 3460 O O . ILE A 1 432 ? 4.305 19.438 23.078 1 95.12 432 ILE A O 1
ATOM 3464 N N . ASP A 1 433 ? 6.082 18.719 21.953 1 93.62 433 ASP A N 1
ATOM 3465 C CA . ASP A 1 433 ? 6.969 19.672 22.609 1 93.62 433 ASP A CA 1
ATOM 3466 C C . ASP A 1 433 ? 6.531 21.109 22.344 1 93.62 433 ASP A C 1
ATOM 3468 O O . ASP A 1 433 ? 6.445 21.922 23.25 1 93.62 433 ASP A O 1
ATOM 3472 N N . TYR A 1 434 ? 6.273 21.344 21.141 1 96.19 434 TYR A N 1
ATOM 3473 C CA . TYR A 1 434 ? 5.977 22.719 20.719 1 96.19 434 TYR A CA 1
ATOM 3474 C C . TYR A 1 434 ? 4.617 23.156 21.25 1 96.19 434 TYR A C 1
ATOM 3476 O O . TYR A 1 434 ? 4.484 24.25 21.797 1 96.19 434 TYR A O 1
ATOM 3484 N N . CYS A 1 435 ? 3.588 22.344 21.094 1 96.88 435 CYS A N 1
ATOM 3485 C CA . CYS A 1 435 ? 2.256 22.703 21.578 1 96.88 435 CYS A CA 1
ATOM 3486 C C . CYS A 1 435 ? 2.234 22.812 23.094 1 96.88 435 CYS A C 1
ATOM 3488 O O . CYS A 1 435 ? 1.519 23.656 23.641 1 96.88 435 CYS A O 1
ATOM 3490 N N . SER A 1 436 ? 2.998 21.969 23.734 1 94.25 436 SER A N 1
ATOM 3491 C CA . SER A 1 436 ? 3.09 22.062 25.188 1 94.25 436 SER A CA 1
ATOM 3492 C C . SER A 1 436 ? 3.738 23.375 25.609 1 94.25 436 SER A C 1
ATOM 3494 O O . SER A 1 436 ? 3.301 24.016 26.578 1 94.25 436 SER A O 1
ATOM 3496 N N . ASP A 1 437 ? 4.75 23.734 24.938 1 95.88 437 ASP A N 1
ATOM 3497 C CA . ASP A 1 437 ? 5.445 24.984 25.25 1 95.88 437 ASP A CA 1
ATOM 3498 C C . ASP A 1 437 ? 4.52 26.188 25.078 1 95.88 437 ASP A C 1
ATOM 3500 O O . ASP A 1 437 ? 4.434 27.047 25.953 1 95.88 437 ASP A O 1
ATOM 3504 N N . LEU A 1 438 ? 3.809 26.234 23.969 1 97.81 438 LEU A N 1
ATOM 3505 C CA . LEU A 1 438 ? 2.93 27.359 23.703 1 97.81 438 LEU A CA 1
ATOM 3506 C C . LEU A 1 438 ? 1.716 27.344 24.625 1 97.81 438 LEU A C 1
ATOM 3508 O O . LEU A 1 438 ? 1.21 28.391 25.016 1 97.81 438 LEU A O 1
ATOM 3512 N N . SER A 1 439 ? 1.233 26.156 24.953 1 97.19 439 SER A N 1
ATOM 3513 C CA . SER A 1 439 ? 0.074 26.047 25.828 1 97.19 439 SER A CA 1
ATOM 3514 C C . SER A 1 439 ? 0.399 26.562 27.234 1 97.19 439 SER A C 1
ATOM 3516 O O . SER A 1 439 ? -0.477 27.062 27.922 1 97.19 439 SER A O 1
ATOM 3518 N N . LYS A 1 440 ? 1.619 26.422 27.641 1 96.19 440 LYS A N 1
ATOM 3519 C CA . LYS A 1 440 ? 2.061 27.016 28.906 1 96.19 440 LYS A CA 1
ATOM 3520 C C . LYS A 1 440 ? 1.983 28.531 28.859 1 96.19 440 LYS A C 1
ATOM 3522 O O . LYS A 1 440 ? 1.558 29.172 29.828 1 96.19 440 LYS A O 1
ATOM 3527 N N . GLU A 1 441 ? 2.42 29.109 27.766 1 96.81 441 GLU A N 1
ATOM 3528 C CA . GLU A 1 441 ? 2.338 30.547 27.594 1 96.81 441 GLU A CA 1
ATOM 3529 C C . GLU A 1 441 ? 0.891 31.031 27.641 1 96.81 441 GLU A C 1
ATOM 3531 O O . GLU A 1 441 ? 0.594 32.062 28.25 1 96.81 441 GLU A O 1
ATOM 3536 N N . ILE A 1 442 ? 0.064 30.281 27.031 1 97.81 442 ILE A N 1
ATOM 3537 C CA . ILE A 1 442 ? -1.351 30.625 26.953 1 97.81 442 ILE A CA 1
ATOM 3538 C C . ILE A 1 442 ? -2.01 30.406 28.312 1 97.81 442 ILE A C 1
ATOM 3540 O O . ILE A 1 442 ? -2.92 31.141 28.703 1 97.81 442 ILE A O 1
ATOM 3544 N N . GLY A 1 443 ? -1.536 29.422 29.031 1 96.75 443 GLY A N 1
ATOM 3545 C CA . GLY A 1 443 ? -2.125 29.047 30.297 1 96.75 443 GLY A CA 1
ATOM 3546 C C . GLY A 1 443 ? -3.225 28 30.172 1 96.75 443 GLY A C 1
ATOM 3547 O O . GLY A 1 443 ? -4.16 27.984 30.969 1 96.75 443 GLY A O 1
ATOM 3548 N N . CYS A 1 444 ? -3.121 27.156 29.156 1 97.06 444 CYS A N 1
ATOM 3549 C CA . CYS A 1 444 ? -4.215 26.219 28.938 1 97.06 444 CYS A CA 1
ATOM 3550 C C . CYS A 1 444 ? -3.725 24.781 29.016 1 97.06 444 CYS A C 1
ATOM 3552 O O . CYS A 1 444 ? -4.395 23.859 28.531 1 97.06 444 CYS A O 1
ATOM 3554 N N . GLN A 1 445 ? -2.611 24.516 29.5 1 95.88 445 GLN A N 1
ATOM 3555 C CA . GLN A 1 445 ? -2.145 23.156 29.703 1 95.88 445 GLN A CA 1
ATOM 3556 C C . GLN A 1 445 ? -3.107 22.375 30.594 1 95.88 445 GLN A C 1
ATOM 3558 O O . GLN A 1 445 ? -3.576 22.891 31.609 1 95.88 445 GLN A O 1
ATOM 3563 N N . PRO A 1 446 ? -3.389 21.156 30.156 1 95.62 446 PRO A N 1
ATOM 3564 C CA . PRO A 1 446 ? -4.254 20.375 31.047 1 95.62 446 PRO A CA 1
ATOM 3565 C C . PRO A 1 446 ? -3.629 20.109 32.406 1 95.62 446 PRO A C 1
ATOM 3567 O O . PRO A 1 446 ? -2.428 19.844 32.5 1 95.62 446 PRO A O 1
ATOM 3570 N N . ARG A 1 447 ? -4.414 20.219 33.438 1 94.19 447 ARG A N 1
ATOM 3571 C CA . ARG A 1 447 ? -3.951 19.953 34.812 1 94.19 447 ARG A CA 1
ATOM 3572 C C . ARG A 1 447 ? -3.986 18.453 35.125 1 94.19 447 ARG A C 1
ATOM 3574 O O . ARG A 1 447 ? -4.855 18 35.844 1 94.19 447 ARG A O 1
ATOM 3581 N N . LEU A 1 448 ? -3.018 17.781 34.688 1 93.44 448 LEU A N 1
ATOM 3582 C CA . LEU A 1 448 ? -2.982 16.328 34.75 1 93.44 448 LEU A CA 1
ATOM 3583 C C . LEU A 1 448 ? -3.059 15.844 36.188 1 93.44 448 LEU A C 1
ATOM 3585 O O . LEU A 1 448 ? -3.678 14.812 36.469 1 93.44 448 LEU A O 1
ATOM 3589 N N . TRP A 1 449 ? -2.395 16.594 37.094 1 90.88 449 TRP A N 1
ATOM 3590 C CA . TRP A 1 449 ? -2.404 16.188 38.5 1 90.88 449 TRP A CA 1
ATOM 3591 C C . TRP A 1 449 ? -3.82 16.219 39.062 1 90.88 449 TRP A C 1
ATOM 3593 O O . TRP A 1 449 ? -4.195 15.367 39.875 1 90.88 449 TRP A O 1
ATOM 3603 N N . ARG A 1 450 ? -4.52 17.156 38.75 1 91.81 450 ARG A N 1
ATOM 3604 C CA . ARG A 1 450 ? -5.902 17.266 39.219 1 91.81 450 ARG A CA 1
ATOM 3605 C C . ARG A 1 450 ? -6.75 16.109 38.688 1 91.81 450 ARG A C 1
ATOM 3607 O O . ARG A 1 450 ? -7.52 15.516 39.438 1 91.81 450 ARG A O 1
ATOM 3614 N N . TYR A 1 451 ? -6.59 15.852 37.406 1 92.31 451 TYR A N 1
ATOM 3615 C CA . TYR A 1 451 ? -7.383 14.781 36.812 1 92.31 451 TYR A CA 1
ATOM 3616 C C . TYR A 1 451 ? -6.992 13.422 37.406 1 92.31 451 TYR A C 1
ATOM 3618 O O . TYR A 1 451 ? -7.832 12.523 37.5 1 92.31 451 TYR A O 1
ATOM 3626 N N . PHE A 1 452 ? -5.688 13.25 37.719 1 91.5 452 PHE A N 1
ATOM 3627 C CA . PHE A 1 452 ? -5.23 12.016 38.375 1 91.5 452 PHE A CA 1
ATOM 3628 C C . PHE A 1 452 ? -6.023 11.734 39.625 1 91.5 452 PHE A C 1
ATOM 3630 O O . PHE A 1 452 ? -6.395 10.586 39.906 1 91.5 452 PHE A O 1
ATOM 3637 N N . PHE A 1 453 ? -6.418 12.828 40.344 1 89.94 453 PHE A N 1
ATOM 3638 C CA . PHE A 1 453 ? -7.078 12.664 41.625 1 89.94 453 PHE A CA 1
ATOM 3639 C C . PHE A 1 453 ? -8.594 12.703 41.469 1 89.94 453 PHE A C 1
ATOM 3641 O O . PHE A 1 453 ? -9.32 12.008 42.188 1 89.94 453 PHE A O 1
ATOM 3648 N N . THR A 1 454 ? -9.117 13.43 40.625 1 90.94 454 THR A N 1
ATOM 3649 C CA . THR A 1 454 ? -10.555 13.672 40.562 1 90.94 454 THR A CA 1
ATOM 3650 C C . THR A 1 454 ? -11.219 12.695 39.594 1 90.94 454 THR A C 1
ATOM 3652 O O . THR A 1 454 ? -12.391 12.359 39.75 1 90.94 454 THR A O 1
ATOM 3655 N N . ASP A 1 455 ? -10.531 12.281 38.562 1 92.81 455 ASP A N 1
ATOM 3656 C CA . ASP A 1 455 ? -11.055 11.398 37.531 1 92.81 455 ASP A CA 1
ATOM 3657 C C . ASP A 1 455 ? -9.945 10.547 36.906 1 92.81 455 ASP A C 1
ATOM 3659 O O . ASP A 1 455 ? -9.555 10.758 35.75 1 92.81 455 ASP A O 1
ATOM 3663 N N . PRO A 1 456 ? -9.578 9.5 37.562 1 90 456 PRO A N 1
ATOM 3664 C CA . PRO A 1 456 ? -8.422 8.695 37.156 1 90 456 PRO A CA 1
ATOM 3665 C C . PRO A 1 456 ? -8.633 8.031 35.781 1 90 456 PRO A C 1
ATOM 3667 O O . PRO A 1 456 ? -7.672 7.836 35.031 1 90 456 PRO A O 1
ATOM 3670 N N . GLY A 1 457 ? -9.867 7.695 35.5 1 91.31 457 GLY A N 1
ATOM 3671 C CA . GLY A 1 457 ? -10.148 7.145 34.188 1 91.31 457 GLY A CA 1
ATOM 3672 C C . GLY A 1 457 ? -9.852 8.117 33.062 1 91.31 457 GLY A C 1
ATOM 3673 O O . GLY A 1 457 ? -9.234 7.75 32.062 1 91.31 457 GLY A O 1
ATOM 3674 N N . PHE A 1 458 ? -10.312 9.273 33.281 1 94.56 458 PHE A N 1
ATOM 3675 C CA . PHE A 1 458 ? -10.062 10.305 32.281 1 94.56 458 PHE A CA 1
ATOM 3676 C C . PHE A 1 458 ? -8.586 10.648 32.219 1 94.56 458 PHE A C 1
ATOM 3678 O O . PHE A 1 458 ? -8.047 10.891 31.125 1 94.56 458 PHE A O 1
ATOM 3685 N N . TRP A 1 459 ? -7.965 10.68 33.406 1 95.19 459 TRP A N 1
ATOM 3686 C CA . TRP A 1 459 ? -6.527 10.922 33.438 1 95.19 459 TRP A CA 1
ATOM 3687 C C . TRP A 1 459 ? -5.77 9.891 32.625 1 95.19 459 TRP A C 1
ATOM 3689 O O . TRP A 1 459 ? -4.848 10.242 31.875 1 95.19 459 TRP A O 1
ATOM 3699 N N . TRP A 1 460 ? -6.16 8.672 32.719 1 93.62 460 TRP A N 1
ATOM 3700 C CA . TRP A 1 460 ? -5.516 7.602 31.953 1 93.62 460 TRP A CA 1
ATOM 3701 C C . TRP A 1 460 ? -5.668 7.824 30.453 1 93.62 460 TRP A C 1
ATOM 3703 O O . TRP A 1 460 ? -4.727 7.602 29.688 1 93.62 460 TRP A O 1
ATOM 3713 N N . THR A 1 461 ? -6.816 8.281 30.016 1 95.62 461 THR A N 1
ATOM 3714 C CA . THR A 1 461 ? -7.078 8.594 28.625 1 95.62 461 THR A CA 1
ATOM 3715 C C . THR A 1 461 ? -6.176 9.727 28.141 1 95.62 461 THR A C 1
ATOM 3717 O O . THR A 1 461 ? -5.672 9.695 27.016 1 95.62 461 THR A O 1
ATOM 3720 N N . LEU A 1 462 ? -5.945 10.648 29 1 96.31 462 LEU A N 1
ATOM 3721 C CA . LEU A 1 462 ? -5.117 11.797 28.656 1 96.31 462 LEU A CA 1
ATOM 3722 C C . LEU A 1 462 ? -3.654 11.391 28.516 1 96.31 462 LEU A C 1
ATOM 3724 O O . LEU A 1 462 ? -2.918 11.977 27.719 1 96.31 462 LEU A O 1
ATOM 3728 N N . VAL A 1 463 ? -3.264 10.375 29.25 1 94.25 463 VAL A N 1
ATOM 3729 C CA . VAL A 1 463 ? -1.857 9.992 29.312 1 94.25 463 VAL A CA 1
ATOM 3730 C C . VAL A 1 463 ? -1.543 8.992 28.203 1 94.25 463 VAL A C 1
ATOM 3732 O O . VAL A 1 463 ? -0.492 9.07 27.562 1 94.25 463 VAL A O 1
ATOM 3735 N N . THR A 1 464 ? -2.461 8.078 27.922 1 93.31 464 THR A N 1
ATOM 3736 C CA . THR A 1 464 ? -2.156 6.973 27.016 1 93.31 464 THR A CA 1
ATOM 3737 C C . THR A 1 464 ? -2.766 7.215 25.641 1 93.31 464 THR A C 1
ATOM 3739 O O . THR A 1 464 ? -2.311 6.648 24.641 1 93.31 464 THR A O 1
ATOM 3742 N N . GLY A 1 465 ? -3.797 8.008 25.562 1 95.38 465 GLY A N 1
ATOM 3743 C CA . GLY A 1 465 ? -4.461 8.273 24.297 1 95.38 465 GLY A CA 1
ATOM 3744 C C . GLY A 1 465 ? -3.723 9.273 23.438 1 95.38 465 GLY A C 1
ATOM 3745 O O . GLY A 1 465 ? -2.705 9.836 23.859 1 95.38 465 GLY A O 1
ATOM 3746 N N . PRO A 1 466 ? -4.254 9.398 22.219 1 97.44 466 PRO A N 1
ATOM 3747 C CA . PRO A 1 466 ? -3.648 10.406 21.359 1 97.44 466 PRO A CA 1
ATOM 3748 C C . PRO A 1 466 ? -3.762 11.82 21.922 1 97.44 466 PRO A C 1
ATOM 3750 O O . PRO A 1 466 ? -4.785 12.172 22.516 1 97.44 466 PRO A O 1
ATOM 3753 N N . LEU A 1 467 ? -2.701 12.555 21.797 1 97.5 467 LEU A N 1
ATOM 3754 C CA . LEU A 1 467 ? -2.719 13.945 22.25 1 97.5 467 LEU A CA 1
ATOM 3755 C C . LEU A 1 467 ? -3.477 14.828 21.266 1 97.5 467 LEU A C 1
ATOM 3757 O O . LEU A 1 467 ? -2.893 15.727 20.656 1 97.5 467 LEU A O 1
ATOM 3761 N N . CYS A 1 468 ? -4.812 14.57 21.172 1 97.62 468 CYS A N 1
ATOM 3762 C CA . CYS A 1 468 ? -5.648 15.352 20.266 1 97.62 468 CYS A CA 1
ATOM 3763 C C . CYS A 1 468 ? -5.766 16.797 20.75 1 97.62 468 CYS A C 1
ATOM 3765 O O . CYS A 1 468 ? -5.652 17.062 21.953 1 97.62 468 CYS A O 1
ATOM 3767 N N . PRO A 1 469 ? -6.031 17.719 19.906 1 98.12 469 PRO A N 1
ATOM 3768 C CA . PRO A 1 469 ? -5.969 19.141 20.234 1 98.12 469 PRO A CA 1
ATOM 3769 C C . PRO A 1 469 ? -7.023 19.562 21.266 1 98.12 469 PRO A C 1
ATOM 3771 O O . PRO A 1 469 ? -6.836 20.531 21.984 1 98.12 469 PRO A O 1
ATOM 3774 N N . ALA A 1 470 ? -8.117 18.828 21.406 1 98.38 470 ALA A N 1
ATOM 3775 C CA . ALA A 1 470 ? -9.172 19.156 22.359 1 98.38 470 ALA A CA 1
ATOM 3776 C C . ALA A 1 470 ? -8.633 19.219 23.781 1 98.38 470 ALA A C 1
ATOM 3778 O O . ALA A 1 470 ? -9.242 19.812 24.672 1 98.38 470 ALA A O 1
ATOM 3779 N N . GLN A 1 471 ? -7.527 18.625 24.016 1 97.5 471 GLN A N 1
ATOM 3780 C CA . GLN A 1 471 ? -6.938 18.594 25.344 1 97.5 471 GLN A CA 1
ATOM 3781 C C . GLN A 1 471 ? -6.555 19.984 25.812 1 97.5 471 GLN A C 1
ATOM 3783 O O . GLN A 1 471 ? -6.562 20.266 27.016 1 97.5 471 GLN A O 1
ATOM 3788 N N . TRP A 1 472 ? -6.238 20.875 24.922 1 97.88 472 TRP A N 1
ATOM 3789 C CA . TRP A 1 472 ? -5.832 22.234 25.266 1 97.88 472 TRP A CA 1
ATOM 3790 C C . TRP A 1 472 ? -7.047 23.141 25.422 1 97.88 472 TRP A C 1
ATOM 3792 O O . TRP A 1 472 ? -6.91 24.375 25.5 1 97.88 472 TRP A O 1
ATOM 3802 N N . ARG A 1 473 ? -8.219 22.531 25.469 1 98.38 473 ARG A N 1
ATOM 3803 C CA . ARG A 1 473 ? -9.469 23.234 25.734 1 98.38 473 ARG A CA 1
ATOM 3804 C C . ARG A 1 473 ? -10.086 22.781 27.047 1 98.38 473 ARG A C 1
ATOM 3806 O O . ARG A 1 473 ? -11.195 23.188 27.406 1 98.38 473 ARG A O 1
ATOM 3813 N N . LEU A 1 474 ? -9.383 21.938 27.75 1 97.88 474 LEU A N 1
ATOM 3814 C CA . LEU A 1 474 ? -9.891 21.391 29 1 97.88 474 LEU A CA 1
ATOM 3815 C C . LEU A 1 474 ? -9.82 22.438 30.125 1 97.88 474 LEU A C 1
ATOM 3817 O O . LEU A 1 474 ? -10.727 22.531 30.938 1 97.88 474 LEU A O 1
ATOM 3821 N N . ASP A 1 475 ? -8.703 23.203 30.141 1 96.5 475 ASP A N 1
ATOM 3822 C CA . ASP A 1 475 ? -8.43 24.125 31.219 1 96.5 475 ASP A CA 1
ATOM 3823 C C . ASP A 1 475 ? -7.941 25.469 30.688 1 96.5 475 ASP A C 1
ATOM 3825 O O . ASP A 1 475 ? -7.473 25.562 29.547 1 96.5 475 ASP A O 1
ATOM 3829 N N . GLY A 1 476 ? -8.172 26.484 31.516 1 95.88 476 GLY A N 1
ATOM 3830 C CA . GLY A 1 476 ? -7.582 27.781 31.188 1 95.88 476 GLY A CA 1
ATOM 3831 C C . GLY A 1 476 ? -8.367 28.547 30.141 1 95.88 476 GLY A C 1
ATOM 3832 O O . GLY A 1 476 ? -9.547 28.266 29.906 1 95.88 476 GLY A O 1
ATOM 3833 N N . PRO A 1 477 ? -7.738 29.516 29.578 1 96.94 477 PRO A N 1
ATOM 3834 C CA . PRO A 1 477 ? -8.406 30.344 28.562 1 96.94 477 PRO A CA 1
ATOM 3835 C C . PRO A 1 477 ? -8.836 29.531 27.344 1 96.94 477 PRO A C 1
ATOM 3837 O O . PRO A 1 477 ? -8.062 28.719 26.844 1 96.94 477 PRO A O 1
ATOM 3840 N N . GLY A 1 478 ? -10.133 29.844 26.938 1 96.44 478 GLY A N 1
ATOM 3841 C CA . GLY A 1 478 ? -10.641 29.188 25.75 1 96.44 478 GLY A CA 1
ATOM 3842 C C . GLY A 1 478 ? -11.195 27.797 26.031 1 96.44 478 GLY A C 1
ATOM 3843 O O . GLY A 1 478 ? -11.383 27.016 25.094 1 96.44 478 GLY A O 1
ATOM 3844 N N . ARG A 1 479 ? -11.414 27.547 27.219 1 97.25 479 ARG A N 1
ATOM 3845 C CA . ARG A 1 479 ? -12.023 26.266 27.578 1 97.25 479 ARG A CA 1
ATOM 3846 C C . ARG A 1 479 ? -13.258 25.984 26.75 1 97.25 479 ARG A C 1
ATOM 3848 O O . ARG A 1 479 ? -14.016 26.906 26.422 1 97.25 479 A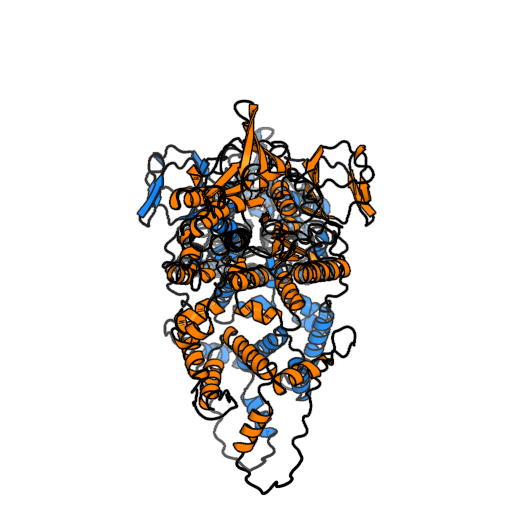RG A O 1
ATOM 3855 N N . TRP A 1 480 ? -13.406 24.75 26.391 1 97.94 480 TRP A N 1
ATOM 3856 C CA . TRP A 1 480 ? -14.523 24.297 25.578 1 97.94 480 TRP A CA 1
ATOM 3857 C C . TRP A 1 480 ? -15.297 23.188 26.281 1 97.94 480 TRP A C 1
ATOM 3859 O O . TRP A 1 480 ? -14.711 22.172 26.688 1 97.94 480 TRP A O 1
ATOM 3869 N N . SER A 1 481 ? -16.625 23.328 26.469 1 96.81 481 SER A N 1
ATOM 3870 C CA . SER A 1 481 ? -17.453 22.391 27.203 1 96.81 481 SER A CA 1
ATOM 3871 C C . SER A 1 481 ? -17.469 21.016 26.547 1 96.81 481 SER A C 1
ATOM 3873 O O . SER A 1 481 ? -17.688 20 27.203 1 96.81 481 SER A O 1
ATOM 3875 N N . GLY A 1 482 ? -17.219 20.969 25.234 1 97.44 482 GLY A N 1
ATOM 3876 C CA . GLY A 1 482 ? -17.25 19.719 24.5 1 97.44 482 GLY A CA 1
ATOM 3877 C C . GLY A 1 482 ? -15.906 19 24.516 1 97.44 482 GLY A C 1
ATOM 3878 O O . GLY A 1 482 ? -15.773 17.906 23.953 1 97.44 482 GLY A O 1
ATOM 3879 N N . ALA A 1 483 ? -14.906 19.516 25.188 1 98.38 483 ALA A N 1
ATOM 3880 C CA . ALA A 1 483 ? -13.531 19.016 25.109 1 98.38 483 ALA A CA 1
ATOM 3881 C C . ALA A 1 483 ? -13.438 17.594 25.656 1 98.38 483 ALA A C 1
ATOM 3883 O O . ALA A 1 483 ? -12.852 16.719 25.016 1 98.38 483 ALA A O 1
ATOM 3884 N N . ARG A 1 484 ? -13.977 17.391 26.844 1 97.38 484 ARG A N 1
ATOM 3885 C CA . ARG A 1 484 ? -13.922 16.062 27.469 1 97.38 484 ARG A CA 1
ATOM 3886 C C . ARG A 1 484 ? -14.555 15.008 26.562 1 97.38 484 ARG A C 1
ATOM 3888 O O . ARG A 1 484 ? -13.969 13.945 26.344 1 97.38 484 ARG A O 1
ATOM 3895 N N . GLN A 1 485 ? -15.727 15.305 26.094 1 97.25 485 GLN A N 1
ATOM 3896 C CA . GLN A 1 485 ? -16.422 14.359 25.234 1 97.25 485 GLN A CA 1
ATOM 3897 C C . GLN A 1 485 ? -15.648 14.117 23.938 1 97.25 485 GLN A C 1
ATOM 3899 O O . GLN A 1 485 ? -15.602 12.992 23.438 1 97.25 485 GLN A O 1
ATOM 3904 N N . ALA A 1 486 ? -15.102 15.172 23.359 1 98.31 486 ALA A N 1
ATOM 3905 C CA . ALA A 1 486 ? -14.305 15.039 22.141 1 98.31 486 ALA A CA 1
ATOM 3906 C C . ALA A 1 486 ? -13.125 14.102 22.359 1 98.31 486 ALA A C 1
ATOM 3908 O O . ALA A 1 486 ? -12.773 13.328 21.469 1 98.31 486 ALA A O 1
ATOM 3909 N N . ILE A 1 487 ? -12.508 14.172 23.516 1 98.31 487 ILE A N 1
ATOM 3910 C CA . ILE A 1 487 ? -11.352 13.344 23.844 1 98.31 487 ILE A CA 1
ATOM 3911 C C . ILE A 1 487 ? -11.789 11.898 24.047 1 98.31 487 ILE A C 1
ATOM 3913 O O . ILE A 1 487 ? -11.164 10.977 23.516 1 98.31 487 ILE A O 1
ATOM 3917 N N . LEU A 1 488 ? -12.867 11.703 24.688 1 97.25 488 LEU A N 1
ATOM 3918 C CA . LEU A 1 488 ? -13.336 10.367 25.031 1 97.25 488 LEU A CA 1
ATOM 3919 C C . LEU A 1 488 ? -13.891 9.648 23.812 1 97.25 488 LEU A C 1
ATOM 3921 O O . LEU A 1 488 ? -13.922 8.422 23.766 1 97.25 488 LEU A O 1
ATOM 3925 N N . SER A 1 489 ? -14.273 10.398 22.781 1 97.12 489 SER A N 1
ATOM 3926 C CA . SER A 1 489 ? -14.93 9.797 21.625 1 97.12 489 SER A CA 1
ATOM 3927 C C . SER A 1 489 ? -13.953 9.602 20.469 1 97.12 489 SER A C 1
ATOM 3929 O O . SER A 1 489 ? -14.352 9.266 19.359 1 97.12 489 SER A O 1
ATOM 3931 N N . VAL A 1 490 ? -12.68 9.781 20.688 1 97.88 490 VAL A N 1
ATOM 3932 C CA . VAL A 1 490 ? -11.672 9.672 19.641 1 97.88 490 VAL A CA 1
ATOM 3933 C C . VAL A 1 490 ? -11.703 8.273 19.031 1 97.88 490 VAL A C 1
ATOM 3935 O O . VAL A 1 490 ? -11.703 8.125 17.812 1 97.88 490 VAL A O 1
ATOM 3938 N N . GLU A 1 491 ? -11.703 7.242 19.828 1 95 491 GLU A N 1
ATOM 3939 C CA . GLU A 1 491 ? -11.703 5.867 19.344 1 95 491 GLU A CA 1
ATOM 3940 C C . GLU A 1 491 ? -12.922 5.59 18.469 1 95 491 GLU A C 1
ATOM 3942 O O . GLU A 1 491 ? -12.805 4.988 17.406 1 95 491 GLU A O 1
ATOM 3947 N N . ASN A 1 492 ? -14.055 6.047 18.969 1 95.25 492 ASN A N 1
ATOM 3948 C CA . ASN A 1 492 ? -15.297 5.859 18.219 1 95.25 492 ASN A CA 1
ATOM 3949 C C . ASN A 1 492 ? -15.242 6.566 16.859 1 95.25 492 ASN A C 1
ATOM 3951 O O . ASN A 1 492 ? -15.625 5.988 15.844 1 95.25 492 ASN A O 1
ATOM 3955 N N . ARG A 1 493 ? -14.812 7.77 16.844 1 97.31 493 ARG A N 1
ATOM 3956 C CA . ARG A 1 493 ? -14.75 8.539 15.602 1 97.31 493 ARG A CA 1
ATOM 3957 C C . ARG A 1 493 ? -13.734 7.949 14.633 1 97.31 493 ARG A C 1
ATOM 3959 O O . ARG A 1 493 ? -13.93 8 13.414 1 97.31 493 ARG A O 1
ATOM 3966 N N . THR A 1 494 ? -12.648 7.395 15.195 1 97.06 494 THR A N 1
ATOM 3967 C CA . THR A 1 494 ? -11.578 6.824 14.383 1 97.06 494 THR A CA 1
ATOM 3968 C C . THR A 1 494 ? -12.078 5.602 13.617 1 97.06 494 THR A C 1
ATOM 3970 O O . THR A 1 494 ? -11.812 5.457 12.422 1 97.06 494 THR A O 1
ATOM 3973 N N . TRP A 1 495 ? -12.906 4.75 14.219 1 95.75 495 TRP A N 1
ATOM 3974 C CA . TRP A 1 495 ? -13.273 3.469 13.633 1 95.75 495 TRP A CA 1
ATOM 3975 C C . TRP A 1 495 ? -14.617 3.564 12.914 1 95.75 495 TRP A C 1
ATOM 3977 O O . TRP A 1 495 ? -14.969 2.686 12.125 1 95.75 495 TRP A O 1
ATOM 3987 N N . PHE A 1 496 ? -15.305 4.66 13.102 1 95.88 496 PHE A N 1
ATOM 3988 C CA . PHE A 1 496 ? -16.672 4.82 12.609 1 95.88 496 PHE A CA 1
ATOM 3989 C C . PHE A 1 496 ? -16.719 4.645 11.102 1 95.88 496 PHE A C 1
ATOM 3991 O O . PHE A 1 496 ? -17.547 3.877 10.586 1 95.88 496 PHE A O 1
ATOM 3998 N N . PRO A 1 497 ? -15.883 5.266 10.328 1 95.94 497 PRO A N 1
ATOM 3999 C CA . PRO A 1 497 ? -16.016 5.176 8.867 1 95.94 497 PRO A CA 1
ATOM 4000 C C . PRO A 1 497 ? -15.727 3.775 8.336 1 95.94 497 PRO A C 1
ATOM 4002 O O . PRO A 1 497 ? -16.047 3.471 7.184 1 95.94 497 PRO A O 1
ATOM 4005 N N . LEU A 1 498 ? -15.078 2.936 9.094 1 95.62 498 LEU A N 1
ATOM 4006 C CA . LEU A 1 498 ? -14.656 1.616 8.641 1 95.62 498 LEU A CA 1
ATOM 4007 C C . LEU A 1 498 ? -15.734 0.574 8.914 1 95.62 498 LEU A C 1
ATOM 4009 O O . LEU A 1 498 ? -15.68 -0.536 8.375 1 95.62 498 LEU A O 1
ATOM 4013 N N . HIS A 1 499 ? -16.703 0.909 9.758 1 92.5 499 HIS A N 1
ATOM 4014 C CA . HIS A 1 499 ? -17.75 -0.034 10.109 1 92.5 499 HIS A CA 1
ATOM 4015 C C . HIS A 1 499 ? -18.859 -0.032 9.062 1 92.5 499 HIS A C 1
ATOM 4017 O O . HIS A 1 499 ? -19.953 0.504 9.297 1 92.5 499 HIS A O 1
ATOM 4023 N N . THR A 1 500 ? -18.594 -0.73 8 1 93.06 500 THR A N 1
ATOM 4024 C CA . THR A 1 500 ? -19.5 -0.633 6.863 1 93.06 500 THR A CA 1
ATOM 4025 C C . THR A 1 500 ? -20.141 -1.986 6.562 1 93.06 500 THR A C 1
ATOM 4027 O O . THR A 1 500 ? -21.078 -2.074 5.766 1 93.06 500 THR A O 1
ATOM 4030 N N . ARG A 1 501 ? -19.578 -3.059 7.137 1 88.38 501 ARG A N 1
ATOM 4031 C CA . ARG A 1 501 ? -20.094 -4.422 7.039 1 88.38 501 ARG A CA 1
ATOM 4032 C C . ARG A 1 501 ? -20.219 -5.055 8.414 1 88.38 501 ARG A C 1
ATOM 4034 O O . ARG A 1 501 ? -19.25 -5.113 9.18 1 88.38 501 ARG A O 1
ATOM 4041 N N . GLY A 1 502 ? -21.328 -5.09 9.094 1 74.44 502 GLY A N 1
ATOM 4042 C CA . GLY A 1 502 ? -21.609 -5.609 10.422 1 74.44 502 GLY A CA 1
ATOM 4043 C C . GLY A 1 502 ? -20.891 -6.914 10.719 1 74.44 502 GLY A C 1
ATOM 4044 O O . GLY A 1 502 ? -21.469 -7.992 10.547 1 74.44 502 GLY A O 1
ATOM 4045 N N . CYS A 1 503 ? -19.547 -6.871 10.742 1 69.44 503 CYS A N 1
ATOM 4046 C CA . CYS A 1 503 ? -18.828 -8.078 11.117 1 69.44 503 CYS A CA 1
ATOM 4047 C C . CYS A 1 503 ? -18.922 -8.336 12.609 1 69.44 503 CYS A C 1
ATOM 4049 O O . CYS A 1 503 ? -18.844 -7.406 13.414 1 69.44 503 CYS A O 1
ATOM 4051 N N . SER A 1 504 ? -19.859 -9.398 13.047 1 55.78 504 SER A N 1
ATOM 4052 C CA . SER A 1 504 ? -20.047 -9.719 14.461 1 55.78 504 SER A CA 1
ATOM 4053 C C . SER A 1 504 ? -18.75 -10.164 15.102 1 55.78 504 SER A C 1
ATOM 4055 O O . SER A 1 504 ? -17.891 -10.766 14.438 1 55.78 504 SER A O 1
ATOM 4057 N N . THR A 1 505 ? -18.281 -9.477 16.078 1 47.94 505 THR A N 1
ATOM 4058 C CA . THR A 1 505 ? -17.203 -9.93 16.938 1 47.94 505 THR A CA 1
ATOM 4059 C C . THR A 1 505 ? -17.484 -11.328 17.469 1 47.94 505 THR A C 1
ATOM 4061 O O . THR A 1 505 ? -17 -11.703 18.547 1 47.94 505 THR A O 1
ATOM 4064 N N . SER A 1 506 ? -18.219 -12.164 16.906 1 37.47 506 SER A N 1
ATOM 4065 C CA . SER A 1 506 ? -18.422 -13.352 17.719 1 37.47 506 SER A CA 1
ATOM 4066 C C . SER A 1 506 ? -17.125 -13.789 18.391 1 37.47 506 SER A C 1
ATOM 4068 O O . SER A 1 506 ? -17.109 -14.062 19.594 1 37.47 506 SER A O 1
ATOM 4070 N N . GLY A 1 507 ? -16.281 -14.664 17.734 1 33.59 507 GLY A N 1
ATOM 4071 C CA . GLY A 1 507 ? -15.25 -15.414 18.438 1 33.59 507 GLY A CA 1
ATOM 4072 C C . GLY A 1 507 ? -14.125 -14.531 18.953 1 33.59 507 GLY A C 1
ATOM 4073 O O . GLY A 1 507 ? -13.172 -15.031 19.562 1 33.59 507 GLY A O 1
ATOM 4074 N N . THR A 1 508 ? -13.703 -13.625 18.219 1 30.86 508 THR A N 1
ATOM 4075 C CA . THR A 1 508 ? -12.477 -13.109 18.797 1 30.86 508 THR A CA 1
ATOM 4076 C C . THR A 1 508 ? -12.773 -12.25 20.031 1 30.86 508 THR A C 1
ATOM 4078 O O . THR A 1 508 ? -13.734 -11.477 20.031 1 30.86 508 THR A O 1
ATOM 4081 N N . ALA A 1 509 ? -12.453 -12.75 21.188 1 27.75 509 ALA A N 1
ATOM 4082 C CA . ALA A 1 509 ? -12.367 -12.102 22.5 1 27.75 509 ALA A CA 1
ATOM 4083 C C . ALA A 1 509 ? -12.031 -10.617 22.344 1 27.75 509 ALA A C 1
ATOM 4085 O O . ALA A 1 509 ? -11.023 -10.258 21.75 1 27.75 509 ALA A O 1
ATOM 4086 N N . SER A 1 510 ? -13 -9.766 22.156 1 28.34 510 SER A N 1
ATOM 4087 C CA . SER A 1 510 ? -12.742 -8.359 22.469 1 28.34 510 SER A CA 1
ATOM 4088 C C . SER A 1 510 ? -11.648 -8.227 23.531 1 28.34 510 SER A C 1
ATOM 4090 O O . SER A 1 510 ? -11.703 -8.867 24.578 1 28.34 510 SER A O 1
ATOM 4092 N N . ILE A 1 511 ? -10.57 -8.07 23.203 1 28.28 511 ILE A N 1
ATOM 4093 C CA . ILE A 1 511 ? -9.789 -7.598 24.328 1 28.28 511 ILE A CA 1
ATOM 4094 C C . ILE A 1 511 ? -10.586 -6.551 25.109 1 28.28 511 ILE A C 1
ATOM 4096 O O . ILE A 1 511 ? -10.922 -5.496 24.562 1 28.28 511 ILE A O 1
ATOM 4100 N N . PRO A 1 512 ? -11.523 -6.953 25.938 1 25.91 512 PRO A N 1
ATOM 4101 C CA . PRO A 1 512 ? -12.32 -6.023 26.734 1 25.91 512 PRO A CA 1
ATOM 4102 C C . PRO A 1 512 ? -11.562 -4.746 27.094 1 25.91 512 PRO A C 1
ATOM 4104 O O . PRO A 1 512 ? -10.391 -4.801 27.469 1 25.91 512 PRO A O 1
ATOM 4107 N N . ALA A 1 513 ? -11.984 -3.627 26.547 1 27.92 513 ALA A N 1
ATOM 4108 C CA . ALA A 1 513 ? -11.656 -2.35 27.172 1 27.92 513 ALA A CA 1
ATOM 4109 C C . ALA A 1 513 ? -11.508 -2.504 28.688 1 27.92 513 ALA A C 1
ATOM 4111 O O . ALA A 1 513 ? -10.992 -1.613 29.359 1 27.92 513 ALA A O 1
ATOM 4112 N N . GLN A 1 514 ? -12.148 -3.521 29.234 1 28.3 514 GLN A N 1
ATOM 4113 C CA . GLN A 1 514 ? -12.164 -3.781 30.672 1 28.3 514 GLN A CA 1
ATOM 4114 C C . GLN A 1 514 ? -10.805 -4.258 31.172 1 28.3 514 GLN A C 1
ATOM 4116 O O . GLN A 1 514 ? -10.547 -4.273 32.375 1 28.3 514 GLN A O 1
ATOM 4121 N N . GLN A 1 515 ? -10.07 -4.801 30.312 1 28.59 515 GLN A N 1
ATOM 4122 C CA . GLN A 1 515 ? -8.75 -5.156 30.812 1 28.59 515 GLN A CA 1
ATOM 4123 C C . GLN A 1 515 ? -7.883 -3.918 31.016 1 28.59 515 GLN A C 1
ATOM 4125 O O . GLN A 1 515 ? -6.938 -3.934 31.812 1 28.59 515 GLN A O 1
ATOM 4130 N N . ASN A 1 516 ? -8.242 -2.928 30.25 1 28.92 516 ASN A N 1
ATOM 4131 C CA . ASN A 1 516 ? -7.676 -1.64 30.625 1 28.92 516 ASN A CA 1
ATOM 4132 C C . ASN A 1 516 ? -8.234 -1.156 31.969 1 28.92 516 ASN A C 1
ATOM 4134 O O . ASN A 1 516 ? -7.539 -0.488 32.719 1 28.92 516 ASN A O 1
ATOM 4138 N N . ALA A 1 517 ? -9.469 -1.562 32.25 1 28.55 517 ALA A N 1
ATOM 4139 C CA . ALA A 1 517 ? -10.031 -1.274 33.562 1 28.55 517 ALA A CA 1
ATOM 4140 C C . ALA A 1 517 ? -9.367 -2.129 34.625 1 28.55 517 ALA A C 1
ATOM 4142 O O . ALA A 1 517 ? -9.148 -1.664 35.75 1 28.55 517 ALA A O 1
ATOM 4143 N N . LYS A 1 518 ? -9.102 -3.346 34.312 1 31.98 518 LYS A N 1
ATOM 4144 C CA . LYS A 1 518 ? -8.398 -4.141 35.312 1 31.98 518 LYS A CA 1
ATOM 4145 C C . LYS A 1 518 ? -6.93 -3.742 35.406 1 31.98 518 LYS A C 1
ATOM 4147 O O . LYS A 1 518 ? -6.348 -3.744 36.5 1 31.98 518 LYS A O 1
ATOM 4152 N N . VAL A 1 519 ? -6.414 -3.309 34.312 1 30.27 519 VAL A N 1
ATOM 4153 C CA . VAL A 1 519 ? -5.09 -2.703 34.406 1 30.27 519 VAL A CA 1
ATOM 4154 C C . VAL A 1 519 ? -5.191 -1.352 35.125 1 30.27 519 VAL A C 1
ATOM 4156 O O . VAL A 1 519 ? -4.352 -1.019 35.938 1 30.27 519 VAL A O 1
ATOM 4159 N N . HIS A 1 520 ? -6.309 -0.79 34.812 1 29.45 520 HIS A N 1
ATOM 4160 C CA . HIS A 1 520 ? -6.594 0.429 35.562 1 29.45 520 HIS A CA 1
ATOM 4161 C C . HIS A 1 520 ? -6.84 0.125 37.031 1 29.45 520 HIS A C 1
ATOM 4163 O O . HIS A 1 520 ? -6.336 0.832 37.906 1 29.45 520 HIS A O 1
ATOM 4169 N N . SER A 1 521 ? -7.648 -0.883 37.281 1 32.84 521 SER A N 1
ATOM 4170 C CA . SER A 1 521 ? -7.902 -1.236 38.656 1 32.84 521 SER A CA 1
ATOM 4171 C C . SER A 1 521 ? -6.637 -1.759 39.344 1 32.84 521 SER A C 1
ATOM 4173 O O . SER A 1 521 ? -6.375 -1.443 40.5 1 32.84 521 SER A O 1
ATOM 4175 N N . ALA A 1 522 ? -5.84 -2.471 38.625 1 32.28 522 ALA A N 1
ATOM 4176 C CA . ALA A 1 522 ? -4.574 -2.922 39.188 1 32.28 522 ALA A CA 1
ATOM 4177 C C . ALA A 1 522 ? -3.609 -1.754 39.375 1 32.28 522 ALA A C 1
ATOM 4179 O O . ALA A 1 522 ? -2.912 -1.677 40.406 1 32.28 522 ALA A O 1
ATOM 4180 N N . PHE A 1 523 ? -3.719 -0.885 38.406 1 30.64 523 PHE A N 1
ATOM 4181 C CA . PHE A 1 523 ? -2.934 0.331 38.594 1 30.64 523 PHE A CA 1
ATOM 4182 C C . PHE A 1 523 ? -3.5 1.173 39.719 1 30.64 523 PHE A C 1
ATOM 4184 O O . PHE A 1 523 ? -2.748 1.723 40.531 1 30.64 523 PHE A O 1
ATOM 4191 N N . ARG A 1 524 ? -4.758 1.226 39.781 1 30.5 524 ARG A N 1
ATOM 4192 C CA . ARG A 1 524 ? -5.348 1.928 40.906 1 30.5 524 ARG A CA 1
ATOM 4193 C C . ARG A 1 524 ? -4.93 1.285 42.25 1 30.5 524 ARG A C 1
ATOM 4195 O O . ARG A 1 524 ? -4.617 1.983 43.219 1 30.5 524 ARG A O 1
ATOM 4202 N N . LYS A 1 525 ? -5.09 -0.026 42.219 1 32.16 525 LYS A N 1
ATOM 4203 C CA . LYS A 1 525 ? -4.723 -0.709 43.438 1 32.16 525 LYS A CA 1
ATOM 4204 C C . LYS A 1 525 ? -3.227 -0.583 43.719 1 32.16 525 LYS A C 1
ATOM 4206 O O . LYS A 1 525 ? -2.809 -0.475 44.875 1 32.16 525 LYS A O 1
ATOM 4211 N N . ALA A 1 526 ? -2.494 -0.642 42.594 1 31.14 526 ALA A N 1
ATOM 4212 C CA . ALA A 1 526 ? -1.053 -0.532 42.812 1 31.14 526 ALA A CA 1
ATOM 4213 C C . ALA A 1 526 ? -0.671 0.873 43.25 1 31.14 526 ALA A C 1
ATOM 4215 O O . ALA A 1 526 ? 0.227 1.041 44.094 1 31.14 526 ALA A O 1
ATOM 4216 N N . PHE A 1 527 ? -1.404 1.823 42.562 1 30.34 527 PHE A N 1
ATOM 4217 C CA . PHE A 1 527 ? -0.999 3.178 42.938 1 30.34 527 PHE A CA 1
ATOM 4218 C C . PHE A 1 527 ? -1.877 3.734 44.031 1 30.34 527 PHE A C 1
ATOM 4220 O O . PHE A 1 527 ? -1.879 4.941 44.281 1 30.34 527 PHE A O 1
ATOM 4227 N N . ALA A 1 528 ? -2.785 2.932 44.625 1 26.22 528 ALA A N 1
ATOM 4228 C CA . ALA A 1 528 ? -3.438 3.523 45.781 1 26.22 528 ALA A CA 1
ATOM 4229 C C . ALA A 1 528 ? -2.42 4.191 46.719 1 26.22 528 ALA A C 1
ATOM 4231 O O . ALA A 1 528 ? -1.549 3.525 47.281 1 26.22 528 ALA A O 1
ATOM 4232 N N . PHE A 1 529 ? -2.148 5.332 46.281 1 27.52 529 PHE A N 1
ATOM 4233 C CA . PHE A 1 529 ? -1.358 6.312 47.031 1 27.52 529 PHE A CA 1
ATOM 4234 C C . PHE A 1 529 ? -2.02 6.66 48.344 1 27.52 529 PHE A C 1
ATOM 4236 O O . PHE A 1 529 ? -3.193 7.039 48.375 1 27.52 529 PHE A O 1
ATOM 4243 N N . LYS A 1 530 ? -1.975 5.863 49.344 1 25.34 530 LYS A N 1
ATOM 4244 C CA . LYS A 1 530 ? -2.344 6.484 50.594 1 25.34 530 LYS A CA 1
ATOM 4245 C C . LYS A 1 530 ? -1.48 7.711 50.875 1 25.34 530 LYS A C 1
ATOM 4247 O O . LYS A 1 530 ? -0.258 7.602 51 1 25.34 530 LYS A O 1
ATOM 4252 N N . LEU A 1 531 ? -1.892 8.828 50.406 1 25.17 531 LEU A N 1
ATOM 4253 C CA . LEU A 1 531 ? -1.377 10.117 50.844 1 25.17 531 LEU A CA 1
ATOM 4254 C C . LEU A 1 531 ? -1.465 10.25 52.375 1 25.17 531 LEU A C 1
ATOM 4256 O O . LEU A 1 531 ? -2.562 10.305 52.906 1 25.17 531 LEU A O 1
ATOM 4260 N N . THR A 1 532 ? -0.723 9.539 53.156 1 25.62 532 THR A N 1
ATOM 4261 C CA . THR A 1 532 ? -0.686 9.945 54.562 1 25.62 532 THR A CA 1
ATOM 4262 C C . THR A 1 532 ? -0.185 11.383 54.719 1 25.62 532 THR A C 1
ATOM 4264 O O . THR A 1 532 ? 0.736 11.789 54 1 25.62 532 THR A O 1
ATOM 4267 N N . GLU A 1 533 ? -0.94 12.383 55.156 1 26.2 533 GLU A N 1
ATOM 4268 C CA . GLU A 1 533 ? -0.834 13.805 55.469 1 26.2 533 GLU A CA 1
ATOM 4269 C C . GLU A 1 533 ? 0.486 14.117 56.188 1 26.2 533 GLU A C 1
ATOM 4271 O O . GLU A 1 533 ? 0.88 15.281 56.281 1 26.2 533 GLU A O 1
ATOM 4276 N N . GLY A 1 534 ? 0.971 13.414 57.219 1 24.94 534 GLY A N 1
ATOM 4277 C CA . GLY A 1 534 ? 1.875 14.141 58.094 1 24.94 534 GLY A CA 1
ATOM 4278 C C . GLY A 1 534 ? 3.104 14.672 57.375 1 24.94 534 GLY A C 1
ATOM 4279 O O . GLY A 1 534 ? 3.143 15.844 57 1 24.94 534 GLY A O 1
ATOM 4280 N N . SER A 1 535 ? 4.332 14.406 58 1 24.19 535 SER A N 1
ATOM 4281 C CA . SER A 1 535 ? 5.598 15.109 57.781 1 24.19 535 SER A CA 1
ATOM 4282 C C . SER A 1 535 ? 5.988 15.117 56.312 1 24.19 535 SER A C 1
ATOM 4284 O O . SER A 1 535 ? 5.414 14.383 55.5 1 24.19 535 SER A O 1
ATOM 4286 N N . ARG A 1 536 ? 7.359 15.398 56 1 26.86 536 ARG A N 1
ATOM 4287 C CA . ARG A 1 536 ? 8.062 15.938 54.844 1 26.86 536 ARG A CA 1
ATOM 4288 C C . ARG A 1 536 ? 7.887 15.031 53.625 1 26.86 536 ARG A C 1
ATOM 4290 O O . ARG A 1 536 ? 7.645 15.508 52.5 1 26.86 536 ARG A O 1
ATOM 4297 N N . GLY A 1 537 ? 8.617 13.836 53.656 1 23.45 537 GLY A N 1
ATOM 4298 C CA . GLY A 1 537 ? 9.039 13.07 52.5 1 23.45 537 GLY A CA 1
ATOM 4299 C C . GLY A 1 537 ? 7.93 12.203 51.938 1 23.45 537 GLY A C 1
ATOM 4300 O O . GLY A 1 537 ? 7.152 11.609 52.688 1 23.45 537 GLY A O 1
ATOM 4301 N N . ALA A 1 538 ? 7.172 12.75 51.031 1 23.45 538 ALA A N 1
ATOM 4302 C CA . ALA A 1 538 ? 6.117 11.984 50.344 1 23.45 538 ALA A CA 1
ATOM 4303 C C . ALA A 1 538 ? 6.594 10.586 50 1 23.45 538 ALA A C 1
ATOM 4305 O O . ALA A 1 538 ? 7.605 10.43 49.312 1 23.45 538 ALA A O 1
ATOM 4306 N N . SER A 1 539 ? 6.738 9.68 51.031 1 24.2 539 SER A N 1
ATOM 4307 C CA . SER A 1 539 ? 7.133 8.289 50.812 1 24.2 539 SER A CA 1
ATOM 4308 C C . SER A 1 539 ? 6.117 7.57 49.938 1 24.2 539 SER A C 1
ATOM 4310 O O . SER A 1 539 ? 4.91 7.691 50.156 1 24.2 539 SER A O 1
ATOM 4312 N N . PHE A 1 540 ? 6.422 7.438 48.688 1 25.48 540 PHE A N 1
ATOM 4313 C CA . PHE A 1 540 ? 5.668 6.676 47.688 1 25.48 540 PHE A CA 1
ATOM 4314 C C . PHE A 1 540 ? 5.605 5.203 48.062 1 25.48 540 PHE A C 1
ATOM 4316 O O . PHE A 1 540 ? 6.637 4.574 48.312 1 25.48 540 PHE A O 1
ATOM 4323 N N . TYR A 1 541 ? 4.734 4.801 49.062 1 24.7 541 TYR A N 1
ATOM 4324 C CA . TYR A 1 541 ? 4.57 3.396 49.438 1 24.7 541 TYR A CA 1
ATOM 4325 C C . TYR A 1 541 ? 3.871 2.623 48.312 1 24.7 541 TYR A C 1
ATOM 4327 O O . TYR A 1 541 ? 2.785 3.002 47.875 1 24.7 541 TYR A O 1
ATOM 4335 N N . ILE A 1 542 ? 4.617 2.059 47.438 1 27.19 542 ILE A N 1
ATOM 4336 C CA . ILE A 1 542 ? 4.098 1.077 46.5 1 27.19 542 ILE A CA 1
ATOM 4337 C C . ILE A 1 542 ? 3.482 -0.096 47.25 1 27.19 542 ILE A C 1
ATOM 4339 O O . ILE A 1 542 ? 4.109 -0.665 48.156 1 27.19 542 ILE A O 1
ATOM 4343 N N . GLY A 1 543 ? 2.264 -0.136 47.438 1 25.77 543 GLY A N 1
ATOM 4344 C CA . GLY A 1 543 ? 1.498 -1.136 48.156 1 25.77 543 GLY A CA 1
ATOM 4345 C C . GLY A 1 543 ? 2.076 -2.533 48.031 1 25.77 543 GLY A C 1
ATOM 4346 O O . GLY A 1 543 ? 2.895 -2.801 47.156 1 25.77 543 GLY A O 1
ATOM 4347 N N . GLY A 1 544 ? 1.763 -3.436 49.031 1 25.03 544 GLY A N 1
ATOM 4348 C CA . GLY A 1 544 ? 2.291 -4.676 49.562 1 25.03 544 GLY A CA 1
ATOM 4349 C C . GLY A 1 544 ? 2.473 -5.758 48.531 1 25.03 544 GLY A C 1
ATOM 4350 O O . GLY A 1 544 ? 2.064 -5.59 47.375 1 25.03 544 GLY A O 1
ATOM 4351 N N . SER A 1 545 ? 2.982 -7.105 49.031 1 28 545 SER A N 1
ATOM 4352 C CA . SER A 1 545 ? 3.404 -8.422 48.562 1 28 545 SER A CA 1
ATOM 4353 C C . SER A 1 545 ? 2.357 -9.039 47.656 1 28 545 SER A C 1
ATOM 4355 O O . SER A 1 545 ? 2.695 -9.82 46.75 1 28 545 SER A O 1
ATOM 4357 N N . SER A 1 546 ? 1.092 -8.883 48.031 1 29.03 546 SER A N 1
ATOM 4358 C CA . SER A 1 546 ? 0.041 -9.633 47.344 1 29.03 546 SER A CA 1
ATOM 4359 C C . SER A 1 546 ? -0.093 -9.203 45.875 1 29.03 546 SER A C 1
ATOM 4361 O O . SER A 1 546 ? -0.639 -9.938 45.062 1 29.03 546 SER A O 1
ATOM 4363 N N . MET A 1 547 ? 0.297 -8.008 45.656 1 29.23 547 MET A N 1
ATOM 4364 C CA . MET A 1 547 ? 0.12 -7.543 44.281 1 29.23 547 MET A CA 1
ATOM 4365 C C . MET A 1 547 ? 1.139 -8.195 43.344 1 29.23 547 MET A C 1
ATOM 4367 O O . MET A 1 547 ? 0.827 -8.5 42.188 1 29.23 547 MET A O 1
ATOM 4371 N N . PHE A 1 548 ? 2.371 -8.352 43.812 1 31.77 548 PHE A N 1
ATOM 4372 C CA . PHE A 1 548 ? 3.33 -9.141 43.062 1 31.77 548 PHE A CA 1
ATOM 4373 C C . PHE A 1 548 ? 2.826 -10.562 42.844 1 31.77 548 PHE A C 1
ATOM 4375 O O . PHE A 1 548 ? 3.031 -11.156 41.781 1 31.77 548 PHE A O 1
ATOM 4382 N N . ASP A 1 549 ? 2.211 -11.047 43.844 1 32.25 549 ASP A N 1
ATOM 4383 C CA . ASP A 1 549 ? 1.657 -12.398 43.719 1 32.25 549 ASP A CA 1
ATOM 4384 C C . ASP A 1 549 ? 0.518 -12.43 42.719 1 32.25 549 ASP A C 1
ATOM 4386 O O . ASP A 1 549 ? 0.408 -13.367 41.906 1 32.25 549 ASP A O 1
ATOM 4390 N N . ASP A 1 550 ? -0.281 -11.414 42.75 1 31.62 550 ASP A N 1
ATOM 4391 C CA . ASP A 1 550 ? -1.389 -11.398 41.812 1 31.62 550 ASP A CA 1
ATOM 4392 C C . ASP A 1 550 ? -0.896 -11.117 40.375 1 31.62 550 ASP A C 1
ATOM 4394 O O . ASP A 1 550 ? -1.351 -11.742 39.438 1 31.62 550 ASP A O 1
ATOM 4398 N N . VAL A 1 551 ? -0.005 -10.148 40.219 1 32.5 551 VAL A N 1
ATOM 4399 C CA . VAL A 1 551 ? 0.579 -9.922 38.906 1 32.5 551 VAL A CA 1
ATOM 4400 C C . VAL A 1 551 ? 1.379 -11.148 38.5 1 32.5 551 VAL A C 1
ATOM 4402 O O . VAL A 1 551 ? 1.336 -11.555 37.312 1 32.5 551 VAL A O 1
ATOM 4405 N N . GLN A 1 552 ? 2.184 -11.711 39.406 1 31.27 552 GLN A N 1
ATOM 4406 C CA . GLN A 1 552 ? 2.836 -12.977 39.094 1 31.27 552 GLN A CA 1
ATOM 4407 C C . GLN A 1 552 ? 1.811 -14.055 38.75 1 31.27 552 GLN A C 1
ATOM 4409 O O . GLN A 1 552 ? 2.025 -14.852 37.844 1 31.27 552 GLN A O 1
ATOM 4414 N N . SER A 1 553 ? 0.798 -14.148 39.562 1 32.94 553 SER A N 1
ATOM 4415 C CA . SER A 1 553 ? -0.23 -15.141 39.281 1 32.94 553 SER A CA 1
ATOM 4416 C C . SER A 1 553 ? -0.951 -14.828 37.969 1 32.94 553 SER A C 1
ATOM 4418 O O . SER A 1 553 ? -1.328 -15.742 37.219 1 32.94 553 SER A O 1
ATOM 4420 N N . LEU A 1 554 ? -1.309 -13.547 37.75 1 31.3 554 LEU A N 1
ATOM 4421 C CA . LEU A 1 554 ? -1.908 -13.211 36.469 1 31.3 554 LEU A CA 1
ATOM 4422 C C . LEU A 1 554 ? -0.878 -13.312 35.344 1 31.3 554 LEU A C 1
ATOM 4424 O O . LEU A 1 554 ? -1.206 -13.719 34.219 1 31.3 554 LEU A O 1
ATOM 4428 N N . ALA A 1 555 ? 0.305 -12.727 35.5 1 31.09 555 ALA A N 1
ATOM 4429 C CA . ALA A 1 555 ? 1.362 -12.906 34.5 1 31.09 555 ALA A CA 1
ATOM 4430 C C . ALA A 1 555 ? 1.723 -14.383 34.344 1 31.09 555 ALA A C 1
ATOM 4432 O O . ALA A 1 555 ? 2.119 -14.828 33.281 1 31.09 555 ALA A O 1
ATOM 4433 N N . GLY A 1 556 ? 1.795 -15.125 35.406 1 32.53 556 GLY A N 1
ATOM 4434 C CA . GLY A 1 556 ? 2.109 -16.547 35.312 1 32.53 556 GLY A CA 1
ATOM 4435 C C . GLY A 1 556 ? 1.114 -17.328 34.5 1 32.53 556 GLY A C 1
ATOM 4436 O O . GLY A 1 556 ? 1.431 -18.422 34 1 32.53 556 GLY A O 1
ATOM 4437 N N . ARG A 1 557 ? -0.228 -17.031 34.688 1 33.84 557 ARG A N 1
ATOM 4438 C CA . ARG 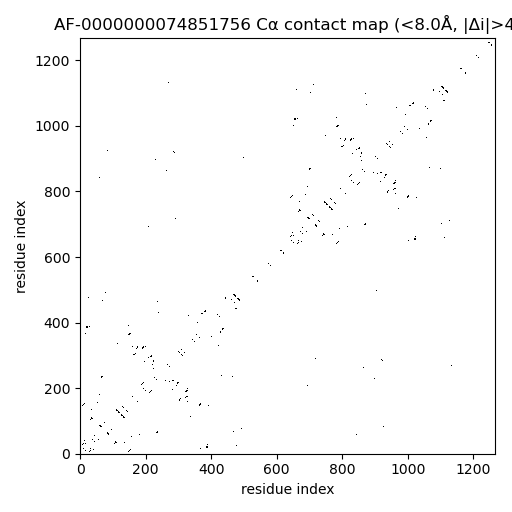A 1 557 ? -1.156 -17.891 33.969 1 33.84 557 ARG A CA 1
ATOM 4439 C C . ARG A 1 557 ? -1.324 -17.406 32.531 1 33.84 557 ARG A C 1
ATOM 4441 O O . ARG A 1 557 ? -1.963 -18.078 31.703 1 33.84 557 ARG A O 1
ATOM 4448 N N . SER A 1 558 ? -1.243 -15.93 32.344 1 30.23 558 SER A N 1
ATOM 4449 C CA . SER A 1 558 ? -1.62 -15.594 30.984 1 30.23 558 SER A CA 1
ATOM 4450 C C . SER A 1 558 ? -0.425 -15.688 30.031 1 30.23 558 SER A C 1
ATOM 4452 O O . SER A 1 558 ? 0.665 -15.211 30.359 1 30.23 558 SER A O 1
ATOM 4454 N N . SER A 1 559 ? -0.268 -16.688 29.25 1 32.91 559 SER A N 1
ATOM 4455 C CA . SER A 1 559 ? 0.595 -16.938 28.094 1 32.91 559 SER A CA 1
ATOM 4456 C C . SER A 1 559 ? 0.673 -15.711 27.188 1 32.91 559 SER A C 1
ATOM 4458 O O . SER A 1 559 ? 1.188 -15.789 26.078 1 32.91 559 SER A O 1
ATOM 4460 N N . ASP A 1 560 ? -0.001 -14.586 27.641 1 30.19 560 ASP A N 1
ATOM 4461 C CA . ASP A 1 560 ? -0.061 -13.461 26.703 1 30.19 560 ASP A CA 1
ATOM 4462 C C . ASP A 1 560 ? 1.223 -12.641 26.766 1 30.19 560 ASP A C 1
ATOM 4464 O O . ASP A 1 560 ? 1.626 -12.172 27.828 1 30.19 560 ASP A O 1
ATOM 4468 N N . PRO A 1 561 ? 2.145 -12.68 25.797 1 33.94 561 PRO A N 1
ATOM 4469 C CA . PRO A 1 561 ? 3.434 -11.992 25.672 1 33.94 561 PRO A CA 1
ATOM 4470 C C . PRO A 1 561 ? 3.33 -10.492 25.938 1 33.94 561 PRO A C 1
ATOM 4472 O O . PRO A 1 561 ? 4.285 -9.883 26.422 1 33.94 561 PRO A O 1
ATOM 4475 N N . GLU A 1 562 ? 2.215 -9.945 25.75 1 31.41 562 GLU A N 1
ATOM 4476 C CA . GLU A 1 562 ? 2.117 -8.508 26 1 31.41 562 GLU A CA 1
ATOM 4477 C C . GLU A 1 562 ? 2.227 -8.188 27.484 1 31.41 562 GLU A C 1
ATOM 4479 O O . GLU A 1 562 ? 2.875 -7.219 27.875 1 31.41 562 GLU A O 1
ATOM 4484 N N . ARG A 1 563 ? 1.753 -9.086 28.25 1 35.19 563 ARG A N 1
ATOM 4485 C CA . ARG A 1 563 ? 1.815 -8.883 29.703 1 35.19 563 ARG A CA 1
ATOM 4486 C C . ARG A 1 563 ? 3.244 -9.031 30.219 1 35.19 563 ARG A C 1
ATOM 4488 O O . ARG A 1 563 ? 3.668 -8.297 31.109 1 35.19 563 ARG A O 1
ATOM 4495 N N . ALA A 1 564 ? 3.963 -9.883 29.562 1 35.66 564 ALA A N 1
ATOM 4496 C CA . ALA A 1 564 ? 5.367 -10.047 29.922 1 35.66 564 ALA A CA 1
ATOM 4497 C C . ALA A 1 564 ? 6.164 -8.781 29.625 1 35.66 564 ALA A C 1
ATOM 4499 O O . ALA A 1 564 ? 7.02 -8.375 30.406 1 35.66 564 ALA A O 1
ATOM 4500 N N . LEU A 1 565 ? 5.738 -8.117 28.594 1 31.36 565 LEU A N 1
ATOM 4501 C CA . LEU A 1 565 ? 6.43 -6.891 28.203 1 31.36 565 LEU A CA 1
ATOM 4502 C C . LEU A 1 565 ? 6.137 -5.766 29.203 1 31.36 565 LEU A C 1
ATOM 4504 O O . LEU A 1 565 ? 7.051 -5.043 29.609 1 31.36 565 LEU A O 1
ATOM 4508 N N . VAL A 1 566 ? 4.965 -5.719 29.672 1 33.41 566 VAL A N 1
ATOM 4509 C CA . VAL A 1 566 ? 4.629 -4.703 30.672 1 33.41 566 VAL A CA 1
ATOM 4510 C C . VAL A 1 566 ? 5.43 -4.945 31.938 1 33.41 566 VAL A C 1
ATOM 4512 O O . VAL A 1 566 ? 5.945 -4 32.562 1 33.41 566 VAL A O 1
ATOM 4515 N N . TRP A 1 567 ? 5.707 -6.168 32.219 1 37.34 567 TRP A N 1
ATOM 4516 C CA . TRP A 1 567 ? 6.5 -6.508 33.375 1 37.34 567 TRP A CA 1
ATOM 4517 C C . TRP A 1 567 ? 7.941 -6.039 33.219 1 37.34 567 TRP A C 1
ATOM 4519 O O . TRP A 1 567 ? 8.516 -5.445 34.156 1 37.34 567 TRP A O 1
ATOM 4529 N N . HIS A 1 568 ? 8.43 -6.25 32.156 1 35.25 568 HIS A N 1
ATOM 4530 C CA . HIS A 1 568 ? 9.82 -5.867 31.938 1 35.25 568 HIS A CA 1
ATOM 4531 C C . HIS A 1 568 ? 9.977 -4.352 31.906 1 35.25 568 HIS A C 1
ATOM 4533 O O . HIS A 1 568 ? 10.953 -3.809 32.438 1 35.25 568 HIS A O 1
ATOM 4539 N N . ILE A 1 569 ? 8.914 -3.811 31.391 1 33.72 569 ILE A N 1
ATOM 4540 C CA . ILE A 1 569 ? 8.945 -2.352 31.375 1 33.72 569 ILE A CA 1
ATOM 4541 C C . ILE A 1 569 ? 8.773 -1.816 32.781 1 33.72 569 ILE A C 1
ATOM 4543 O O . ILE A 1 569 ? 9.508 -0.926 33.219 1 33.72 569 ILE A O 1
ATOM 4547 N N . ALA A 1 570 ? 7.887 -2.455 33.5 1 35.41 570 ALA A N 1
ATOM 4548 C CA . ALA A 1 570 ? 7.676 -2.027 34.875 1 35.41 570 ALA A CA 1
ATOM 4549 C C . ALA A 1 570 ? 8.906 -2.311 35.719 1 35.41 570 ALA A C 1
ATOM 4551 O O . ALA A 1 570 ? 9.312 -1.471 36.531 1 35.41 570 ALA A O 1
ATOM 4552 N N . LYS A 1 571 ? 9.484 -3.449 35.469 1 37.06 571 LYS A N 1
ATOM 4553 C CA . LYS A 1 571 ? 10.703 -3.791 36.188 1 37.06 571 LYS A CA 1
ATOM 4554 C C . LYS A 1 571 ? 11.859 -2.889 35.781 1 37.06 571 LYS A C 1
ATOM 4556 O O . LYS A 1 571 ? 12.617 -2.412 36.625 1 37.06 571 LYS A O 1
ATOM 4561 N N . GLY A 1 572 ? 11.977 -2.691 34.5 1 31.31 572 GLY A N 1
ATOM 4562 C CA . GLY A 1 572 ? 13 -1.787 34 1 31.31 572 GLY A CA 1
ATOM 4563 C C . GLY A 1 572 ? 12.797 -0.353 34.469 1 31.31 572 GLY A C 1
ATOM 4564 O O . GLY A 1 572 ? 13.75 0.314 34.875 1 31.31 572 GLY A O 1
ATOM 4565 N N . ALA A 1 573 ? 11.547 0.001 34.312 1 31.8 573 ALA A N 1
ATOM 4566 C CA . ALA A 1 573 ? 11.234 1.323 34.844 1 31.8 573 ALA A CA 1
ATOM 4567 C C . ALA A 1 573 ? 11.484 1.376 36.344 1 31.8 573 ALA A C 1
ATOM 4569 O O . ALA A 1 573 ? 12.023 2.359 36.875 1 31.8 573 ALA A O 1
ATOM 4570 N N . ALA A 1 574 ? 11.102 0.377 36.969 1 31.69 574 ALA A N 1
ATOM 4571 C CA . ALA A 1 574 ? 11.391 0.328 38.406 1 31.69 574 ALA A CA 1
ATOM 4572 C C . ALA A 1 574 ? 12.898 0.312 38.656 1 31.69 574 ALA A C 1
ATOM 4574 O O . ALA A 1 574 ? 13.383 0.972 39.562 1 31.69 574 ALA A O 1
ATOM 4575 N N . LEU A 1 575 ? 13.539 -0.532 37.875 1 30.7 575 LEU A N 1
ATOM 4576 C CA . LEU A 1 575 ? 14.984 -0.602 38.031 1 30.7 575 LEU A CA 1
ATOM 4577 C C . LEU A 1 575 ? 15.648 0.708 37.594 1 30.7 575 LEU A C 1
ATOM 4579 O O . LEU A 1 575 ? 16.594 1.168 38.25 1 30.7 575 LEU A O 1
ATOM 4583 N N . LYS A 1 576 ? 15.234 1.076 36.375 1 28.81 576 LYS A N 1
ATOM 4584 C CA . LYS A 1 576 ? 15.891 2.268 35.844 1 28.81 576 LYS A CA 1
ATOM 4585 C C . LYS A 1 576 ? 15.492 3.51 36.625 1 28.81 576 LYS A C 1
ATOM 4587 O O . LYS A 1 576 ? 16.312 4.402 36.875 1 28.81 576 LYS A O 1
ATOM 4592 N N . TYR A 1 577 ? 14.195 3.707 36.719 1 30.8 577 TYR A N 1
ATOM 4593 C CA . TYR A 1 577 ? 13.859 4.891 37.531 1 30.8 577 TYR A CA 1
ATOM 4594 C C . TYR A 1 577 ? 14.094 4.645 39 1 30.8 577 TYR A C 1
ATOM 4596 O O . TYR A 1 577 ? 13.203 4.871 39.812 1 30.8 577 TYR A O 1
ATOM 4604 N N . GLY A 1 578 ? 15.43 4.25 39.469 1 28.41 578 GLY A N 1
ATOM 4605 C CA . GLY A 1 578 ? 16.094 4.137 40.781 1 28.41 578 GLY A CA 1
ATOM 4606 C C . GLY A 1 578 ? 15.188 3.646 41.875 1 28.41 578 GLY A C 1
ATOM 4607 O O . GLY A 1 578 ? 15.328 4.055 43.031 1 28.41 578 GLY A O 1
ATOM 4608 N N . VAL A 1 579 ? 14.117 3.109 41.469 1 28.58 579 VAL A N 1
ATOM 4609 C CA . VAL A 1 579 ? 13.461 2.588 42.656 1 28.58 579 VAL A CA 1
ATOM 4610 C C . VAL A 1 579 ? 14.375 1.581 43.344 1 28.58 579 VAL A C 1
ATOM 4612 O O . VAL A 1 579 ? 14.977 0.726 42.688 1 28.58 579 VAL A O 1
ATOM 4615 N N . ALA A 1 580 ? 14.883 1.784 44.531 1 26.78 580 ALA A N 1
ATOM 4616 C CA . ALA A 1 580 ? 15.906 1.25 45.406 1 26.78 580 ALA A CA 1
ATOM 4617 C C . ALA A 1 580 ? 15.891 -0.276 45.438 1 26.78 580 ALA A C 1
ATOM 4619 O O . ALA A 1 580 ? 14.875 -0.887 45.781 1 26.78 580 ALA A O 1
ATOM 4620 N N . GLN A 1 581 ? 16.562 -0.907 44.594 1 28.34 581 GLN A N 1
ATOM 4621 C CA . GLN A 1 581 ? 16.984 -2.287 44.781 1 28.34 581 GLN A CA 1
ATOM 4622 C C . GLN A 1 581 ? 17.172 -2.588 46.281 1 28.34 581 GLN A C 1
ATOM 4624 O O . GLN A 1 581 ? 16.859 -3.689 46.719 1 28.34 581 GLN A O 1
ATOM 4629 N N . ASN A 1 582 ? 17.719 -1.562 46.906 1 28.91 582 ASN A N 1
ATOM 4630 C CA . ASN A 1 582 ? 17.969 -1.729 48.312 1 28.91 582 ASN A CA 1
ATOM 4631 C C . ASN A 1 582 ? 16.688 -1.961 49.094 1 28.91 582 ASN A C 1
ATOM 4633 O O . ASN A 1 582 ? 16.672 -2.717 50.062 1 28.91 582 ASN A O 1
ATOM 4637 N N . ALA A 1 583 ? 15.648 -1.276 48.562 1 29 583 ALA A N 1
ATOM 4638 C CA . ALA A 1 583 ? 14.422 -1.519 49.312 1 29 583 ALA A CA 1
ATOM 4639 C C . ALA A 1 583 ? 13.891 -2.928 49.062 1 29 583 ALA A C 1
ATOM 4641 O O . ALA A 1 583 ? 13.391 -3.582 49.969 1 29 583 ALA A O 1
ATOM 4642 N N . MET A 1 584 ? 14.18 -3.402 47.844 1 28.86 584 MET A N 1
ATOM 4643 C CA . MET A 1 584 ? 13.75 -4.785 47.656 1 28.86 584 MET A CA 1
ATOM 4644 C C . MET A 1 584 ? 14.703 -5.754 48.344 1 28.86 584 MET A C 1
ATOM 4646 O O . MET A 1 584 ? 14.273 -6.73 48.969 1 28.86 584 MET A O 1
ATOM 4650 N N . SER A 1 585 ? 15.977 -5.469 48.188 1 28.66 585 SER A N 1
ATOM 4651 C CA . SER A 1 585 ? 16.938 -6.289 48.938 1 28.66 585 SER A CA 1
ATOM 4652 C C . SER A 1 585 ? 16.734 -6.152 50.438 1 28.66 585 SER A C 1
ATOM 4654 O O . SER A 1 585 ? 16.828 -7.137 51.156 1 28.66 585 SER A O 1
ATOM 4656 N N . ALA A 1 586 ? 16.453 -4.945 50.812 1 30.8 586 ALA A N 1
ATOM 4657 C CA . ALA A 1 586 ? 16.156 -4.773 52.219 1 30.8 586 ALA A CA 1
ATOM 4658 C C . ALA A 1 586 ? 14.836 -5.441 52.594 1 30.8 586 ALA A C 1
ATOM 4660 O O . ALA A 1 586 ? 14.711 -6.059 53.656 1 30.8 586 ALA A O 1
ATOM 4661 N N . ALA A 1 587 ? 13.93 -5.332 51.656 1 28.98 587 ALA A N 1
ATOM 4662 C CA . ALA A 1 587 ? 12.672 -6.02 51.938 1 28.98 587 ALA A CA 1
ATOM 4663 C C . ALA A 1 587 ? 12.852 -7.531 51.906 1 28.98 587 ALA A C 1
ATOM 4665 O O . ALA A 1 587 ? 12.305 -8.258 52.75 1 28.98 587 ALA A O 1
ATOM 4666 N N . PHE A 1 588 ? 13.656 -7.961 50.969 1 29.33 588 PHE A N 1
ATOM 4667 C CA . PHE A 1 588 ? 13.922 -9.398 50.969 1 29.33 588 PHE A CA 1
ATOM 4668 C C . PHE A 1 588 ? 14.703 -9.812 52.219 1 29.33 588 PHE A C 1
ATOM 4670 O O . PHE A 1 588 ? 14.453 -10.875 52.781 1 29.33 588 PHE A O 1
ATOM 4677 N N . ARG A 1 589 ? 15.656 -8.93 52.5 1 28.75 589 ARG A N 1
ATOM 4678 C CA . ARG A 1 589 ? 16.406 -9.266 53.688 1 28.75 589 ARG A CA 1
ATOM 4679 C C . ARG A 1 589 ? 15.508 -9.25 54.906 1 28.75 589 ARG A C 1
ATOM 4681 O O . ARG A 1 589 ? 15.695 -10.047 55.844 1 28.75 589 ARG A O 1
ATOM 4688 N N . ARG A 1 590 ? 14.617 -8.234 54.844 1 29.61 590 ARG A N 1
ATOM 4689 C CA . ARG A 1 590 ? 13.766 -8.195 56.031 1 29.61 590 ARG A CA 1
ATOM 4690 C C . ARG A 1 590 ? 12.859 -9.422 56.094 1 29.61 590 ARG A C 1
ATOM 4692 O O . ARG A 1 590 ? 12.484 -9.867 57.188 1 29.61 590 ARG A O 1
ATOM 4699 N N . PHE A 1 591 ? 12.406 -9.82 54.844 1 28.02 591 PHE A N 1
ATOM 4700 C CA . PHE A 1 591 ? 11.523 -10.977 54.938 1 28.02 591 PHE A CA 1
ATOM 4701 C C . PHE A 1 591 ? 12.289 -12.211 55.375 1 28.02 591 PHE A C 1
ATOM 4703 O O . PHE A 1 591 ? 11.695 -13.195 55.844 1 28.02 591 PHE A O 1
ATOM 4710 N N . SER A 1 592 ? 13.641 -12.125 54.875 1 26.59 592 SER A N 1
ATOM 4711 C CA . SER A 1 592 ? 14.328 -13.297 55.406 1 26.59 592 SER A CA 1
ATOM 4712 C C . SER A 1 592 ? 14.641 -13.148 56.875 1 26.59 592 SER A C 1
ATOM 4714 O O . SER A 1 592 ? 14.984 -12.055 57.344 1 26.59 592 SER A O 1
ATOM 4716 N N . GLY A 1 593 ? 13.797 -13.43 57.812 1 25.08 593 GLY A N 1
ATOM 4717 C CA . GLY A 1 593 ? 13.758 -13.508 59.281 1 25.08 593 GLY A CA 1
ATOM 4718 C C . GLY A 1 593 ? 15.125 -13.359 59.938 1 25.08 593 GLY A C 1
ATOM 4719 O O . GLY A 1 593 ? 15.266 -13.539 61.125 1 25.08 593 GLY A O 1
ATOM 4720 N N . ARG A 1 594 ? 16.25 -13.555 59.219 1 26.05 594 ARG A N 1
ATOM 4721 C CA . ARG A 1 594 ? 17.359 -13.703 60.125 1 26.05 594 ARG A CA 1
ATOM 4722 C C . ARG A 1 594 ? 17.734 -12.359 60.75 1 26.05 594 ARG A C 1
ATOM 4724 O O . ARG A 1 594 ? 18 -11.391 60.062 1 26.05 594 ARG A O 1
ATOM 4731 N N . GLY A 1 595 ? 17.203 -11.93 62 1 24.3 595 GLY A N 1
ATOM 4732 C CA . GLY A 1 595 ? 17.297 -10.867 62.969 1 24.3 595 GLY A CA 1
ATOM 4733 C C . GLY A 1 595 ? 18.719 -10.469 63.281 1 24.3 595 GLY A C 1
ATOM 4734 O O . GLY A 1 595 ? 18.969 -9.672 64.188 1 24.3 595 GLY A O 1
ATOM 4735 N N . GLU A 1 596 ? 19.828 -11.289 63.156 1 24.03 596 GLU A N 1
ATOM 4736 C CA . GLU A 1 596 ? 20.938 -10.961 64.062 1 24.03 596 GLU A CA 1
ATOM 4737 C C . GLU A 1 596 ? 21.375 -9.516 63.875 1 24.03 596 GLU A C 1
ATOM 4739 O O . GLU A 1 596 ? 21.062 -8.883 62.875 1 24.03 596 GLU A O 1
ATOM 4744 N N . GLY A 1 597 ? 22.375 -8.961 64.875 1 23.59 597 GLY A N 1
ATOM 4745 C CA . GLY A 1 597 ? 23 -7.793 65.438 1 23.59 597 GLY A CA 1
ATOM 4746 C C . GLY A 1 597 ? 23.734 -6.934 64.438 1 23.59 597 GLY A C 1
ATOM 4747 O O . GLY A 1 597 ? 24.562 -6.098 64.812 1 23.59 597 GLY A O 1
ATOM 4748 N N . LEU A 1 598 ? 23.734 -7.137 63.188 1 24.73 598 LEU A N 1
ATOM 4749 C CA . LEU A 1 598 ? 24.812 -6.457 62.5 1 24.73 598 LEU A CA 1
ATOM 4750 C C . LEU A 1 598 ? 24.75 -4.949 62.719 1 24.73 598 LEU A C 1
ATOM 4752 O O . LEU A 1 598 ? 23.781 -4.305 62.281 1 24.73 598 LEU A O 1
ATOM 4756 N N . GLU A 1 599 ? 25.188 -4.336 63.938 1 22.73 599 GLU A N 1
ATOM 4757 C CA . GLU A 1 599 ? 25.453 -2.959 64.312 1 22.73 599 GLU A CA 1
ATOM 4758 C C . GLU A 1 599 ? 26.172 -2.199 63.219 1 22.73 599 GLU A C 1
ATOM 4760 O O . GLU A 1 599 ? 26.25 -0.969 63.219 1 22.73 599 GLU A O 1
ATOM 4765 N N . ALA A 1 600 ? 27.172 -2.9 62.531 1 22.45 600 ALA A N 1
ATOM 4766 C CA . ALA A 1 600 ? 28.266 -2.027 62.125 1 22.45 600 ALA A CA 1
ATOM 4767 C C . ALA A 1 600 ? 27.75 -0.896 61.25 1 22.45 600 ALA A C 1
ATOM 4769 O O . ALA A 1 600 ? 26.844 -1.099 60.438 1 22.45 600 ALA A O 1
ATOM 4770 N N . GLU A 1 601 ? 27.891 0.399 61.656 1 22.55 601 GLU A N 1
ATOM 4771 C CA . GLU A 1 601 ? 27.672 1.79 61.281 1 22.55 601 GLU A CA 1
ATOM 4772 C C . GLU A 1 601 ? 28.109 2.037 59.812 1 22.55 601 GLU A C 1
ATOM 4774 O O . GLU A 1 601 ? 29.062 2.768 59.562 1 22.55 601 GLU A O 1
ATOM 4779 N N . THR A 1 602 ? 28.375 1.004 59.062 1 22.16 602 THR A N 1
ATOM 4780 C CA . THR A 1 602 ? 29.141 1.5 57.938 1 22.16 602 THR A CA 1
ATOM 4781 C C . THR A 1 602 ? 28.406 2.656 57.25 1 22.16 602 THR A C 1
ATOM 4783 O O . THR A 1 602 ? 27.219 2.564 56.969 1 22.16 602 THR A O 1
ATOM 4786 N N . PRO A 1 603 ? 28.984 3.916 57.375 1 22.2 603 PRO A N 1
ATOM 4787 C CA . PRO A 1 603 ? 28.422 5.164 56.844 1 22.2 603 PRO A CA 1
ATOM 4788 C C . PRO A 1 603 ? 27.906 5.023 55.406 1 22.2 603 PRO A C 1
ATOM 4790 O O . PRO A 1 603 ? 28.469 4.258 54.625 1 22.2 603 PRO A O 1
ATOM 4793 N N . VAL A 1 604 ? 26.688 5.016 55.25 1 22.61 604 VAL A N 1
ATOM 4794 C CA . VAL A 1 604 ? 25.938 5.043 54 1 22.61 604 VAL A CA 1
ATOM 4795 C C . VAL A 1 604 ? 26.578 6.055 53.031 1 22.61 604 VAL A C 1
ATOM 4797 O O . VAL A 1 604 ? 26.422 7.266 53.219 1 22.61 604 VAL A O 1
ATOM 4800 N N . ALA A 1 605 ? 27.984 6.094 52.969 1 20.95 605 ALA A N 1
ATOM 4801 C CA . ALA A 1 605 ? 28.594 7.004 52 1 20.95 605 ALA A CA 1
ATOM 4802 C C . ALA A 1 605 ? 27.797 7.066 50.719 1 20.95 605 ALA A C 1
ATOM 4804 O O . ALA A 1 605 ? 27.141 6.09 50.312 1 20.95 605 ALA A O 1
ATOM 4805 N N . SER A 1 606 ? 27.5 8.352 50.312 1 21.28 606 SER A N 1
ATOM 4806 C CA . SER A 1 606 ? 26.828 8.938 49.156 1 21.28 606 SER A CA 1
ATOM 4807 C C . SER A 1 606 ? 27.266 8.273 47.844 1 21.28 606 SER A C 1
ATOM 4809 O O . SER A 1 606 ? 28.344 8.578 47.344 1 21.28 606 SER A O 1
ATOM 4811 N N . GLN A 1 607 ? 27.531 7.031 47.906 1 20.55 607 GLN A N 1
ATOM 4812 C CA . GLN A 1 607 ? 28.016 6.406 46.688 1 20.55 607 GLN A CA 1
ATOM 4813 C C . GLN A 1 607 ? 27.188 6.828 45.5 1 20.55 607 GLN A C 1
ATOM 4815 O O . GLN A 1 607 ? 25.984 6.535 45.406 1 20.55 607 GLN A O 1
ATOM 4820 N N . CYS A 1 608 ? 27.531 8.141 45.031 1 21.36 608 CYS A N 1
ATOM 4821 C CA . CYS A 1 608 ? 27.094 8.742 43.781 1 21.36 608 CYS A CA 1
ATOM 4822 C C . CYS A 1 608 ? 27.141 7.727 42.625 1 21.36 608 CYS A C 1
ATOM 4824 O O . CYS A 1 608 ? 28.172 7.09 42.406 1 21.36 608 CYS A O 1
ATOM 4826 N N . LEU A 1 609 ? 26.234 7.02 42.531 1 22.42 609 LEU A N 1
ATOM 4827 C CA . LEU A 1 609 ? 26.031 6.109 41.406 1 22.42 609 LEU A CA 1
ATOM 4828 C C . LEU A 1 609 ? 26.5 6.75 40.094 1 22.42 609 LEU A C 1
ATOM 4830 O O . LEU A 1 609 ? 25.938 7.762 39.656 1 22.42 609 LEU A O 1
ATOM 4834 N N . ARG A 1 610 ? 27.844 6.898 40 1 23.67 610 ARG A N 1
ATOM 4835 C CA . ARG A 1 610 ? 28.375 7.293 38.688 1 23.67 610 ARG A CA 1
ATOM 4836 C C . ARG A 1 610 ? 27.828 6.402 37.594 1 23.67 610 ARG A C 1
ATOM 4838 O O . ARG A 1 610 ? 28.109 5.207 37.531 1 23.67 610 ARG A O 1
ATOM 4845 N N . LEU A 1 611 ? 26.609 6.582 37.375 1 23.25 611 LEU A N 1
ATOM 4846 C CA . LEU A 1 611 ? 26.109 5.93 36.156 1 23.25 611 LEU A CA 1
ATOM 4847 C C . LEU A 1 611 ? 26.859 6.422 34.938 1 23.25 611 LEU A C 1
ATOM 4849 O O . LEU A 1 611 ? 26.828 7.613 34.625 1 23.25 611 LEU A O 1
ATOM 4853 N N . ASN A 1 612 ? 28.094 6.109 34.875 1 23.92 612 ASN A N 1
ATOM 4854 C CA . ASN A 1 612 ? 28.844 6.383 33.656 1 23.92 612 ASN A CA 1
ATOM 4855 C C . ASN A 1 612 ? 28.156 5.797 32.406 1 23.92 612 ASN A C 1
ATOM 4857 O O . ASN A 1 612 ? 27.984 4.582 32.312 1 23.92 612 ASN A O 1
ATOM 4861 N N . PHE A 1 613 ? 27.078 6.363 32.062 1 24.25 613 PHE A N 1
ATOM 4862 C CA . PHE A 1 613 ? 26.516 5.945 30.781 1 24.25 613 PHE A CA 1
ATOM 4863 C C . PHE A 1 613 ? 27.5 6.219 29.656 1 24.25 613 PHE A C 1
ATOM 4865 O O . PHE A 1 613 ? 28.047 7.32 29.547 1 24.25 613 PHE A O 1
ATOM 4872 N N . LEU A 1 614 ? 28.359 5.273 29.438 1 25.08 614 LEU A N 1
ATOM 4873 C CA . LEU A 1 614 ? 29.234 5.363 28.266 1 25.08 614 LEU A CA 1
ATOM 4874 C C . LEU A 1 614 ? 28.406 5.551 27 1 25.08 614 LEU A C 1
ATOM 4876 O O . LEU A 1 614 ? 27.422 4.855 26.797 1 25.08 614 LEU A O 1
ATOM 4880 N N . ASP A 1 615 ? 28.234 6.773 26.547 1 28.44 615 ASP A N 1
ATOM 4881 C CA . ASP A 1 615 ? 27.688 6.871 25.188 1 28.44 615 ASP A CA 1
ATOM 4882 C C . ASP A 1 615 ? 28.547 6.086 24.203 1 28.44 615 ASP A C 1
ATOM 4884 O O . ASP A 1 615 ? 29.641 5.617 24.547 1 28.44 615 ASP A O 1
ATOM 4888 N N . ASP A 1 616 ? 28.031 5.59 23.109 1 28.11 616 ASP A N 1
ATOM 4889 C CA . ASP A 1 616 ? 28.859 4.816 22.188 1 28.11 616 ASP A CA 1
ATOM 4890 C C . ASP A 1 616 ? 30.219 5.473 22 1 28.11 616 ASP A C 1
ATOM 4892 O O . ASP A 1 616 ? 31.125 4.891 21.391 1 28.11 616 ASP A O 1
ATOM 4896 N N . ARG A 1 617 ? 30.328 6.914 21.922 1 33.19 617 ARG A N 1
ATOM 4897 C CA . ARG A 1 617 ? 31.594 7.559 21.625 1 33.19 617 ARG A CA 1
ATOM 4898 C C . ARG A 1 617 ? 32.469 7.641 22.875 1 33.19 617 ARG A C 1
ATOM 4900 O O . ARG A 1 617 ? 33.562 8.234 22.859 1 33.19 617 ARG A O 1
ATOM 4907 N N . GLY A 1 618 ? 32.562 7.156 24.078 1 26.12 618 GLY A N 1
ATOM 4908 C CA . GLY A 1 618 ? 33.375 7.113 25.266 1 26.12 618 GLY A CA 1
ATOM 4909 C C . GLY A 1 618 ? 33.031 8.203 26.266 1 26.12 618 GLY A C 1
ATOM 4910 O O . GLY A 1 618 ? 33.781 8.422 27.234 1 26.12 618 GLY A O 1
ATOM 4911 N N . LEU A 1 619 ? 32.375 9.367 25.859 1 24.78 619 LEU A N 1
ATOM 4912 C CA . LEU A 1 619 ? 32.375 10.508 26.766 1 24.78 619 LEU A CA 1
ATOM 4913 C C . LEU A 1 619 ? 31.484 10.227 27.984 1 24.78 619 LEU A C 1
ATOM 4915 O O . LEU A 1 619 ? 30.453 9.562 27.875 1 24.78 619 LEU A O 1
ATOM 4919 N N . GLU A 1 620 ? 32.125 10.336 29.141 1 26.36 620 GLU A N 1
ATOM 4920 C CA . GLU A 1 620 ? 31.703 10.188 30.531 1 26.36 620 GLU A CA 1
ATOM 4921 C C . GLU A 1 620 ? 30.625 11.195 30.891 1 26.36 620 GLU A C 1
ATOM 4923 O O . GLU A 1 620 ? 30.812 12.398 30.719 1 26.36 620 GLU A O 1
ATOM 4928 N N . PHE A 1 621 ? 29.375 11.039 30.453 1 26.03 621 PHE A N 1
ATOM 4929 C CA . PHE A 1 621 ? 28.375 12.031 30.844 1 26.03 621 PHE A CA 1
ATOM 4930 C C . PHE A 1 621 ? 28.188 12.047 32.344 1 26.03 621 PHE A C 1
ATOM 4932 O O . PHE A 1 621 ? 27.688 11.086 32.938 1 26.03 621 PHE A O 1
ATOM 4939 N N . VAL A 1 622 ? 29.109 12.594 33.125 1 26.06 622 VAL A N 1
ATOM 4940 C CA . VAL A 1 622 ? 29.141 12.828 34.562 1 26.06 622 VAL A CA 1
ATOM 4941 C C . VAL A 1 622 ? 27.969 13.727 34.969 1 26.06 622 VAL A C 1
ATOM 4943 O O . VAL A 1 622 ? 27.812 14.055 36.156 1 26.06 622 VAL A O 1
ATOM 4946 N N . ASP A 1 623 ? 27.172 14.266 34.094 1 25.75 623 ASP A N 1
ATOM 4947 C CA . ASP A 1 623 ? 26.562 15.492 34.594 1 25.75 623 ASP A CA 1
ATOM 4948 C C . ASP A 1 623 ? 25.469 15.18 35.625 1 25.75 623 ASP A C 1
ATOM 4950 O O . ASP A 1 623 ? 24.719 16.078 36.062 1 25.75 623 ASP A O 1
ATOM 4954 N N . CYS A 1 624 ? 25.219 13.961 36 1 25.36 624 CYS A N 1
ATOM 4955 C CA . CYS A 1 624 ? 24.016 13.852 36.812 1 25.36 624 CYS A CA 1
ATOM 4956 C C . CYS A 1 624 ? 24.219 14.477 38.188 1 25.36 624 CYS A C 1
ATOM 4958 O O . CYS A 1 624 ? 23.328 14.461 39.031 1 25.36 624 CYS A O 1
ATOM 4960 N N . GLU A 1 625 ? 25.469 14.852 38.562 1 25.95 625 GLU A N 1
ATOM 4961 C CA . GLU A 1 625 ? 25.641 15.266 39.938 1 25.95 625 GLU A CA 1
ATOM 4962 C C . GLU A 1 625 ? 24.875 16.547 40.25 1 25.95 625 GLU A C 1
ATOM 4964 O O . GLU A 1 625 ? 24.234 16.672 41.281 1 25.95 625 GLU A O 1
ATOM 4969 N N . ASN A 1 626 ? 25.125 17.5 39.438 1 25.34 626 ASN A N 1
ATOM 4970 C CA . ASN A 1 626 ? 24.719 18.844 39.844 1 25.34 626 ASN A CA 1
ATOM 4971 C C . ASN A 1 626 ? 23.188 18.984 39.844 1 25.34 626 ASN A C 1
ATOM 4973 O O . ASN A 1 626 ? 22.656 19.812 40.594 1 25.34 626 ASN A O 1
ATOM 4977 N N . GLN A 1 627 ? 22.547 18.234 39 1 24.25 627 GLN A N 1
ATOM 4978 C CA . GLN A 1 627 ? 21.125 18.547 39 1 24.25 627 GLN A CA 1
ATOM 4979 C C . GLN A 1 627 ? 20.422 17.953 40.219 1 24.25 627 GLN A C 1
ATOM 4981 O O . GLN A 1 627 ? 19.453 18.516 40.719 1 24.25 627 GLN A O 1
ATOM 4986 N N . ILE A 1 628 ? 20.953 16.953 40.781 1 25.33 628 ILE A N 1
ATOM 4987 C CA . ILE A 1 628 ? 20.312 16.453 42 1 25.33 628 ILE A CA 1
ATOM 4988 C C . ILE A 1 628 ? 20.578 17.406 43.156 1 25.33 628 ILE A C 1
ATOM 4990 O O . ILE A 1 628 ? 19.672 17.688 43.938 1 25.33 628 ILE A O 1
ATOM 4994 N N . ALA A 1 629 ? 21.766 17.938 43.125 1 24.02 629 ALA A N 1
ATOM 4995 C CA . ALA A 1 629 ? 22.078 18.812 44.25 1 24.02 629 ALA A CA 1
ATOM 4996 C C . ALA A 1 629 ? 21.141 20 44.312 1 24.02 629 ALA A C 1
ATOM 4998 O O . ALA A 1 629 ? 20.719 20.422 45.406 1 24.02 629 ALA A O 1
ATOM 4999 N N . SER A 1 630 ? 20.859 20.594 43.125 1 24.62 630 SER A N 1
ATOM 5000 C CA . SER A 1 630 ? 20.094 21.828 43.219 1 24.62 630 SER A CA 1
ATOM 5001 C C . SER A 1 630 ? 18.688 21.562 43.719 1 24.62 630 SER A C 1
ATOM 5003 O O . SER A 1 630 ? 18.031 22.453 44.281 1 24.62 630 SER A O 1
ATOM 5005 N N . ILE A 1 631 ? 18.172 20.391 43.562 1 25.02 631 ILE A N 1
ATOM 5006 C CA . ILE A 1 631 ? 16.828 20.172 44.125 1 25.02 631 ILE A CA 1
ATOM 5007 C C . ILE A 1 631 ? 16.906 20.078 45.625 1 25.02 631 ILE A C 1
ATOM 5009 O O . ILE A 1 631 ? 16.031 20.594 46.344 1 25.02 631 ILE A O 1
ATOM 5013 N N . CYS A 1 632 ? 17.984 19.516 46.125 1 23.48 632 CYS A N 1
ATOM 5014 C CA . CYS A 1 632 ? 18 19.391 47.594 1 23.48 632 CYS A CA 1
ATOM 5015 C C . CYS A 1 632 ? 18.188 20.75 48.25 1 23.48 632 CYS A C 1
ATOM 5017 O O . CYS A 1 632 ? 17.906 20.906 49.438 1 23.48 632 CYS A O 1
ATOM 5019 N N . GLN A 1 633 ? 18.938 21.641 47.594 1 23.73 633 GLN A N 1
ATOM 5020 C CA . GLN A 1 633 ? 19.109 22.875 48.344 1 23.73 633 GLN A CA 1
ATOM 5021 C C . GLN A 1 633 ? 17.828 23.703 48.312 1 23.73 633 GLN A C 1
ATOM 5023 O O . GLN A 1 633 ? 17.609 24.562 49.156 1 23.73 633 GLN A O 1
ATOM 5028 N N . LYS A 1 634 ? 16.922 23.594 47.219 1 24.64 634 LYS A N 1
ATOM 5029 C CA . LYS A 1 634 ? 15.781 24.469 47.5 1 24.64 634 LYS A CA 1
ATOM 5030 C C . LYS A 1 634 ? 14.797 23.812 48.438 1 24.64 634 LYS A C 1
ATOM 5032 O O . LYS A 1 634 ? 14.492 22.625 48.312 1 24.64 634 LYS A O 1
ATOM 5037 N N . MET B 1 1 ? 8.203 -50.344 -26.094 1 31.3 1 MET B N 1
ATOM 5038 C CA . MET B 1 1 ? 7.066 -49.719 -26.766 1 31.3 1 MET B CA 1
ATOM 5039 C C . MET B 1 1 ? 7.395 -49.406 -28.219 1 31.3 1 MET B C 1
ATOM 5041 O O . MET B 1 1 ? 8.438 -48.812 -28.516 1 31.3 1 MET B O 1
ATOM 5045 N N . THR B 1 2 ? 6.969 -50 -29.109 1 35.28 2 THR B N 1
ATOM 5046 C CA . THR B 1 2 ? 7.137 -49.656 -30.516 1 35.28 2 THR B CA 1
ATOM 5047 C C . THR B 1 2 ? 7.004 -48.156 -30.719 1 35.28 2 THR B C 1
ATOM 5049 O O . THR B 1 2 ? 6.48 -47.438 -29.859 1 35.28 2 THR B O 1
ATOM 5052 N N . GLY B 1 3 ? 7.52 -47.594 -31.797 1 44.06 3 GLY B N 1
ATOM 5053 C CA . GLY B 1 3 ? 7.688 -46.188 -32.156 1 44.06 3 GLY B CA 1
ATOM 5054 C C . GLY B 1 3 ? 6.527 -45.312 -31.734 1 44.06 3 GLY B C 1
ATOM 5055 O O . GLY B 1 3 ? 6.734 -44.188 -31.266 1 44.06 3 GLY B O 1
ATOM 5056 N N . GLY B 1 4 ? 5.258 -45.719 -31.984 1 55.09 4 GLY B N 1
ATOM 5057 C CA . GLY B 1 4 ? 3.99 -45.062 -31.688 1 55.09 4 GLY B CA 1
ATOM 5058 C C . GLY B 1 4 ? 3.643 -45.094 -30.203 1 55.09 4 GLY B C 1
ATOM 5059 O O . GLY B 1 4 ? 2.771 -44.375 -29.75 1 55.09 4 GLY B O 1
ATOM 5060 N N . GLY B 1 5 ? 4.391 -45.781 -29.344 1 72.81 5 GLY B N 1
ATOM 5061 C CA . GLY B 1 5 ? 4.02 -46.156 -27.984 1 72.81 5 GLY B CA 1
ATOM 5062 C C . GLY B 1 5 ? 4.508 -45.188 -26.938 1 72.81 5 GLY B C 1
ATOM 5063 O O . GLY B 1 5 ? 4.141 -45.281 -25.766 1 72.81 5 GLY B O 1
ATOM 5064 N N . ARG B 1 6 ? 5.184 -44.156 -27.391 1 90.69 6 ARG B N 1
ATOM 5065 C CA . ARG B 1 6 ? 5.734 -43.188 -26.438 1 90.69 6 ARG B CA 1
ATOM 5066 C C . ARG B 1 6 ? 5.219 -41.781 -26.719 1 90.69 6 ARG B C 1
ATOM 5068 O O . ARG B 1 6 ? 5.617 -40.844 -26.047 1 90.69 6 ARG B O 1
ATOM 5075 N N . ARG B 1 7 ? 4.309 -41.688 -27.594 1 96.31 7 ARG B N 1
ATOM 5076 C CA . ARG B 1 7 ? 3.826 -40.375 -28 1 96.31 7 ARG B CA 1
ATOM 5077 C C . ARG B 1 7 ? 2.828 -39.812 -26.984 1 96.31 7 ARG B C 1
ATOM 5079 O O . ARG B 1 7 ? 1.943 -40.531 -26.516 1 96.31 7 ARG B O 1
ATOM 5086 N N . VAL B 1 8 ? 3.033 -38.562 -26.656 1 98.38 8 VAL B N 1
ATOM 5087 C CA . VAL B 1 8 ? 2.18 -37.906 -25.688 1 98.38 8 VAL B CA 1
ATOM 5088 C C . VAL B 1 8 ? 1.597 -36.625 -26.281 1 98.38 8 VAL B C 1
ATOM 5090 O O . VAL B 1 8 ? 2.338 -35.75 -26.75 1 98.38 8 VAL B O 1
ATOM 5093 N N . CYS B 1 9 ? 0.281 -36.469 -26.328 1 98.5 9 CYS B N 1
ATOM 5094 C CA . CYS B 1 9 ? -0.353 -35.188 -26.672 1 98.5 9 CYS B CA 1
ATOM 5095 C C . CYS B 1 9 ? -0.516 -34.312 -25.453 1 98.5 9 CYS B C 1
ATOM 5097 O O . CYS B 1 9 ? -0.998 -34.75 -24.406 1 98.5 9 CYS B O 1
ATOM 5099 N N . ILE B 1 10 ? -0.033 -33.156 -25.562 1 98.81 10 ILE B N 1
ATOM 5100 C CA . ILE B 1 10 ? -0.202 -32.156 -24.531 1 98.81 10 ILE B CA 1
ATOM 5101 C C . ILE B 1 10 ? -1.134 -31.047 -25.031 1 98.81 10 ILE B C 1
ATOM 5103 O O . ILE B 1 10 ? -0.847 -30.391 -26.047 1 98.81 10 ILE B O 1
ATOM 5107 N N . VAL B 1 11 ? -2.25 -30.812 -24.359 1 98.38 11 VAL B N 1
ATOM 5108 C CA . VAL B 1 11 ? -3.219 -29.812 -24.797 1 98.38 11 VAL B CA 1
ATOM 5109 C C . VAL B 1 11 ? -3.006 -28.516 -24.016 1 98.38 11 VAL B C 1
ATOM 5111 O O . VAL B 1 11 ? -3.408 -28.406 -22.859 1 98.38 11 VAL B O 1
ATOM 5114 N N . GLY B 1 12 ? -2.422 -27.531 -24.703 1 97.94 12 GLY B N 1
ATOM 5115 C CA . GLY B 1 12 ? -2.131 -26.25 -24.078 1 97.94 12 GLY B CA 1
ATOM 5116 C C . GLY B 1 12 ? -0.658 -26.062 -23.766 1 97.94 12 GLY B C 1
ATOM 5117 O O . GLY B 1 12 ? 0 -26.969 -23.25 1 97.94 12 GLY B O 1
ATOM 5118 N N . ALA B 1 13 ? -0.174 -24.891 -24.109 1 98.56 13 ALA B N 1
ATOM 5119 C CA . ALA B 1 13 ? 1.231 -24.562 -23.875 1 98.56 13 ALA B CA 1
ATOM 5120 C C . ALA B 1 13 ? 1.375 -23.422 -22.875 1 98.56 13 ALA B C 1
ATOM 5122 O O . ALA B 1 13 ? 2.234 -22.547 -23.031 1 98.56 13 ALA B O 1
ATOM 5123 N N . GLY B 1 14 ? 0.449 -23.359 -21.875 1 98 14 GLY B N 1
ATOM 5124 C CA . GLY B 1 14 ? 0.627 -22.469 -20.75 1 98 14 GLY B CA 1
ATOM 5125 C C . GLY B 1 14 ? 1.702 -22.938 -19.781 1 98 14 GLY B C 1
ATOM 5126 O O . GLY B 1 14 ? 2.605 -23.688 -20.156 1 98 14 GLY B O 1
ATOM 5127 N N . VAL B 1 15 ? 1.586 -22.531 -18.562 1 98.25 15 VAL B N 1
ATOM 5128 C CA . VAL B 1 15 ? 2.568 -22.844 -17.531 1 98.25 15 VAL B CA 1
ATOM 5129 C C . VAL B 1 15 ? 2.66 -24.359 -17.359 1 98.25 15 VAL B C 1
ATOM 5131 O O . VAL B 1 15 ? 3.758 -24.922 -17.266 1 98.25 15 VAL B O 1
ATOM 5134 N N . SER B 1 16 ? 1.543 -25.047 -17.328 1 98.31 16 SER B N 1
ATOM 5135 C CA . SER B 1 16 ? 1.505 -26.484 -17.125 1 98.31 16 SER B CA 1
ATOM 5136 C C . SER B 1 16 ? 2.002 -27.234 -18.359 1 98.31 16 SER B C 1
ATOM 5138 O O . SER B 1 16 ? 2.779 -28.188 -18.25 1 98.31 16 SER B O 1
ATOM 5140 N N . GLY B 1 17 ? 1.554 -26.812 -19.531 1 98.69 17 GLY B N 1
ATOM 5141 C CA . GLY B 1 17 ? 1.939 -27.516 -20.75 1 98.69 17 GLY B CA 1
ATOM 5142 C C . GLY B 1 17 ? 3.418 -27.391 -21.062 1 98.69 17 GLY B C 1
ATOM 5143 O O . GLY B 1 17 ? 4.051 -28.359 -21.5 1 98.69 17 GLY B O 1
ATOM 5144 N N . LEU B 1 18 ? 3.924 -26.219 -20.875 1 98.69 18 LEU B N 1
ATOM 5145 C CA . LEU B 1 18 ? 5.332 -25.969 -21.156 1 98.69 18 LEU B CA 1
ATOM 5146 C C . LEU B 1 18 ? 6.227 -26.906 -20.359 1 98.69 18 LEU B C 1
ATOM 5148 O O . LEU B 1 18 ? 7.125 -27.547 -20.906 1 98.69 18 LEU B O 1
ATOM 5152 N N . THR B 1 19 ? 6.012 -27 -19.094 1 98.69 19 THR B N 1
ATOM 5153 C CA . THR B 1 19 ? 6.836 -27.859 -18.25 1 98.69 19 THR B CA 1
ATOM 5154 C C . THR B 1 19 ? 6.547 -29.328 -18.547 1 98.69 19 THR B C 1
ATOM 5156 O O . THR B 1 19 ? 7.426 -30.188 -18.422 1 98.69 19 THR B O 1
ATOM 5159 N N . SER B 1 20 ? 5.344 -29.656 -18.984 1 98.88 20 SER B N 1
ATOM 5160 C CA . SER B 1 20 ? 5.004 -31.016 -19.344 1 98.88 20 SER B CA 1
ATOM 5161 C C . SER B 1 20 ? 5.816 -31.484 -20.562 1 98.88 20 SER B C 1
ATOM 5163 O O . SER B 1 20 ? 6.223 -32.656 -20.625 1 98.88 20 SER B O 1
ATOM 5165 N N . VAL B 1 21 ? 6 -30.594 -21.531 1 98.88 21 VAL B N 1
ATOM 5166 C CA . VAL B 1 21 ? 6.852 -30.922 -22.672 1 98.88 21 VAL B CA 1
ATOM 5167 C C . VAL B 1 21 ? 8.234 -31.344 -22.188 1 98.88 21 VAL B C 1
ATOM 5169 O O . VAL B 1 21 ? 8.758 -32.375 -22.578 1 98.88 21 VAL B O 1
ATOM 5172 N N . LYS B 1 22 ? 8.812 -30.562 -21.359 1 98.88 22 LYS B N 1
ATOM 5173 C CA . LYS B 1 22 ? 10.141 -30.844 -20.844 1 98.88 22 LYS B CA 1
ATOM 5174 C C . LYS B 1 22 ? 10.172 -32.156 -20.094 1 98.88 22 LYS B C 1
ATOM 5176 O O . LYS B 1 22 ? 11.094 -32.969 -20.266 1 98.88 22 LYS B O 1
ATOM 5181 N N . CYS B 1 23 ? 9.195 -32.375 -19.219 1 98.75 23 CYS B N 1
ATOM 5182 C CA . CYS B 1 23 ? 9.141 -33.594 -18.422 1 98.75 23 CYS B CA 1
ATOM 5183 C C . CYS B 1 23 ? 9.039 -34.812 -19.312 1 98.75 23 CYS B C 1
ATOM 5185 O O . CYS B 1 23 ? 9.625 -35.875 -19.016 1 98.75 23 CYS B O 1
ATOM 5187 N N . CYS B 1 24 ? 8.273 -34.75 -20.391 1 98.69 24 CYS B N 1
ATOM 5188 C CA . CYS B 1 24 ? 8.219 -35.844 -21.359 1 98.69 24 CYS B CA 1
ATOM 5189 C C . CYS B 1 24 ? 9.602 -36.156 -21.906 1 98.69 24 CYS B C 1
ATOM 5191 O O . CYS B 1 24 ? 10.008 -37.312 -21.938 1 98.69 24 CYS B O 1
ATOM 5193 N N . LEU B 1 25 ? 10.281 -35.125 -22.281 1 98.5 25 LEU B N 1
ATOM 5194 C CA . LEU B 1 25 ? 11.609 -35.312 -22.859 1 98.5 25 LEU B CA 1
ATOM 5195 C C . LEU B 1 25 ? 12.555 -35.938 -21.844 1 98.5 25 LEU B C 1
ATOM 5197 O O . LEU B 1 25 ? 13.328 -36.844 -22.188 1 98.5 25 LEU B O 1
ATOM 5201 N N . GLU B 1 26 ? 12.445 -35.531 -20.625 1 97.62 26 GLU B N 1
ATOM 5202 C CA . GLU B 1 26 ? 13.312 -36.031 -19.562 1 97.62 26 GLU B CA 1
ATOM 5203 C C . GLU B 1 26 ? 13.062 -37.531 -19.328 1 97.62 26 GLU B C 1
ATOM 5205 O O . GLU B 1 26 ? 13.969 -38.25 -18.922 1 97.62 26 GLU B O 1
ATOM 5210 N N . GLU B 1 27 ? 11.867 -38 -19.641 1 97.62 27 GLU B N 1
ATOM 5211 C CA . GLU B 1 27 ? 11.523 -39.375 -19.406 1 97.62 27 GLU B CA 1
ATOM 5212 C C . GLU B 1 27 ? 11.578 -40.188 -20.688 1 97.62 27 GLU B C 1
ATOM 5214 O O . GLU B 1 27 ? 11.109 -41.344 -20.734 1 97.62 27 GLU B O 1
ATOM 5219 N N . GLY B 1 28 ? 12.086 -39.594 -21.734 1 96.94 28 GLY B N 1
ATOM 5220 C CA . GLY B 1 28 ? 12.273 -40.312 -23 1 96.94 28 GLY B CA 1
ATOM 5221 C C . GLY B 1 28 ? 10.992 -40.469 -23.797 1 96.94 28 GLY B C 1
ATOM 5222 O O . GLY B 1 28 ? 10.883 -41.344 -24.641 1 96.94 28 GLY B O 1
ATOM 5223 N N . LEU B 1 29 ? 9.984 -39.688 -23.516 1 98.19 29 LEU B N 1
ATOM 5224 C CA . LEU B 1 29 ? 8.734 -39.688 -24.266 1 98.19 29 LEU B CA 1
ATOM 5225 C C . LEU B 1 29 ? 8.797 -38.688 -25.406 1 98.19 29 LEU B C 1
ATOM 5227 O O . LEU B 1 29 ? 9.766 -37.938 -25.547 1 98.19 29 LEU B O 1
ATOM 5231 N N . GLU B 1 30 ? 7.816 -38.75 -26.297 1 98.06 30 GLU B N 1
ATOM 5232 C CA . GLU B 1 30 ? 7.762 -37.906 -27.469 1 98.06 30 GLU B CA 1
ATOM 5233 C C . GLU B 1 30 ? 6.566 -36.969 -27.406 1 98.06 30 GLU B C 1
ATOM 5235 O O . GLU B 1 30 ? 5.477 -37.281 -27.875 1 98.06 30 GLU B O 1
ATOM 5240 N N . PRO B 1 31 ? 6.824 -35.75 -27.031 1 98.56 31 PRO B N 1
ATOM 5241 C CA . PRO B 1 31 ? 5.711 -34.812 -26.828 1 98.56 31 PRO B CA 1
ATOM 5242 C C . PRO B 1 31 ? 5.246 -34.156 -28.141 1 98.56 31 PRO B C 1
ATOM 5244 O O . PRO B 1 31 ? 6.07 -33.875 -29 1 98.56 31 PRO B O 1
ATOM 5247 N N . MET B 1 32 ? 3.986 -34 -28.281 1 98.56 32 MET B N 1
ATOM 5248 C CA . MET B 1 32 ? 3.289 -33.125 -29.25 1 98.56 32 MET B CA 1
ATOM 5249 C C . MET B 1 32 ? 2.338 -32.188 -28.531 1 98.56 32 MET B C 1
ATOM 5251 O O . MET B 1 32 ? 1.258 -32.594 -28.094 1 98.56 32 MET B O 1
ATOM 5255 N N . CYS B 1 33 ? 2.771 -30.969 -28.484 1 98.81 33 CYS B N 1
ATOM 5256 C CA . CYS B 1 33 ? 1.981 -29.969 -27.766 1 98.81 33 CYS B CA 1
ATOM 5257 C C . CYS B 1 33 ? 1.163 -29.125 -28.719 1 98.81 33 CYS B C 1
ATOM 5259 O O . CYS B 1 33 ? 1.697 -28.609 -29.703 1 98.81 33 CYS B O 1
ATOM 5261 N N . LEU B 1 34 ? -0.105 -29.062 -28.484 1 98.75 34 LEU B N 1
ATOM 5262 C CA . LEU B 1 34 ? -1.009 -28.25 -29.297 1 98.75 34 LEU B CA 1
ATOM 5263 C C . LEU B 1 34 ? -1.485 -27.031 -28.531 1 98.75 34 LEU B C 1
ATOM 5265 O O . LEU B 1 34 ? -2.004 -27.141 -27.422 1 98.75 34 LEU B O 1
ATOM 5269 N N . GLU B 1 35 ? -1.254 -25.859 -29.062 1 98.44 35 GLU B N 1
ATOM 5270 C CA . GLU B 1 35 ? -1.621 -24.578 -28.453 1 98.44 35 GLU B CA 1
ATOM 5271 C C . GLU B 1 35 ? -2.494 -23.75 -29.375 1 98.44 35 GLU B C 1
ATOM 5273 O O . GLU B 1 35 ? -2.109 -23.469 -30.516 1 98.44 35 GLU B O 1
ATOM 5278 N N . GLN B 1 36 ? -3.619 -23.375 -28.891 1 97.19 36 GLN B N 1
ATOM 5279 C CA . GLN B 1 36 ? -4.535 -22.609 -29.734 1 97.19 36 GLN B CA 1
ATOM 5280 C C . GLN B 1 36 ? -4.031 -21.188 -29.938 1 97.19 36 GLN B C 1
ATOM 5282 O O . GLN B 1 36 ? -4.301 -20.578 -30.969 1 97.19 36 GLN B O 1
ATOM 5287 N N . ASP B 1 37 ? -3.314 -20.594 -28.953 1 96.88 37 ASP B N 1
ATOM 5288 C CA . ASP B 1 37 ? -2.791 -19.234 -29.078 1 96.88 37 ASP B CA 1
ATOM 5289 C C . ASP B 1 37 ? -1.586 -19.188 -30.016 1 96.88 37 ASP B C 1
ATOM 5291 O O . ASP B 1 37 ? -1.105 -20.234 -30.469 1 96.88 37 ASP B O 1
ATOM 5295 N N . SER B 1 38 ? -1.102 -17.984 -30.375 1 97 38 SER B N 1
ATOM 5296 C CA . SER B 1 38 ? 0.004 -17.797 -31.312 1 97 38 SER B CA 1
ATOM 5297 C C . SER B 1 38 ? 1.349 -17.859 -30.594 1 97 38 SER B C 1
ATOM 5299 O O . SER B 1 38 ? 2.4 -17.797 -31.234 1 97 38 SER B O 1
ATOM 5301 N N . ASP B 1 39 ? 1.307 -17.938 -29.297 1 97.38 39 ASP B N 1
ATOM 5302 C CA . ASP B 1 39 ? 2.531 -17.969 -28.5 1 97.38 39 ASP B CA 1
ATOM 5303 C C . ASP B 1 39 ? 2.342 -18.781 -27.234 1 97.38 39 ASP B C 1
ATOM 5305 O O . ASP B 1 39 ? 1.211 -19.109 -26.859 1 97.38 39 ASP B O 1
ATOM 5309 N N . LEU B 1 40 ? 3.461 -19.234 -26.656 1 98.19 40 LEU B N 1
ATOM 5310 C CA . LEU B 1 40 ? 3.398 -19.953 -25.406 1 98.19 40 LEU B CA 1
ATOM 5311 C C . LEU B 1 40 ? 3.074 -19.016 -24.25 1 98.19 40 LEU B C 1
ATOM 5313 O O . LEU B 1 40 ? 3.275 -17.797 -24.359 1 98.19 40 LEU B O 1
ATOM 5317 N N . GLY B 1 41 ? 2.559 -19.578 -23.172 1 97.44 41 GLY B N 1
ATOM 5318 C CA . GLY B 1 41 ? 2.375 -18.781 -21.969 1 97.44 41 GLY B CA 1
ATOM 5319 C C . GLY B 1 41 ? 0.959 -18.844 -21.422 1 97.44 41 GLY B C 1
ATOM 5320 O O . GLY B 1 41 ? 0.736 -18.609 -20.234 1 97.44 41 GLY B O 1
ATOM 5321 N N . GLY B 1 42 ? -0.034 -19.156 -22.297 1 96.31 42 GLY B N 1
ATOM 5322 C CA . GLY B 1 42 ? -1.408 -19.266 -21.844 1 96.31 42 GLY B CA 1
ATOM 5323 C C . GLY B 1 42 ? -1.938 -17.969 -21.25 1 96.31 42 GLY B C 1
ATOM 5324 O O . GLY B 1 42 ? -1.872 -16.906 -21.891 1 96.31 42 GLY B O 1
ATOM 5325 N N . LEU B 1 43 ? -2.32 -18 -20.016 1 96.25 43 LEU B N 1
ATOM 5326 C CA . LEU B 1 43 ? -2.877 -16.875 -19.266 1 96.25 43 LEU B CA 1
ATOM 5327 C C . LEU B 1 43 ? -1.952 -15.664 -19.344 1 96.25 43 LEU B C 1
ATOM 5329 O O . LEU B 1 43 ? -2.416 -14.523 -19.344 1 96.25 43 LEU B O 1
ATOM 5333 N N . TRP B 1 44 ? -0.737 -15.859 -19.484 1 97.56 44 TRP B N 1
ATOM 5334 C CA . TRP B 1 44 ? 0.273 -14.812 -19.328 1 97.56 44 TRP B CA 1
ATOM 5335 C C . TRP B 1 44 ? 0.513 -14.086 -20.641 1 97.56 44 TRP B C 1
ATOM 5337 O O . TRP B 1 44 ? 1.352 -13.188 -20.719 1 97.56 44 TRP B O 1
ATOM 5347 N N . ASN B 1 45 ? -0.233 -14.508 -21.672 1 96.81 45 ASN B N 1
ATOM 5348 C CA . ASN B 1 45 ? -0.283 -13.742 -22.922 1 96.81 45 ASN B CA 1
ATOM 5349 C C . ASN B 1 45 ? -1.266 -12.578 -22.828 1 96.81 45 ASN B C 1
ATOM 5351 O O . ASN B 1 45 ? -2.439 -12.719 -23.172 1 96.81 45 ASN B O 1
ATOM 5355 N N . PHE B 1 46 ? -0.793 -11.453 -22.438 1 97.06 46 PHE B N 1
ATOM 5356 C CA . PHE B 1 46 ? -1.646 -10.289 -22.25 1 97.06 46 PHE B CA 1
ATOM 5357 C C . PHE B 1 46 ? -2.074 -9.711 -23.594 1 97.06 46 PHE B C 1
ATOM 5359 O O . PHE B 1 46 ? -1.264 -9.617 -24.531 1 97.06 46 PHE B O 1
ATOM 5366 N N . THR B 1 47 ? -3.359 -9.406 -23.688 1 96.25 47 THR B N 1
ATOM 5367 C CA . THR B 1 47 ? -3.918 -8.664 -24.812 1 96.25 47 THR B CA 1
ATOM 5368 C C . THR B 1 47 ? -4.773 -7.5 -24.328 1 96.25 47 THR B C 1
ATOM 5370 O O . THR B 1 47 ? -5.434 -7.598 -23.281 1 96.25 47 THR B O 1
ATOM 5373 N N . ASP B 1 48 ? -4.82 -6.383 -25.047 1 95 48 ASP B N 1
ATOM 5374 C CA . ASP B 1 48 ? -5.57 -5.191 -24.641 1 95 48 ASP B CA 1
ATOM 5375 C C . ASP B 1 48 ? -7.074 -5.453 -24.672 1 95 48 ASP B C 1
ATOM 5377 O O . ASP B 1 48 ? -7.832 -4.828 -23.938 1 95 48 ASP B O 1
ATOM 5381 N N . LYS B 1 49 ? -7.43 -6.406 -25.547 1 95.56 49 LYS B N 1
ATOM 5382 C CA . LYS B 1 49 ? -8.844 -6.75 -25.672 1 95.56 49 LYS B CA 1
ATOM 5383 C C . LYS B 1 49 ? -9.102 -8.195 -25.266 1 95.56 49 LYS B C 1
ATOM 5385 O O . LYS B 1 49 ? -8.219 -9.055 -25.406 1 95.56 49 LYS B O 1
ATOM 5390 N N . VAL B 1 50 ? -10.289 -8.367 -24.781 1 95.06 50 VAL B N 1
ATOM 5391 C CA . VAL B 1 50 ? -10.68 -9.711 -24.375 1 95.06 50 VAL B CA 1
ATOM 5392 C C . VAL B 1 50 ? -10.922 -10.57 -25.609 1 95.06 50 VAL B C 1
ATOM 5394 O O . VAL B 1 50 ? -11.484 -10.102 -26.609 1 95.06 50 VAL B O 1
ATOM 5397 N N . ARG B 1 51 ? -10.445 -11.789 -25.609 1 93.69 51 ARG B N 1
ATOM 5398 C CA . ARG B 1 51 ? -10.688 -12.781 -26.641 1 93.69 51 ARG B CA 1
ATOM 5399 C C . ARG B 1 51 ? -11.578 -13.906 -26.125 1 93.69 51 ARG B C 1
ATOM 5401 O O . ARG B 1 51 ? -11.203 -14.633 -25.203 1 93.69 51 ARG B O 1
ATOM 5408 N N . PRO B 1 52 ? -12.711 -14.062 -26.703 1 89.31 52 PRO B N 1
ATOM 5409 C CA . PRO B 1 52 ? -13.602 -15.133 -26.234 1 89.31 52 PRO B CA 1
ATOM 5410 C C . PRO B 1 52 ? -12.93 -16.5 -26.234 1 89.31 52 PRO B C 1
ATOM 5412 O O . PRO B 1 52 ? -12.273 -16.859 -27.219 1 89.31 52 PRO B O 1
ATOM 5415 N N . GLY B 1 53 ? -13.062 -17.172 -25.141 1 88.12 53 GLY B N 1
ATOM 5416 C CA . GLY B 1 53 ? -12.547 -18.531 -25.062 1 88.12 53 GLY B CA 1
ATOM 5417 C C . GLY B 1 53 ? -11.102 -18.594 -24.594 1 88.12 53 GLY B C 1
ATOM 5418 O O . GLY B 1 53 ? -10.539 -19.672 -24.422 1 88.12 53 GLY B O 1
ATOM 5419 N N . TYR B 1 54 ? -10.477 -17.484 -24.438 1 93.88 54 TYR B N 1
ATOM 5420 C CA . TYR B 1 54 ? -9.094 -17.406 -23.984 1 93.88 54 TYR B CA 1
ATOM 5421 C C . TYR B 1 54 ? -9.023 -16.875 -22.547 1 93.88 54 TYR B C 1
ATOM 5423 O O . TYR B 1 54 ? -9.938 -16.188 -22.094 1 93.88 54 TYR B O 1
ATOM 5431 N N . PRO B 1 55 ? -7.98 -17.312 -21.859 1 94.75 55 PRO B N 1
ATOM 5432 C CA . PRO B 1 55 ? -7.77 -16.641 -20.562 1 94.75 55 PRO B CA 1
ATOM 5433 C C . PRO B 1 55 ? -7.449 -15.156 -20.719 1 94.75 55 PRO B C 1
ATOM 5435 O O . PRO B 1 55 ? -7.105 -14.703 -21.812 1 94.75 55 PRO B O 1
ATOM 5438 N N . SER B 1 56 ? -7.703 -14.445 -19.609 1 95.69 56 SER B N 1
ATOM 5439 C CA . SER B 1 56 ? -7.539 -13 -19.703 1 95.69 56 SER B CA 1
ATOM 5440 C C . SER B 1 56 ? -6.887 -12.445 -18.438 1 95.69 56 SER B C 1
ATOM 5442 O O . SER B 1 56 ? -7.129 -12.945 -17.328 1 95.69 56 SER B O 1
ATOM 5444 N N . LEU B 1 57 ? -6.027 -11.453 -18.641 1 95.06 57 LEU B N 1
ATOM 5445 C CA . LEU B 1 57 ? -5.344 -10.734 -17.578 1 95.06 57 LEU B CA 1
ATOM 5446 C C . LEU B 1 57 ? -5.59 -9.227 -17.688 1 95.06 57 LEU B C 1
ATOM 5448 O O . LEU B 1 57 ? -5.898 -8.727 -18.766 1 95.06 57 LEU B O 1
ATOM 5452 N N . TYR B 1 58 ? -5.539 -8.555 -16.578 1 96.94 58 TYR B N 1
ATOM 5453 C CA . TYR B 1 58 ? -5.535 -7.094 -16.641 1 96.94 58 TYR B CA 1
ATOM 5454 C C . TYR B 1 58 ? -4.113 -6.551 -16.625 1 96.94 58 TYR B C 1
ATOM 5456 O O . TYR B 1 58 ? -3.188 -7.227 -16.172 1 96.94 58 TYR B O 1
ATOM 5464 N N . ARG B 1 59 ? -3.895 -5.375 -17.031 1 96.5 59 ARG B N 1
ATOM 5465 C CA . ARG B 1 59 ? -2.6 -4.785 -17.359 1 96.5 59 ARG B CA 1
ATOM 5466 C C . ARG B 1 59 ? -1.722 -4.676 -16.109 1 96.5 59 ARG B C 1
ATOM 5468 O O . ARG B 1 59 ? -0.503 -4.848 -16.188 1 96.5 59 ARG B O 1
ATOM 5475 N N . SER B 1 60 ? -2.285 -4.445 -14.984 1 95.94 60 SER B N 1
ATOM 5476 C CA . SER B 1 60 ? -1.528 -4.16 -13.766 1 95.94 60 SER B CA 1
ATOM 5477 C C . SER B 1 60 ? -1.277 -5.43 -12.961 1 95.94 60 SER B C 1
ATOM 5479 O O . SER B 1 60 ? -0.769 -5.367 -11.844 1 95.94 60 SER B O 1
ATOM 5481 N N . CYS B 1 61 ? -1.555 -6.57 -13.484 1 97.19 61 CYS B N 1
ATOM 5482 C CA . CYS B 1 61 ? -1.506 -7.812 -12.727 1 97.19 61 CYS B CA 1
ATOM 5483 C C . CYS B 1 61 ? -0.083 -8.125 -12.273 1 97.19 61 CYS B C 1
ATOM 5485 O O . CYS B 1 61 ? 0.844 -8.117 -13.086 1 97.19 61 CYS B O 1
ATOM 5487 N N . VAL B 1 62 ? 0.115 -8.328 -10.977 1 97.12 62 VAL B N 1
ATOM 5488 C CA . VAL B 1 62 ? 1.362 -8.742 -10.344 1 97.12 62 VAL B CA 1
ATOM 5489 C C . VAL B 1 62 ? 1.155 -10.07 -9.617 1 97.12 62 VAL B C 1
ATOM 5491 O O . VAL B 1 62 ? 0.127 -10.273 -8.969 1 97.12 62 VAL B O 1
ATOM 5494 N N . ILE B 1 63 ? 2.059 -10.922 -9.773 1 96.75 63 ILE B N 1
ATOM 5495 C CA . ILE B 1 63 ? 1.963 -12.242 -9.148 1 96.75 63 ILE B CA 1
ATOM 5496 C C . ILE B 1 63 ? 2.041 -12.094 -7.629 1 96.75 63 ILE B C 1
ATOM 5498 O O . ILE B 1 63 ? 2.82 -11.289 -7.117 1 96.75 63 ILE B O 1
ATOM 5502 N N . ASN B 1 64 ? 1.31 -12.938 -6.898 1 96 64 ASN B N 1
ATOM 5503 C CA . ASN B 1 64 ? 1.193 -12.828 -5.449 1 96 64 ASN B CA 1
ATOM 5504 C C . ASN B 1 64 ? 2.303 -13.602 -4.738 1 96 64 ASN B C 1
ATOM 5506 O O . ASN B 1 64 ? 2.576 -13.359 -3.561 1 96 64 ASN B O 1
ATOM 5510 N N . THR B 1 65 ? 2.918 -14.555 -5.387 1 97.19 65 THR B N 1
ATOM 5511 C CA . THR B 1 65 ? 3.979 -15.359 -4.793 1 97.19 65 THR B CA 1
ATOM 5512 C C . THR B 1 65 ? 5.352 -14.852 -5.23 1 97.19 65 THR B C 1
ATOM 5514 O O . THR B 1 65 ? 5.488 -14.258 -6.301 1 97.19 65 THR B O 1
ATOM 5517 N N . SER B 1 66 ? 6.367 -15.047 -4.406 1 97.88 66 SER B N 1
ATOM 5518 C CA . SER B 1 66 ? 7.703 -14.539 -4.695 1 97.88 66 SER B CA 1
ATOM 5519 C C . SER B 1 66 ? 8.359 -15.32 -5.828 1 97.88 66 SER B C 1
ATOM 5521 O O . SER B 1 66 ? 8.016 -16.469 -6.074 1 97.88 66 SER B O 1
ATOM 5523 N N . LYS B 1 67 ? 9.289 -14.672 -6.5 1 98.25 67 LYS B N 1
ATOM 5524 C CA . LYS B 1 67 ? 9.938 -15.281 -7.66 1 98.25 67 LYS B CA 1
ATOM 5525 C C . LYS B 1 67 ? 10.656 -16.578 -7.277 1 98.25 67 LYS B C 1
ATOM 5527 O O . LYS B 1 67 ? 10.68 -17.531 -8.055 1 98.25 67 LYS B O 1
ATOM 5532 N N . GLU B 1 68 ? 11.141 -16.672 -6.027 1 98.25 68 GLU B N 1
ATOM 5533 C CA . GLU B 1 68 ? 11.906 -17.828 -5.605 1 98.25 68 GLU B CA 1
ATOM 5534 C C . GLU B 1 68 ? 11 -19.047 -5.383 1 98.25 68 GLU B C 1
ATOM 5536 O O . GLU B 1 68 ? 11.43 -20.188 -5.535 1 98.25 68 GLU B O 1
ATOM 5541 N N . MET B 1 69 ? 9.789 -18.766 -5.023 1 98.31 69 MET B N 1
ATOM 5542 C CA . MET B 1 69 ? 8.828 -19.844 -4.773 1 98.31 69 MET B CA 1
ATOM 5543 C C . MET B 1 69 ? 8.07 -20.188 -6.047 1 98.31 69 MET B C 1
ATOM 5545 O O . MET B 1 69 ? 7.465 -21.266 -6.137 1 98.31 69 MET B O 1
ATOM 5549 N N . THR B 1 70 ? 8.125 -19.359 -7.039 1 98.25 70 THR B N 1
ATOM 5550 C CA . THR B 1 70 ? 7.281 -19.469 -8.227 1 98.25 70 THR B CA 1
ATOM 5551 C C . THR B 1 70 ? 8.047 -20.109 -9.375 1 98.25 70 THR B C 1
ATOM 5553 O O . THR B 1 70 ? 7.449 -20.609 -10.328 1 98.25 70 THR B O 1
ATOM 5556 N N . CYS B 1 71 ? 9.344 -20.234 -9.359 1 98.44 71 CYS B N 1
ATOM 5557 C CA . CYS B 1 71 ? 10.164 -20.703 -10.469 1 98.44 71 CYS B CA 1
ATOM 5558 C C . CYS B 1 71 ? 10.055 -22.219 -10.625 1 98.44 71 CYS B C 1
ATOM 5560 O O . CYS B 1 71 ? 9.594 -22.906 -9.711 1 98.44 71 CYS B O 1
ATOM 5562 N N . TYR B 1 72 ? 10.344 -22.719 -11.766 1 98.75 72 TYR B N 1
ATOM 5563 C CA . TYR B 1 72 ? 10.5 -24.156 -11.961 1 98.75 72 TYR B CA 1
ATOM 5564 C C . TYR B 1 72 ? 11.719 -24.688 -11.211 1 98.75 72 TYR B C 1
ATOM 5566 O O . TYR B 1 72 ? 12.664 -23.938 -10.945 1 98.75 72 TYR B O 1
ATOM 5574 N N . SER B 1 73 ? 11.719 -25.922 -10.898 1 98.56 73 SER B N 1
ATOM 5575 C CA . SER B 1 73 ? 12.617 -26.5 -9.914 1 98.56 73 SER B CA 1
ATOM 5576 C C . SER B 1 73 ? 14.062 -26.469 -10.391 1 98.56 73 SER B C 1
ATOM 5578 O O . SER B 1 73 ? 14.992 -26.453 -9.578 1 98.56 73 SER B O 1
ATOM 5580 N N . ASP B 1 74 ? 14.336 -26.453 -11.633 1 98.62 74 ASP B N 1
ATOM 5581 C CA . ASP B 1 74 ? 15.703 -26.5 -12.125 1 98.62 74 ASP B CA 1
ATOM 5582 C C . ASP B 1 74 ? 16 -25.281 -13.008 1 98.62 74 ASP B C 1
ATOM 5584 O O . ASP B 1 74 ? 16.875 -25.344 -13.875 1 98.62 74 ASP B O 1
ATOM 5588 N N . PHE B 1 75 ? 15.266 -24.234 -12.867 1 98.62 75 PHE B N 1
ATOM 5589 C CA . PHE B 1 75 ? 15.453 -23.016 -13.625 1 98.62 75 PHE B CA 1
ATOM 5590 C C . PHE B 1 75 ? 15.016 -21.797 -12.812 1 98.62 75 PHE B C 1
ATOM 5592 O O . PHE B 1 75 ? 13.961 -21.219 -13.07 1 98.62 75 PHE B O 1
ATOM 5599 N N . PRO B 1 76 ? 15.859 -21.359 -11.914 1 98.38 76 PRO B N 1
ATOM 5600 C CA . PRO B 1 76 ? 15.523 -20.203 -11.086 1 98.38 76 PRO B CA 1
ATOM 5601 C C . PRO B 1 76 ? 15.242 -18.938 -11.906 1 98.38 76 PRO B C 1
ATOM 5603 O O . PRO B 1 76 ? 15.812 -18.766 -12.992 1 98.38 76 PRO B O 1
ATOM 5606 N N . ILE B 1 77 ? 14.367 -18.141 -11.453 1 98.62 77 ILE B N 1
ATOM 5607 C CA . ILE B 1 77 ? 14.07 -16.859 -12.094 1 98.62 77 ILE B CA 1
ATOM 5608 C C . ILE B 1 77 ? 15.266 -15.922 -11.945 1 98.62 77 ILE B C 1
ATOM 5610 O O . ILE B 1 77 ? 15.914 -15.891 -10.898 1 98.62 77 ILE B O 1
ATOM 5614 N N . PRO B 1 78 ? 15.57 -15.125 -12.953 1 97.94 78 PRO B N 1
ATOM 5615 C CA . PRO B 1 78 ? 16.719 -14.227 -12.914 1 97.94 78 PRO B CA 1
ATOM 5616 C C . PRO B 1 78 ? 16.734 -13.328 -11.68 1 97.94 78 PRO B C 1
ATOM 5618 O O . PRO B 1 78 ? 15.688 -12.836 -11.266 1 97.94 78 PRO B O 1
ATOM 5621 N N . LYS B 1 79 ? 17.953 -13.203 -11.156 1 97.12 79 LYS B N 1
ATOM 5622 C CA . LYS B 1 79 ? 18.109 -12.453 -9.914 1 97.12 79 LYS B CA 1
ATOM 5623 C C . LYS B 1 79 ? 17.719 -10.992 -10.102 1 97.12 79 LYS B C 1
ATOM 5625 O O . LYS B 1 79 ? 17.344 -10.312 -9.133 1 97.12 79 LYS B O 1
ATOM 5630 N N . GLU B 1 80 ? 17.719 -10.453 -11.359 1 96.62 80 GLU B N 1
ATOM 5631 C CA . GLU B 1 80 ? 17.422 -9.055 -11.664 1 96.62 80 GLU B CA 1
ATOM 5632 C C . GLU B 1 80 ? 15.93 -8.781 -11.602 1 96.62 80 GLU B C 1
ATOM 5634 O O . GLU B 1 80 ? 15.508 -7.621 -11.523 1 96.62 80 GLU B O 1
ATOM 5639 N N . TYR B 1 81 ? 15.094 -9.844 -11.727 1 98.25 81 TYR B N 1
ATOM 5640 C CA . TYR B 1 81 ? 13.648 -9.656 -11.727 1 98.25 81 TYR B CA 1
ATOM 5641 C C . TYR B 1 81 ? 13.141 -9.266 -10.344 1 98.25 81 TYR B C 1
ATOM 5643 O O . TYR B 1 81 ? 13.742 -9.633 -9.328 1 98.25 81 TYR B O 1
ATOM 5651 N N . PRO B 1 82 ? 12.047 -8.516 -10.266 1 97.75 82 PRO B N 1
ATOM 5652 C CA . PRO B 1 82 ? 11.445 -8.203 -8.969 1 97.75 82 PRO B CA 1
ATOM 5653 C C . PRO B 1 82 ? 10.93 -9.438 -8.234 1 97.75 82 PRO B C 1
ATOM 5655 O O . PRO B 1 82 ? 10.664 -10.469 -8.867 1 97.75 82 PRO B O 1
ATOM 5658 N N . ASN B 1 83 ? 10.875 -9.336 -6.906 1 97.19 83 ASN B N 1
ATOM 5659 C CA . ASN B 1 83 ? 10.406 -10.453 -6.098 1 97.19 83 ASN B CA 1
ATOM 5660 C C . ASN B 1 83 ? 8.969 -10.836 -6.445 1 97.19 83 ASN B C 1
ATOM 5662 O O . ASN B 1 83 ? 8.625 -12.023 -6.473 1 97.19 83 ASN B O 1
ATOM 5666 N N . PHE B 1 84 ? 8.172 -9.812 -6.652 1 98.06 84 PHE B N 1
ATOM 5667 C CA . PHE B 1 84 ? 6.816 -10.008 -7.145 1 98.06 84 PHE B CA 1
ATOM 5668 C C . PHE B 1 84 ? 6.672 -9.453 -8.562 1 98.06 84 PHE B C 1
ATOM 5670 O O . PHE B 1 84 ? 6.664 -8.234 -8.758 1 98.06 84 PHE B O 1
ATOM 5677 N N . MET B 1 85 ? 6.484 -10.312 -9.461 1 97.88 85 MET B N 1
ATOM 5678 C CA . MET B 1 85 ? 6.699 -9.984 -10.867 1 97.88 85 MET B CA 1
ATOM 5679 C C . MET B 1 85 ? 5.418 -9.469 -11.508 1 97.88 85 MET B C 1
ATOM 5681 O O . MET B 1 85 ? 4.348 -10.047 -11.32 1 97.88 85 MET B O 1
ATOM 5685 N N . HIS B 1 86 ? 5.57 -8.391 -12.195 1 97.44 86 HIS B N 1
ATOM 5686 C CA . HIS B 1 86 ? 4.57 -8.047 -13.195 1 97.44 86 HIS B CA 1
ATOM 5687 C C . HIS B 1 86 ? 4.359 -9.188 -14.188 1 97.44 86 HIS B C 1
ATOM 5689 O O . HIS B 1 86 ? 5.277 -9.969 -14.438 1 97.44 86 HIS B O 1
ATOM 5695 N N . HIS B 1 87 ? 3.17 -9.273 -14.758 1 97.56 87 HIS B N 1
ATOM 5696 C CA . HIS B 1 87 ? 2.869 -10.391 -15.648 1 97.56 87 HIS B CA 1
ATOM 5697 C C . HIS B 1 87 ? 3.844 -10.438 -16.812 1 97.56 87 HIS B C 1
ATOM 5699 O O . HIS B 1 87 ? 4.168 -11.523 -17.312 1 97.56 87 HIS B O 1
ATOM 5705 N N . SER B 1 88 ? 4.359 -9.289 -17.219 1 97.12 88 SER B N 1
ATOM 5706 C CA . SER B 1 88 ? 5.281 -9.25 -18.344 1 97.12 88 SER B CA 1
ATOM 5707 C C . SER B 1 88 ? 6.605 -9.914 -18 1 97.12 88 SER B C 1
ATOM 5709 O O . SER B 1 88 ? 7.227 -10.555 -18.859 1 97.12 88 SER B O 1
ATOM 5711 N N . ASN B 1 89 ? 7.082 -9.75 -16.766 1 97.94 89 ASN B N 1
ATOM 5712 C CA . ASN B 1 89 ? 8.297 -10.43 -16.328 1 97.94 89 ASN B CA 1
ATOM 5713 C C . ASN B 1 89 ? 8.117 -11.945 -16.297 1 97.94 89 ASN B C 1
ATOM 5715 O O . ASN B 1 89 ? 9.023 -12.688 -16.688 1 97.94 89 ASN B O 1
ATOM 5719 N N . PHE B 1 90 ? 7 -12.375 -15.852 1 98.44 90 PHE B N 1
ATOM 5720 C CA . PHE B 1 90 ? 6.754 -13.812 -15.789 1 98.44 90 PHE B CA 1
ATOM 5721 C C . PHE B 1 90 ? 6.645 -14.414 -17.188 1 98.44 90 PHE B C 1
ATOM 5723 O O . PHE B 1 90 ? 7.148 -15.508 -17.438 1 98.44 90 PHE B O 1
ATOM 5730 N N . LYS B 1 91 ? 5.945 -13.703 -18.125 1 98.56 91 LYS B N 1
ATOM 5731 C CA . LYS B 1 91 ? 5.898 -14.125 -19.516 1 98.56 91 LYS B CA 1
ATOM 5732 C C . LYS B 1 91 ? 7.305 -14.297 -20.078 1 98.56 91 LYS B C 1
ATOM 5734 O O . LYS B 1 91 ? 7.602 -15.297 -20.734 1 98.56 91 LYS B O 1
ATOM 5739 N N . ARG B 1 92 ? 8.156 -13.406 -19.812 1 98.44 92 ARG B N 1
ATOM 5740 C CA . ARG B 1 92 ? 9.539 -13.477 -20.281 1 98.44 92 ARG B CA 1
ATOM 5741 C C . ARG B 1 92 ? 10.266 -14.664 -19.672 1 98.44 92 ARG B C 1
ATOM 5743 O O . ARG B 1 92 ? 11.062 -15.328 -20.328 1 98.44 92 ARG B O 1
ATOM 5750 N N . TYR B 1 93 ? 10.031 -14.891 -18.438 1 98.62 93 TYR B N 1
ATOM 5751 C CA . TYR B 1 93 ? 10.625 -16.047 -17.766 1 98.62 93 TYR B CA 1
ATOM 5752 C C . TYR B 1 93 ? 10.242 -17.344 -18.469 1 98.62 93 TYR B C 1
ATOM 5754 O O . TYR B 1 93 ? 11.086 -18.203 -18.672 1 98.62 93 TYR B O 1
ATOM 5762 N N . LEU B 1 94 ? 8.953 -17.5 -18.828 1 98.81 94 LEU B N 1
ATOM 5763 C CA . LEU B 1 94 ? 8.5 -18.688 -19.531 1 98.81 94 LEU B CA 1
ATOM 5764 C C . LEU B 1 94 ? 9.203 -18.828 -20.875 1 98.81 94 LEU B C 1
ATOM 5766 O O . LEU B 1 94 ? 9.555 -19.938 -21.281 1 98.81 94 LEU B O 1
ATOM 5770 N N . GLU B 1 95 ? 9.406 -17.719 -21.5 1 98.75 95 GLU B N 1
ATOM 5771 C CA . GLU B 1 95 ? 10.133 -17.719 -22.766 1 98.75 95 GLU B CA 1
ATOM 5772 C C . GLU B 1 95 ? 11.586 -18.156 -22.562 1 98.75 95 GLU B C 1
ATOM 5774 O O . GLU B 1 95 ? 12.117 -18.938 -23.344 1 98.75 95 GLU B O 1
ATOM 5779 N N . LEU B 1 96 ? 12.219 -17.609 -21.547 1 98.75 96 LEU B N 1
ATOM 5780 C CA . LEU B 1 96 ? 13.586 -18.016 -21.219 1 98.75 96 LEU B CA 1
ATOM 5781 C C . LEU B 1 96 ? 13.664 -19.516 -20.969 1 98.75 96 LEU B C 1
ATOM 5783 O O . LEU B 1 96 ? 14.609 -20.188 -21.406 1 98.75 96 LEU B O 1
ATOM 5787 N N . TYR B 1 97 ? 12.711 -20.016 -20.234 1 98.69 97 TYR B N 1
ATOM 5788 C CA . TYR B 1 97 ? 12.641 -21.453 -19.922 1 98.69 97 TYR B CA 1
ATOM 5789 C C . TYR B 1 97 ? 12.547 -22.281 -21.203 1 98.69 97 TYR B C 1
ATOM 5791 O O . TYR B 1 97 ? 13.289 -23.25 -21.359 1 98.69 97 TYR B O 1
ATOM 5799 N N . ALA B 1 98 ? 11.641 -21.922 -22.094 1 98.81 98 ALA B N 1
ATOM 5800 C CA . ALA B 1 98 ? 11.445 -22.625 -23.359 1 98.81 98 ALA B CA 1
ATOM 5801 C C . ALA B 1 98 ? 12.719 -22.594 -24.203 1 98.81 98 ALA B C 1
ATOM 5803 O O . ALA B 1 98 ? 13.094 -23.609 -24.812 1 98.81 98 ALA B O 1
ATOM 5804 N N . ASP B 1 99 ? 13.328 -21.469 -24.281 1 98.56 99 ASP B N 1
ATOM 5805 C CA . ASP B 1 99 ? 14.539 -21.297 -25.078 1 98.56 99 ASP B CA 1
ATOM 5806 C C . ASP B 1 99 ? 15.695 -22.109 -24.484 1 98.56 99 ASP B C 1
ATOM 5808 O O . ASP B 1 99 ? 16.422 -22.781 -25.219 1 98.56 99 ASP B O 1
ATOM 5812 N N . HIS B 1 100 ? 15.836 -22.031 -23.203 1 98.44 100 HIS B N 1
ATOM 5813 C CA . HIS B 1 100 ? 16.922 -22.719 -22.531 1 98.44 100 HIS B CA 1
ATOM 5814 C C . HIS B 1 100 ? 16.844 -24.219 -22.766 1 98.44 100 HIS B C 1
ATOM 5816 O O . HIS B 1 100 ? 17.875 -24.875 -23 1 98.44 100 HIS B O 1
ATOM 5822 N N . PHE B 1 101 ? 15.68 -24.812 -22.719 1 98.56 101 PHE B N 1
ATOM 5823 C CA . PHE B 1 101 ? 15.523 -26.25 -22.797 1 98.56 101 PHE B CA 1
ATOM 5824 C C . PHE B 1 101 ? 15.109 -26.672 -24.188 1 98.56 101 PHE B C 1
ATOM 5826 O O . PHE B 1 101 ? 14.883 -27.859 -24.453 1 98.56 101 PHE B O 1
ATOM 5833 N N . GLY B 1 102 ? 14.992 -25.75 -25.094 1 98.31 102 GLY B N 1
ATOM 5834 C CA . GLY B 1 102 ? 14.672 -26.047 -26.484 1 98.31 102 GLY B CA 1
ATOM 5835 C C . GLY B 1 102 ? 13.297 -26.672 -26.656 1 98.31 102 GLY B C 1
ATOM 5836 O O . GLY B 1 102 ? 13.156 -27.703 -27.328 1 98.31 102 GLY B O 1
ATOM 5837 N N . LEU B 1 103 ? 12.25 -26.031 -26.141 1 98.81 103 LEU B N 1
ATOM 5838 C CA . LEU B 1 103 ? 10.945 -26.672 -26.062 1 98.81 103 LEU B CA 1
ATOM 5839 C C . LEU B 1 103 ? 10.047 -26.219 -27.219 1 98.81 103 LEU B C 1
ATOM 5841 O O . LEU B 1 103 ? 9.062 -26.891 -27.531 1 98.81 103 LEU B O 1
ATOM 5845 N N . ARG B 1 104 ? 10.273 -25.172 -27.844 1 98.44 104 ARG B N 1
ATOM 5846 C CA . ARG B 1 104 ? 9.391 -24.547 -28.828 1 98.44 104 ARG B CA 1
ATOM 5847 C C . ARG B 1 104 ? 9.117 -25.484 -30 1 98.44 104 ARG B C 1
ATOM 5849 O O . ARG B 1 104 ? 8.023 -25.469 -30.562 1 98.44 104 ARG B O 1
ATOM 5856 N N . LYS B 1 105 ? 10.109 -26.281 -30.406 1 98.31 105 LYS B N 1
ATOM 5857 C CA . LYS B 1 105 ? 9.992 -27.141 -31.578 1 98.31 105 LYS B CA 1
ATOM 5858 C C . LYS B 1 105 ? 8.945 -28.219 -31.359 1 98.31 105 LYS B C 1
ATOM 5860 O O . LYS B 1 105 ? 8.492 -28.859 -32.312 1 98.31 105 LYS B O 1
ATOM 5865 N N . TYR B 1 106 ? 8.508 -28.453 -30.172 1 98.69 106 TYR B N 1
ATOM 5866 C CA . TYR B 1 106 ? 7.531 -29.484 -29.859 1 98.69 106 TYR B CA 1
ATOM 5867 C C . TYR B 1 106 ? 6.129 -28.906 -29.766 1 98.69 106 TYR B C 1
ATOM 5869 O O . TYR B 1 106 ? 5.164 -29.625 -29.5 1 98.69 106 TYR B O 1
ATOM 5877 N N . ILE B 1 107 ? 5.984 -27.594 -29.953 1 98.75 107 ILE B N 1
ATOM 5878 C CA . ILE B 1 107 ? 4.707 -26.906 -29.797 1 98.75 107 ILE B CA 1
ATOM 5879 C C . ILE B 1 107 ? 4.184 -26.469 -31.156 1 98.75 107 ILE B C 1
ATOM 5881 O O . ILE B 1 107 ? 4.891 -25.797 -31.922 1 98.75 107 ILE B O 1
ATOM 5885 N N . ARG B 1 108 ? 2.979 -26.891 -31.438 1 98.5 108 ARG B N 1
ATOM 5886 C CA . ARG B 1 108 ? 2.268 -26.391 -32.594 1 98.5 108 ARG B CA 1
ATOM 5887 C C . ARG B 1 108 ? 1.284 -25.297 -32.219 1 98.5 108 ARG B C 1
ATOM 5889 O O . ARG B 1 108 ? 0.228 -25.578 -31.656 1 98.5 108 ARG B O 1
ATOM 5896 N N . PHE B 1 109 ? 1.607 -24.094 -32.594 1 98.31 109 PHE B N 1
ATOM 5897 C CA . PHE B 1 109 ? 0.776 -22.938 -32.281 1 98.31 109 PHE B CA 1
ATOM 5898 C C . PHE B 1 109 ? -0.411 -22.844 -33.219 1 98.31 109 PHE B C 1
ATOM 5900 O O . PHE B 1 109 ? -0.471 -23.562 -34.219 1 98.31 109 PHE B O 1
ATOM 5907 N N . ARG B 1 110 ? -1.381 -22.016 -32.844 1 98.19 110 ARG B N 1
ATOM 5908 C CA . ARG B 1 110 ? -2.576 -21.781 -33.656 1 98.19 110 ARG B CA 1
ATOM 5909 C C . ARG B 1 110 ? -3.264 -23.094 -34 1 98.19 110 ARG B C 1
ATOM 5911 O O . ARG B 1 110 ? -3.721 -23.281 -35.125 1 98.19 110 ARG B O 1
ATOM 5918 N N . SER B 1 111 ? -3.242 -24.031 -33.062 1 98.31 111 SER B N 1
ATOM 5919 C CA . SER B 1 111 ? -3.877 -25.344 -33.188 1 98.31 111 SER B CA 1
ATOM 5920 C C . SER B 1 111 ? -4.879 -25.562 -32.062 1 98.31 111 SER B C 1
ATOM 5922 O O . SER B 1 111 ? -4.492 -25.812 -30.922 1 98.31 111 SER B O 1
ATOM 5924 N N . GLN B 1 112 ? -6.109 -25.531 -32.406 1 97.56 112 GLN B N 1
ATOM 5925 C CA . GLN B 1 112 ? -7.16 -25.656 -31.406 1 97.56 112 GLN B CA 1
ATOM 5926 C C . GLN B 1 112 ? -7.703 -27.078 -31.344 1 97.56 112 GLN B C 1
ATOM 5928 O O . GLN B 1 112 ? -8.25 -27.578 -32.344 1 97.56 112 GLN B O 1
ATOM 5933 N N . VAL B 1 113 ? -7.559 -27.75 -30.219 1 97.94 113 VAL B N 1
ATOM 5934 C CA . VAL B 1 113 ? -8.078 -29.109 -30.031 1 97.94 113 VAL B CA 1
ATOM 5935 C C . VAL B 1 113 ? -9.602 -29.047 -29.891 1 97.94 113 VAL B C 1
ATOM 5937 O O . VAL B 1 113 ? -10.125 -28.359 -29.016 1 97.94 113 VAL B O 1
ATOM 5940 N N . GLN B 1 114 ? -10.242 -29.828 -30.719 1 96.81 114 GLN B N 1
ATOM 5941 C CA . GLN B 1 114 ? -11.695 -29.844 -30.734 1 96.81 114 GLN B CA 1
ATOM 5942 C C . GLN B 1 114 ? -12.25 -31.031 -29.953 1 96.81 114 GLN B C 1
ATOM 5944 O O . GLN B 1 114 ? -13.227 -30.906 -29.203 1 96.81 114 GLN B O 1
ATOM 5949 N N . LYS B 1 115 ? -11.586 -32.125 -30.219 1 96.81 115 LYS B N 1
ATOM 5950 C CA . LYS B 1 115 ? -12.102 -33.375 -29.641 1 96.81 115 LYS B CA 1
ATOM 5951 C C . LYS B 1 115 ? -10.992 -34.406 -29.484 1 96.81 115 LYS B C 1
ATOM 5953 O O . LYS B 1 115 ? -10.117 -34.531 -30.344 1 96.81 115 LYS B O 1
ATOM 5958 N N . VAL B 1 116 ? -11.109 -35.094 -28.391 1 96.38 116 VAL B N 1
ATOM 5959 C CA . VAL B 1 116 ? -10.219 -36.219 -28.125 1 96.38 116 VAL B CA 1
ATOM 5960 C C . VAL B 1 116 ? -11.039 -37.438 -27.766 1 96.38 116 VAL B C 1
ATOM 5962 O O . VAL B 1 116 ? -11.906 -37.375 -26.891 1 96.38 116 VAL B O 1
ATOM 5965 N N . LYS B 1 117 ? -10.75 -38.562 -28.453 1 93.81 117 LYS B N 1
ATOM 5966 C CA . LYS B 1 117 ? -11.492 -39.781 -28.188 1 93.81 117 LYS B CA 1
ATOM 5967 C C . LYS B 1 117 ? -10.555 -41 -28.141 1 93.81 117 LYS B C 1
ATOM 5969 O O . LYS B 1 117 ? -9.5 -41 -28.766 1 93.81 117 LYS B O 1
ATOM 5974 N N . ARG B 1 118 ? -11.023 -41.938 -27.438 1 90.44 118 ARG B N 1
ATOM 5975 C CA . ARG B 1 118 ? -10.305 -43.188 -27.406 1 90.44 118 ARG B CA 1
ATOM 5976 C C . ARG B 1 118 ? -10.734 -44.094 -28.562 1 90.44 118 ARG B C 1
ATOM 5978 O O . ARG B 1 118 ? -11.922 -44.281 -28.812 1 90.44 118 ARG B O 1
ATOM 5985 N N . VAL B 1 119 ? -9.695 -44.625 -29.25 1 90.5 119 VAL B N 1
ATOM 5986 C CA . VAL B 1 119 ? -9.992 -45.5 -30.375 1 90.5 119 VAL B CA 1
ATOM 5987 C C . VAL B 1 119 ? -9.023 -46.688 -30.391 1 90.5 119 VAL B C 1
ATOM 5989 O O . VAL B 1 119 ? -7.953 -46.625 -29.766 1 90.5 119 VAL B O 1
ATOM 5992 N N . HIS B 1 120 ? -9.445 -47.75 -30.969 1 87.75 120 HIS B N 1
ATOM 5993 C CA . HIS B 1 120 ? -8.547 -48.875 -31.141 1 87.75 120 HIS B CA 1
ATOM 5994 C C . HIS B 1 120 ? -7.617 -48.656 -32.344 1 87.75 120 HIS B C 1
ATOM 5996 O O . HIS B 1 120 ? -8.047 -48.188 -33.406 1 87.75 120 HIS B O 1
ATOM 6002 N N . ASN B 1 121 ? -6.43 -48.812 -31.969 1 76.12 121 ASN B N 1
ATOM 6003 C CA . ASN B 1 121 ? -5.453 -48.719 -33.031 1 76.12 121 ASN B CA 1
ATOM 6004 C C . ASN B 1 121 ? -5.566 -49.906 -34 1 76.12 121 ASN B C 1
ATOM 6006 O O . ASN B 1 121 ? -5.688 -51.031 -33.562 1 76.12 121 ASN B O 1
ATOM 6010 N N . GLY B 1 122 ? -5.93 -49.781 -35.188 1 61.38 122 GLY B N 1
ATOM 6011 C CA . GLY B 1 122 ? -6.125 -50.781 -36.219 1 61.38 122 GLY B CA 1
ATOM 6012 C C . GLY B 1 122 ? -4.984 -51.781 -36.281 1 61.38 122 GLY B C 1
ATOM 6013 O O . GLY B 1 122 ? -5.199 -52.969 -36.594 1 61.38 122 GLY B O 1
ATOM 6014 N N . GLU B 1 123 ? -3.812 -51.344 -36 1 59.97 123 GLU B N 1
ATOM 6015 C CA . GLU B 1 123 ? -2.656 -52.219 -36.25 1 59.97 123 GLU B CA 1
ATOM 6016 C C . GLU B 1 123 ? -2.49 -53.25 -35.125 1 59.97 123 GLU B C 1
ATOM 6018 O O . GLU B 1 123 ? -2.297 -54.438 -35.375 1 59.97 123 GLU B O 1
ATOM 6023 N N . ASN B 1 124 ? -2.531 -52.875 -33.844 1 66.44 124 ASN B N 1
ATOM 6024 C CA . ASN B 1 124 ? -2.223 -53.781 -32.75 1 66.44 124 ASN B CA 1
ATOM 6025 C C . ASN B 1 124 ? -3.385 -53.906 -31.781 1 66.44 124 ASN B C 1
ATOM 6027 O O . ASN B 1 124 ? -3.291 -54.625 -30.781 1 66.44 124 ASN B O 1
ATOM 6031 N N . GLY B 1 125 ? -4.457 -53.156 -32.094 1 70.56 125 GLY B N 1
ATOM 6032 C CA . GLY B 1 125 ? -5.648 -53.281 -31.281 1 70.56 125 GLY B CA 1
ATOM 6033 C C . GLY B 1 125 ? -5.57 -52.5 -29.984 1 70.56 125 GLY B C 1
ATOM 6034 O O . GLY B 1 125 ? -6.531 -52.469 -29.219 1 70.56 125 GLY B O 1
ATOM 6035 N N . ASP B 1 126 ? -4.438 -51.844 -29.797 1 78.56 126 ASP B N 1
ATOM 6036 C CA . ASP B 1 126 ? -4.277 -51.094 -28.562 1 78.56 126 ASP B CA 1
ATOM 6037 C C . ASP B 1 126 ? -5.172 -49.844 -28.547 1 78.56 126 ASP B C 1
ATOM 6039 O O . ASP B 1 126 ? -5.484 -49.312 -29.609 1 78.56 126 ASP B O 1
ATOM 6043 N N . LEU B 1 127 ? -5.613 -49.531 -27.344 1 86.44 127 LEU B N 1
ATOM 6044 C CA . LEU B 1 127 ? -6.395 -48.312 -27.188 1 86.44 127 LEU B CA 1
ATOM 6045 C C . LEU B 1 127 ? -5.496 -47.094 -27.219 1 86.44 127 LEU B C 1
ATOM 6047 O O . LEU B 1 127 ? -4.492 -47.031 -26.5 1 86.44 127 LEU B O 1
ATOM 6051 N N . VAL B 1 128 ? -5.758 -46.188 -28.141 1 91.75 128 VAL B N 1
ATOM 6052 C CA . VAL B 1 128 ? -4.984 -44.938 -28.281 1 91.75 128 VAL B CA 1
ATOM 6053 C C . VAL B 1 128 ? -5.93 -43.75 -28.281 1 91.75 128 VAL B C 1
ATOM 6055 O O . VAL B 1 128 ? -7.145 -43.906 -28.406 1 91.75 128 VAL B O 1
ATOM 6058 N N . TRP B 1 129 ? -5.34 -42.562 -28.109 1 94.75 129 TRP B N 1
ATOM 6059 C CA . TRP B 1 129 ? -6.102 -41.344 -28.172 1 94.75 129 TRP B CA 1
ATOM 6060 C C . TRP B 1 129 ? -6.062 -40.719 -29.562 1 94.75 129 TRP B C 1
ATOM 6062 O O . TRP B 1 129 ? -4.984 -40.5 -30.125 1 94.75 129 TRP B O 1
ATOM 6072 N N . GLN B 1 130 ? -7.211 -40.5 -30.125 1 95.69 130 GLN B N 1
ATOM 6073 C CA . GLN B 1 130 ? -7.32 -39.75 -31.375 1 95.69 130 GLN B CA 1
ATOM 6074 C C . GLN B 1 130 ? -7.641 -38.281 -31.109 1 95.69 130 GLN B C 1
ATOM 6076 O O . GLN B 1 130 ? -8.664 -37.969 -30.5 1 95.69 130 GLN B O 1
ATOM 6081 N N . ILE B 1 131 ? -6.746 -37.406 -31.562 1 97.38 131 ILE B N 1
ATOM 6082 C CA . ILE B 1 131 ? -6.875 -35.969 -31.328 1 97.38 131 ILE B CA 1
ATOM 6083 C C . ILE B 1 131 ? -7.312 -35.281 -32.625 1 97.38 131 ILE B C 1
ATOM 6085 O O . ILE B 1 131 ? -6.633 -35.375 -33.656 1 97.38 131 ILE B O 1
ATOM 6089 N N . THR B 1 132 ? -8.461 -34.688 -32.562 1 98.12 132 THR B N 1
ATOM 6090 C CA . THR B 1 132 ? -8.93 -33.844 -33.656 1 98.12 132 THR B CA 1
ATOM 6091 C C . THR B 1 132 ? -8.711 -32.375 -33.344 1 98.12 132 THR B C 1
ATOM 6093 O O . THR B 1 132 ? -9.195 -31.859 -32.344 1 98.12 132 THR B O 1
ATOM 6096 N N . PHE B 1 133 ? -7.902 -31.672 -34.188 1 98.19 133 PHE B N 1
ATOM 6097 C CA . PHE B 1 133 ? -7.641 -30.266 -33.938 1 98.19 133 PHE B CA 1
ATOM 6098 C C . PHE B 1 133 ? -7.691 -29.469 -35.219 1 98.19 133 PHE B C 1
ATOM 6100 O O . PHE B 1 133 ? -7.512 -30.016 -36.312 1 98.19 133 PHE B O 1
ATOM 6107 N N . THR B 1 134 ? -7.988 -28.219 -35.094 1 98.12 134 THR B N 1
ATOM 6108 C CA . THR B 1 134 ? -8.117 -27.312 -36.25 1 98.12 134 THR B CA 1
ATOM 6109 C C . THR B 1 134 ? -6.934 -26.359 -36.281 1 98.12 134 THR B C 1
ATOM 6111 O O . THR B 1 134 ? -6.59 -25.719 -35.281 1 98.12 134 THR B O 1
ATOM 6114 N N . ASP B 1 135 ? -6.289 -26.297 -37.375 1 97.88 135 ASP B N 1
ATOM 6115 C CA . ASP B 1 135 ? -5.348 -25.203 -37.656 1 97.88 135 ASP B CA 1
ATOM 6116 C C . ASP B 1 135 ? -6.074 -23.875 -37.875 1 97.88 135 ASP B C 1
ATOM 6118 O O . ASP B 1 135 ? -6.805 -23.703 -38.844 1 97.88 135 ASP B O 1
ATOM 6122 N N . LEU B 1 136 ? -5.84 -23 -37.062 1 96.88 136 LEU B N 1
ATOM 6123 C CA . LEU B 1 136 ? -6.645 -21.781 -37.031 1 96.88 136 LEU B CA 1
ATOM 6124 C C . LEU B 1 136 ? -6.215 -20.812 -38.125 1 96.88 136 LEU B C 1
ATOM 6126 O O . LEU B 1 136 ? -6.941 -19.875 -38.438 1 96.88 136 LEU B O 1
ATOM 6130 N N . ASP B 1 137 ? -5.027 -20.969 -38.688 1 96.69 137 ASP B N 1
ATOM 6131 C CA . ASP B 1 137 ? -4.586 -20.125 -39.781 1 96.69 137 ASP B CA 1
ATOM 6132 C C . ASP B 1 137 ? -5.223 -20.578 -41.094 1 96.69 137 ASP B C 1
ATOM 6134 O O . ASP B 1 137 ? -5.652 -19.75 -41.906 1 96.69 137 ASP B O 1
ATOM 6138 N N . THR B 1 138 ? -5.328 -21.859 -41.312 1 96.94 138 THR B N 1
ATOM 6139 C CA . THR B 1 138 ? -5.797 -22.391 -42.594 1 96.94 138 THR B CA 1
ATOM 6140 C C . THR B 1 138 ? -7.246 -22.859 -42.469 1 96.94 138 THR B C 1
ATOM 6142 O O . THR B 1 138 ? -7.93 -23.016 -43.5 1 96.94 138 THR B O 1
ATOM 6145 N N . GLY B 1 139 ? -7.656 -23.172 -41.281 1 96.44 139 GLY B N 1
ATOM 6146 C CA . GLY B 1 139 ? -8.992 -23.734 -41.094 1 96.44 139 GLY B CA 1
ATOM 6147 C C . GLY B 1 139 ? -9.047 -25.234 -41.312 1 96.44 139 GLY B C 1
ATOM 6148 O O . GLY B 1 139 ? -10.094 -25.844 -41.094 1 96.44 139 GLY B O 1
ATOM 6149 N N . SER B 1 140 ? -7.93 -25.859 -41.594 1 97.56 140 SER B N 1
ATOM 6150 C CA . SER B 1 140 ? -7.887 -27.297 -41.875 1 97.56 140 SER B CA 1
ATOM 6151 C C . SER B 1 140 ? -7.996 -28.109 -40.562 1 97.56 140 SER B C 1
ATOM 6153 O O . SER B 1 140 ? -7.43 -27.734 -39.531 1 97.56 140 SER B O 1
ATOM 6155 N N . VAL B 1 141 ? -8.711 -29.172 -40.688 1 98.06 141 VAL B N 1
ATOM 6156 C CA . VAL B 1 141 ? -8.875 -30.094 -39.562 1 98.06 141 VAL B CA 1
ATOM 6157 C C . VAL B 1 141 ? -7.891 -31.25 -39.688 1 98.06 141 VAL B C 1
ATOM 6159 O O . VAL B 1 141 ? -7.766 -31.859 -40.75 1 98.06 141 VAL B O 1
ATOM 6162 N N . HIS B 1 142 ? -7.188 -31.5 -38.625 1 97.81 142 HIS B N 1
ATOM 6163 C CA . HIS B 1 142 ? -6.184 -32.562 -38.562 1 97.81 142 HIS B CA 1
ATOM 6164 C C . HIS B 1 142 ? -6.523 -33.625 -37.531 1 97.81 142 HIS B C 1
ATOM 6166 O O . HIS B 1 142 ? -7.242 -33.344 -36.562 1 97.81 142 HIS B O 1
ATOM 6172 N N . ARG B 1 143 ? -6.008 -34.844 -37.781 1 96.31 143 ARG B N 1
ATOM 6173 C CA . ARG B 1 143 ? -6.16 -35.938 -36.844 1 96.31 143 ARG B CA 1
ATOM 6174 C C . ARG B 1 143 ? -4.82 -36.625 -36.562 1 96.31 143 ARG B C 1
ATOM 6176 O O . ARG B 1 143 ? -4.059 -36.906 -37.5 1 96.31 143 ARG B O 1
ATOM 6183 N N . GLU B 1 144 ? -4.566 -36.75 -35.344 1 94.75 144 GLU B N 1
ATOM 6184 C CA . GLU B 1 144 ? -3.361 -37.438 -34.875 1 94.75 144 GLU B CA 1
ATOM 6185 C C . GLU B 1 144 ? -3.676 -38.438 -33.781 1 94.75 144 GLU B C 1
ATOM 6187 O O . GLU B 1 144 ? -4.691 -38.312 -33.094 1 94.75 144 GLU B O 1
ATOM 6192 N N . THR B 1 145 ? -2.828 -39.469 -33.688 1 94.5 145 THR B N 1
ATOM 6193 C CA . THR B 1 145 ? -3.008 -40.469 -32.625 1 94.5 145 THR B CA 1
ATOM 6194 C C . THR B 1 145 ? -1.799 -40.5 -31.688 1 94.5 145 THR B C 1
ATOM 6196 O O . THR B 1 145 ? -0.658 -40.375 -32.156 1 94.5 145 THR B O 1
ATOM 6199 N N . THR B 1 146 ? -2.09 -40.594 -30.438 1 95.75 146 THR B N 1
ATOM 6200 C CA . THR B 1 146 ? -1.046 -40.719 -29.422 1 95.75 146 THR B CA 1
ATOM 6201 C C . THR B 1 146 ? -1.42 -41.781 -28.391 1 95.75 146 THR B C 1
ATOM 6203 O O . THR B 1 146 ? -2.592 -42.125 -28.25 1 95.75 146 THR B O 1
ATOM 6206 N N . ARG B 1 147 ? -0.457 -42.281 -27.703 1 94.88 147 ARG B N 1
ATOM 6207 C CA . ARG B 1 147 ? -0.692 -43.25 -26.641 1 94.88 147 ARG B CA 1
ATOM 6208 C C . ARG B 1 147 ? -1.18 -42.562 -25.359 1 94.88 147 ARG B C 1
ATOM 6210 O O . ARG B 1 147 ? -2.016 -43.125 -24.641 1 94.88 147 ARG B O 1
ATOM 6217 N N . PHE B 1 148 ? -0.574 -41.438 -25.109 1 97.12 148 PHE B N 1
ATOM 6218 C CA . PHE B 1 148 ? -0.854 -40.75 -23.844 1 97.12 148 PHE B CA 1
ATOM 6219 C C . PHE B 1 148 ? -1.403 -39.344 -24.109 1 97.12 148 PHE B C 1
ATOM 6221 O O . PHE B 1 148 ? -1.206 -38.781 -25.188 1 97.12 148 PHE B O 1
ATOM 6228 N N . LEU B 1 149 ? -2.174 -38.844 -23.062 1 97.5 149 LEU B N 1
ATOM 6229 C CA . LEU B 1 149 ? -2.766 -37.5 -23.141 1 97.5 149 LEU B CA 1
ATOM 6230 C C . LEU B 1 149 ? -2.527 -36.719 -21.828 1 97.5 149 LEU B C 1
ATOM 6232 O O . LEU B 1 149 ? -2.773 -37.25 -20.75 1 97.5 149 LEU B O 1
ATOM 6236 N N . LEU B 1 150 ? -1.94 -35.531 -21.938 1 98.56 150 LEU B N 1
ATOM 6237 C CA . LEU B 1 150 ? -1.874 -34.594 -20.828 1 98.56 150 LEU B CA 1
ATOM 6238 C C . LEU B 1 150 ? -2.816 -33.406 -21.078 1 98.56 150 LEU B C 1
ATOM 6240 O O . LEU B 1 150 ? -2.613 -32.625 -22.016 1 98.56 150 LEU B O 1
ATOM 6244 N N . ALA B 1 151 ? -3.855 -33.281 -20.266 1 97.56 151 ALA B N 1
ATOM 6245 C CA . ALA B 1 151 ? -4.758 -32.156 -20.328 1 97.56 151 ALA B CA 1
ATOM 6246 C C . ALA B 1 151 ? -4.195 -30.953 -19.562 1 97.56 151 ALA B C 1
ATOM 6248 O O . ALA B 1 151 ? -4.297 -30.906 -18.344 1 97.56 151 ALA B O 1
ATOM 6249 N N . CYS B 1 152 ? -3.637 -29.969 -20.266 1 97.81 152 CYS B N 1
ATOM 6250 C CA . CYS B 1 152 ? -2.986 -28.797 -19.688 1 97.81 152 CYS B CA 1
ATOM 6251 C C . CYS B 1 152 ? -3.676 -27.516 -20.141 1 97.81 152 CYS B C 1
ATOM 6253 O O . CYS B 1 152 ? -3.02 -26.5 -20.344 1 97.81 152 CYS B O 1
ATOM 6255 N N . HIS B 1 153 ? -4.949 -27.516 -20.312 1 91.62 153 HIS B N 1
ATOM 6256 C CA . HIS B 1 153 ? -5.672 -26.422 -20.953 1 91.62 153 HIS B CA 1
ATOM 6257 C C . HIS B 1 153 ? -6.023 -25.328 -19.938 1 91.62 153 HIS B C 1
ATOM 6259 O O . HIS B 1 153 ? -6.5 -24.25 -20.312 1 91.62 153 HIS B O 1
ATOM 6265 N N . GLY B 1 154 ? -5.719 -25.531 -18.656 1 89.19 154 GLY B N 1
ATOM 6266 C CA . GLY B 1 154 ? -5.996 -24.516 -17.656 1 89.19 154 GLY B CA 1
ATOM 6267 C C . GLY B 1 154 ? -7.477 -24.359 -17.359 1 89.19 154 GLY B C 1
ATOM 6268 O O . GLY B 1 154 ? -8.32 -24.922 -18.062 1 89.19 154 GLY B O 1
ATOM 6269 N N . HIS B 1 155 ? -7.848 -23.578 -16.266 1 84.62 155 HIS B N 1
ATOM 6270 C CA . HIS B 1 155 ? -9.25 -23.5 -15.883 1 84.62 155 HIS B CA 1
ATOM 6271 C C . HIS B 1 155 ? -9.68 -22.078 -15.602 1 84.62 155 HIS B C 1
ATOM 6273 O O . HIS B 1 155 ? -10.68 -21.844 -14.93 1 84.62 155 HIS B O 1
ATOM 6279 N N . LEU B 1 156 ? -8.984 -21.125 -16.094 1 87 156 LEU B N 1
ATOM 6280 C CA . LEU B 1 156 ? -9.312 -19.719 -15.867 1 87 156 LEU B CA 1
ATOM 6281 C C . LEU B 1 156 ? -9.789 -19.062 -17.156 1 87 156 LEU B C 1
ATOM 6283 O O . LEU B 1 156 ? -9.375 -17.938 -17.484 1 87 156 LEU B O 1
ATOM 6287 N N . HIS B 1 157 ? -10.664 -19.688 -17.922 1 87.69 157 HIS B N 1
ATOM 6288 C CA . HIS B 1 157 ? -11.109 -19.109 -19.188 1 87.69 157 HIS B CA 1
ATOM 6289 C C . HIS B 1 157 ? -12.633 -19.047 -19.266 1 87.69 157 HIS B C 1
ATOM 6291 O O . HIS B 1 157 ? -13.188 -18.422 -20.172 1 87.69 157 HIS B O 1
ATOM 6297 N N . LEU B 1 158 ? -13.312 -19.672 -18.25 1 89.5 158 LEU B N 1
ATOM 6298 C CA . LEU B 1 158 ? -14.773 -19.641 -18.234 1 89.5 158 LEU B CA 1
ATOM 6299 C C . LEU B 1 158 ? -15.281 -18.922 -16.984 1 89.5 158 LEU B C 1
ATOM 6301 O O . LEU B 1 158 ? -15.477 -19.547 -15.945 1 89.5 158 LEU B O 1
ATOM 6305 N N . PRO B 1 159 ? -15.617 -17.594 -17.141 1 92.62 159 PRO B N 1
ATOM 6306 C CA . PRO B 1 159 ? -16.094 -16.828 -15.984 1 92.62 159 PRO B CA 1
ATOM 6307 C C . PRO B 1 159 ? -17.391 -17.391 -15.406 1 92.62 159 PRO B C 1
ATOM 6309 O O . PRO B 1 159 ? -18.266 -17.844 -16.156 1 92.62 159 PRO B O 1
ATOM 6312 N N . SER B 1 160 ? -17.484 -17.422 -14.109 1 90.94 160 SER B N 1
ATOM 6313 C CA . SER B 1 160 ? -18.734 -17.734 -13.414 1 90.94 160 SER B CA 1
ATOM 6314 C C . SER B 1 160 ? -19.562 -16.469 -13.211 1 90.94 160 SER B C 1
ATOM 6316 O O . SER B 1 160 ? -19.109 -15.516 -12.578 1 90.94 160 SER B O 1
ATOM 6318 N N . THR B 1 161 ? -20.766 -16.406 -13.727 1 91.81 161 THR B N 1
ATOM 6319 C CA . THR B 1 161 ? -21.641 -15.25 -13.609 1 91.81 161 THR B CA 1
ATOM 6320 C C . THR B 1 161 ? -22.938 -15.617 -12.906 1 91.81 161 THR B C 1
ATOM 6322 O O . THR B 1 161 ? -23.953 -15.898 -13.562 1 91.81 161 THR B O 1
ATOM 6325 N N . PRO B 1 162 ? -22.922 -15.516 -11.68 1 90.25 162 PRO B N 1
ATOM 6326 C CA . PRO B 1 162 ? -24.141 -15.852 -10.945 1 90.25 162 PRO B CA 1
ATOM 6327 C C . PRO B 1 162 ? -25.297 -14.906 -11.266 1 90.25 162 PRO B C 1
ATOM 6329 O O . PRO B 1 162 ? -25.078 -13.781 -11.719 1 90.25 162 PRO B O 1
ATOM 6332 N N . LYS B 1 163 ? -26.422 -15.445 -10.992 1 92 163 LYS B N 1
ATOM 6333 C CA . LYS B 1 163 ? -27.609 -14.641 -11.172 1 92 163 LYS B CA 1
ATOM 6334 C C . LYS B 1 163 ? -27.969 -13.891 -9.891 1 92 163 LYS B C 1
ATOM 6336 O O . LYS B 1 163 ? -27.828 -14.43 -8.789 1 92 163 LYS B O 1
ATOM 6341 N N . PHE B 1 164 ? -28.328 -12.664 -10.07 1 95.44 164 PHE B N 1
ATOM 6342 C CA . PHE B 1 164 ? -28.812 -11.836 -8.969 1 95.44 164 PHE B CA 1
ATOM 6343 C C . PHE B 1 164 ? -30.203 -11.297 -9.266 1 95.44 164 PHE B C 1
ATOM 6345 O O . PHE B 1 164 ? -30.5 -10.906 -10.391 1 95.44 164 PHE B O 1
ATOM 6352 N N . PRO B 1 165 ? -31.031 -11.344 -8.273 1 96.94 165 PRO B N 1
ATOM 6353 C CA . PRO B 1 165 ? -32.344 -10.719 -8.492 1 96.94 165 PRO B CA 1
ATOM 6354 C C . PRO B 1 165 ? -32.219 -9.266 -8.953 1 96.94 165 PRO B C 1
ATOM 6356 O O . PRO B 1 165 ? -31.453 -8.492 -8.375 1 96.94 165 PRO B O 1
ATOM 6359 N N . GLY B 1 166 ? -32.875 -9.008 -10.055 1 97.31 166 GLY B N 1
ATOM 6360 C CA . GLY B 1 166 ? -32.969 -7.629 -10.508 1 97.31 166 GLY B CA 1
ATOM 6361 C C . GLY B 1 166 ? -31.828 -7.23 -11.422 1 97.31 166 GLY B C 1
ATOM 6362 O O . GLY B 1 166 ? -31.828 -6.141 -11.992 1 97.31 166 GLY B O 1
ATOM 6363 N N . LEU B 1 167 ? -30.859 -8.023 -11.586 1 96.56 167 LEU B N 1
ATOM 6364 C CA . LEU B 1 167 ? -29.672 -7.676 -12.375 1 96.56 167 LEU B CA 1
ATOM 6365 C C . LEU B 1 167 ? -30.047 -7.43 -13.828 1 96.56 167 LEU B C 1
ATOM 6367 O O . LEU B 1 167 ? -29.453 -6.574 -14.492 1 96.56 167 LEU B O 1
ATOM 6371 N N . ASP B 1 168 ? -31 -8.133 -14.336 1 95.12 168 ASP B N 1
ATOM 6372 C CA . ASP B 1 168 ? -31.438 -8.016 -15.727 1 95.12 168 ASP B CA 1
ATOM 6373 C C . ASP B 1 168 ? -32 -6.637 -16.016 1 95.12 168 ASP B C 1
ATOM 6375 O O . ASP B 1 168 ? -32 -6.18 -17.156 1 95.12 168 ASP B O 1
ATOM 6379 N N . ASP B 1 169 ? -32.531 -6 -14.969 1 95.31 169 ASP B N 1
ATOM 6380 C CA . ASP B 1 169 ? -33.125 -4.68 -15.109 1 95.31 169 ASP B CA 1
ATOM 6381 C C . ASP B 1 169 ? -32.125 -3.574 -14.805 1 95.31 169 ASP B C 1
ATOM 6383 O O . ASP B 1 169 ? -32.406 -2.393 -15.016 1 95.31 169 ASP B O 1
ATOM 6387 N N . PHE B 1 170 ? -31.031 -3.955 -14.289 1 96.94 170 PHE B N 1
ATOM 6388 C CA . PHE B 1 170 ? -30 -2.975 -13.953 1 96.94 170 PHE B CA 1
ATOM 6389 C C . PHE B 1 170 ? -29.531 -2.24 -15.203 1 96.94 170 PHE B C 1
ATOM 6391 O O . PHE B 1 170 ? -29.203 -2.869 -16.219 1 96.94 170 PHE B O 1
ATOM 6398 N N . GLY B 1 171 ? -29.469 -0.89 -15.195 1 97.19 171 GLY B N 1
ATOM 6399 C CA . GLY B 1 171 ? -29.188 -0.074 -16.375 1 97.19 171 GLY B CA 1
ATOM 6400 C C . GLY B 1 171 ? -27.719 0.203 -16.578 1 97.19 171 GLY B C 1
ATOM 6401 O O . GLY B 1 171 ? -27.312 0.697 -17.625 1 97.19 171 GLY B O 1
ATOM 6402 N N . GLY B 1 172 ? -26.891 -0.097 -15.57 1 97.25 172 GLY B N 1
ATOM 6403 C CA . GLY B 1 172 ? -25.469 0.135 -15.711 1 97.25 172 GLY B CA 1
ATOM 6404 C C . GLY B 1 172 ? -24.75 -0.993 -16.422 1 97.25 172 GLY B C 1
ATOM 6405 O O . GLY B 1 172 ? -25.375 -1.942 -16.891 1 97.25 172 GLY B O 1
ATOM 6406 N N . GLU B 1 173 ? -23.469 -0.845 -16.547 1 97.75 173 GLU B N 1
ATOM 6407 C CA . GLU B 1 173 ? -22.641 -1.859 -17.188 1 97.75 173 GLU B CA 1
ATOM 6408 C C . GLU B 1 173 ? -22.312 -2.99 -16.219 1 97.75 173 GLU B C 1
ATOM 6410 O O . GLU B 1 173 ? -22.047 -2.748 -15.039 1 97.75 173 GLU B O 1
ATOM 6415 N N . VAL B 1 174 ? -22.359 -4.211 -16.703 1 97.81 174 VAL B N 1
ATOM 6416 C CA . VAL B 1 174 ? -22 -5.383 -15.906 1 97.81 174 VAL B CA 1
ATOM 6417 C C . VAL B 1 174 ? -20.875 -6.148 -16.609 1 97.81 174 VAL B C 1
ATOM 6419 O O . VAL B 1 174 ? -21.047 -6.586 -17.75 1 97.81 174 VAL B O 1
ATOM 6422 N N . ILE B 1 175 ? -19.766 -6.301 -15.969 1 97.56 175 ILE B N 1
ATOM 6423 C CA . ILE B 1 175 ? -18.656 -7.055 -16.547 1 97.56 175 ILE B CA 1
ATOM 6424 C C . ILE B 1 175 ? -18.094 -8.023 -15.516 1 97.56 175 ILE B C 1
ATOM 6426 O O . ILE B 1 175 ? -18.344 -7.879 -14.32 1 97.56 175 ILE B O 1
ATOM 6430 N N . HIS B 1 176 ? -17.406 -9.055 -15.953 1 97.44 176 HIS B N 1
ATOM 6431 C CA . HIS B 1 176 ? -16.594 -9.93 -15.125 1 97.44 176 HIS B CA 1
ATOM 6432 C C . HIS B 1 176 ? -15.133 -9.477 -15.102 1 97.44 176 HIS B C 1
ATOM 6434 O O . HIS B 1 176 ? -14.672 -8.812 -16.031 1 97.44 176 HIS B O 1
ATOM 6440 N N . THR B 1 177 ? -14.422 -9.797 -14.023 1 97.56 177 THR B N 1
ATOM 6441 C CA . THR B 1 177 ? -13.008 -9.43 -13.945 1 97.56 177 THR B CA 1
ATOM 6442 C C . THR B 1 177 ? -12.242 -9.969 -15.148 1 97.56 177 THR B C 1
ATOM 6444 O O . THR B 1 177 ? -11.203 -9.414 -15.531 1 97.56 177 THR B O 1
ATOM 6447 N N . HIS B 1 178 ? -12.742 -11.023 -15.742 1 97 178 HIS B N 1
ATOM 6448 C CA . HIS B 1 178 ? -12.18 -11.578 -16.969 1 97 178 HIS B CA 1
ATOM 6449 C C . HIS B 1 178 ? -12.125 -10.531 -18.078 1 97 178 HIS B C 1
ATOM 6451 O O . HIS B 1 178 ? -11.227 -10.547 -18.906 1 97 178 HIS B O 1
ATOM 6457 N N . GLU B 1 179 ? -13.031 -9.625 -18.047 1 96.88 179 GLU B N 1
ATOM 6458 C CA . GLU B 1 179 ? -13.164 -8.617 -19.094 1 96.88 179 GLU B CA 1
ATOM 6459 C C . GLU B 1 179 ? -12.438 -7.332 -18.719 1 96.88 179 GLU B C 1
ATOM 6461 O O . GLU B 1 179 ? -12.227 -6.461 -19.562 1 96.88 179 GLU B O 1
ATOM 6466 N N . TYR B 1 180 ? -12.07 -7.172 -17.5 1 97.75 180 TYR B N 1
ATOM 6467 C CA . TYR B 1 180 ? -11.383 -5.969 -17.031 1 97.75 180 TYR B CA 1
ATOM 6468 C C . TYR B 1 180 ? -9.953 -5.922 -17.562 1 97.75 180 TYR B C 1
ATOM 6470 O O . TYR B 1 180 ? -9.203 -6.891 -17.422 1 97.75 180 TYR B O 1
ATOM 6478 N N . LYS B 1 181 ? -9.531 -4.797 -18.109 1 97.62 181 LYS B N 1
ATOM 6479 C CA . LYS B 1 181 ? -8.188 -4.695 -18.672 1 97.62 181 LYS B CA 1
ATOM 6480 C C . LYS B 1 181 ? -7.371 -3.639 -17.922 1 97.62 181 LYS B C 1
ATOM 6482 O O . LYS B 1 181 ? -6.199 -3.861 -17.609 1 97.62 181 LYS B O 1
ATOM 6487 N N . ASP B 1 182 ? -7.949 -2.459 -17.703 1 96.06 182 ASP B N 1
ATOM 6488 C CA . ASP B 1 182 ? -7.293 -1.388 -16.953 1 96.06 182 ASP B CA 1
ATOM 6489 C C . ASP B 1 182 ? -8.305 -0.345 -16.484 1 96.06 182 ASP B C 1
ATOM 6491 O O . ASP B 1 182 ? -9.508 -0.514 -16.688 1 96.06 182 ASP B O 1
ATOM 6495 N N . PHE B 1 183 ? -7.879 0.733 -15.836 1 96.81 183 PHE B N 1
ATOM 6496 C CA . PHE B 1 183 ? -8.75 1.67 -15.141 1 96.81 183 PHE B CA 1
ATOM 6497 C C . PHE B 1 183 ? -9.414 2.627 -16.125 1 96.81 183 PHE B C 1
ATOM 6499 O O . PHE B 1 183 ? -10.367 3.326 -15.773 1 96.81 183 PHE B O 1
ATOM 6506 N N . ARG B 1 184 ? -8.82 2.777 -17.422 1 95.5 184 ARG B N 1
ATOM 6507 C CA . ARG B 1 184 ? -9.344 3.75 -18.375 1 95.5 184 ARG B CA 1
ATOM 6508 C C . ARG B 1 184 ? -10.805 3.465 -18.703 1 95.5 184 ARG B C 1
ATOM 6510 O O . ARG B 1 184 ? -11.172 2.326 -19 1 95.5 184 ARG B O 1
ATOM 6517 N N . GLY B 1 185 ? -11.695 4.473 -18.562 1 95.94 185 GLY B N 1
ATOM 6518 C CA . GLY B 1 185 ? -13.125 4.344 -18.781 1 95.94 185 GLY B CA 1
ATOM 6519 C C . GLY B 1 185 ? -13.938 4.324 -17.5 1 95.94 185 GLY B C 1
ATOM 6520 O O . GLY B 1 185 ? -15.164 4.453 -17.531 1 95.94 185 GLY B O 1
ATOM 6521 N N . TYR B 1 186 ? -13.258 4.234 -16.375 1 97.81 186 TYR B N 1
ATOM 6522 C CA . TYR B 1 186 ? -13.953 4.141 -15.094 1 97.81 186 TYR B CA 1
ATOM 6523 C C . TYR B 1 186 ? -13.812 5.441 -14.312 1 97.81 186 TYR B C 1
ATOM 6525 O O . TYR B 1 186 ? -14.312 5.547 -13.188 1 97.81 186 TYR B O 1
ATOM 6533 N N . GLU B 1 187 ? -13.141 6.445 -14.914 1 95.25 187 GLU B N 1
ATOM 6534 C CA . GLU B 1 187 ? -12.922 7.723 -14.242 1 95.25 187 GLU B CA 1
ATOM 6535 C C . GLU B 1 187 ? -14.242 8.359 -13.828 1 95.25 187 GLU B C 1
ATOM 6537 O O . GLU B 1 187 ? -15.18 8.445 -14.625 1 95.25 187 GLU B O 1
ATOM 6542 N N . ASP B 1 188 ? -14.312 8.742 -12.508 1 93.44 188 ASP B N 1
ATOM 6543 C CA . ASP B 1 188 ? -15.43 9.469 -11.914 1 93.44 188 ASP B CA 1
ATOM 6544 C C . ASP B 1 188 ? -16.703 8.617 -11.891 1 93.44 188 ASP B C 1
ATOM 6546 O O . ASP B 1 188 ? -17.812 9.141 -11.836 1 93.44 188 ASP B O 1
ATOM 6550 N N . LYS B 1 189 ? -16.609 7.258 -12.023 1 97.88 189 LYS B N 1
ATOM 6551 C CA . LYS B 1 189 ? -17.734 6.328 -11.961 1 97.88 189 LYS B CA 1
ATOM 6552 C C . LYS B 1 189 ? -17.875 5.738 -10.562 1 97.88 189 LYS B C 1
ATOM 6554 O O . LYS B 1 189 ? -16.906 5.668 -9.805 1 97.88 189 LYS B O 1
ATOM 6559 N N . THR B 1 190 ? -19.109 5.441 -10.25 1 98.56 190 THR B N 1
ATOM 6560 C CA . THR B 1 190 ? -19.375 4.629 -9.07 1 98.56 190 THR B CA 1
ATOM 6561 C C . THR B 1 190 ? -19.391 3.145 -9.422 1 98.56 190 THR B C 1
ATOM 6563 O O . THR B 1 190 ? -20.203 2.703 -10.242 1 98.56 190 THR B O 1
ATOM 6566 N N . VAL B 1 191 ? -18.531 2.367 -8.852 1 98.81 191 VAL B N 1
ATOM 6567 C CA . VAL B 1 191 ? -18.328 0.975 -9.234 1 98.81 191 VAL B CA 1
ATOM 6568 C C . VAL B 1 191 ? -18.672 0.06 -8.062 1 98.81 191 VAL B C 1
ATOM 6570 O O . VAL B 1 191 ? -18.328 0.349 -6.914 1 98.81 191 VAL B O 1
ATOM 6573 N N . LEU B 1 192 ? -19.406 -0.968 -8.312 1 98.81 192 LEU B N 1
ATOM 6574 C CA . LEU B 1 192 ? -19.656 -2.043 -7.355 1 98.81 192 LEU B CA 1
ATOM 6575 C C . LEU B 1 192 ? -18.922 -3.314 -7.773 1 98.81 192 LEU B C 1
ATOM 6577 O O . LEU B 1 192 ? -19.203 -3.877 -8.836 1 98.81 192 LEU B O 1
ATOM 6581 N N . VAL B 1 193 ? -17.969 -3.725 -7.008 1 98.81 193 VAL B N 1
ATOM 6582 C CA . VAL B 1 193 ? -17.266 -4.977 -7.242 1 98.81 193 VAL B CA 1
ATOM 6583 C C . VAL B 1 193 ? -17.844 -6.078 -6.359 1 98.81 193 VAL B C 1
ATOM 6585 O O . VAL B 1 193 ? -17.953 -5.914 -5.145 1 98.81 193 VAL B O 1
ATOM 6588 N N . ILE B 1 194 ? -18.219 -7.207 -6.977 1 98.31 194 ILE B N 1
ATOM 6589 C CA . ILE B 1 194 ? -18.781 -8.336 -6.246 1 98.31 194 ILE B CA 1
ATOM 6590 C C . ILE B 1 194 ? -17.719 -9.414 -6.066 1 98.31 194 ILE B C 1
ATOM 6592 O O . ILE B 1 194 ? -17.188 -9.953 -7.043 1 98.31 194 ILE B O 1
ATOM 6596 N N . GLY B 1 195 ? -17.422 -9.734 -4.836 1 95.94 195 GLY B N 1
ATOM 6597 C CA . GLY B 1 195 ? -16.391 -10.703 -4.508 1 95.94 195 GLY B CA 1
ATOM 6598 C C . GLY B 1 195 ? -15.195 -10.086 -3.797 1 95.94 195 GLY B C 1
ATOM 6599 O O . GLY B 1 195 ? -14.953 -8.883 -3.91 1 95.94 195 GLY B O 1
ATOM 6600 N N . ILE B 1 196 ? -14.422 -10.914 -3.1 1 94.5 196 ILE B N 1
ATOM 6601 C CA . ILE B 1 196 ? -13.289 -10.398 -2.328 1 94.5 196 ILE B CA 1
ATOM 6602 C C . ILE B 1 196 ? -12.062 -11.266 -2.574 1 94.5 196 ILE B C 1
ATOM 6604 O O . ILE B 1 196 ? -11.109 -11.25 -1.783 1 94.5 196 ILE B O 1
ATOM 6608 N N . GLY B 1 197 ? -12.039 -12.078 -3.637 1 94.25 197 GLY B N 1
ATOM 6609 C CA . GLY B 1 197 ? -10.852 -12.828 -4.031 1 94.25 197 GLY B CA 1
ATOM 6610 C C . GLY B 1 197 ? -9.734 -11.938 -4.543 1 94.25 197 GLY B C 1
ATOM 6611 O O . GLY B 1 197 ? -9.828 -10.711 -4.469 1 94.25 197 GLY B O 1
ATOM 6612 N N . ASN B 1 198 ? -8.727 -12.516 -5.043 1 95 198 ASN B N 1
ATOM 6613 C CA . ASN B 1 198 ? -7.535 -11.789 -5.469 1 95 198 ASN B CA 1
ATOM 6614 C C . ASN B 1 198 ? -7.852 -10.82 -6.609 1 95 198 ASN B C 1
ATOM 6616 O O . ASN B 1 198 ? -7.5 -9.641 -6.543 1 95 198 ASN B O 1
ATOM 6620 N N . SER B 1 199 ? -8.508 -11.297 -7.621 1 96.31 199 SER B N 1
ATOM 6621 C CA . SER B 1 199 ? -8.812 -10.469 -8.781 1 96.31 199 SER B CA 1
ATOM 6622 C C . SER B 1 199 ? -9.758 -9.328 -8.406 1 96.31 199 SER B C 1
ATOM 6624 O O . SER B 1 199 ? -9.578 -8.195 -8.867 1 96.31 199 SER B O 1
ATOM 6626 N N . ALA B 1 200 ? -10.781 -9.648 -7.609 1 97.5 200 ALA B N 1
ATOM 6627 C CA . ALA B 1 200 ? -11.719 -8.625 -7.168 1 97.5 200 ALA B CA 1
ATOM 6628 C C . ALA B 1 200 ? -11 -7.527 -6.383 1 97.5 200 ALA B C 1
ATOM 6630 O O . ALA B 1 200 ? -11.266 -6.34 -6.582 1 97.5 200 ALA B O 1
ATOM 6631 N N . THR B 1 201 ? -10.125 -7.895 -5.531 1 98.06 201 THR B N 1
ATOM 6632 C CA . THR B 1 201 ? -9.391 -6.953 -4.691 1 98.06 201 THR B CA 1
ATOM 6633 C C . THR B 1 201 ? -8.438 -6.105 -5.527 1 98.06 201 THR B C 1
ATOM 6635 O O . THR B 1 201 ? -8.328 -4.898 -5.316 1 98.06 201 THR B O 1
ATOM 6638 N N . ASP B 1 202 ? -7.773 -6.734 -6.484 1 98 202 ASP B N 1
ATOM 6639 C CA . ASP B 1 202 ? -6.895 -5.988 -7.379 1 98 202 ASP B CA 1
ATOM 6640 C C . ASP B 1 202 ? -7.668 -4.918 -8.141 1 98 202 ASP B C 1
ATOM 6642 O O . ASP B 1 202 ? -7.242 -3.762 -8.211 1 98 202 ASP B O 1
ATOM 6646 N N . VAL B 1 203 ? -8.781 -5.301 -8.688 1 98.62 203 VAL B N 1
ATOM 6647 C CA . VAL B 1 203 ? -9.609 -4.395 -9.469 1 98.62 203 VAL B CA 1
ATOM 6648 C C . VAL B 1 203 ? -10.141 -3.275 -8.578 1 98.62 203 VAL B C 1
ATOM 6650 O O . VAL B 1 203 ? -10.117 -2.104 -8.961 1 98.62 203 VAL B O 1
ATOM 6653 N N . THR B 1 204 ? -10.57 -3.664 -7.363 1 98.75 204 THR B N 1
ATOM 6654 C CA . THR B 1 204 ? -11.07 -2.689 -6.398 1 98.75 204 THR B CA 1
ATOM 6655 C C . THR B 1 204 ? -10.008 -1.642 -6.09 1 98.75 204 THR B C 1
ATOM 6657 O O . THR B 1 204 ? -10.273 -0.439 -6.156 1 98.75 204 THR B O 1
ATOM 6660 N N . CYS B 1 205 ? -8.844 -2.094 -5.785 1 98.19 205 CYS B N 1
ATOM 6661 C CA . CYS B 1 205 ? -7.766 -1.186 -5.402 1 98.19 205 CYS B CA 1
ATOM 6662 C C . CYS B 1 205 ? -7.375 -0.284 -6.566 1 98.19 205 CYS B C 1
ATOM 6664 O O . CYS B 1 205 ? -7.215 0.925 -6.391 1 98.19 205 CYS B O 1
ATOM 6666 N N . GLU B 1 206 ? -7.258 -0.874 -7.742 1 98.06 206 GLU B N 1
ATOM 6667 C CA . GLU B 1 206 ? -6.871 -0.076 -8.898 1 98.06 206 GLU B CA 1
ATOM 6668 C C . GLU B 1 206 ? -7.934 0.965 -9.234 1 98.06 206 GLU B C 1
ATOM 6670 O O . GLU B 1 206 ? -7.621 2.146 -9.406 1 98.06 206 GLU B O 1
ATOM 6675 N N . LEU B 1 207 ? -9.172 0.57 -9.273 1 98.56 207 LEU B N 1
ATOM 6676 C CA . LEU B 1 207 ? -10.25 1.472 -9.664 1 98.56 207 LEU B CA 1
ATOM 6677 C C . LEU B 1 207 ? -10.477 2.543 -8.602 1 98.56 207 LEU B C 1
ATOM 6679 O O . LEU B 1 207 ? -10.883 3.662 -8.922 1 98.56 207 LEU B O 1
ATOM 6683 N N . SER B 1 208 ? -10.195 2.221 -7.359 1 98.12 208 SER B N 1
ATOM 6684 C CA . SER B 1 208 ? -10.445 3.162 -6.27 1 98.12 208 SER B CA 1
ATOM 6685 C C . SER B 1 208 ? -9.57 4.406 -6.406 1 98.12 208 SER B C 1
ATOM 6687 O O . SER B 1 208 ? -9.867 5.449 -5.82 1 98.12 208 SER B O 1
ATOM 6689 N N . ARG B 1 209 ? -8.531 4.367 -7.184 1 96.44 209 ARG B N 1
ATOM 6690 C CA . ARG B 1 209 ? -7.629 5.492 -7.395 1 96.44 209 ARG B CA 1
ATOM 6691 C C . ARG B 1 209 ? -8.117 6.383 -8.531 1 96.44 209 ARG B C 1
ATOM 6693 O O . ARG B 1 209 ? -7.59 7.48 -8.734 1 96.44 209 ARG B O 1
ATOM 6700 N N . HIS B 1 210 ? -9.156 5.898 -9.289 1 96.56 210 HIS B N 1
ATOM 6701 C CA . HIS B 1 210 ? -9.562 6.602 -10.492 1 96.56 210 HIS B CA 1
ATOM 6702 C C . HIS B 1 210 ? -11.062 6.879 -10.492 1 96.56 210 HIS B C 1
ATOM 6704 O O . HIS B 1 210 ? -11.516 7.906 -11.008 1 96.56 210 HIS B O 1
ATOM 6710 N N . ALA B 1 211 ? -11.789 5.965 -9.914 1 97.75 211 ALA B N 1
ATOM 6711 C CA . ALA B 1 211 ? -13.242 6.086 -9.875 1 97.75 211 ALA B CA 1
ATOM 6712 C C . ALA B 1 211 ? -13.68 7.113 -8.844 1 97.75 211 ALA B C 1
ATOM 6714 O O . ALA B 1 211 ? -12.875 7.559 -8.016 1 97.75 211 ALA B O 1
ATOM 6715 N N . LYS B 1 212 ? -14.93 7.551 -8.938 1 96.88 212 LYS B N 1
ATOM 6716 C CA . LYS B 1 212 ? -15.516 8.391 -7.898 1 96.88 212 LYS B CA 1
ATOM 6717 C C . LYS B 1 212 ? -15.547 7.656 -6.559 1 96.88 212 LYS B C 1
ATOM 6719 O O . LYS B 1 212 ? -15.203 8.234 -5.523 1 96.88 212 LYS B O 1
ATOM 6724 N N . HIS B 1 213 ? -15.977 6.457 -6.621 1 97.62 213 HIS B N 1
ATOM 6725 C CA . HIS B 1 213 ? -16.016 5.609 -5.434 1 97.62 213 HIS B CA 1
ATOM 6726 C C . HIS B 1 213 ? -16.156 4.141 -5.809 1 97.62 213 HIS B C 1
ATOM 6728 O O . HIS B 1 213 ? -16.766 3.812 -6.832 1 97.62 213 HIS B O 1
ATOM 6734 N N . VAL B 1 214 ? -15.594 3.219 -5.043 1 98.75 214 VAL B N 1
ATOM 6735 C CA . VAL B 1 214 ? -15.734 1.786 -5.277 1 98.75 214 VAL B CA 1
ATOM 6736 C C . VAL B 1 214 ? -16.344 1.118 -4.047 1 98.75 214 VAL B C 1
ATOM 6738 O O . VAL B 1 214 ? -15.875 1.322 -2.924 1 98.75 214 VAL B O 1
ATOM 6741 N N . TYR B 1 215 ? -17.406 0.408 -4.238 1 98.75 215 TYR B N 1
ATOM 6742 C CA . TYR B 1 215 ? -17.984 -0.475 -3.236 1 98.75 215 TYR B CA 1
ATOM 6743 C C . TYR B 1 215 ? -17.578 -1.923 -3.482 1 98.75 215 TYR B C 1
ATOM 6745 O O . TYR B 1 215 ? -17.531 -2.375 -4.629 1 98.75 215 TYR B O 1
ATOM 6753 N N . MET B 1 216 ? -17.219 -2.611 -2.5 1 98.56 216 MET B N 1
ATOM 6754 C CA . MET B 1 216 ? -16.875 -4.027 -2.602 1 98.56 216 MET B CA 1
ATOM 6755 C C . MET B 1 216 ? -17.844 -4.879 -1.783 1 98.56 216 MET B C 1
ATOM 6757 O O . MET B 1 216 ? -17.938 -4.727 -0.563 1 98.56 216 MET B O 1
ATOM 6761 N N . SER B 1 217 ? -18.547 -5.738 -2.426 1 98.06 217 SER B N 1
ATOM 6762 C CA . SER B 1 217 ? -19.516 -6.605 -1.775 1 98.06 217 SER B CA 1
ATOM 6763 C C . SER B 1 217 ? -18.953 -8.008 -1.553 1 98.06 217 SER B C 1
ATOM 6765 O O . SER B 1 217 ? -18.391 -8.609 -2.471 1 98.06 217 SER B O 1
ATOM 6767 N N . THR B 1 218 ? -19.047 -8.484 -0.376 1 94.88 218 THR B N 1
ATOM 6768 C CA . THR B 1 218 ? -18.578 -9.82 -0.049 1 94.88 218 THR B CA 1
ATOM 6769 C C . THR B 1 218 ? -19.594 -10.555 0.814 1 94.88 218 THR B C 1
ATOM 6771 O O . THR B 1 218 ? -20.219 -9.961 1.698 1 94.88 218 THR B O 1
ATOM 6774 N N . ARG B 1 219 ? -19.766 -11.781 0.511 1 89.25 219 ARG B N 1
ATOM 6775 C CA . ARG B 1 219 ? -20.703 -12.602 1.26 1 89.25 219 ARG B CA 1
ATOM 6776 C C . ARG B 1 219 ? -20.141 -12.992 2.621 1 89.25 219 ARG B C 1
ATOM 6778 O O . ARG B 1 219 ? -20.828 -12.922 3.635 1 89.25 219 ARG B O 1
ATOM 6785 N N . ARG B 1 220 ? -18.875 -13.312 2.658 1 87.81 220 ARG B N 1
ATOM 6786 C CA . ARG B 1 220 ? -18.344 -13.93 3.871 1 87.81 220 ARG B CA 1
ATOM 6787 C C . ARG B 1 220 ? -17.188 -13.117 4.441 1 87.81 220 ARG B C 1
ATOM 6789 O O . ARG B 1 220 ? -16.844 -13.258 5.613 1 87.81 220 ARG B O 1
ATOM 6796 N N . GLY B 1 221 ? -16.547 -12.266 3.709 1 91.44 221 GLY B N 1
ATOM 6797 C CA . GLY B 1 221 ? -15.328 -11.602 4.145 1 91.44 221 GLY B CA 1
ATOM 6798 C C . GLY B 1 221 ? -14.078 -12.43 3.902 1 91.44 221 GLY B C 1
ATOM 6799 O O . GLY B 1 221 ? -14.133 -13.445 3.213 1 91.44 221 GLY B O 1
ATOM 6800 N N . THR B 1 222 ? -12.938 -11.992 4.402 1 92.75 222 THR B N 1
ATOM 6801 C CA . THR B 1 222 ? -11.672 -12.68 4.188 1 92.75 222 THR B CA 1
ATOM 6802 C C . THR B 1 222 ? -10.617 -12.203 5.188 1 92.75 222 THR B C 1
ATOM 6804 O O . THR B 1 222 ? -10.812 -11.188 5.859 1 92.75 222 THR B O 1
ATOM 6807 N N . PHE B 1 223 ? -9.672 -13.008 5.422 1 92.62 223 PHE B N 1
ATOM 6808 C CA . PHE B 1 223 ? -8.43 -12.523 6.027 1 92.62 223 PHE B CA 1
ATOM 6809 C C . PHE B 1 223 ? -7.453 -12.055 4.957 1 92.62 223 PHE B C 1
ATOM 6811 O O . PHE B 1 223 ? -7.23 -12.758 3.963 1 92.62 223 PHE B O 1
ATOM 6818 N N . LEU B 1 224 ? -6.949 -10.898 5.121 1 94.25 224 LEU B N 1
ATOM 6819 C CA . LEU B 1 224 ? -6.012 -10.312 4.168 1 94.25 224 LEU B CA 1
ATOM 6820 C C . LEU B 1 224 ? -4.574 -10.656 4.547 1 94.25 224 LEU B C 1
ATOM 6822 O O . LEU B 1 224 ? -4.176 -10.477 5.703 1 94.25 224 LEU B O 1
ATOM 6826 N N . CYS B 1 225 ? -3.848 -11.164 3.578 1 92.69 225 CYS B N 1
ATOM 6827 C CA . CYS B 1 225 ? -2.41 -11.367 3.705 1 92.69 225 CYS B CA 1
ATOM 6828 C C . CYS B 1 225 ? -1.642 -10.406 2.809 1 92.69 225 CYS B C 1
ATOM 6830 O O . CYS B 1 225 ? -2.086 -10.094 1.702 1 92.69 225 CYS B O 1
ATOM 6832 N N . GLN B 1 226 ? -0.565 -9.93 3.316 1 93.12 226 GLN B N 1
ATOM 6833 C CA . GLN B 1 226 ? 0.324 -9.109 2.498 1 93.12 226 GLN B CA 1
ATOM 6834 C C . GLN B 1 226 ? 1.407 -9.961 1.843 1 93.12 226 GLN B C 1
ATOM 6836 O O . GLN B 1 226 ? 1.73 -11.047 2.33 1 93.12 226 GLN B O 1
ATOM 6841 N N . ARG B 1 227 ? 1.948 -9.484 0.798 1 94.94 227 ARG B N 1
ATOM 6842 C CA . ARG B 1 227 ? 3.006 -10.18 0.074 1 94.94 227 ARG B CA 1
ATOM 6843 C C . ARG B 1 227 ? 4.309 -10.18 0.869 1 94.94 227 ARG B C 1
ATOM 6845 O O . ARG B 1 227 ? 5.148 -11.062 0.692 1 94.94 227 ARG B O 1
ATOM 6852 N N . THR B 1 228 ? 4.434 -9.219 1.762 1 92.94 228 THR B N 1
ATOM 6853 C CA . THR B 1 228 ? 5.676 -9.086 2.516 1 92.94 228 THR B CA 1
ATOM 6854 C C . THR B 1 228 ? 5.469 -9.492 3.973 1 92.94 228 THR B C 1
ATOM 6856 O O . THR B 1 228 ? 4.355 -9.391 4.496 1 92.94 228 THR B O 1
ATOM 6859 N N . GLY B 1 229 ? 6.539 -10.039 4.516 1 90.44 229 GLY B N 1
ATOM 6860 C CA . GLY B 1 229 ? 6.594 -10.328 5.941 1 90.44 229 GLY B CA 1
ATOM 6861 C C . GLY B 1 229 ? 7.523 -9.406 6.703 1 90.44 229 GLY B C 1
ATOM 6862 O O . GLY B 1 229 ? 7.559 -8.203 6.449 1 90.44 229 GLY B O 1
ATOM 6863 N N . ALA B 1 230 ? 8.195 -10 7.605 1 88.5 230 ALA B N 1
ATOM 6864 C CA . ALA B 1 230 ? 9.094 -9.234 8.469 1 88.5 230 ALA B CA 1
ATOM 6865 C C . ALA B 1 230 ? 10.219 -8.594 7.652 1 88.5 230 ALA B C 1
ATOM 6867 O O . ALA B 1 230 ? 10.773 -9.219 6.75 1 88.5 230 ALA B O 1
ATOM 6868 N N . ARG B 1 231 ? 10.422 -7.289 7.898 1 93.12 231 ARG B N 1
ATOM 6869 C CA . ARG B 1 231 ? 11.531 -6.523 7.34 1 93.12 231 ARG B CA 1
ATOM 6870 C C . ARG B 1 231 ? 11.414 -6.418 5.824 1 93.12 231 ARG B C 1
ATOM 6872 O O . ARG B 1 231 ? 12.406 -6.188 5.129 1 93.12 231 ARG B O 1
ATOM 6879 N N . GLY B 1 232 ? 10.305 -6.758 5.324 1 94.06 232 GLY B N 1
ATOM 6880 C CA . GLY B 1 232 ? 10.047 -6.586 3.904 1 94.06 232 GLY B CA 1
ATOM 6881 C C . GLY B 1 232 ? 10.375 -7.824 3.088 1 94.06 232 GLY B C 1
ATOM 6882 O O . GLY B 1 232 ? 10.289 -7.801 1.857 1 94.06 232 GLY B O 1
ATOM 6883 N N . ALA B 1 233 ? 10.734 -8.93 3.762 1 95.56 233 ALA B N 1
ATOM 6884 C CA . ALA B 1 233 ? 10.977 -10.188 3.062 1 95.56 233 ALA B CA 1
ATOM 6885 C C . ALA B 1 233 ? 9.672 -10.781 2.543 1 95.56 233 ALA B C 1
ATOM 6887 O O . ALA B 1 233 ? 8.602 -10.547 3.111 1 95.56 233 ALA B O 1
ATOM 6888 N N . PRO B 1 234 ? 9.789 -11.508 1.408 1 96.44 234 PRO B N 1
ATOM 6889 C CA . PRO B 1 234 ? 8.555 -12.141 0.945 1 96.44 234 PRO B CA 1
ATOM 6890 C C . PRO B 1 234 ? 7.902 -13.008 2.018 1 96.44 234 PRO B C 1
ATOM 6892 O O . PRO B 1 234 ? 8.586 -13.781 2.695 1 96.44 234 PRO B O 1
ATOM 6895 N N . PHE B 1 235 ? 6.656 -12.883 2.182 1 94.69 235 PHE B N 1
ATOM 6896 C CA . PHE B 1 235 ? 5.895 -13.578 3.209 1 94.69 235 PHE B CA 1
ATOM 6897 C C . PHE B 1 235 ? 6.004 -15.086 3.033 1 94.69 235 PHE B C 1
ATOM 6899 O O . PHE B 1 235 ? 6.066 -15.828 4.016 1 94.69 235 PHE B O 1
ATOM 6906 N N . ASP B 1 236 ? 6.055 -15.547 1.799 1 95.94 236 ASP B N 1
ATOM 6907 C CA . ASP B 1 236 ? 6.004 -16.984 1.533 1 95.94 236 ASP B CA 1
ATOM 6908 C C . ASP B 1 236 ? 7.359 -17.641 1.793 1 95.94 236 ASP B C 1
ATOM 6910 O O . ASP B 1 236 ? 7.461 -18.859 1.842 1 95.94 236 ASP B O 1
ATOM 6914 N N . HIS B 1 237 ? 8.422 -16.797 1.965 1 96.06 237 HIS B N 1
ATOM 6915 C CA . HIS B 1 237 ? 9.695 -17.391 2.369 1 96.06 237 HIS B CA 1
ATOM 6916 C C . HIS B 1 237 ? 9.609 -17.984 3.768 1 96.06 237 HIS B C 1
ATOM 6918 O O . HIS B 1 237 ? 10.164 -19.062 4.023 1 96.06 237 HIS B O 1
ATOM 6924 N N . GLN B 1 238 ? 8.922 -17.297 4.609 1 89.81 238 GLN B N 1
ATOM 6925 C CA . GLN B 1 238 ? 8.789 -17.75 5.984 1 89.81 238 GLN B CA 1
ATOM 6926 C C . GLN B 1 238 ? 7.598 -18.688 6.141 1 89.81 238 GLN B C 1
ATOM 6928 O O . GLN B 1 238 ? 7.688 -19.719 6.828 1 89.81 238 GLN B O 1
ATOM 6933 N N . ALA B 1 239 ? 6.547 -18.375 5.496 1 91.19 239 ALA B N 1
ATOM 6934 C CA . ALA B 1 239 ? 5.305 -19.125 5.645 1 91.19 239 ALA B CA 1
ATOM 6935 C C . ALA B 1 239 ? 5.441 -20.531 5.062 1 91.19 239 ALA B C 1
ATOM 6937 O O . ALA B 1 239 ? 4.812 -21.469 5.547 1 91.19 239 ALA B O 1
ATOM 6938 N N . MET B 1 240 ? 6.273 -20.609 3.986 1 95 240 MET B N 1
ATOM 6939 C CA . MET B 1 240 ? 6.438 -21.891 3.309 1 95 240 MET B CA 1
ATOM 6940 C C . MET B 1 240 ? 7.824 -22.484 3.574 1 95 240 MET B C 1
ATOM 6942 O O . MET B 1 240 ? 8.602 -22.688 2.645 1 95 240 MET B O 1
ATOM 6946 N N . SER B 1 241 ? 8.094 -22.656 4.816 1 94.44 241 SER B N 1
ATOM 6947 C CA . SER B 1 241 ? 9.297 -23.359 5.262 1 94.44 241 SER B CA 1
ATOM 6948 C C . SER B 1 241 ? 8.945 -24.656 5.988 1 94.44 241 SER B C 1
ATOM 6950 O O . SER B 1 241 ? 7.824 -24.812 6.484 1 94.44 241 SER B O 1
ATOM 6952 N N . ARG B 1 242 ? 9.867 -25.594 5.984 1 93.75 242 ARG B N 1
ATOM 6953 C CA . ARG B 1 242 ? 9.625 -26.859 6.672 1 93.75 242 ARG B CA 1
ATOM 6954 C C . ARG B 1 242 ? 9.398 -26.641 8.164 1 93.75 242 ARG B C 1
ATOM 6956 O O . ARG B 1 242 ? 8.531 -27.281 8.766 1 93.75 242 ARG B O 1
ATOM 6963 N N . LEU B 1 243 ? 10.148 -25.781 8.703 1 90.44 243 LEU B N 1
ATOM 6964 C CA . LEU B 1 243 ? 10.023 -25.5 10.133 1 90.44 243 LEU B CA 1
ATOM 6965 C C . LEU B 1 243 ? 8.641 -24.953 10.461 1 90.44 243 LEU B C 1
ATOM 6967 O O . LEU B 1 243 ? 7.977 -25.438 11.383 1 90.44 243 LEU B O 1
ATOM 6971 N N . ASN B 1 244 ? 8.242 -23.938 9.703 1 88.12 244 ASN B N 1
ATOM 6972 C CA . ASN B 1 244 ? 6.922 -23.375 9.938 1 88.12 244 ASN B CA 1
ATOM 6973 C C . ASN B 1 244 ? 5.816 -24.391 9.711 1 88.12 244 ASN B C 1
ATOM 6975 O O . ASN B 1 244 ? 4.801 -24.391 10.414 1 88.12 244 ASN B O 1
ATOM 6979 N N . HIS B 1 245 ? 6.008 -25.172 8.727 1 88.5 245 HIS B N 1
ATOM 6980 C CA . HIS B 1 245 ? 5.023 -26.219 8.422 1 88.5 245 HIS B CA 1
ATOM 6981 C C . HIS B 1 245 ? 4.852 -27.172 9.586 1 88.5 245 HIS B C 1
ATOM 6983 O O . HIS B 1 245 ? 3.75 -27.672 9.836 1 88.5 245 HIS B O 1
ATOM 6989 N N . LEU B 1 246 ? 5.887 -27.438 10.281 1 82.62 246 LEU B N 1
ATOM 6990 C CA . LEU B 1 246 ? 5.824 -28.312 11.453 1 82.62 246 LEU B CA 1
ATOM 6991 C C . LEU B 1 246 ? 4.957 -27.703 12.547 1 82.62 246 LEU B C 1
ATOM 6993 O O . LEU B 1 246 ? 4.27 -28.422 13.273 1 82.62 246 LEU B O 1
ATOM 6997 N N . THR B 1 247 ? 4.965 -26.391 12.594 1 78.06 247 THR B N 1
ATOM 6998 C CA . THR B 1 247 ? 4.219 -25.703 13.648 1 78.06 247 THR B CA 1
ATOM 6999 C C . THR B 1 247 ? 2.723 -25.719 13.344 1 78.06 247 THR B C 1
ATOM 7001 O O . THR B 1 247 ? 1.903 -25.484 14.234 1 78.06 247 THR B O 1
ATOM 7004 N N . THR B 1 248 ? 2.42 -25.969 12.102 1 74.62 248 THR B N 1
ATOM 7005 C CA . THR B 1 248 ? 1.011 -25.953 11.719 1 74.62 248 THR B CA 1
ATOM 7006 C C . THR B 1 248 ? 0.274 -27.141 12.352 1 74.62 248 THR B C 1
ATOM 7008 O O . THR B 1 248 ? -0.956 -27.125 12.445 1 74.62 248 THR B O 1
ATOM 7011 N N . PHE B 1 249 ? 1.034 -28.062 12.758 1 72.5 249 PHE B N 1
ATOM 7012 C CA . PHE B 1 249 ? 0.43 -29.234 13.383 1 72.5 249 PHE B CA 1
ATOM 7013 C C . PHE B 1 249 ? 0.201 -29 14.875 1 72.5 249 PHE B C 1
ATOM 7015 O O . PHE B 1 249 ? -0.502 -29.766 15.531 1 72.5 249 PHE B O 1
ATOM 7022 N N . LEU B 1 250 ? 0.694 -27.891 15.297 1 70.94 250 LEU B N 1
ATOM 7023 C CA . LEU B 1 250 ? 0.485 -27.516 16.688 1 70.94 250 LEU B CA 1
ATOM 7024 C C . LEU B 1 250 ? -0.888 -26.875 16.891 1 70.94 250 LEU B C 1
ATOM 7026 O O . LEU B 1 250 ? -1.376 -26.172 16 1 70.94 250 LEU B O 1
ATOM 7030 N N . PRO B 1 251 ? -1.54 -27.234 17.969 1 70.62 251 PRO B N 1
ATOM 7031 C CA . PRO B 1 251 ? -2.83 -26.594 18.234 1 70.62 251 PRO B CA 1
ATOM 7032 C C . PRO B 1 251 ? -2.75 -25.062 18.203 1 70.62 251 PRO B C 1
ATOM 7034 O O . PRO B 1 251 ? -1.723 -24.484 18.562 1 70.62 251 PRO B O 1
ATOM 7037 N N . GLY B 1 252 ? -3.756 -24.406 17.672 1 76.5 252 GLY B N 1
ATOM 7038 C CA . GLY B 1 252 ? -3.85 -22.969 17.688 1 76.5 252 GLY B CA 1
ATOM 7039 C C . GLY B 1 252 ? -3.281 -22.312 16.438 1 76.5 252 GLY B C 1
ATOM 7040 O O . GLY B 1 252 ? -2.996 -21.125 16.422 1 76.5 252 GLY B O 1
ATOM 7041 N N . ARG B 1 253 ? -3.082 -23.094 15.477 1 77.69 253 ARG B N 1
ATOM 7042 C CA . ARG B 1 253 ? -2.52 -22.578 14.234 1 77.69 253 ARG B CA 1
ATOM 7043 C C . ARG B 1 253 ? -3.406 -21.469 13.648 1 77.69 253 ARG B C 1
ATOM 7045 O O . ARG B 1 253 ? -2.914 -20.422 13.258 1 77.69 253 ARG B O 1
ATOM 7052 N N . ASP B 1 254 ? -4.648 -21.766 13.531 1 77.44 254 ASP B N 1
ATOM 7053 C CA . ASP B 1 254 ? -5.578 -20.797 12.969 1 77.44 254 ASP B CA 1
ATOM 7054 C C . ASP B 1 254 ? -5.602 -19.516 13.789 1 77.44 254 ASP B C 1
ATOM 7056 O O . ASP B 1 254 ? -5.664 -18.406 13.234 1 77.44 254 ASP B O 1
ATOM 7060 N N . ARG B 1 255 ? -5.492 -19.719 15.062 1 81.38 255 ARG B N 1
ATOM 7061 C CA . ARG B 1 255 ? -5.473 -18.562 15.945 1 81.38 255 ARG B CA 1
ATOM 7062 C C . ARG B 1 255 ? -4.195 -17.75 15.766 1 81.38 255 ARG B C 1
ATOM 7064 O O . ARG B 1 255 ? -4.227 -16.531 15.773 1 81.38 255 ARG B O 1
ATOM 7071 N N . ARG B 1 256 ? -3.125 -18.438 15.648 1 82.31 256 ARG B N 1
ATOM 7072 C CA . ARG B 1 256 ? -1.854 -17.766 15.438 1 82.31 256 ARG B CA 1
ATOM 7073 C C . ARG B 1 256 ? -1.864 -16.984 14.117 1 82.31 256 ARG B C 1
ATOM 7075 O O . ARG B 1 256 ? -1.392 -15.852 14.062 1 82.31 256 ARG B O 1
ATOM 7082 N N . PHE B 1 257 ? -2.395 -17.672 13.211 1 85.5 257 PHE B N 1
ATOM 7083 C CA . PHE B 1 257 ? -2.498 -17.016 11.914 1 85.5 257 PHE B CA 1
ATOM 7084 C C . PHE B 1 257 ? -3.385 -15.781 11.992 1 85.5 257 PHE B C 1
ATOM 7086 O O . PHE B 1 257 ? -3.006 -14.703 11.523 1 85.5 257 PHE B O 1
ATOM 7093 N N . THR B 1 258 ? -4.543 -15.914 12.578 1 86.94 258 THR B N 1
ATOM 7094 C CA . THR B 1 258 ? -5.496 -14.812 12.695 1 86.94 258 THR B CA 1
ATOM 7095 C C . THR B 1 258 ? -4.91 -13.672 13.516 1 86.94 258 THR B C 1
ATOM 7097 O O . THR B 1 258 ? -5.117 -12.5 13.195 1 86.94 258 THR B O 1
ATOM 7100 N N . ASN B 1 259 ? -4.188 -14.055 14.516 1 87.94 259 ASN B N 1
ATOM 7101 C CA . ASN B 1 259 ? -3.547 -13.031 15.344 1 87.94 259 ASN B CA 1
ATOM 7102 C C . ASN B 1 259 ? -2.492 -12.258 14.555 1 87.94 259 ASN B C 1
ATOM 7104 O O . ASN B 1 259 ? -2.371 -11.039 14.695 1 87.94 259 ASN B O 1
ATOM 7108 N N . LYS B 1 260 ? -1.808 -12.992 13.82 1 88.31 260 LYS B N 1
ATOM 7109 C CA . LYS B 1 260 ? -0.744 -12.367 13.031 1 88.31 260 LYS B CA 1
ATOM 7110 C C . LYS B 1 260 ? -1.312 -11.359 12.039 1 88.31 260 LYS B C 1
ATOM 7112 O O . LYS B 1 260 ? -0.824 -10.234 11.938 1 88.31 260 LYS B O 1
ATOM 7117 N N . VAL B 1 261 ? -2.34 -11.758 11.312 1 91.06 261 VAL B N 1
ATOM 7118 C CA . VAL B 1 261 ? -2.889 -10.867 10.297 1 91.06 261 VAL B CA 1
ATOM 7119 C C . VAL B 1 261 ? -3.639 -9.719 10.969 1 91.06 261 VAL B C 1
ATOM 7121 O O . VAL B 1 261 ? -3.625 -8.586 10.477 1 91.06 261 VAL B O 1
ATOM 7124 N N . ASN B 1 262 ? -4.242 -9.945 12.109 1 93 262 ASN B N 1
ATOM 7125 C CA . ASN B 1 262 ? -4.973 -8.906 12.82 1 93 262 ASN B CA 1
ATOM 7126 C C . ASN B 1 262 ? -4.027 -7.918 13.5 1 93 262 ASN B C 1
ATOM 7128 O O . ASN B 1 262 ? -4.41 -6.781 13.789 1 93 262 ASN B O 1
ATOM 7132 N N . ALA B 1 263 ? -2.84 -8.406 13.789 1 90.69 263 ALA B N 1
ATOM 7133 C CA . ALA B 1 263 ? -1.842 -7.508 14.367 1 90.69 263 ALA B CA 1
ATOM 7134 C C . ALA B 1 263 ? -1.475 -6.391 13.398 1 90.69 263 ALA B C 1
ATOM 7136 O O . ALA B 1 263 ? -1.112 -5.289 13.82 1 90.69 263 ALA B O 1
ATOM 7137 N N . LYS B 1 264 ? -1.604 -6.641 12.188 1 91.69 264 LYS B N 1
ATOM 7138 C CA . LYS B 1 264 ? -1.335 -5.625 11.172 1 91.69 264 LYS B CA 1
ATOM 7139 C C . LYS B 1 264 ? -2.564 -4.754 10.93 1 91.69 264 LYS B C 1
ATOM 7141 O O . LYS B 1 264 ? -2.486 -3.527 10.984 1 91.69 264 LYS B O 1
ATOM 7146 N N . TYR B 1 265 ? -3.66 -5.418 10.633 1 94.56 265 TYR B N 1
ATOM 7147 C CA . TYR B 1 265 ? -4.945 -4.75 10.453 1 94.56 265 TYR B CA 1
ATOM 7148 C C . TYR B 1 265 ? -6.066 -5.543 11.109 1 94.56 265 TYR B C 1
ATOM 7150 O O . TYR B 1 265 ? -6.246 -6.73 10.836 1 94.56 265 TYR B O 1
ATOM 7158 N N . ASP B 1 266 ? -6.777 -4.918 11.93 1 95.06 266 ASP B N 1
ATOM 7159 C CA . ASP B 1 266 ? -7.918 -5.547 12.594 1 95.06 266 ASP B CA 1
ATOM 7160 C C . ASP B 1 266 ? -9.062 -5.785 11.609 1 95.06 266 ASP B C 1
ATOM 7162 O O . ASP B 1 266 ? -9.758 -4.844 11.219 1 95.06 266 ASP B O 1
ATOM 7166 N N . HIS B 1 267 ? -9.359 -7.043 11.305 1 95.12 267 HIS B N 1
ATOM 7167 C CA . HIS B 1 267 ? -10.281 -7.359 10.219 1 95.12 267 HIS B CA 1
ATOM 7168 C C . HIS B 1 267 ? -11.727 -7.062 10.617 1 95.12 267 HIS B C 1
ATOM 7170 O O . HIS B 1 267 ? -12.57 -6.816 9.758 1 95.12 267 HIS B O 1
ATOM 7176 N N . VAL B 1 268 ? -11.977 -7.094 11.859 1 93 268 VAL B N 1
ATOM 7177 C CA . VAL B 1 268 ? -13.32 -6.734 12.312 1 93 268 VAL B CA 1
ATOM 7178 C C . VAL B 1 268 ? -13.539 -5.234 12.133 1 93 268 VAL B C 1
ATOM 7180 O O . VAL B 1 268 ? -14.555 -4.816 11.57 1 93 268 VAL B O 1
ATOM 7183 N N . ARG B 1 269 ? -12.57 -4.477 12.539 1 93.88 269 ARG B N 1
ATOM 7184 C CA . ARG B 1 269 ? -12.68 -3.025 12.453 1 93.88 269 ARG B CA 1
ATOM 7185 C C . ARG B 1 269 ? -12.695 -2.566 11 1 93.88 269 ARG B C 1
ATOM 7187 O O . ARG B 1 269 ? -13.344 -1.573 10.664 1 93.88 269 ARG B O 1
ATOM 7194 N N . PHE B 1 270 ? -12.031 -3.277 10.133 1 96.25 270 PHE B N 1
ATOM 7195 C CA . PHE B 1 270 ? -11.953 -2.918 8.727 1 96.25 270 PHE B CA 1
ATOM 7196 C C . PHE B 1 270 ? -13.109 -3.527 7.941 1 96.25 270 PHE B C 1
ATOM 7198 O O . PHE B 1 270 ? -13.164 -3.402 6.715 1 96.25 270 PHE B O 1
ATOM 7205 N N . SER B 1 271 ? -13.992 -4.262 8.609 1 95.25 271 SER B N 1
ATOM 7206 C CA . SER B 1 271 ? -15.18 -4.867 8.008 1 95.25 271 SER B CA 1
ATOM 7207 C C . SER B 1 271 ? -14.797 -5.945 7 1 95.25 271 SER B C 1
ATOM 7209 O O . SER B 1 271 ? -15.445 -6.082 5.961 1 95.25 271 SER B O 1
ATOM 7211 N N . LEU B 1 272 ? -13.75 -6.707 7.293 1 95.62 272 LEU B N 1
ATOM 7212 C CA . LEU B 1 272 ? -13.242 -7.707 6.367 1 95.62 272 LEU B CA 1
ATOM 7213 C C . LEU B 1 272 ? -13.359 -9.109 6.957 1 95.62 272 LEU B C 1
ATOM 7215 O O . LEU B 1 272 ? -13.258 -10.102 6.234 1 95.62 272 LEU B O 1
ATOM 7219 N N . ALA B 1 273 ? -13.562 -9.188 8.266 1 92.62 273 ALA B N 1
ATOM 7220 C CA . ALA B 1 273 ? -13.492 -10.469 8.953 1 92.62 273 ALA B CA 1
ATOM 7221 C C . ALA B 1 273 ? -14.484 -11.461 8.375 1 92.62 273 ALA B C 1
ATOM 7223 O O . ALA B 1 273 ? -15.633 -11.109 8.094 1 92.62 273 ALA B O 1
ATOM 7224 N N . PRO B 1 274 ? -13.969 -12.688 8.156 1 89.12 274 PRO B N 1
ATOM 7225 C CA . PRO B 1 274 ? -14.883 -13.711 7.645 1 89.12 274 PRO B CA 1
ATOM 7226 C C . PRO B 1 274 ? -15.984 -14.07 8.641 1 89.12 274 PRO B C 1
ATOM 7228 O O . PRO B 1 274 ? -15.773 -13.992 9.852 1 89.12 274 PRO B O 1
ATOM 7231 N N . THR B 1 275 ? -17.031 -14.383 7.953 1 80.12 275 THR B N 1
ATOM 7232 C CA . THR B 1 275 ? -18.141 -14.891 8.75 1 80.12 275 THR B CA 1
ATOM 7233 C C . THR B 1 275 ? -18.156 -16.422 8.742 1 80.12 275 THR B C 1
ATOM 7235 O O . THR B 1 275 ? -17.844 -17.047 7.723 1 80.12 275 THR B O 1
ATOM 7238 N N . GLY B 1 276 ? -18.25 -16.984 9.805 1 65.88 276 GLY B N 1
ATOM 7239 C CA . GLY B 1 276 ? -18.359 -18.422 9.867 1 65.88 276 GLY B CA 1
ATOM 7240 C C . GLY B 1 276 ? -17.016 -19.141 9.938 1 65.88 276 GLY B C 1
ATOM 7241 O O . GLY B 1 276 ? -16.031 -18.547 10.359 1 65.88 276 GLY B O 1
ATOM 7242 N N . ASP B 1 277 ? -16.969 -20.391 9.672 1 58.59 277 ASP B N 1
ATOM 7243 C CA . ASP B 1 277 ? -15.812 -21.266 9.852 1 58.59 277 ASP B CA 1
ATOM 7244 C C . ASP B 1 277 ? -14.945 -21.312 8.602 1 58.59 277 ASP B C 1
ATOM 7246 O O . ASP B 1 277 ? -13.875 -21.922 8.594 1 58.59 277 ASP B O 1
ATOM 7250 N N . LYS B 1 278 ? -15.523 -20.516 7.676 1 60.94 278 LYS B N 1
ATOM 7251 C CA . LYS B 1 278 ? -14.789 -20.609 6.418 1 60.94 278 LYS B CA 1
ATOM 7252 C C . LYS B 1 278 ? -13.68 -19.562 6.348 1 60.94 278 LYS B C 1
ATOM 7254 O O . LYS B 1 278 ? -13.938 -18.375 6.504 1 60.94 278 LYS B O 1
ATOM 7259 N N . PHE B 1 279 ? -12.516 -20.109 6.336 1 64.94 279 PHE B N 1
ATOM 7260 C CA . PHE B 1 279 ? -11.266 -19.359 6.363 1 64.94 279 PHE B CA 1
ATOM 7261 C C . PHE B 1 279 ? -10.812 -19.016 4.953 1 64.94 279 PHE B C 1
ATOM 7263 O O . PHE B 1 279 ? -10.586 -19.891 4.129 1 64.94 279 PHE B O 1
ATOM 7270 N N . GLY B 1 280 ? -11.156 -17.844 4.5 1 75.44 280 GLY B N 1
ATOM 7271 C CA . GLY B 1 280 ? -10.586 -17.438 3.225 1 75.44 280 GLY B CA 1
ATOM 7272 C C . GLY B 1 280 ? -9.453 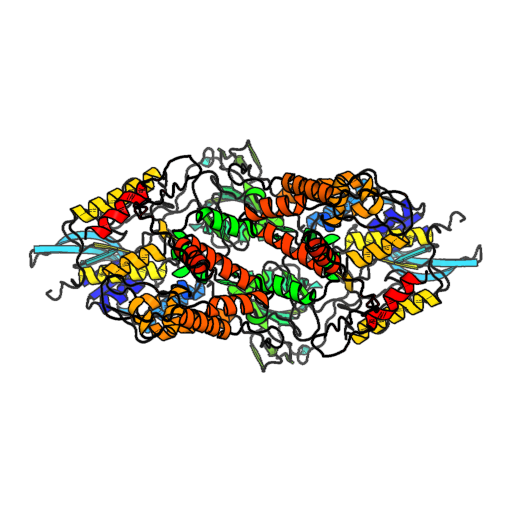-16.438 3.369 1 75.44 280 GLY B C 1
ATOM 7273 O O . GLY B 1 280 ? -9.398 -15.68 4.344 1 75.44 280 GLY B O 1
ATOM 7274 N N . VAL B 1 281 ? -8.484 -16.625 2.455 1 87.25 281 VAL B N 1
ATOM 7275 C CA . VAL B 1 281 ? -7.332 -15.734 2.465 1 87.25 281 VAL B CA 1
ATOM 7276 C C . VAL B 1 281 ? -7.238 -14.992 1.13 1 87.25 281 VAL B C 1
ATOM 7278 O O . VAL B 1 281 ? -7.445 -15.594 0.069 1 87.25 281 VAL B O 1
ATOM 7281 N N . THR B 1 282 ? -7.066 -13.719 1.176 1 93.56 282 THR B N 1
ATOM 7282 C CA . THR B 1 282 ? -6.844 -12.867 0.01 1 93.56 282 THR B CA 1
ATOM 7283 C C . THR B 1 282 ? -5.562 -12.055 0.172 1 93.56 282 THR B C 1
ATOM 7285 O O . THR B 1 282 ? -5.246 -11.602 1.272 1 93.56 282 THR B O 1
ATOM 7288 N N . PHE B 1 283 ? -4.844 -11.992 -0.871 1 94.75 283 PHE B N 1
ATOM 7289 C CA . PHE B 1 283 ? -3.604 -11.219 -0.812 1 94.75 283 PHE B CA 1
ATOM 7290 C C . PHE B 1 283 ? -3.83 -9.789 -1.293 1 94.75 283 PHE B C 1
ATOM 7292 O O . PHE B 1 283 ? -4.383 -9.578 -2.373 1 94.75 283 PHE B O 1
ATOM 7299 N N . SER B 1 284 ? -3.451 -8.828 -0.484 1 95.5 284 SER B N 1
ATOM 7300 C CA . SER B 1 284 ? -3.479 -7.434 -0.908 1 95.5 284 SER B CA 1
ATOM 7301 C C . SER B 1 284 ? -2.645 -6.559 0.018 1 95.5 284 SER B C 1
ATOM 7303 O O . SER B 1 284 ? -2.773 -6.637 1.241 1 95.5 284 SER B O 1
ATOM 7305 N N . ASP B 1 285 ? -1.846 -5.785 -0.599 1 92.94 285 ASP B N 1
ATOM 7306 C CA . ASP B 1 285 ? -1.052 -4.816 0.151 1 92.94 285 ASP B CA 1
ATOM 7307 C C . ASP B 1 285 ? -1.745 -3.457 0.197 1 92.94 285 ASP B C 1
ATOM 7309 O O . ASP B 1 285 ? -1.444 -2.631 1.062 1 92.94 285 ASP B O 1
ATOM 7313 N N . ASP B 1 286 ? -2.756 -3.252 -0.625 1 95.5 286 ASP B N 1
ATOM 7314 C CA . ASP B 1 286 ? -3.266 -1.905 -0.859 1 95.5 286 ASP B CA 1
ATOM 7315 C C . ASP B 1 286 ? -4.633 -1.713 -0.205 1 95.5 286 ASP B C 1
ATOM 7317 O O . ASP B 1 286 ? -5 -0.595 0.16 1 95.5 286 ASP B O 1
ATOM 7321 N N . LEU B 1 287 ? -5.398 -2.779 -0.019 1 97.44 287 LEU B N 1
ATOM 7322 C CA . LEU B 1 287 ? -6.816 -2.66 0.295 1 97.44 287 LEU B CA 1
ATOM 7323 C C . LEU B 1 287 ? -7.02 -1.936 1.622 1 97.44 287 LEU B C 1
ATOM 7325 O O . LEU B 1 287 ? -7.859 -1.038 1.723 1 97.44 287 LEU B O 1
ATOM 7329 N N . PRO B 1 288 ? -6.234 -2.227 2.658 1 96.06 288 PRO B N 1
ATOM 7330 C CA . PRO B 1 288 ? -6.469 -1.55 3.936 1 96.06 288 PRO B CA 1
ATOM 7331 C C . PRO B 1 288 ? -6.348 -0.031 3.83 1 96.06 288 PRO B C 1
ATOM 7333 O O . PRO B 1 288 ? -7.188 0.697 4.367 1 96.06 288 PRO B O 1
ATOM 7336 N N . MET B 1 289 ? -5.348 0.422 3.105 1 95.81 289 MET B N 1
ATOM 7337 C CA . MET B 1 289 ? -5.156 1.863 2.977 1 95.81 289 MET B CA 1
ATOM 7338 C C . MET B 1 289 ? -6.27 2.488 2.143 1 95.81 289 MET B C 1
ATOM 7340 O O . MET B 1 289 ? -6.68 3.621 2.398 1 95.81 289 MET B O 1
ATOM 7344 N N . ARG B 1 290 ? -6.75 1.746 1.11 1 97.5 290 ARG B N 1
ATOM 7345 C CA . ARG B 1 290 ? -7.852 2.262 0.304 1 97.5 290 ARG B CA 1
ATOM 7346 C C . ARG B 1 290 ? -9.109 2.445 1.147 1 97.5 290 ARG B C 1
ATOM 7348 O O . ARG B 1 290 ? -9.883 3.379 0.924 1 97.5 290 ARG B O 1
ATOM 7355 N N . ILE B 1 291 ? -9.258 1.56 2.123 1 97.44 291 ILE B N 1
ATOM 7356 C CA . ILE B 1 291 ? -10.367 1.661 3.062 1 97.44 291 ILE B CA 1
ATOM 7357 C C . ILE B 1 291 ? -10.148 2.844 4 1 97.44 291 ILE B C 1
ATOM 7359 O O . ILE B 1 291 ? -11.062 3.643 4.23 1 97.44 291 ILE B O 1
ATOM 7363 N N . LEU B 1 292 ? -8.93 3.035 4.434 1 96.5 292 LEU B N 1
ATOM 7364 C CA . LEU B 1 292 ? -8.578 4.027 5.441 1 96.5 292 LEU B CA 1
ATOM 7365 C C . LEU B 1 292 ? -8.711 5.441 4.883 1 96.5 292 LEU B C 1
ATOM 7367 O O . LEU B 1 292 ? -9.023 6.379 5.621 1 96.5 292 LEU B O 1
ATOM 7371 N N . VAL B 1 293 ? -8.492 5.586 3.611 1 96.69 293 VAL B N 1
ATOM 7372 C CA . VAL B 1 293 ? -8.555 6.918 3.02 1 96.69 293 VAL B CA 1
ATOM 7373 C C . VAL B 1 293 ? -9.961 7.184 2.488 1 96.69 293 VAL B C 1
ATOM 7375 O O . VAL B 1 293 ? -10.242 8.266 1.966 1 96.69 293 VAL B O 1
ATOM 7378 N N . GLY B 1 294 ? -10.82 6.148 2.564 1 96.44 294 GLY B N 1
ATOM 7379 C CA . GLY B 1 294 ? -12.234 6.336 2.271 1 96.44 294 GLY B CA 1
ATOM 7380 C C . GLY B 1 294 ? -12.578 6.07 0.819 1 96.44 294 GLY B C 1
ATOM 7381 O O . GLY B 1 294 ? -13.695 6.359 0.379 1 96.44 294 GLY B O 1
ATOM 7382 N N . ASP B 1 295 ? -11.664 5.484 0.045 1 97.25 295 ASP B N 1
ATOM 7383 C CA . ASP B 1 295 ? -11.883 5.258 -1.38 1 97.25 295 ASP B CA 1
ATOM 7384 C C . ASP B 1 295 ? -12.672 3.971 -1.614 1 97.25 295 ASP B C 1
ATOM 7386 O O . ASP B 1 295 ? -13.258 3.779 -2.684 1 97.25 295 ASP B O 1
ATOM 7390 N N . VAL B 1 296 ? -12.68 3.07 -0.663 1 98.38 296 VAL B N 1
ATOM 7391 C CA . VAL B 1 296 ? -13.359 1.786 -0.78 1 98.38 296 VAL B CA 1
ATOM 7392 C C . VAL B 1 296 ? -14.297 1.59 0.406 1 98.38 296 VAL B C 1
ATOM 7394 O O . VAL B 1 296 ? -13.93 1.859 1.552 1 98.38 296 VAL B O 1
ATOM 7397 N N . THR B 1 297 ? -15.469 1.231 0.156 1 98.06 297 THR B N 1
ATOM 7398 C CA . THR B 1 297 ? -16.438 0.857 1.182 1 98.06 297 THR B CA 1
ATOM 7399 C C . THR B 1 297 ? -16.812 -0.616 1.057 1 98.06 297 THR B C 1
ATOM 7401 O O . THR B 1 297 ? -17.234 -1.068 -0.013 1 98.06 297 THR B O 1
ATOM 7404 N N . ILE B 1 298 ? -16.703 -1.383 2.133 1 98.06 298 ILE B N 1
ATOM 7405 C CA . ILE B 1 298 ? -17.031 -2.805 2.137 1 98.06 298 ILE B CA 1
ATOM 7406 C C . ILE B 1 298 ? -18.531 -2.988 2.42 1 98.06 298 ILE B C 1
ATOM 7408 O O . ILE B 1 298 ? -19.062 -2.377 3.344 1 98.06 298 ILE B O 1
ATOM 7412 N N . LYS B 1 299 ? -19.172 -3.799 1.61 1 97.56 299 LYS B N 1
ATOM 7413 C CA . LYS B 1 299 ? -20.609 -4.055 1.752 1 97.56 299 LYS B CA 1
ATOM 7414 C C . LYS B 1 299 ? -20.875 -5.543 1.96 1 97.56 299 LYS B C 1
ATOM 7416 O O . LYS B 1 299 ? -20.062 -6.387 1.597 1 97.56 299 LYS B O 1
ATOM 7421 N N . THR B 1 300 ? -22.078 -5.824 2.531 1 96 300 THR B N 1
ATOM 7422 C CA . THR B 1 300 ? -22.531 -7.199 2.656 1 96 300 THR B CA 1
ATOM 7423 C C . THR B 1 300 ? -22.969 -7.754 1.299 1 96 300 THR B C 1
ATOM 7425 O O . THR B 1 300 ? -22.781 -7.094 0.272 1 96 300 THR B O 1
ATOM 7428 N N . ASP B 1 301 ? -23.438 -8.945 1.287 1 95.06 301 ASP B N 1
ATOM 7429 C CA . ASP B 1 301 ? -23.891 -9.609 0.063 1 95.06 301 ASP B CA 1
ATOM 7430 C C . ASP B 1 301 ? -25.047 -8.852 -0.578 1 95.06 301 ASP B C 1
ATOM 7432 O O . ASP B 1 301 ? -25.75 -8.102 0.098 1 95.06 301 ASP B O 1
ATOM 7436 N N . ILE B 1 302 ? -25.219 -9.094 -1.883 1 97.31 302 ILE B N 1
ATOM 7437 C CA . ILE B 1 302 ? -26.266 -8.406 -2.637 1 97.31 302 ILE B CA 1
ATOM 7438 C C . ILE B 1 302 ? -27.609 -9.086 -2.385 1 97.31 302 ILE B C 1
ATOM 7440 O O . ILE B 1 302 ? -27.734 -10.305 -2.52 1 97.31 302 ILE B O 1
ATOM 7444 N N . GLN B 1 303 ? -28.578 -8.312 -2.01 1 97 303 GLN B N 1
ATOM 7445 C CA . GLN B 1 303 ? -29.953 -8.812 -1.917 1 97 303 GLN B CA 1
ATOM 7446 C C . GLN B 1 303 ? -30.656 -8.719 -3.264 1 97 303 GLN B C 1
ATOM 7448 O O . GLN B 1 303 ? -31.266 -9.688 -3.723 1 97 303 GLN B O 1
ATOM 7453 N N . LYS B 1 304 ? -30.562 -7.512 -3.82 1 97.75 304 LYS B N 1
ATOM 7454 C CA . LYS B 1 304 ? -31.172 -7.324 -5.133 1 97.75 304 LYS B CA 1
ATOM 7455 C C . LYS B 1 304 ? -30.656 -6.055 -5.805 1 97.75 304 LYS B C 1
ATOM 7457 O O . LYS B 1 304 ? -30.219 -5.117 -5.129 1 97.75 304 LYS B O 1
ATOM 7462 N N . PHE B 1 305 ? -30.719 -6.074 -7.148 1 98 305 PHE B N 1
ATOM 7463 C CA . PHE B 1 305 ? -30.391 -4.887 -7.93 1 98 305 PHE B CA 1
ATOM 7464 C C . PHE B 1 305 ? -31.641 -4.078 -8.234 1 98 305 PHE B C 1
ATOM 7466 O O . PHE B 1 305 ? -32.75 -4.629 -8.297 1 98 305 PHE B O 1
ATOM 7473 N N . THR B 1 306 ? -31.453 -2.799 -8.289 1 96.94 306 THR B N 1
ATOM 7474 C CA . THR B 1 306 ? -32.469 -1.896 -8.82 1 96.94 306 THR B CA 1
ATOM 7475 C C . THR B 1 306 ? -32.031 -1.36 -10.188 1 96.94 306 THR B C 1
ATOM 7477 O O . THR B 1 306 ? -31.016 -1.765 -10.734 1 96.94 306 THR B O 1
ATOM 7480 N N . LYS B 1 307 ? -32.812 -0.492 -10.758 1 96.62 307 LYS B N 1
ATOM 7481 C CA . LYS B 1 307 ? -32.562 0.047 -12.086 1 96.62 307 LYS B CA 1
ATOM 7482 C C . LYS B 1 307 ? -31.219 0.785 -12.117 1 96.62 307 LYS B C 1
ATOM 7484 O O . LYS B 1 307 ? -30.531 0.784 -13.141 1 96.62 307 LYS B O 1
ATOM 7489 N N . ASN B 1 308 ? -30.859 1.4 -10.977 1 97.06 308 ASN B N 1
ATOM 7490 C CA . ASN B 1 308 ? -29.641 2.195 -10.977 1 97.06 308 ASN B CA 1
ATOM 7491 C C . ASN B 1 308 ? -28.781 1.909 -9.75 1 97.06 308 ASN B C 1
ATOM 7493 O O . ASN B 1 308 ? -27.859 2.67 -9.43 1 97.06 308 ASN B O 1
ATOM 7497 N N . GLY B 1 309 ? -29.141 0.816 -8.992 1 97.94 309 GLY B N 1
ATOM 7498 C CA . GLY B 1 309 ? -28.422 0.572 -7.758 1 97.94 309 GLY B CA 1
ATOM 7499 C C . GLY B 1 309 ? -28.578 -0.844 -7.238 1 97.94 309 GLY B C 1
ATOM 7500 O O . GLY B 1 309 ? -28.7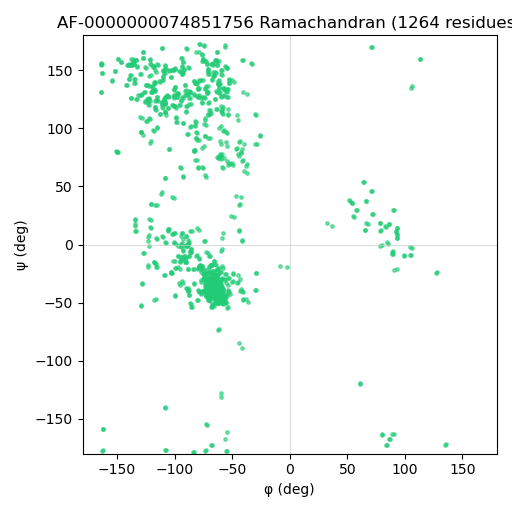97 -1.774 -8.016 1 97.94 309 GLY B O 1
ATOM 7501 N N . ALA B 1 310 ? -28.328 -0.988 -5.941 1 98.31 310 ALA B N 1
ATOM 7502 C CA . ALA B 1 310 ? -28.406 -2.301 -5.305 1 98.31 310 ALA B CA 1
ATOM 7503 C C . ALA B 1 310 ? -28.766 -2.174 -3.828 1 98.31 310 ALA B C 1
ATOM 7505 O O . ALA B 1 310 ? -28.453 -1.168 -3.189 1 98.31 310 ALA B O 1
ATOM 7506 N N . THR B 1 311 ? -29.422 -3.139 -3.367 1 97.88 311 THR B N 1
ATOM 7507 C CA . THR B 1 311 ? -29.688 -3.316 -1.945 1 97.88 311 THR B CA 1
ATOM 7508 C C . THR B 1 311 ? -28.906 -4.504 -1.393 1 97.88 311 THR B C 1
ATOM 7510 O O . THR B 1 311 ? -28.766 -5.527 -2.064 1 97.88 311 THR B O 1
ATOM 7513 N N . PHE B 1 312 ? -28.5 -4.324 -0.202 1 97.19 312 PHE B N 1
ATOM 7514 C CA . PHE B 1 312 ? -27.641 -5.336 0.397 1 97.19 312 PHE B CA 1
ATOM 7515 C C . PHE B 1 312 ? -28.375 -6.082 1.506 1 97.19 312 PHE B C 1
ATOM 7517 O O . PHE B 1 312 ? -29.453 -5.664 1.936 1 97.19 312 PHE B O 1
ATOM 7524 N N . THR B 1 313 ? -27.812 -7.152 1.985 1 95.19 313 THR B N 1
ATOM 7525 C CA . THR B 1 313 ? -28.5 -8.047 2.922 1 95.19 313 THR B CA 1
ATOM 7526 C C . THR B 1 313 ? -28.656 -7.375 4.285 1 95.19 313 THR B C 1
ATOM 7528 O O . THR B 1 313 ? -29.516 -7.766 5.074 1 95.19 313 THR B O 1
ATOM 7531 N N . ASP B 1 314 ? -27.875 -6.363 4.543 1 92.5 314 ASP B N 1
ATOM 7532 C CA . ASP B 1 314 ? -28 -5.664 5.82 1 92.5 314 ASP B CA 1
ATOM 7533 C C . ASP B 1 314 ? -29.016 -4.527 5.723 1 92.5 314 ASP B C 1
ATOM 7535 O O . ASP B 1 314 ? -29.172 -3.752 6.668 1 92.5 314 ASP B O 1
ATOM 7539 N N . GLY B 1 315 ? -29.562 -4.328 4.652 1 93.94 315 GLY B N 1
ATOM 7540 C CA . GLY B 1 315 ? -30.625 -3.344 4.473 1 93.94 315 GLY B CA 1
ATOM 7541 C C . GLY B 1 315 ? -30.125 -2.037 3.883 1 93.94 315 GLY B C 1
ATOM 7542 O O . GLY B 1 315 ? -30.938 -1.2 3.457 1 93.94 315 GLY B O 1
ATOM 7543 N N . THR B 1 316 ? -28.844 -1.856 3.777 1 94.94 316 THR B N 1
ATOM 7544 C CA . THR B 1 316 ? -28.312 -0.634 3.188 1 94.94 316 THR B CA 1
ATOM 7545 C C . THR B 1 316 ? -28.469 -0.656 1.669 1 94.94 316 THR B C 1
ATOM 7547 O O . THR B 1 316 ? -28.672 -1.716 1.077 1 94.94 316 THR B O 1
ATOM 7550 N N . ARG B 1 317 ? -28.406 0.563 1.091 1 96.69 317 ARG B N 1
ATOM 7551 C CA . ARG B 1 317 ? -28.609 0.688 -0.348 1 96.69 317 ARG B CA 1
ATOM 7552 C C . ARG B 1 317 ? -27.625 1.677 -0.958 1 96.69 317 ARG B C 1
ATOM 7554 O O . ARG B 1 317 ? -27.141 2.588 -0.275 1 96.69 317 ARG B O 1
ATOM 7561 N N . ILE B 1 318 ? -27.219 1.417 -2.119 1 96.5 318 ILE B N 1
ATOM 7562 C CA . ILE B 1 318 ? -26.438 2.342 -2.932 1 96.5 318 ILE B CA 1
ATOM 7563 C C . ILE B 1 318 ? -27.219 2.707 -4.195 1 96.5 318 ILE B C 1
ATOM 7565 O O . ILE B 1 318 ? -27.812 1.839 -4.832 1 96.5 318 ILE B O 1
ATOM 7569 N N . GLU B 1 319 ? -27.219 4.012 -4.41 1 94.75 319 GLU B N 1
ATOM 7570 C CA . GLU B 1 319 ? -27.844 4.484 -5.641 1 94.75 319 GLU B CA 1
ATOM 7571 C C . GLU B 1 319 ? -26.797 4.977 -6.641 1 94.75 319 GLU B C 1
ATOM 7573 O O . GLU B 1 319 ? -25.641 5.215 -6.273 1 94.75 319 GLU B O 1
ATOM 7578 N N . ASP B 1 320 ? -27.047 4.961 -7.898 1 95.81 320 ASP B N 1
ATOM 7579 C CA . ASP B 1 320 ? -26.266 5.543 -8.992 1 95.81 320 ASP B CA 1
ATOM 7580 C C . ASP B 1 320 ? -24.969 4.77 -9.219 1 95.81 320 ASP B C 1
ATOM 7582 O O . ASP B 1 320 ? -23.891 5.359 -9.266 1 95.81 320 ASP B O 1
ATOM 7586 N N . ILE B 1 321 ? -25.125 3.453 -9.234 1 98.44 321 ILE B N 1
ATOM 7587 C CA . ILE B 1 321 ? -24 2.609 -9.633 1 98.44 321 ILE B CA 1
ATOM 7588 C C . ILE B 1 321 ? -23.844 2.652 -11.148 1 98.44 321 ILE B C 1
ATOM 7590 O O . ILE B 1 321 ? -24.797 2.414 -11.891 1 98.44 321 ILE B O 1
ATOM 7594 N N . ASP B 1 322 ? -22.656 2.967 -11.617 1 98.5 322 ASP B N 1
ATOM 7595 C CA . ASP B 1 322 ? -22.406 3.049 -13.055 1 98.5 322 ASP B CA 1
ATOM 7596 C C . ASP B 1 322 ? -21.984 1.69 -13.617 1 98.5 322 ASP B C 1
ATOM 7598 O O . ASP B 1 322 ? -22.359 1.338 -14.734 1 98.5 322 ASP B O 1
ATOM 7602 N N . VAL B 1 323 ? -21.203 0.939 -12.852 1 98.62 323 VAL B N 1
ATOM 7603 C CA . VAL B 1 323 ? -20.609 -0.305 -13.336 1 98.62 323 VAL B CA 1
ATOM 7604 C C . VAL B 1 323 ? -20.609 -1.346 -12.219 1 98.62 323 VAL B C 1
ATOM 7606 O O . VAL B 1 323 ? -20.312 -1.022 -11.07 1 98.62 323 VAL B O 1
ATOM 7609 N N . VAL B 1 324 ? -20.938 -2.529 -12.539 1 98.62 324 VAL B N 1
ATOM 7610 C CA . VAL B 1 324 ? -20.797 -3.689 -11.672 1 98.62 324 VAL B CA 1
ATOM 7611 C C . VAL B 1 324 ? -19.703 -4.609 -12.219 1 98.62 324 VAL B C 1
ATOM 7613 O O . VAL B 1 324 ? -19.766 -5.016 -13.383 1 98.62 324 VAL B O 1
ATOM 7616 N N . VAL B 1 325 ? -18.703 -4.891 -11.453 1 98.62 325 VAL B N 1
ATOM 7617 C CA . VAL B 1 325 ? -17.641 -5.824 -11.82 1 98.62 325 VAL B CA 1
ATOM 7618 C C . VAL B 1 325 ? -17.781 -7.105 -11.008 1 98.62 325 VAL B C 1
ATOM 7620 O O . VAL B 1 325 ? -17.656 -7.082 -9.781 1 98.62 325 VAL B O 1
ATOM 7623 N N . MET B 1 326 ? -17.938 -8.211 -11.695 1 98.06 326 MET B N 1
ATOM 7624 C CA . MET B 1 326 ? -18.109 -9.492 -11.023 1 98.06 326 MET B CA 1
ATOM 7625 C C . MET B 1 326 ? -16.781 -10.203 -10.844 1 98.06 326 MET B C 1
ATOM 7627 O O . MET B 1 326 ? -16.188 -10.672 -11.82 1 98.06 326 MET B O 1
ATOM 7631 N N . GLY B 1 327 ? -16.281 -10.18 -9.633 1 96.75 327 GLY B N 1
ATOM 7632 C CA . GLY B 1 327 ? -15.172 -11.039 -9.25 1 96.75 327 GLY B CA 1
ATOM 7633 C C . GLY B 1 327 ? -15.625 -12.352 -8.641 1 96.75 327 GLY B C 1
ATOM 7634 O O . GLY B 1 327 ? -15.227 -12.695 -7.523 1 96.75 327 GLY B O 1
ATOM 7635 N N . THR B 1 328 ? -16.391 -13.094 -9.367 1 94.06 328 THR B N 1
ATOM 7636 C CA . THR B 1 328 ? -17.125 -14.242 -8.859 1 94.06 328 THR B CA 1
ATOM 7637 C C . THR B 1 328 ? -16.484 -15.555 -9.297 1 94.06 328 THR B C 1
ATOM 7639 O O . THR B 1 328 ? -17.109 -16.609 -9.25 1 94.06 328 THR B O 1
ATOM 7642 N N . GLY B 1 329 ? -15.336 -15.492 -9.781 1 91.38 329 GLY B N 1
ATOM 7643 C CA . GLY B 1 329 ? -14.562 -16.688 -10.039 1 91.38 329 GLY B CA 1
ATOM 7644 C C . GLY B 1 329 ? -14.844 -17.312 -11.398 1 91.38 329 GLY B C 1
ATOM 7645 O O . GLY B 1 329 ? -15.328 -16.625 -12.297 1 91.38 329 GLY B O 1
ATOM 7646 N N . TYR B 1 330 ? -14.375 -18.531 -11.594 1 90.12 330 TYR B N 1
ATOM 7647 C CA . TYR B 1 330 ? -14.469 -19.266 -12.852 1 90.12 330 TYR B CA 1
ATOM 7648 C C . TYR B 1 330 ? -15.078 -20.656 -12.633 1 90.12 330 TYR B C 1
ATOM 7650 O O . TYR B 1 330 ? -15.125 -21.141 -11.5 1 90.12 330 TYR B O 1
ATOM 7658 N N . THR B 1 331 ? -15.516 -21.141 -13.656 1 85.12 331 THR B N 1
ATOM 7659 C CA . THR B 1 331 ? -15.906 -22.547 -13.711 1 85.12 331 THR B CA 1
ATOM 7660 C C . THR B 1 331 ? -14.938 -23.344 -14.578 1 85.12 331 THR B C 1
ATOM 7662 O O . THR B 1 331 ? -14.227 -22.766 -15.406 1 85.12 331 THR B O 1
ATOM 7665 N N . TYR B 1 332 ? -14.797 -24.609 -14.234 1 84.94 332 TYR B N 1
ATOM 7666 C CA . TYR B 1 332 ? -13.852 -25.391 -15.031 1 84.94 332 TYR B CA 1
ATOM 7667 C C . TYR B 1 332 ? -14.562 -26.531 -15.75 1 84.94 332 TYR B C 1
ATOM 7669 O O . TYR B 1 332 ? -15.516 -27.109 -15.227 1 84.94 332 TYR B O 1
ATOM 7677 N N . THR B 1 333 ? -14.117 -26.719 -17.016 1 83 333 THR B N 1
ATOM 7678 C CA . THR B 1 333 ? -14.562 -27.812 -17.859 1 83 333 THR B CA 1
ATOM 7679 C C . THR B 1 333 ? -13.406 -28.375 -18.688 1 83 333 THR B C 1
ATOM 7681 O O . THR B 1 333 ? -12.344 -27.766 -18.766 1 83 333 THR B O 1
ATOM 7684 N N . LEU B 1 334 ? -13.547 -29.609 -19.047 1 87.94 334 LEU B N 1
ATOM 7685 C CA . LEU B 1 334 ? -12.672 -30.203 -20.062 1 87.94 334 LEU B CA 1
ATOM 7686 C C . LEU B 1 334 ? -13.398 -30.359 -21.391 1 87.94 334 LEU B C 1
ATOM 7688 O O . LEU B 1 334 ? -13.789 -31.469 -21.766 1 87.94 334 LEU B O 1
ATOM 7692 N N . PRO B 1 335 ? -13.438 -29.344 -22.094 1 87.12 335 PRO B N 1
ATOM 7693 C CA . PRO B 1 335 ? -14.375 -29.281 -23.219 1 87.12 335 PRO B CA 1
ATOM 7694 C C . PRO B 1 335 ? -14.023 -30.25 -24.344 1 87.12 335 PRO B C 1
ATOM 7696 O O . PRO B 1 335 ? -14.891 -30.641 -25.125 1 87.12 335 PRO B O 1
ATOM 7699 N N . PHE B 1 336 ? -12.836 -30.672 -24.5 1 93.56 336 PHE B N 1
ATOM 7700 C CA . PHE B 1 336 ? -12.414 -31.516 -25.609 1 93.56 336 PHE B CA 1
ATOM 7701 C C . PHE B 1 336 ? -12.539 -33 -25.266 1 93.56 336 PHE B C 1
ATOM 7703 O O . PHE B 1 336 ? -12.367 -33.875 -26.125 1 93.56 336 PHE B O 1
ATOM 7710 N N . LEU B 1 337 ? -12.789 -33.219 -24 1 92.38 337 LEU B N 1
ATOM 7711 C CA . LEU B 1 337 ? -12.922 -34.594 -23.547 1 92.38 337 LEU B CA 1
ATOM 7712 C C . LEU B 1 337 ? -14.383 -34.938 -23.297 1 92.38 337 LEU B C 1
ATOM 7714 O O . LEU B 1 337 ? -15.172 -34.094 -22.875 1 92.38 337 LEU B O 1
ATOM 7718 N N . ASP B 1 338 ? -14.656 -36.188 -23.516 1 88.5 338 ASP B N 1
ATOM 7719 C CA . ASP B 1 338 ? -15.977 -36.688 -23.125 1 88.5 338 ASP B CA 1
ATOM 7720 C C . ASP B 1 338 ? -16.141 -36.656 -21.609 1 88.5 338 ASP B C 1
ATOM 7722 O O . ASP B 1 338 ? -15.188 -36.906 -20.875 1 88.5 338 ASP B O 1
ATOM 7726 N N . LYS B 1 339 ? -17.328 -36.406 -21.203 1 85.06 339 LYS B N 1
ATOM 7727 C CA . LYS B 1 339 ? -17.625 -36.25 -19.781 1 85.06 339 LYS B CA 1
ATOM 7728 C C . LYS B 1 339 ? -17.312 -37.531 -19 1 85.06 339 LYS B C 1
ATOM 7730 O O . LYS B 1 339 ? -17.047 -37.469 -17.797 1 85.06 339 LYS B O 1
ATOM 7735 N N . GLU B 1 340 ? -17.25 -38.562 -19.719 1 84.06 340 GLU B N 1
ATOM 7736 C CA . GLU B 1 340 ? -17.031 -39.875 -19.062 1 84.06 340 GLU B CA 1
ATOM 7737 C C . GLU B 1 340 ? -15.555 -40.062 -18.719 1 84.06 340 GLU B C 1
ATOM 7739 O O . GLU B 1 340 ? -15.211 -40.875 -17.859 1 84.06 340 GLU B O 1
ATOM 7744 N N . GLU B 1 341 ? -14.727 -39.312 -19.406 1 87 341 GLU B N 1
ATOM 7745 C CA . GLU B 1 341 ? -13.297 -39.5 -19.203 1 87 341 GLU B CA 1
ATOM 7746 C C . GLU B 1 341 ? -12.836 -38.938 -17.875 1 87 341 GLU B C 1
ATOM 7748 O O . GLU B 1 341 ? -11.938 -39.5 -17.234 1 87 341 GLU B O 1
ATOM 7753 N N . VAL B 1 342 ? -13.352 -37.812 -17.547 1 87.25 342 VAL B N 1
ATOM 7754 C CA . VAL B 1 342 ? -13.109 -37.188 -16.25 1 87.25 342 VAL B CA 1
ATOM 7755 C C . VAL B 1 342 ? -14.43 -36.781 -15.609 1 87.25 342 VAL B C 1
ATOM 7757 O O . VAL B 1 342 ? -15.047 -35.812 -15.984 1 87.25 342 VAL B O 1
ATOM 7760 N N . CYS B 1 343 ? -14.75 -37.469 -14.617 1 82.5 343 CYS B N 1
ATOM 7761 C CA . CYS B 1 343 ? -16.016 -37.25 -13.938 1 82.5 343 CYS B CA 1
ATOM 7762 C C . CYS B 1 343 ? -15.898 -36.094 -12.945 1 82.5 343 CYS B C 1
ATOM 7764 O O . CYS B 1 343 ? -14.906 -36 -12.219 1 82.5 343 CYS B O 1
ATOM 7766 N N . VAL B 1 344 ? -16.859 -35.156 -13.094 1 79.62 344 VAL B N 1
ATOM 7767 C CA . VAL B 1 344 ? -16.953 -34.094 -12.133 1 79.62 344 VAL B CA 1
ATOM 7768 C C . VAL B 1 344 ? -18.297 -34.156 -11.398 1 79.62 344 VAL B C 1
ATOM 7770 O O . VAL B 1 344 ? -19.359 -34.188 -12.031 1 79.62 344 VAL B O 1
ATOM 7773 N N . LYS B 1 345 ? -18.234 -34.375 -10.148 1 72.69 345 LYS B N 1
ATOM 7774 C CA . LYS B 1 345 ? -19.453 -34.438 -9.344 1 72.69 345 LYS B CA 1
ATOM 7775 C C . LYS B 1 345 ? -19.469 -33.312 -8.305 1 72.69 345 LYS B C 1
ATOM 7777 O O . LYS B 1 345 ? -18.562 -33.219 -7.477 1 72.69 345 LYS B O 1
ATOM 7782 N N . ASN B 1 346 ? -20.484 -32.469 -8.273 1 71.44 346 ASN B N 1
ATOM 7783 C CA . ASN B 1 346 ? -20.625 -31.359 -7.316 1 71.44 346 ASN B CA 1
ATOM 7784 C C . ASN B 1 346 ? -19.391 -30.484 -7.277 1 71.44 346 ASN B C 1
ATOM 7786 O O . ASN B 1 346 ? -18.875 -30.172 -6.203 1 71.44 346 ASN B O 1
ATOM 7790 N N . SER B 1 347 ? -18.797 -30.266 -8.406 1 72.5 347 SER B N 1
ATOM 7791 C CA . SER B 1 347 ? -17.641 -29.391 -8.594 1 72.5 347 SER B CA 1
ATOM 7792 C C . SER B 1 347 ? -16.344 -30.047 -8.156 1 72.5 347 SER B C 1
ATOM 7794 O O . S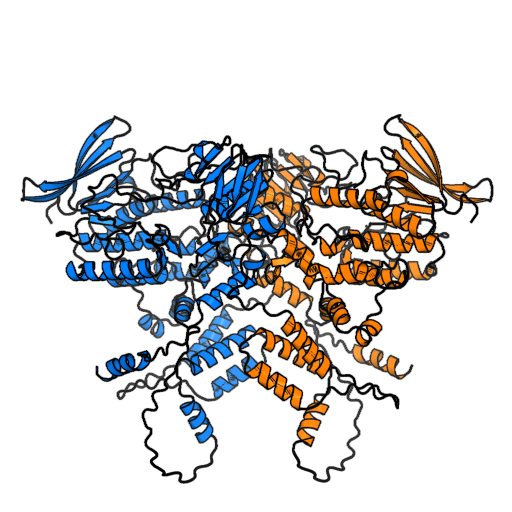ER B 1 347 ? -15.328 -29.391 -7.988 1 72.5 347 SER B O 1
ATOM 7796 N N . PHE B 1 348 ? -16.5 -31.375 -7.934 1 79.19 348 PHE B N 1
ATOM 7797 C CA . PHE B 1 348 ? -15.297 -32.125 -7.559 1 79.19 348 PHE B CA 1
ATOM 7798 C C . PHE B 1 348 ? -14.844 -33.031 -8.703 1 79.19 348 PHE B C 1
ATOM 7800 O O . PHE B 1 348 ? -15.586 -33.875 -9.156 1 79.19 348 PHE B O 1
ATOM 7807 N N . PRO B 1 349 ? -13.664 -32.812 -9.102 1 86.31 349 PRO B N 1
ATOM 7808 C CA . PRO B 1 349 ? -13.164 -33.75 -10.117 1 86.31 349 PRO B CA 1
ATOM 7809 C C . PRO B 1 349 ? -12.695 -35.062 -9.516 1 86.31 349 PRO B C 1
ATOM 7811 O O . PRO B 1 349 ? -12.031 -35.094 -8.477 1 86.31 349 PRO B O 1
ATOM 7814 N N . PHE B 1 350 ? -13.062 -36.125 -10.094 1 89.88 350 PHE B N 1
ATOM 7815 C CA . PHE B 1 350 ? -12.656 -37.438 -9.625 1 89.88 350 PHE B CA 1
ATOM 7816 C C . PHE B 1 350 ? -11.258 -37.812 -10.141 1 89.88 350 PHE B C 1
ATOM 7818 O O . PHE B 1 350 ? -11.109 -38.688 -10.984 1 89.88 350 PHE B O 1
ATOM 7825 N N . LEU B 1 351 ? -10.344 -37.156 -9.555 1 93.88 351 LEU B N 1
ATOM 7826 C CA . LEU B 1 351 ? -8.938 -37.312 -9.906 1 93.88 351 LEU B CA 1
ATOM 7827 C C . LEU B 1 351 ? -8.117 -37.75 -8.695 1 93.88 351 LEU B C 1
ATOM 7829 O O . LEU B 1 351 ? -8.188 -37.125 -7.637 1 93.88 351 LEU B O 1
ATOM 7833 N N . TYR B 1 352 ? -7.438 -38.875 -8.867 1 94.81 352 TYR B N 1
ATOM 7834 C CA . TYR B 1 352 ? -6.477 -39.281 -7.84 1 94.81 352 TYR B CA 1
ATOM 7835 C C . TYR B 1 352 ? -5.34 -38.25 -7.734 1 94.81 352 TYR B C 1
ATOM 7837 O O . TYR B 1 352 ? -4.633 -38 -8.711 1 94.81 352 TYR B O 1
ATOM 7845 N N . LYS B 1 353 ? -5.203 -37.594 -6.578 1 95.38 353 LYS B N 1
ATOM 7846 C CA . LYS B 1 353 ? -4.223 -36.531 -6.281 1 95.38 353 LYS B CA 1
ATOM 7847 C C . LYS B 1 353 ? -4.316 -35.406 -7.285 1 95.38 353 LYS B C 1
ATOM 7849 O O . LYS B 1 353 ? -3.303 -34.781 -7.645 1 95.38 353 LYS B O 1
ATOM 7854 N N . PHE B 1 354 ? -5.457 -35.219 -7.941 1 94.69 354 PHE B N 1
ATOM 7855 C CA . PHE B 1 354 ? -5.797 -34.156 -8.852 1 94.69 354 PHE B CA 1
ATOM 7856 C C . PHE B 1 354 ? -5.047 -34.281 -10.172 1 94.69 354 PHE B C 1
ATOM 7858 O O . PHE B 1 354 ? -4.777 -33.281 -10.852 1 94.69 354 PHE B O 1
ATOM 7865 N N . VAL B 1 355 ? -4.676 -35.531 -10.508 1 97.12 355 VAL B N 1
ATOM 7866 C CA . VAL B 1 355 ? -3.908 -35.719 -11.734 1 97.12 355 VAL B CA 1
ATOM 7867 C C . VAL B 1 355 ? -4.547 -36.812 -12.586 1 97.12 355 VAL B C 1
ATOM 7869 O O . VAL B 1 355 ? -4.895 -36.594 -13.742 1 97.12 355 VAL B O 1
ATOM 7872 N N . PHE B 1 356 ? -4.789 -38 -11.977 1 96.88 356 PHE B N 1
ATOM 7873 C CA . PHE B 1 356 ? -5.211 -39.156 -12.758 1 96.88 356 PHE B CA 1
ATOM 7874 C C . PHE B 1 356 ? -6.688 -39.438 -12.523 1 96.88 356 PHE B C 1
ATOM 7876 O O . PHE B 1 356 ? -7.133 -39.531 -11.375 1 96.88 356 PHE B O 1
ATOM 7883 N N . PRO B 1 357 ? -7.441 -39.562 -13.602 1 94.19 357 PRO B N 1
ATOM 7884 C CA . PRO B 1 357 ? -8.844 -39.969 -13.438 1 94.19 357 PRO B CA 1
ATOM 7885 C C . PRO B 1 357 ? -9.008 -41.344 -12.805 1 94.19 357 PRO B C 1
ATOM 7887 O O . PRO B 1 357 ? -8.242 -42.25 -13.117 1 94.19 357 PRO B O 1
ATOM 7890 N N . VAL B 1 358 ? -10.023 -41.375 -11.969 1 90.69 358 VAL B N 1
ATOM 7891 C CA . VAL B 1 358 ? -10.305 -42.625 -11.305 1 90.69 358 VAL B CA 1
ATOM 7892 C C . VAL B 1 358 ? -11.344 -43.406 -12.102 1 90.69 358 VAL B C 1
ATOM 7894 O O . VAL B 1 358 ? -12.203 -42.812 -12.766 1 90.69 358 VAL B O 1
ATOM 7897 N N . GLY B 1 359 ? -11.273 -44.781 -12.07 1 80.19 359 GLY B N 1
ATOM 7898 C CA . GLY B 1 359 ? -12.281 -45.625 -12.688 1 80.19 359 GLY B CA 1
ATOM 7899 C C . GLY B 1 359 ? -11.938 -46.031 -14.109 1 80.19 359 GLY B C 1
ATOM 7900 O O . GLY B 1 359 ? -12.766 -46.594 -14.812 1 80.19 359 GLY B O 1
ATOM 7901 N N . ARG B 1 360 ? -10.773 -45.719 -14.477 1 80.06 360 ARG B N 1
ATOM 7902 C CA . ARG B 1 360 ? -10.352 -46.094 -15.82 1 80.06 360 ARG B CA 1
ATOM 7903 C C . ARG B 1 360 ? -9.453 -47.312 -15.789 1 80.06 360 ARG B C 1
ATOM 7905 O O . ARG B 1 360 ? -8.773 -47.562 -14.797 1 80.06 360 ARG B O 1
ATOM 7912 N N . GLU B 1 361 ? -9.586 -47.969 -16.844 1 73.88 361 GLU B N 1
ATOM 7913 C CA . GLU B 1 361 ? -8.781 -49.188 -16.953 1 73.88 361 GLU B CA 1
ATOM 7914 C C . GLU B 1 361 ? -7.328 -48.844 -17.281 1 73.88 361 GLU B C 1
ATOM 7916 O O . GLU B 1 361 ? -6.406 -49.562 -16.859 1 73.88 361 GLU B O 1
ATOM 7921 N N . ASP B 1 362 ? -7.195 -47.781 -18.016 1 83.38 362 ASP B N 1
ATOM 7922 C CA . ASP B 1 362 ? -5.816 -47.469 -18.391 1 83.38 362 ASP B CA 1
ATOM 7923 C C . ASP B 1 362 ? -5.398 -46.094 -17.828 1 83.38 362 ASP B C 1
ATOM 7925 O O . ASP B 1 362 ? -6.246 -45.25 -17.578 1 83.38 362 ASP B O 1
ATOM 7929 N N . ASN B 1 363 ? -4.105 -45.938 -17.594 1 89.75 363 ASN B N 1
ATOM 7930 C CA . ASN B 1 363 ? -3.523 -44.719 -16.984 1 89.75 363 ASN B CA 1
ATOM 7931 C C . ASN B 1 363 ? -2.885 -43.844 -18.031 1 89.75 363 ASN B C 1
ATOM 7933 O O . ASN B 1 363 ? -1.828 -43.25 -17.797 1 89.75 363 ASN B O 1
ATOM 7937 N N . SER B 1 364 ? -3.545 -43.719 -19.188 1 94.62 364 SER B N 1
ATOM 7938 C CA . SER B 1 364 ? -2.938 -43.031 -20.312 1 94.62 364 SER B CA 1
ATOM 7939 C C . SER B 1 364 ? -3.371 -41.562 -20.344 1 94.62 364 SER B C 1
ATOM 7941 O O . SER B 1 364 ? -2.928 -40.812 -21.203 1 94.62 364 SER B O 1
ATOM 7943 N N . LEU B 1 365 ? -4.234 -41.156 -19.375 1 96.31 365 LEU B N 1
ATOM 7944 C CA . LEU B 1 365 ? -4.727 -39.781 -19.297 1 96.31 365 LEU B CA 1
ATOM 7945 C C . LEU B 1 365 ? -4.34 -39.125 -17.953 1 96.31 365 LEU B C 1
ATOM 7947 O O . LEU B 1 365 ? -4.496 -39.75 -16.906 1 96.31 365 LEU B O 1
ATOM 7951 N N . ALA B 1 366 ? -3.793 -37.938 -18 1 97.75 366 ALA B N 1
ATOM 7952 C CA . ALA B 1 366 ? -3.521 -37.156 -16.812 1 97.75 366 ALA B CA 1
ATOM 7953 C C . ALA B 1 366 ? -3.961 -35.688 -16.984 1 97.75 366 ALA B C 1
ATOM 7955 O O . ALA B 1 366 ? -3.844 -35.156 -18.078 1 97.75 366 ALA B O 1
ATOM 7956 N N . VAL B 1 367 ? -4.477 -35.125 -15.93 1 96.69 367 VAL B N 1
ATOM 7957 C CA . VAL B 1 367 ? -4.859 -33.719 -15.891 1 96.69 367 VAL B CA 1
ATOM 7958 C C . VAL B 1 367 ? -3.84 -32.906 -15.07 1 96.69 367 VAL B C 1
ATOM 7960 O O . VAL B 1 367 ? -3.543 -33.281 -13.93 1 96.69 367 VAL B O 1
ATOM 7963 N N . ILE B 1 368 ? -3.324 -31.844 -15.672 1 98 368 ILE B N 1
ATOM 7964 C CA . ILE B 1 368 ? -2.34 -31 -14.992 1 98 368 ILE B CA 1
ATOM 7965 C C . ILE B 1 368 ? -2.924 -29.609 -14.75 1 98 368 ILE B C 1
ATOM 7967 O O . ILE B 1 368 ? -3.393 -28.953 -15.688 1 98 368 ILE B O 1
ATOM 7971 N N . GLY B 1 369 ? -2.93 -29.188 -13.469 1 95.31 369 GLY B N 1
ATOM 7972 C CA . GLY B 1 369 ? -3.223 -27.797 -13.203 1 95.31 369 GLY B CA 1
ATOM 7973 C C . GLY B 1 369 ? -4.609 -27.578 -12.633 1 95.31 369 GLY B C 1
ATOM 7974 O O . GLY B 1 369 ? -4.98 -26.438 -12.305 1 95.31 369 GLY B O 1
ATOM 7975 N N . LEU B 1 370 ? -5.406 -28.578 -12.492 1 92.44 370 LEU B N 1
ATOM 7976 C CA . LEU B 1 370 ? -6.73 -28.406 -11.906 1 92.44 370 LEU B CA 1
ATOM 7977 C C . LEU B 1 370 ? -6.645 -28.344 -10.383 1 92.44 370 LEU B C 1
ATOM 7979 O O . LEU B 1 370 ? -7.191 -29.219 -9.695 1 92.44 370 LEU B O 1
ATOM 7983 N N . VAL B 1 371 ? -6.016 -27.281 -9.914 1 92.25 371 VAL B N 1
ATOM 7984 C CA . VAL B 1 371 ? -5.789 -27.062 -8.484 1 92.25 371 VAL B CA 1
ATOM 7985 C C . VAL B 1 371 ? -5.836 -25.562 -8.18 1 92.25 371 VAL B C 1
ATOM 7987 O O . VAL B 1 371 ? -5.637 -24.734 -9.078 1 92.25 371 VAL B O 1
ATOM 7990 N N . GLN B 1 372 ? -6.105 -25.219 -7.008 1 89.38 372 GLN B N 1
ATOM 7991 C CA . GLN B 1 372 ? -6.023 -23.875 -6.449 1 89.38 372 GLN B CA 1
ATOM 7992 C C . GLN B 1 372 ? -5.223 -23.859 -5.148 1 89.38 372 GLN B C 1
ATOM 7994 O O . GLN B 1 372 ? -5.777 -24.078 -4.07 1 89.38 372 GLN B O 1
ATOM 7999 N N . PRO B 1 373 ? -4.008 -23.531 -5.23 1 89.44 373 PRO B N 1
ATOM 8000 C CA . PRO B 1 373 ? -3.137 -23.734 -4.07 1 89.44 373 PRO B CA 1
ATOM 8001 C C . PRO B 1 373 ? -3.062 -22.516 -3.162 1 89.44 373 PRO B C 1
ATOM 8003 O O . PRO B 1 373 ? -3.305 -21.391 -3.613 1 89.44 373 PRO B O 1
ATOM 8006 N N . LEU B 1 374 ? -2.842 -22.75 -1.875 1 88.88 374 LEU B N 1
ATOM 8007 C CA . LEU B 1 374 ? -2.141 -21.781 -1.031 1 88.88 374 LEU B CA 1
ATOM 8008 C C . LEU B 1 374 ? -0.631 -21.906 -1.22 1 88.88 374 LEU B C 1
ATOM 8010 O O . LEU B 1 374 ? 0.009 -22.781 -0.633 1 88.88 374 LEU B O 1
ATOM 8014 N N . GLY B 1 375 ? -0.132 -21.141 -1.988 1 92.75 375 GLY B N 1
ATOM 8015 C CA . GLY B 1 375 ? 1.256 -21.219 -2.418 1 92.75 375 GLY B CA 1
ATOM 8016 C C . GLY B 1 375 ? 1.428 -21.031 -3.912 1 92.75 375 GLY B C 1
ATOM 8017 O O . GLY B 1 375 ? 0.474 -20.688 -4.613 1 92.75 375 GLY B O 1
ATOM 8018 N N . ALA B 1 376 ? 2.654 -21.25 -4.375 1 96.44 376 ALA B N 1
ATOM 8019 C CA . ALA B 1 376 ? 2.996 -20.969 -5.766 1 96.44 376 ALA B CA 1
ATOM 8020 C C . ALA B 1 376 ? 2.5 -22.094 -6.688 1 96.44 376 ALA B C 1
ATOM 8022 O O . ALA B 1 376 ? 2.613 -23.266 -6.355 1 96.44 376 ALA B O 1
ATOM 8023 N N . LEU B 1 377 ? 2.043 -21.766 -7.785 1 96.75 377 LEU B N 1
ATOM 8024 C CA . LEU B 1 377 ? 1.365 -22.688 -8.688 1 96.75 377 LEU B CA 1
ATOM 8025 C C . LEU B 1 377 ? 2.365 -23.391 -9.602 1 96.75 377 LEU B C 1
ATOM 8027 O O . LEU B 1 377 ? 2.324 -24.609 -9.75 1 96.75 377 LEU B O 1
ATOM 8031 N N . PRO B 1 378 ? 3.352 -22.734 -10.188 1 98.12 378 PRO B N 1
ATOM 8032 C CA . PRO B 1 378 ? 4.176 -23.359 -11.227 1 98.12 378 PRO B CA 1
ATOM 8033 C C . PRO B 1 378 ? 4.926 -24.594 -10.727 1 98.12 378 PRO B C 1
ATOM 8035 O O . PRO B 1 378 ? 4.93 -25.625 -11.391 1 98.12 378 PRO B O 1
ATOM 8038 N N . PRO B 1 379 ? 5.488 -24.547 -9.539 1 98.31 379 PRO B N 1
ATOM 8039 C CA . PRO B 1 379 ? 6.152 -25.766 -9.078 1 98.31 379 PRO B CA 1
ATOM 8040 C C . PRO B 1 379 ? 5.184 -26.938 -8.883 1 98.31 379 PRO B C 1
ATOM 8042 O O . PRO B 1 379 ? 5.559 -28.094 -9.07 1 98.31 379 PRO B O 1
ATOM 8045 N N . ILE B 1 380 ? 4.004 -26.625 -8.492 1 98.31 380 ILE B N 1
ATOM 8046 C CA . ILE B 1 380 ? 2.982 -27.656 -8.328 1 98.31 380 ILE B CA 1
ATOM 8047 C C . ILE B 1 380 ? 2.688 -28.312 -9.672 1 98.31 380 ILE B C 1
ATOM 8049 O O . ILE B 1 380 ? 2.65 -29.531 -9.781 1 98.31 380 ILE B O 1
ATOM 8053 N N . LEU B 1 381 ? 2.531 -27.5 -10.664 1 98.56 381 LEU B N 1
ATOM 8054 C CA . LEU B 1 381 ? 2.258 -28 -12.008 1 98.56 381 LEU B CA 1
ATOM 8055 C C . LEU B 1 381 ? 3.418 -28.844 -12.523 1 98.56 381 LEU B C 1
ATOM 8057 O O . LEU B 1 381 ? 3.205 -29.891 -13.133 1 98.56 381 LEU B O 1
ATOM 8061 N N . GLU B 1 382 ? 4.562 -28.359 -12.25 1 98.75 382 GLU B N 1
ATOM 8062 C CA . GLU B 1 382 ? 5.754 -29.109 -12.633 1 98.75 382 GLU B CA 1
ATOM 8063 C C . GLU B 1 382 ? 5.801 -30.469 -11.938 1 98.75 382 GLU B C 1
ATOM 8065 O O . GLU B 1 382 ? 6.125 -31.484 -12.562 1 98.75 382 GLU B O 1
ATOM 8070 N N . THR B 1 383 ? 5.492 -30.453 -10.672 1 98.62 383 THR B N 1
ATOM 8071 C CA . THR B 1 383 ? 5.535 -31.688 -9.906 1 98.62 383 THR B CA 1
ATOM 8072 C C . THR B 1 383 ? 4.488 -32.688 -10.422 1 98.62 383 THR B C 1
ATOM 8074 O O . THR B 1 383 ? 4.75 -33.875 -10.516 1 98.62 383 THR B O 1
ATOM 8077 N N . GLN B 1 384 ? 3.334 -32.188 -10.758 1 98.75 384 GLN B N 1
ATOM 8078 C CA . GLN B 1 384 ? 2.312 -33.031 -11.367 1 98.75 384 GLN B CA 1
ATOM 8079 C C . GLN B 1 384 ? 2.809 -33.656 -12.68 1 98.75 384 GLN B C 1
ATOM 8081 O O . GLN B 1 384 ? 2.639 -34.844 -12.922 1 98.75 384 GLN B O 1
ATOM 8086 N N . ALA B 1 385 ? 3.393 -32.812 -13.5 1 98.88 385 ALA B N 1
ATOM 8087 C CA . ALA B 1 385 ? 3.869 -33.25 -14.812 1 98.88 385 ALA B CA 1
ATOM 8088 C C . ALA B 1 385 ? 4.977 -34.281 -14.672 1 98.88 385 ALA B C 1
ATOM 8090 O O . ALA B 1 385 ? 5 -35.281 -15.406 1 98.88 385 ALA B O 1
ATOM 8091 N N . ARG B 1 386 ? 5.898 -34.031 -13.773 1 98.75 386 ARG B N 1
ATOM 8092 C CA . ARG B 1 386 ? 6.977 -35 -13.531 1 98.75 386 ARG B CA 1
ATOM 8093 C C . ARG B 1 386 ? 6.422 -36.344 -13.133 1 98.75 386 ARG B C 1
ATOM 8095 O O . ARG B 1 386 ? 6.863 -37.375 -13.641 1 98.75 386 ARG B O 1
ATOM 8102 N N . TRP B 1 387 ? 5.477 -36.344 -12.234 1 98.75 387 TRP B N 1
ATOM 8103 C CA . TRP B 1 387 ? 4.883 -37.594 -11.789 1 98.75 387 TRP B CA 1
ATOM 8104 C C . TRP B 1 387 ? 4.152 -38.281 -12.93 1 98.75 387 TRP B C 1
ATOM 8106 O O . TRP B 1 387 ? 4.371 -39.469 -13.18 1 98.75 387 TRP B O 1
ATOM 8116 N N . ALA B 1 388 ? 3.326 -37.594 -13.656 1 98.69 388 ALA B N 1
ATOM 8117 C CA . ALA B 1 388 ? 2.514 -38.156 -14.734 1 98.69 388 ALA B CA 1
ATOM 8118 C C . ALA B 1 388 ? 3.389 -38.781 -15.812 1 98.69 388 ALA B C 1
ATOM 8120 O O . ALA B 1 388 ? 3.105 -39.906 -16.281 1 98.69 388 ALA B O 1
ATOM 8121 N N . THR B 1 389 ? 4.426 -38.125 -16.203 1 98.56 389 THR B N 1
ATOM 8122 C CA . THR B 1 389 ? 5.266 -38.594 -17.297 1 98.56 389 THR B CA 1
ATOM 8123 C C . THR B 1 389 ? 6.059 -39.844 -16.844 1 98.56 389 THR B C 1
ATOM 8125 O O . THR B 1 389 ? 6.32 -40.719 -17.656 1 98.56 389 THR B O 1
ATOM 8128 N N . ARG B 1 390 ? 6.383 -39.844 -15.594 1 98.12 390 ARG B N 1
ATOM 8129 C CA . ARG B 1 390 ? 7.059 -41.031 -15.094 1 98.12 390 ARG B CA 1
ATOM 8130 C C . ARG B 1 390 ? 6.109 -42.25 -15.062 1 98.12 390 ARG B C 1
ATOM 8132 O O . ARG B 1 390 ? 6.527 -43.375 -15.305 1 98.12 390 ARG B O 1
ATOM 8139 N N . VAL B 1 391 ? 4.871 -42 -14.758 1 97.38 391 VAL B N 1
ATOM 8140 C CA . VAL B 1 391 ? 3.871 -43.062 -14.836 1 97.38 391 VAL B CA 1
ATOM 8141 C C . VAL B 1 391 ? 3.723 -43.531 -16.281 1 97.38 391 VAL B C 1
ATOM 8143 O O . VAL B 1 391 ? 3.707 -44.719 -16.547 1 97.38 391 VAL B O 1
ATOM 8146 N N . PHE B 1 392 ? 3.617 -42.594 -17.234 1 97.5 392 PHE B N 1
ATOM 8147 C CA . PHE B 1 392 ? 3.496 -42.938 -18.641 1 97.5 392 PHE B CA 1
ATOM 8148 C C . PHE B 1 392 ? 4.691 -43.75 -19.125 1 97.5 392 PHE B C 1
ATOM 8150 O O . PHE B 1 392 ? 4.539 -44.656 -19.938 1 97.5 392 PHE B O 1
ATOM 8157 N N . ALA B 1 393 ? 5.855 -43.375 -18.578 1 96.75 393 ALA B N 1
ATOM 8158 C CA . ALA B 1 393 ? 7.09 -44.031 -19 1 96.75 393 ALA B CA 1
ATOM 8159 C C . ALA B 1 393 ? 7.266 -45.375 -18.297 1 96.75 393 ALA B C 1
ATOM 8161 O O . ALA B 1 393 ? 8.211 -46.125 -18.578 1 96.75 393 ALA B O 1
ATOM 8162 N N . GLY B 1 394 ? 6.449 -45.656 -17.328 1 94.94 394 GLY B N 1
ATOM 8163 C CA . GLY B 1 394 ? 6.504 -46.906 -16.625 1 94.94 394 GLY B CA 1
ATOM 8164 C C . GLY B 1 394 ? 7.488 -46.906 -15.477 1 94.94 394 GLY B C 1
ATOM 8165 O O . GLY B 1 394 ? 7.875 -47.969 -14.977 1 94.94 394 GLY B O 1
ATOM 8166 N N . ARG B 1 395 ? 7.891 -45.781 -15.031 1 96 395 ARG B N 1
ATOM 8167 C CA . ARG B 1 395 ? 8.883 -45.688 -13.969 1 96 395 ARG B CA 1
ATOM 8168 C C . ARG B 1 395 ? 8.211 -45.5 -12.609 1 96 395 ARG B C 1
ATOM 8170 O O . ARG B 1 395 ? 8.844 -45.719 -11.57 1 96 395 ARG B O 1
ATOM 8177 N N . CYS B 1 396 ? 6.984 -45.062 -12.633 1 95.44 396 CYS B N 1
ATOM 8178 C CA . CYS B 1 396 ? 6.145 -45 -11.445 1 95.44 396 CYS B CA 1
ATOM 8179 C C . CYS B 1 396 ? 4.875 -45.844 -11.625 1 95.44 396 CYS B C 1
ATOM 8181 O O . CYS B 1 396 ? 4.332 -45.906 -12.727 1 95.44 396 CYS B O 1
ATOM 8183 N N . ARG B 1 397 ? 4.473 -46.406 -10.539 1 92.75 397 ARG B N 1
ATOM 8184 C CA . ARG B 1 397 ? 3.25 -47.219 -10.586 1 92.75 397 ARG B CA 1
ATOM 8185 C C . ARG B 1 397 ? 2.145 -46.562 -9.758 1 92.75 397 ARG B C 1
ATOM 8187 O O . ARG B 1 397 ? 2.404 -46.031 -8.68 1 92.75 397 ARG B O 1
ATOM 8194 N N . LEU B 1 398 ? 0.956 -46.625 -10.281 1 95.5 398 LEU B N 1
ATOM 8195 C CA . LEU B 1 398 ? -0.214 -46.125 -9.555 1 95.5 398 LEU B CA 1
ATOM 8196 C C . LEU B 1 398 ? -0.8 -47.219 -8.664 1 95.5 398 LEU B C 1
ATOM 8198 O O . LEU B 1 398 ? -0.632 -48.406 -8.945 1 95.5 398 LEU B O 1
ATOM 8202 N N . PRO B 1 399 ? -1.409 -46.781 -7.629 1 93.06 399 PRO B N 1
ATOM 8203 C CA . PRO B 1 399 ? -2.139 -47.781 -6.848 1 93.06 399 PRO B CA 1
ATOM 8204 C C . PRO B 1 399 ? -3.289 -48.438 -7.625 1 93.06 399 PRO B C 1
ATOM 8206 O O . PRO B 1 399 ? -3.676 -47.906 -8.68 1 93.06 399 PRO B O 1
ATOM 8209 N N . PRO B 1 400 ? -3.783 -49.531 -7.094 1 91 400 PRO B N 1
ATOM 8210 C CA . PRO B 1 400 ? -4.961 -50.125 -7.73 1 91 400 PRO B CA 1
ATOM 8211 C C . PRO B 1 400 ? -6.152 -49.156 -7.777 1 91 400 PRO B C 1
ATOM 8213 O O . PRO B 1 400 ? -6.297 -48.312 -6.898 1 91 400 PRO B O 1
ATOM 8216 N N . PRO B 1 401 ? -6.969 -49.312 -8.773 1 90.25 401 PRO B N 1
ATOM 8217 C CA . PRO B 1 401 ? -8.102 -48.406 -8.977 1 90.25 401 PRO B CA 1
ATOM 8218 C C . PRO B 1 401 ? -8.984 -48.281 -7.734 1 90.25 401 PRO B C 1
ATOM 8220 O O . PRO B 1 401 ? -9.492 -47.188 -7.438 1 90.25 401 PRO B O 1
ATOM 8223 N N . ASP B 1 402 ? -9.211 -49.375 -7.051 1 89.75 402 ASP B N 1
ATOM 8224 C CA . ASP B 1 402 ? -10.062 -49.344 -5.867 1 89.75 402 ASP B CA 1
ATOM 8225 C C . ASP B 1 402 ? -9.469 -48.469 -4.773 1 89.75 402 ASP B C 1
ATOM 8227 O O . ASP B 1 402 ? -10.195 -47.75 -4.07 1 89.75 402 ASP B O 1
ATOM 8231 N N . VAL B 1 403 ? -8.203 -48.531 -4.691 1 92.12 403 VAL B N 1
ATOM 8232 C CA . VAL B 1 403 ? -7.5 -47.719 -3.703 1 92.12 403 VAL B CA 1
ATOM 8233 C C . VAL B 1 403 ? -7.59 -46.25 -4.094 1 92.12 403 VAL B C 1
ATOM 8235 O O . VAL B 1 403 ? -7.824 -45.375 -3.242 1 92.12 403 VAL B O 1
ATOM 8238 N N . MET B 1 404 ? -7.379 -45.938 -5.324 1 93.88 404 MET B N 1
ATOM 8239 C CA . MET B 1 404 ? -7.484 -44.562 -5.82 1 93.88 404 MET B CA 1
ATOM 8240 C C . MET B 1 404 ? -8.883 -44 -5.578 1 93.88 404 MET B C 1
ATOM 8242 O O . MET B 1 404 ? -9.031 -42.875 -5.121 1 93.88 404 MET B O 1
ATOM 8246 N N . GLU B 1 405 ? -9.852 -44.781 -5.867 1 91.19 405 GLU B N 1
ATOM 8247 C CA . GLU B 1 405 ? -11.242 -44.375 -5.703 1 91.19 405 GLU B CA 1
ATOM 8248 C C . GLU B 1 405 ? -11.562 -44.094 -4.238 1 91.19 405 GLU B C 1
ATOM 8250 O O . GLU B 1 405 ? -12.242 -43.125 -3.926 1 91.19 405 GLU B O 1
ATOM 8255 N N . LYS B 1 406 ? -11.117 -44.938 -3.414 1 92.56 406 LYS B N 1
ATOM 8256 C CA . LYS B 1 406 ? -11.352 -44.781 -1.983 1 92.56 406 LYS B CA 1
ATOM 8257 C C . LYS B 1 406 ? -10.734 -43.469 -1.482 1 92.56 406 LYS B C 1
ATOM 8259 O O . LYS B 1 406 ? -11.336 -42.781 -0.672 1 92.56 406 LYS B O 1
ATOM 8264 N N . ARG B 1 407 ? -9.57 -43.219 -1.936 1 91.12 407 ARG B N 1
ATOM 8265 C CA . ARG B 1 407 ? -8.867 -42.031 -1.507 1 91.12 407 ARG B CA 1
ATOM 8266 C C . ARG B 1 407 ? -9.594 -40.75 -1.992 1 91.12 407 ARG B C 1
ATOM 8268 O O . ARG B 1 407 ? -9.719 -39.781 -1.248 1 91.12 407 ARG B O 1
ATOM 8275 N N . VAL B 1 408 ? -10.008 -40.75 -3.193 1 91.25 408 VAL B N 1
ATOM 8276 C CA . VAL B 1 408 ? -10.703 -39.594 -3.773 1 91.25 408 VAL B CA 1
ATOM 8277 C C . VAL B 1 408 ? -12.039 -39.375 -3.064 1 91.25 408 VAL B C 1
ATOM 8279 O O . VAL B 1 408 ? -12.414 -38.25 -2.754 1 91.25 408 VAL B O 1
ATOM 8282 N N . ASN B 1 409 ? -12.703 -40.469 -2.828 1 88.12 409 ASN B N 1
ATOM 8283 C CA . ASN B 1 409 ? -13.984 -40.375 -2.133 1 88.12 409 ASN B CA 1
ATOM 8284 C C . ASN B 1 409 ? -13.82 -39.812 -0.721 1 88.12 409 ASN B C 1
ATOM 8286 O O . ASN B 1 409 ? -14.664 -39.062 -0.248 1 88.12 409 ASN B O 1
ATOM 8290 N N . ARG B 1 410 ? -12.859 -40.25 -0.138 1 88.19 410 ARG B N 1
ATOM 8291 C CA . ARG B 1 410 ? -12.586 -39.75 1.201 1 88.19 410 ARG B CA 1
ATOM 8292 C C . ARG B 1 410 ? -12.336 -38.25 1.176 1 88.19 410 ARG B C 1
ATOM 8294 O O . ARG B 1 410 ? -12.844 -37.5 2.029 1 88.19 410 ARG B O 1
ATOM 8301 N N . LEU B 1 411 ? -11.508 -37.781 0.283 1 85.62 411 LEU B N 1
ATOM 8302 C CA . LEU B 1 411 ? -11.234 -36.375 0.131 1 85.62 411 LEU B CA 1
ATOM 8303 C C . LEU B 1 411 ? -12.523 -35.594 -0.114 1 85.62 411 LEU B C 1
ATOM 8305 O O . LEU B 1 411 ? -12.758 -34.562 0.509 1 85.62 411 LEU B O 1
ATOM 8309 N N . HIS B 1 412 ? -13.328 -36.062 -0.991 1 83.06 412 HIS B N 1
ATOM 8310 C CA . HIS B 1 412 ? -14.578 -35.406 -1.34 1 83.06 412 HIS B CA 1
ATOM 8311 C C . HIS B 1 412 ? -15.523 -35.344 -0.141 1 83.06 412 HIS B C 1
ATOM 8313 O O . HIS B 1 412 ? -16.188 -34.312 0.07 1 83.06 412 HIS B O 1
ATOM 8319 N N . ARG B 1 413 ? -15.555 -36.375 0.562 1 80.88 413 ARG B N 1
ATOM 8320 C CA . ARG B 1 413 ? -16.391 -36.406 1.753 1 80.88 413 ARG B CA 1
ATOM 8321 C C . ARG B 1 413 ? -15.938 -35.375 2.779 1 80.88 413 ARG B C 1
ATOM 8323 O O . ARG B 1 413 ? -16.75 -34.688 3.395 1 80.88 413 ARG B O 1
ATOM 8330 N N . ASP B 1 414 ? -14.68 -35.281 2.928 1 78.94 414 ASP B N 1
ATOM 8331 C CA . ASP B 1 414 ? -14.117 -34.344 3.877 1 78.94 414 ASP B CA 1
ATOM 8332 C C . ASP B 1 414 ? -14.422 -32.906 3.453 1 78.94 414 ASP B C 1
ATOM 8334 O O . ASP B 1 414 ? -14.758 -32.062 4.289 1 78.94 414 ASP B O 1
ATOM 8338 N N . LEU B 1 415 ? -14.32 -32.594 2.234 1 76 415 LEU B N 1
ATOM 8339 C CA . LEU B 1 415 ? -14.594 -31.266 1.71 1 76 415 LEU B CA 1
ATOM 8340 C C . LEU B 1 415 ? -16.078 -30.938 1.822 1 76 415 LEU B C 1
ATOM 8342 O O . LEU B 1 415 ? -16.438 -29.812 2.15 1 76 415 LEU B O 1
ATOM 8346 N N . PHE B 1 416 ? -16.859 -31.906 1.539 1 71.69 416 PHE B N 1
ATOM 8347 C CA . PHE B 1 416 ? -18.312 -31.719 1.624 1 71.69 416 PHE B CA 1
ATOM 8348 C C . PHE B 1 416 ? -18.734 -31.422 3.059 1 71.69 416 PHE B C 1
ATOM 8350 O O . PHE B 1 416 ? -19.594 -30.578 3.295 1 71.69 416 PHE B O 1
ATOM 8357 N N . ARG B 1 417 ? -18.172 -32.094 3.939 1 69.69 417 ARG B N 1
ATOM 8358 C CA . ARG B 1 417 ? -18.484 -31.922 5.352 1 69.69 417 ARG B CA 1
ATOM 8359 C C . ARG B 1 417 ? -18.141 -30.5 5.805 1 69.69 417 ARG B C 1
ATOM 8361 O O . ARG B 1 417 ? -18.812 -29.938 6.656 1 69.69 417 ARG B O 1
ATOM 8368 N N . GLN B 1 418 ? -17.172 -30 5.164 1 66.75 418 GLN B N 1
ATOM 8369 C CA . GLN B 1 418 ? -16.719 -28.656 5.52 1 66.75 418 GLN B CA 1
ATOM 8370 C C . GLN B 1 418 ? -17.453 -27.594 4.703 1 66.75 418 GLN B C 1
ATOM 8372 O O . GLN B 1 418 ? -17.109 -26.406 4.77 1 66.75 418 GLN B O 1
ATOM 8377 N N . GLU B 1 419 ? -18.453 -28.031 3.939 1 62.19 419 GLU B N 1
ATOM 8378 C CA . GLU B 1 419 ? -19.281 -27.156 3.098 1 62.19 419 GLU B CA 1
ATOM 8379 C C . GLU B 1 419 ? -18.406 -26.391 2.105 1 62.19 419 GLU B C 1
ATOM 8381 O O . GLU B 1 419 ? -18.688 -25.219 1.82 1 62.19 419 GLU B O 1
ATOM 8386 N N . LYS B 1 420 ? -17.438 -26.953 1.781 1 60.69 420 LYS B N 1
ATOM 8387 C CA . LYS B 1 420 ? -16.531 -26.375 0.787 1 60.69 420 LYS B CA 1
ATOM 8388 C C . LYS B 1 420 ? -16.844 -26.906 -0.609 1 60.69 420 LYS B C 1
ATOM 8390 O O . LYS B 1 420 ? -16.016 -27.609 -1.212 1 60.69 420 LYS B O 1
ATOM 8395 N N . THR B 1 421 ? -18.094 -26.5 -1.109 1 63.16 421 THR B N 1
ATOM 8396 C CA . THR B 1 421 ? -18.578 -27.141 -2.318 1 63.16 421 THR B CA 1
ATOM 8397 C C . THR B 1 421 ? -18.469 -26.219 -3.521 1 63.16 421 THR B C 1
ATOM 8399 O O . THR B 1 421 ? -19.016 -26.5 -4.59 1 63.16 421 THR B O 1
ATOM 8402 N N . THR B 1 422 ? -17.781 -25.188 -3.346 1 66.38 422 THR B N 1
ATOM 8403 C CA . THR B 1 422 ? -17.531 -24.312 -4.488 1 66.38 422 THR B CA 1
ATOM 8404 C C . THR B 1 422 ? -16.125 -24.562 -5.043 1 66.38 422 THR B C 1
ATOM 8406 O O . THR B 1 422 ? -15.234 -25.016 -4.316 1 66.38 422 THR B O 1
ATOM 8409 N N . PRO B 1 423 ? -16.047 -24.312 -6.363 1 62.5 423 PRO B N 1
ATOM 8410 C CA . PRO B 1 423 ? -14.742 -24.562 -6.98 1 62.5 423 PRO B CA 1
ATOM 8411 C C . PRO B 1 423 ? -13.594 -23.906 -6.223 1 62.5 423 PRO B C 1
ATOM 8413 O O . PRO B 1 423 ? -12.477 -24.422 -6.191 1 62.5 423 PRO B O 1
ATOM 8416 N N . ARG B 1 424 ? -13.844 -22.844 -5.656 1 63.91 424 ARG B N 1
ATOM 8417 C CA . ARG B 1 424 ? -12.812 -22.141 -4.902 1 63.91 424 ARG B CA 1
ATOM 8418 C C . ARG B 1 424 ? -12.273 -23.016 -3.77 1 63.91 424 ARG B C 1
ATOM 8420 O O . ARG B 1 424 ? -11.094 -22.953 -3.432 1 63.91 424 ARG B O 1
ATOM 8427 N N . TYR B 1 425 ? -13.055 -23.938 -3.373 1 65.56 425 TYR B N 1
ATOM 8428 C CA . TYR B 1 425 ? -12.664 -24.703 -2.199 1 65.56 425 TYR B CA 1
ATOM 8429 C C . TYR B 1 425 ? -12.438 -26.172 -2.559 1 65.56 425 TYR B C 1
ATOM 8431 O O . TYR B 1 425 ? -11.617 -26.844 -1.938 1 65.56 425 TYR B O 1
ATOM 8439 N N . SER B 1 426 ? -13.023 -26.562 -3.719 1 74.81 426 SER B N 1
ATOM 8440 C CA . SER B 1 426 ? -12.938 -27.969 -4.094 1 74.81 426 SER B CA 1
ATOM 8441 C C . SER B 1 426 ? -11.562 -28.297 -4.668 1 74.81 426 SER B C 1
ATOM 8443 O O . SER B 1 426 ? -11.133 -29.453 -4.633 1 74.81 426 SER B O 1
ATOM 8445 N N . LEU B 1 427 ? -10.82 -27.312 -5.078 1 81.94 427 LEU B N 1
ATOM 8446 C CA . LEU B 1 427 ? -9.531 -27.516 -5.719 1 81.94 427 LEU B CA 1
ATOM 8447 C C . LEU B 1 427 ? -8.391 -27.062 -4.816 1 81.94 427 LEU B C 1
ATOM 8449 O O . LEU B 1 427 ? -7.227 -27.062 -5.223 1 81.94 427 LEU B O 1
ATOM 8453 N N . LYS B 1 428 ? -8.711 -26.703 -3.615 1 83.88 428 LYS B N 1
ATOM 8454 C CA . LYS B 1 428 ? -7.734 -26.094 -2.727 1 83.88 428 LYS B CA 1
ATOM 8455 C C . LYS B 1 428 ? -6.703 -27.109 -2.254 1 83.88 428 LYS B C 1
ATOM 8457 O O . LYS B 1 428 ? -7.059 -28.219 -1.867 1 83.88 428 LYS B O 1
ATOM 8462 N N . ILE B 1 429 ? -5.465 -26.781 -2.365 1 88.88 429 ILE B N 1
ATOM 8463 C CA . ILE B 1 429 ? -4.363 -27.594 -1.855 1 88.88 429 ILE B CA 1
ATOM 8464 C C . ILE B 1 429 ? -3.344 -26.688 -1.158 1 88.88 429 ILE B C 1
ATOM 8466 O O . ILE B 1 429 ? -3.361 -25.469 -1.331 1 88.88 429 ILE B O 1
ATOM 8470 N N . HIS B 1 430 ? -2.617 -27.297 -0.33 1 90.5 430 HIS B N 1
ATOM 8471 C CA . HIS B 1 430 ? -1.521 -26.594 0.329 1 90.5 430 HIS B CA 1
ATOM 8472 C C . HIS B 1 430 ? -0.184 -26.922 -0.326 1 90.5 430 HIS B C 1
ATOM 8474 O O . HIS B 1 430 ? 0.14 -28.109 -0.53 1 90.5 430 HIS B O 1
ATOM 8480 N N . TYR B 1 431 ? 0.624 -26 -0.602 1 95.31 431 TYR B N 1
ATOM 8481 C CA . TYR B 1 431 ? 1.857 -26.094 -1.374 1 95.31 431 TYR B CA 1
ATOM 8482 C C . TYR B 1 431 ? 2.775 -27.172 -0.803 1 95.31 431 TYR B C 1
ATOM 8484 O O . TYR B 1 431 ? 3.191 -28.078 -1.519 1 95.31 431 TYR B O 1
ATOM 8492 N N . ILE B 1 432 ? 3.1 -27.125 0.461 1 95.12 432 ILE B N 1
ATOM 8493 C CA . ILE B 1 432 ? 4.086 -28.016 1.065 1 95.12 432 ILE B CA 1
ATOM 8494 C C . ILE B 1 432 ? 3.521 -29.438 1.139 1 95.12 432 ILE B C 1
ATOM 8496 O O . ILE B 1 432 ? 4.184 -30.391 0.739 1 95.12 432 ILE B O 1
ATOM 8500 N N . ASP B 1 433 ? 2.303 -29.531 1.551 1 93.69 433 ASP B N 1
ATOM 8501 C CA . ASP B 1 433 ? 1.688 -30.859 1.697 1 93.69 433 ASP B CA 1
ATOM 8502 C C . ASP B 1 433 ? 1.578 -31.562 0.348 1 93.69 433 ASP B C 1
ATOM 8504 O O . ASP B 1 433 ? 1.937 -32.719 0.226 1 93.69 433 ASP B O 1
ATOM 8508 N N . TYR B 1 434 ? 1.126 -30.844 -0.564 1 96.25 434 TYR B N 1
ATOM 8509 C CA . TYR B 1 434 ? 0.844 -31.438 -1.87 1 96.25 434 TYR B CA 1
ATOM 8510 C C . TYR B 1 434 ? 2.133 -31.781 -2.6 1 96.25 434 TYR B C 1
ATOM 8512 O O . TYR B 1 434 ? 2.273 -32.906 -3.121 1 96.25 434 TYR B O 1
ATOM 8520 N N . CYS B 1 435 ? 3.104 -30.891 -2.648 1 96.94 435 CYS B N 1
ATOM 8521 C CA . CYS B 1 435 ? 4.367 -31.156 -3.326 1 96.94 435 CYS B CA 1
ATOM 8522 C C . CYS B 1 435 ? 5.133 -32.281 -2.625 1 96.94 435 CYS B C 1
ATOM 8524 O O . CYS B 1 435 ? 5.816 -33.062 -3.275 1 96.94 435 CYS B O 1
ATOM 8526 N N . SER B 1 436 ? 5.027 -32.281 -1.316 1 94.31 436 SER B N 1
ATOM 8527 C CA . SER B 1 436 ? 5.672 -33.375 -0.581 1 94.31 436 SER B CA 1
ATOM 8528 C C . SER B 1 436 ? 5.055 -34.719 -0.924 1 94.31 436 SER B C 1
ATOM 8530 O O . SER B 1 436 ? 5.766 -35.719 -1.073 1 94.31 436 SER B O 1
ATOM 8532 N N . ASP B 1 437 ? 3.789 -34.75 -0.996 1 95.88 437 ASP B N 1
ATOM 8533 C CA . ASP B 1 437 ? 3.08 -35.969 -1.336 1 95.88 437 ASP B CA 1
ATOM 8534 C C . ASP B 1 437 ? 3.484 -36.469 -2.721 1 95.88 437 ASP B C 1
ATOM 8536 O O . ASP B 1 437 ? 3.809 -37.656 -2.891 1 95.88 437 ASP B O 1
ATOM 8540 N N . LEU B 1 438 ? 3.492 -35.594 -3.693 1 97.81 438 LEU B N 1
ATOM 8541 C CA . LEU B 1 438 ? 3.822 -36 -5.059 1 97.81 438 LEU B CA 1
ATOM 8542 C C . LEU B 1 438 ? 5.305 -36.344 -5.184 1 97.81 438 LEU B C 1
ATOM 8544 O O . LEU B 1 438 ? 5.684 -37.219 -5.953 1 97.81 438 LEU B O 1
ATOM 8548 N N . SER B 1 439 ? 6.152 -35.625 -4.445 1 97.19 439 SER B N 1
ATOM 8549 C CA . SER B 1 439 ? 7.586 -35.875 -4.512 1 97.19 439 SER B CA 1
ATOM 8550 C C . SER B 1 439 ? 7.914 -37.281 -3.961 1 97.19 439 SER B C 1
ATOM 8552 O O . SER B 1 439 ? 8.883 -37.906 -4.391 1 97.19 439 SER B O 1
ATOM 8554 N N . LYS B 1 440 ? 7.141 -37.719 -3.031 1 96.19 440 LYS B N 1
ATOM 8555 C CA . LYS B 1 440 ? 7.289 -39.094 -2.547 1 96.19 440 LYS B CA 1
ATOM 8556 C C . LYS B 1 440 ? 6.98 -40.125 -3.65 1 96.19 440 LYS B C 1
ATOM 8558 O O . LYS B 1 440 ? 7.688 -41.125 -3.797 1 96.19 440 LYS B O 1
ATOM 8563 N N . GLU B 1 441 ? 5.926 -39.875 -4.387 1 96.81 441 GLU B N 1
ATOM 8564 C CA . GLU B 1 441 ? 5.57 -40.719 -5.508 1 96.81 441 GLU B CA 1
ATOM 8565 C C . GLU B 1 441 ? 6.684 -40.75 -6.551 1 96.81 441 GLU B C 1
ATOM 8567 O O . GLU B 1 441 ? 7 -41.812 -7.094 1 96.81 441 GLU B O 1
ATOM 8572 N N . ILE B 1 442 ? 7.23 -39.625 -6.781 1 97.81 442 ILE B N 1
ATOM 8573 C CA . ILE B 1 442 ? 8.281 -39.5 -7.785 1 97.81 442 ILE B CA 1
ATOM 8574 C C . ILE B 1 442 ? 9.578 -40.125 -7.266 1 97.81 442 ILE B C 1
ATOM 8576 O O . ILE B 1 442 ? 10.352 -40.688 -8.039 1 97.81 442 ILE B O 1
ATOM 8580 N N . GLY B 1 443 ? 9.773 -40.031 -5.977 1 96.75 443 GLY B N 1
ATOM 8581 C CA . GLY B 1 443 ? 11 -40.5 -5.359 1 96.75 443 GLY B CA 1
ATOM 8582 C C . GLY B 1 443 ? 12.078 -39.438 -5.277 1 96.75 443 GLY B C 1
ATOM 8583 O O . GLY B 1 443 ? 13.266 -39.75 -5.328 1 96.75 443 GLY B O 1
ATOM 8584 N N . CYS B 1 444 ? 11.672 -38.188 -5.168 1 97 444 CYS B N 1
ATOM 8585 C CA . CYS B 1 444 ? 12.68 -37.156 -5.203 1 97 444 CYS B CA 1
ATOM 8586 C C . CYS B 1 444 ? 12.648 -36.312 -3.924 1 97 444 CYS B C 1
ATOM 8588 O O . CYS B 1 444 ? 13.164 -35.188 -3.891 1 97 444 CYS B O 1
ATOM 8590 N N . GLN B 1 445 ? 12.023 -36.719 -2.922 1 95.81 445 GLN B N 1
ATOM 8591 C CA . GLN B 1 445 ? 12.062 -36.031 -1.639 1 95.81 445 GLN B CA 1
ATOM 8592 C C . GLN B 1 445 ? 13.492 -35.875 -1.136 1 95.81 445 GLN B C 1
ATOM 8594 O O . GLN B 1 445 ? 14.281 -36.812 -1.194 1 95.81 445 GLN B O 1
ATOM 8599 N N . PRO B 1 446 ? 13.789 -34.656 -0.691 1 95.56 446 PRO B N 1
ATOM 8600 C CA . PRO B 1 446 ? 15.141 -34.531 -0.14 1 95.56 446 PRO B CA 1
ATOM 8601 C C . PRO B 1 446 ? 15.383 -35.406 1.075 1 95.56 446 PRO B C 1
ATOM 8603 O O . PRO B 1 446 ? 14.492 -35.562 1.921 1 95.56 446 PRO B O 1
ATOM 8606 N N . ARG B 1 447 ? 16.547 -36.031 1.146 1 94 447 ARG B N 1
ATOM 8607 C CA . ARG B 1 447 ? 16.906 -36.875 2.271 1 94 447 ARG B CA 1
ATOM 8608 C C . ARG B 1 447 ? 17.438 -36.031 3.436 1 94 447 ARG B C 1
ATOM 8610 O O . ARG B 1 447 ? 18.656 -36 3.688 1 94 447 ARG B O 1
ATOM 8617 N N . LEU B 1 448 ? 16.578 -35.5 4.164 1 93.31 448 LEU B N 1
ATOM 8618 C CA . LEU B 1 448 ? 16.906 -34.531 5.211 1 93.31 448 LEU B CA 1
ATOM 8619 C C . LEU B 1 448 ? 17.828 -35.188 6.254 1 93.31 448 LEU B C 1
ATOM 8621 O O . LEU B 1 448 ? 18.719 -34.531 6.785 1 93.31 448 LEU B O 1
ATOM 8625 N N . TRP B 1 449 ? 17.562 -36.469 6.543 1 90.75 449 TRP B N 1
ATOM 8626 C CA . TRP B 1 449 ? 18.391 -37.156 7.539 1 90.75 449 TRP B CA 1
ATOM 8627 C C . TRP B 1 449 ? 19.844 -37.219 7.086 1 90.75 449 TRP B C 1
ATOM 8629 O O . TRP B 1 449 ? 20.75 -37.094 7.898 1 90.75 449 TRP B O 1
ATOM 8639 N N . ARG B 1 450 ? 20.047 -37.5 5.938 1 91.88 450 ARG B N 1
ATOM 8640 C CA . ARG B 1 450 ? 21.391 -37.562 5.391 1 91.88 450 ARG B CA 1
ATOM 8641 C C . ARG B 1 450 ? 22.094 -36.219 5.484 1 91.88 450 ARG B C 1
ATOM 8643 O O . ARG B 1 450 ? 23.266 -36.156 5.891 1 91.88 450 ARG B O 1
ATOM 8650 N N . TYR B 1 451 ? 21.359 -35.188 5.07 1 92.44 451 TYR B N 1
ATOM 8651 C CA . TYR B 1 451 ? 21.969 -33.875 5.09 1 92.44 451 TYR B CA 1
ATOM 8652 C C . TYR B 1 451 ? 22.25 -33.406 6.52 1 92.44 451 TYR B C 1
ATOM 8654 O O . TYR B 1 451 ? 23.203 -32.688 6.766 1 92.44 451 TYR B O 1
ATOM 8662 N N . PHE B 1 452 ? 21.375 -33.812 7.484 1 91.5 452 PHE B N 1
ATOM 8663 C CA . PHE B 1 452 ? 21.609 -33.5 8.891 1 91.5 452 PHE B CA 1
ATOM 8664 C C . PHE B 1 452 ? 22.969 -34 9.344 1 91.5 452 PHE B C 1
ATOM 8666 O O . PHE B 1 452 ? 23.672 -33.312 10.07 1 91.5 452 PHE B O 1
ATOM 8673 N N . PHE B 1 453 ? 23.422 -35.156 8.766 1 90 453 PHE B N 1
ATOM 8674 C CA . PHE B 1 453 ? 24.656 -35.75 9.211 1 90 453 PHE B CA 1
ATOM 8675 C C . PHE B 1 453 ? 25.828 -35.344 8.328 1 90 453 PHE B C 1
ATOM 8677 O O . PHE B 1 453 ? 26.953 -35.188 8.812 1 90 453 PHE B O 1
ATOM 8684 N N . THR B 1 454 ? 25.656 -35.156 7.133 1 90.88 454 THR B N 1
ATOM 8685 C CA . THR B 1 454 ? 26.75 -34.938 6.195 1 90.88 454 THR B CA 1
ATOM 8686 C C . THR B 1 454 ? 27.031 -33.438 6.023 1 90.88 454 THR B C 1
ATOM 8688 O O . THR B 1 454 ? 28.156 -33.031 5.738 1 90.88 454 THR B O 1
ATOM 8691 N N . ASP B 1 455 ? 26.031 -32.594 6.102 1 92.75 455 ASP B N 1
ATOM 8692 C CA . ASP B 1 455 ? 26.141 -31.156 5.898 1 92.75 455 ASP B CA 1
ATOM 8693 C C . ASP B 1 455 ? 25.109 -30.406 6.73 1 92.75 455 ASP B C 1
ATOM 8695 O O . ASP B 1 455 ? 24.141 -29.859 6.184 1 92.75 455 ASP B O 1
ATOM 8699 N N . PRO B 1 456 ? 25.375 -30.234 7.973 1 90 456 PRO B N 1
ATOM 8700 C CA . PRO B 1 456 ? 24.391 -29.641 8.891 1 90 456 PRO B CA 1
ATOM 8701 C C . PRO B 1 456 ? 24.031 -28.203 8.531 1 90 456 PRO B C 1
ATOM 8703 O O . PRO B 1 456 ? 22.891 -27.781 8.766 1 90 456 PRO B O 1
ATOM 8706 N N . GLY B 1 457 ? 24.984 -27.484 7.969 1 91.31 457 GLY B N 1
ATOM 8707 C CA . GLY B 1 457 ? 24.672 -26.141 7.516 1 91.31 457 GLY B CA 1
ATOM 8708 C C . GLY B 1 457 ? 23.625 -26.109 6.41 1 91.31 457 GLY B C 1
ATOM 8709 O O . GLY B 1 457 ? 22.688 -25.312 6.465 1 91.31 457 GLY B O 1
ATOM 8710 N N . PHE B 1 458 ? 23.844 -26.953 5.5 1 94.5 458 PHE B N 1
ATOM 8711 C CA . PHE B 1 458 ? 22.891 -27.031 4.402 1 94.5 458 PHE B CA 1
ATOM 8712 C C . PHE B 1 458 ? 21.562 -27.562 4.891 1 94.5 458 PHE B C 1
ATOM 8714 O O . PHE B 1 458 ? 20.5 -27.109 4.441 1 94.5 458 PHE B O 1
ATOM 8721 N N . TRP B 1 459 ? 21.641 -28.547 5.805 1 95.19 459 TRP B N 1
ATOM 8722 C CA . TRP B 1 459 ? 20.438 -29.078 6.402 1 95.19 459 TRP B CA 1
ATOM 8723 C C . TRP B 1 459 ? 19.609 -27.984 7.059 1 95.19 459 TRP B C 1
ATOM 8725 O O . TRP B 1 459 ? 18.391 -27.922 6.906 1 95.19 459 TRP B O 1
ATOM 8735 N N . TRP B 1 460 ? 20.266 -27.109 7.742 1 93.56 460 TRP B N 1
ATOM 8736 C CA . TRP B 1 460 ? 19.578 -26 8.414 1 93.56 460 TRP B CA 1
ATOM 8737 C C . TRP B 1 460 ? 18.891 -25.094 7.402 1 93.56 460 TRP B C 1
ATOM 8739 O O . TRP B 1 460 ? 17.766 -24.641 7.641 1 93.56 460 TRP B O 1
ATOM 8749 N N . THR B 1 461 ? 19.516 -24.844 6.281 1 95.56 461 THR B N 1
ATOM 8750 C CA . THR B 1 461 ? 18.938 -24.047 5.203 1 95.56 461 THR B CA 1
ATOM 8751 C C . THR B 1 461 ? 17.688 -24.719 4.641 1 95.56 461 THR B C 1
ATOM 8753 O O . THR B 1 461 ? 16.703 -24.031 4.344 1 95.56 461 THR B O 1
ATOM 8756 N N . LEU B 1 462 ? 17.734 -25.984 4.582 1 96.31 462 LEU B N 1
ATOM 8757 C CA . LEU B 1 462 ? 16.609 -26.734 4.043 1 96.31 462 LEU B CA 1
ATOM 8758 C C . LEU B 1 462 ? 15.414 -26.703 4.996 1 96.31 462 LEU B C 1
ATOM 8760 O O . LEU B 1 462 ? 14.258 -26.734 4.559 1 96.31 462 LEU B O 1
ATOM 8764 N N . VAL B 1 463 ? 15.703 -26.578 6.262 1 94.25 463 VAL B N 1
ATOM 8765 C CA . VAL B 1 463 ? 14.656 -26.688 7.277 1 94.25 463 VAL B CA 1
ATOM 8766 C C . VAL B 1 463 ? 14.062 -25.312 7.551 1 94.25 463 VAL B C 1
ATOM 8768 O O . VAL B 1 463 ? 12.844 -25.172 7.699 1 94.25 463 VAL B O 1
ATOM 8771 N N . THR B 1 464 ? 14.875 -24.266 7.555 1 93.31 464 THR B N 1
ATOM 8772 C CA . THR B 1 464 ? 14.414 -22.953 7.996 1 93.31 464 THR B CA 1
ATOM 8773 C C . THR B 1 464 ? 14.156 -22.047 6.801 1 93.31 464 THR B C 1
ATOM 8775 O O . THR B 1 464 ? 13.398 -21.078 6.902 1 93.31 464 THR B O 1
ATOM 8778 N N . GLY B 1 465 ? 14.805 -22.312 5.695 1 95.44 465 GLY B N 1
ATOM 8779 C CA . GLY B 1 465 ? 14.641 -21.469 4.516 1 95.44 465 GLY B CA 1
ATOM 8780 C C . GLY B 1 465 ? 13.359 -21.75 3.758 1 95.44 465 GLY B C 1
ATOM 8781 O O . GLY B 1 465 ? 12.602 -22.656 4.117 1 95.44 465 GLY B O 1
ATOM 8782 N N . PRO B 1 466 ? 13.148 -20.875 2.775 1 97.44 466 PRO B N 1
ATOM 8783 C CA . PRO B 1 466 ? 11.969 -21.125 1.942 1 97.44 466 PRO B CA 1
ATOM 8784 C C . PRO B 1 466 ? 12.023 -22.469 1.214 1 97.44 466 PRO B C 1
ATOM 8786 O O . PRO B 1 466 ? 13.094 -22.875 0.753 1 97.44 466 PRO B O 1
ATOM 8789 N N . LEU B 1 467 ? 10.922 -23.141 1.193 1 97.56 467 LEU B N 1
ATOM 8790 C CA . LEU B 1 467 ? 10.844 -24.406 0.472 1 97.56 467 LEU B CA 1
ATOM 8791 C C . LEU B 1 467 ? 10.766 -24.172 -1.032 1 97.56 467 LEU B C 1
ATOM 8793 O O . LEU B 1 467 ? 9.758 -24.516 -1.664 1 97.56 467 LEU B O 1
ATOM 8797 N N . CYS B 1 468 ? 11.883 -23.625 -1.592 1 97.69 468 CYS B N 1
ATOM 8798 C CA . CYS B 1 468 ? 11.93 -23.359 -3.025 1 97.69 468 CYS B CA 1
ATOM 8799 C C . CYS B 1 468 ? 11.938 -24.656 -3.82 1 97.69 468 CYS B C 1
ATOM 8801 O O . CYS B 1 468 ? 12.391 -25.688 -3.324 1 97.69 468 CYS B O 1
ATOM 8803 N N . PRO B 1 469 ? 11.516 -24.656 -5.027 1 98.19 469 PRO B N 1
ATOM 8804 C CA . PRO B 1 469 ? 11.305 -25.891 -5.797 1 98.19 469 PRO B CA 1
ATOM 8805 C C . PRO B 1 469 ? 12.609 -26.625 -6.086 1 98.19 469 PRO B C 1
ATOM 8807 O O . PRO B 1 469 ? 12.594 -27.844 -6.281 1 98.19 469 PRO B O 1
ATOM 8810 N N . ALA B 1 470 ? 13.758 -25.969 -6.07 1 98.38 470 ALA B N 1
ATOM 8811 C CA . ALA B 1 470 ? 15.039 -26.609 -6.34 1 98.38 470 ALA B CA 1
ATOM 8812 C C . ALA B 1 470 ? 15.312 -27.734 -5.355 1 98.38 470 ALA B C 1
ATOM 8814 O O . ALA B 1 470 ? 16.141 -28.625 -5.621 1 98.38 470 ALA B O 1
ATOM 8815 N N . GLN B 1 471 ? 14.648 -27.734 -4.27 1 97.5 471 GLN B N 1
ATOM 8816 C CA . GLN B 1 471 ? 14.852 -28.766 -3.252 1 97.5 471 GLN B CA 1
ATOM 8817 C C . GLN B 1 471 ? 14.453 -30.141 -3.771 1 97.5 471 GLN B C 1
ATOM 8819 O O . GLN B 1 471 ? 15.008 -31.156 -3.346 1 97.5 471 GLN B O 1
ATOM 8824 N N . TRP B 1 472 ? 13.523 -30.219 -4.672 1 97.88 472 TRP B N 1
ATOM 8825 C CA . TRP B 1 472 ? 13.055 -31.484 -5.211 1 97.88 472 TRP B CA 1
ATOM 8826 C C . TRP B 1 472 ? 13.938 -31.953 -6.371 1 97.88 472 TRP B C 1
ATOM 8828 O O . TRP B 1 472 ? 13.586 -32.875 -7.098 1 97.88 472 TRP B O 1
ATOM 8838 N N . ARG B 1 473 ? 15.07 -31.297 -6.531 1 98.38 473 ARG B N 1
ATOM 8839 C CA . ARG B 1 473 ? 16.078 -31.672 -7.516 1 98.38 473 ARG B CA 1
ATOM 8840 C C . ARG B 1 473 ? 17.375 -32.094 -6.828 1 98.38 473 ARG B C 1
ATOM 8842 O O . ARG B 1 473 ? 18.375 -32.375 -7.496 1 98.38 473 ARG B O 1
ATOM 8849 N N . LEU B 1 474 ? 17.344 -32.156 -5.527 1 97.88 474 LEU B N 1
ATOM 8850 C CA . LEU B 1 474 ? 18.531 -32.531 -4.766 1 97.88 474 LEU B CA 1
ATOM 8851 C C . LEU B 1 474 ? 18.797 -34.031 -4.863 1 97.88 474 LEU B C 1
ATOM 8853 O O . LEU B 1 474 ? 19.953 -34.438 -4.965 1 97.88 474 LEU B O 1
ATOM 8857 N N . ASP B 1 475 ? 17.703 -34.812 -4.805 1 96.44 475 ASP B N 1
ATOM 8858 C CA . ASP B 1 475 ? 17.812 -36.281 -4.738 1 96.44 475 ASP B CA 1
ATOM 8859 C C . ASP B 1 475 ? 16.828 -36.938 -5.691 1 96.44 475 ASP B C 1
ATOM 8861 O O . ASP B 1 475 ? 15.844 -36.344 -6.102 1 96.44 475 ASP B O 1
ATOM 8865 N N . GLY B 1 476 ? 17.203 -38.188 -6.074 1 95.88 476 GLY B N 1
ATOM 8866 C CA . GLY B 1 476 ? 16.266 -38.969 -6.824 1 95.88 476 GLY B CA 1
ATOM 8867 C C . GLY B 1 476 ? 16.203 -38.625 -8.297 1 95.88 476 GLY B C 1
ATOM 8868 O O . GLY B 1 476 ? 17.125 -38 -8.82 1 95.88 476 GLY B O 1
ATOM 8869 N N . PRO B 1 477 ? 15.164 -39.062 -8.938 1 96.94 477 PRO B N 1
ATOM 8870 C CA . PRO B 1 477 ? 15.016 -38.781 -10.367 1 96.94 477 PRO B CA 1
ATOM 8871 C C . PRO B 1 477 ? 14.93 -37.281 -10.68 1 96.94 477 PRO B C 1
ATOM 8873 O O . PRO B 1 477 ? 14.219 -36.531 -9.984 1 96.94 477 PRO B O 1
ATOM 8876 N N . GLY B 1 478 ? 15.727 -36.938 -11.75 1 96.44 478 GLY B N 1
ATOM 8877 C CA . GLY B 1 478 ? 15.688 -35.531 -12.18 1 96.44 478 GLY B CA 1
ATOM 8878 C C . GLY B 1 478 ? 16.609 -34.656 -11.375 1 96.44 478 GLY B C 1
ATOM 8879 O O . GLY B 1 478 ? 16.484 -33.406 -11.422 1 96.44 478 GLY B O 1
ATOM 8880 N N . ARG B 1 479 ? 17.453 -35.219 -10.688 1 97.25 479 ARG B N 1
ATOM 8881 C CA . ARG B 1 479 ? 18.438 -34.469 -9.938 1 97.25 479 ARG B CA 1
ATOM 8882 C C . ARG B 1 479 ? 19.109 -33.406 -10.82 1 97.25 479 ARG B C 1
ATOM 8884 O O . ARG B 1 479 ? 19.359 -33.625 -12 1 97.25 479 ARG B O 1
ATOM 8891 N N . TRP B 1 480 ? 19.328 -32.25 -10.227 1 97.94 480 TRP B N 1
ATOM 8892 C CA . TRP B 1 480 ? 19.938 -31.125 -10.914 1 97.94 480 TRP B CA 1
ATOM 8893 C C . TRP B 1 480 ? 21.203 -30.656 -10.188 1 97.94 480 TRP B C 1
ATOM 8895 O O . TRP B 1 480 ? 21.156 -30.375 -8.984 1 97.94 480 TRP B O 1
ATOM 8905 N N . SER B 1 481 ? 22.359 -30.578 -10.875 1 96.88 481 SER B N 1
ATOM 8906 C CA . SER B 1 481 ? 23.641 -30.25 -10.273 1 96.88 481 SER B CA 1
ATOM 8907 C C . SER B 1 481 ? 23.625 -28.844 -9.68 1 96.88 481 SER B C 1
ATOM 8909 O O . SER B 1 481 ? 24.391 -28.547 -8.758 1 96.88 481 SER B O 1
ATOM 8911 N N . GLY B 1 482 ? 22.75 -27.969 -10.203 1 97.44 482 GLY B N 1
ATOM 8912 C CA . GLY B 1 482 ? 22.688 -26.594 -9.734 1 97.44 482 GLY B CA 1
ATOM 8913 C C . GLY B 1 482 ? 21.75 -26.406 -8.555 1 97.44 482 GLY B C 1
ATOM 8914 O O . GLY B 1 482 ? 21.609 -25.297 -8.039 1 97.44 482 GLY B O 1
ATOM 8915 N N . ALA B 1 483 ? 21.156 -27.484 -8.039 1 98.38 483 ALA B N 1
ATOM 8916 C CA . ALA B 1 483 ? 20.094 -27.391 -7.039 1 98.38 483 ALA B CA 1
ATOM 8917 C C . ALA B 1 483 ? 20.625 -26.797 -5.734 1 98.38 483 ALA B C 1
ATOM 8919 O O . ALA B 1 483 ? 20.016 -25.875 -5.176 1 98.38 483 ALA B O 1
ATOM 8920 N N . ARG B 1 484 ? 21.734 -27.344 -5.25 1 97.31 484 ARG B N 1
ATOM 8921 C CA . ARG B 1 484 ? 22.312 -26.859 -3.994 1 97.31 484 ARG B CA 1
ATOM 8922 C C . ARG B 1 484 ? 22.609 -25.375 -4.062 1 97.31 484 ARG B C 1
ATOM 8924 O O . ARG B 1 484 ? 22.25 -24.609 -3.158 1 97.31 484 ARG B O 1
ATOM 8931 N N . GLN B 1 485 ? 23.266 -24.984 -5.113 1 97.25 485 GLN B N 1
ATOM 8932 C CA . GLN B 1 485 ? 23.625 -23.562 -5.273 1 97.25 485 GLN B CA 1
ATOM 8933 C C . GLN B 1 485 ? 22.375 -22.703 -5.383 1 97.25 485 GLN B C 1
ATOM 8935 O O . GLN B 1 485 ? 22.328 -21.594 -4.852 1 97.25 485 GLN B O 1
ATOM 8940 N N . ALA B 1 486 ? 21.375 -23.156 -6.129 1 98.31 486 ALA B N 1
ATOM 8941 C CA . ALA B 1 486 ? 20.125 -22.422 -6.266 1 98.31 486 ALA B CA 1
ATOM 8942 C C . ALA B 1 486 ? 19.469 -22.188 -4.906 1 98.31 486 ALA B C 1
ATOM 8944 O O . ALA B 1 486 ? 18.906 -21.125 -4.66 1 98.31 486 ALA B O 1
ATOM 8945 N N . ILE B 1 487 ? 19.531 -23.172 -4.043 1 98.31 487 ILE B N 1
ATOM 8946 C CA . ILE B 1 487 ? 18.938 -23.094 -2.717 1 98.31 487 ILE B CA 1
ATOM 8947 C C . ILE B 1 487 ? 19.734 -22.125 -1.846 1 98.31 487 ILE B C 1
ATOM 8949 O O . ILE B 1 487 ? 19.156 -21.266 -1.172 1 98.31 487 ILE B O 1
ATOM 8953 N N . LEU B 1 488 ? 21 -22.188 -1.924 1 97.31 488 LEU B N 1
ATOM 8954 C CA . LEU B 1 488 ? 21.875 -21.391 -1.074 1 97.31 488 LEU B CA 1
ATOM 8955 C C . LEU B 1 488 ? 21.859 -19.922 -1.506 1 97.31 488 LEU B C 1
ATOM 8957 O O . LEU B 1 488 ? 22.156 -19.031 -0.705 1 97.31 488 LEU B O 1
ATOM 8961 N N . SER B 1 489 ? 21.484 -19.656 -2.75 1 97.12 489 SER B N 1
ATOM 8962 C CA . SER B 1 489 ? 21.578 -18.297 -3.275 1 97.12 489 SER B CA 1
ATOM 8963 C C . SER B 1 489 ? 20.219 -17.594 -3.234 1 97.12 489 SER B C 1
ATOM 8965 O O . SER B 1 489 ? 20.062 -16.5 -3.795 1 97.12 489 SER B O 1
ATOM 8967 N N . VAL B 1 490 ? 19.25 -18.172 -2.594 1 97.88 490 VAL B N 1
ATOM 8968 C CA . VAL B 1 490 ? 17.891 -17.609 -2.547 1 97.88 490 VAL B CA 1
ATOM 8969 C C . VAL B 1 490 ? 17.938 -16.219 -1.929 1 97.88 490 VAL B C 1
ATOM 8971 O O . VAL B 1 490 ? 17.344 -15.273 -2.461 1 97.88 490 VAL B O 1
ATOM 8974 N N . GLU B 1 491 ? 18.578 -16.047 -0.815 1 94.94 491 GLU B N 1
ATOM 8975 C CA . GLU B 1 491 ? 18.641 -14.758 -0.127 1 94.94 491 GLU B CA 1
ATOM 8976 C C . GLU B 1 491 ? 19.281 -13.695 -1.015 1 94.94 491 GLU B C 1
ATOM 8978 O O . GLU B 1 491 ? 18.766 -12.57 -1.103 1 94.94 491 GLU B O 1
ATOM 8983 N N . ASN B 1 492 ? 20.359 -14.078 -1.649 1 95.25 492 ASN B N 1
ATOM 8984 C CA . ASN B 1 492 ? 21.031 -13.148 -2.543 1 95.25 492 ASN B CA 1
ATOM 8985 C C . ASN B 1 492 ? 20.141 -12.727 -3.703 1 95.25 492 ASN B C 1
ATOM 8987 O O . ASN B 1 492 ? 20.062 -11.547 -4.035 1 95.25 492 ASN B O 1
ATOM 8991 N N . ARG B 1 493 ? 19.5 -13.656 -4.32 1 97.31 493 ARG B N 1
ATOM 8992 C CA . ARG B 1 493 ? 18.641 -13.352 -5.461 1 97.31 493 ARG B CA 1
ATOM 8993 C C . ARG B 1 493 ? 17.438 -12.508 -5.039 1 97.31 493 ARG B C 1
ATOM 8995 O O . ARG B 1 493 ? 16.953 -11.672 -5.801 1 97.31 493 ARG B O 1
ATOM 9002 N N . THR B 1 494 ? 16.953 -12.766 -3.812 1 97.06 494 THR B N 1
ATOM 9003 C CA . THR B 1 494 ? 15.781 -12.055 -3.299 1 97.06 494 THR B CA 1
ATOM 9004 C C . THR B 1 494 ? 16.094 -10.57 -3.119 1 97.06 494 THR B C 1
ATOM 9006 O O . THR B 1 494 ? 15.289 -9.719 -3.502 1 97.06 494 THR B O 1
ATOM 9009 N N . TRP B 1 495 ? 17.281 -10.203 -2.646 1 95.75 495 TRP B N 1
ATOM 9010 C CA . TRP B 1 495 ? 17.578 -8.828 -2.266 1 95.75 495 TRP B CA 1
ATOM 9011 C C . TRP B 1 495 ? 18.297 -8.102 -3.391 1 95.75 495 TRP B C 1
ATOM 9013 O O . TRP B 1 495 ? 18.406 -6.867 -3.381 1 95.75 495 TRP B O 1
ATOM 9023 N N . PHE B 1 496 ? 18.719 -8.828 -4.398 1 95.88 496 PHE B N 1
ATOM 9024 C CA . PHE B 1 496 ? 19.562 -8.289 -5.461 1 95.88 496 PHE B CA 1
ATOM 9025 C C . PHE B 1 496 ? 18.875 -7.121 -6.152 1 95.88 496 PHE B C 1
ATOM 9027 O O . PHE B 1 496 ? 19.469 -6.051 -6.312 1 95.88 496 PHE B O 1
ATOM 9034 N N . PRO B 1 497 ? 17.641 -7.219 -6.551 1 95.94 497 PRO B N 1
ATOM 9035 C CA . PRO B 1 497 ? 17.031 -6.129 -7.312 1 95.94 497 PRO B CA 1
ATOM 9036 C C . PRO B 1 497 ? 16.844 -4.859 -6.484 1 95.94 497 PRO B C 1
ATOM 9038 O O . PRO B 1 497 ? 16.578 -3.789 -7.035 1 95.94 497 PRO B O 1
ATOM 9041 N N . LEU B 1 498 ? 16.891 -4.957 -5.18 1 95.69 498 LEU B N 1
ATOM 9042 C CA . LEU B 1 498 ? 16.594 -3.83 -4.297 1 95.69 498 LEU B CA 1
ATOM 9043 C C . LEU B 1 498 ? 17.875 -3.043 -3.992 1 95.69 498 LEU B C 1
ATOM 9045 O O . LEU B 1 498 ? 17.797 -1.922 -3.484 1 95.69 498 LEU B O 1
ATOM 9049 N N . HIS B 1 499 ? 19.016 -3.621 -4.281 1 92.5 499 HIS B N 1
ATOM 9050 C CA . HIS B 1 499 ? 20.281 -2.959 -3.996 1 92.5 499 HIS B CA 1
ATOM 9051 C C . HIS B 1 499 ? 20.656 -1.991 -5.109 1 92.5 499 HIS B C 1
ATOM 9053 O O . HIS B 1 499 ? 21.547 -2.283 -5.914 1 92.5 499 HIS B O 1
ATOM 9059 N N . THR B 1 500 ? 20.062 -0.84 -5.043 1 93.19 500 THR B N 1
ATOM 9060 C CA . THR B 1 500 ? 20.219 0.077 -6.168 1 93.19 500 THR B CA 1
ATOM 9061 C C . THR B 1 500 ? 20.906 1.367 -5.73 1 93.19 500 THR B C 1
ATOM 9063 O O . THR B 1 500 ? 21.281 2.186 -6.566 1 93.19 500 THR B O 1
ATOM 9066 N N . ARG B 1 501 ? 20.969 1.591 -4.402 1 88.38 501 ARG B N 1
ATOM 9067 C CA . ARG B 1 501 ? 21.641 2.725 -3.789 1 88.38 501 ARG B CA 1
ATOM 9068 C C . ARG B 1 501 ? 22.625 2.258 -2.715 1 88.38 501 ARG B C 1
ATOM 9070 O O . ARG B 1 501 ? 22.234 1.536 -1.792 1 88.38 501 ARG B O 1
ATOM 9077 N N . GLY B 1 502 ? 23.875 2.049 -2.912 1 74.12 502 GLY B N 1
ATOM 9078 C CA . GLY B 1 502 ? 24.922 1.576 -2.02 1 74.12 502 GLY B CA 1
ATOM 9079 C C . GLY B 1 502 ? 24.781 2.1 -0.603 1 74.12 502 GLY B C 1
ATOM 9080 O O . GLY B 1 502 ? 25.422 3.088 -0.234 1 74.12 502 GLY B O 1
ATOM 9081 N N . CYS B 1 503 ? 23.641 1.754 0.064 1 68.75 503 CYS B N 1
ATOM 9082 C CA . CYS B 1 503 ? 23.516 2.164 1.458 1 68.75 503 CYS B CA 1
ATOM 9083 C C . CYS B 1 503 ? 24.422 1.343 2.357 1 68.75 503 CYS B C 1
ATOM 9085 O O . CYS B 1 503 ? 24.547 0.13 2.18 1 68.75 503 CYS B O 1
ATOM 9087 N N . SER B 1 504 ? 25.672 1.998 2.822 1 55.28 504 SER B N 1
ATOM 9088 C CA . SER B 1 504 ? 26.625 1.3 3.672 1 55.28 504 SER B CA 1
ATOM 9089 C C . SER B 1 504 ? 25.984 0.84 4.973 1 55.28 504 SER B C 1
ATOM 9091 O O . SER B 1 504 ? 25.062 1.496 5.484 1 55.28 504 SER B O 1
ATOM 9093 N N . THR B 1 505 ? 25.906 -0.406 5.207 1 47.72 505 THR B N 1
ATOM 9094 C CA . THR B 1 505 ? 25.562 -0.963 6.512 1 47.72 505 THR B CA 1
ATOM 9095 C C . THR B 1 505 ? 26.391 -0.307 7.613 1 47.72 505 THR B C 1
ATOM 9097 O O . THR B 1 505 ? 26.594 -0.897 8.68 1 47.72 505 THR B O 1
ATOM 9100 N N . SER B 1 506 ? 26.906 0.827 7.512 1 37.34 506 SER B N 1
ATOM 9101 C CA . SER B 1 506 ? 27.766 1.136 8.656 1 37.34 506 SER B CA 1
ATOM 9102 C C . SER B 1 506 ? 27.094 0.738 9.969 1 37.34 506 SER B C 1
ATOM 9104 O O . SER B 1 506 ? 27.719 0.121 10.828 1 37.34 506 SER B O 1
ATOM 9106 N N . GLY B 1 507 ? 26.219 1.616 10.578 1 33.53 507 GLY B N 1
ATOM 9107 C CA . GLY B 1 507 ? 25.859 1.448 11.969 1 33.53 507 GLY B CA 1
ATOM 9108 C C . GLY B 1 507 ? 24.984 0.226 12.219 1 33.53 507 GLY B C 1
ATOM 9109 O O . GLY B 1 507 ? 24.578 -0.029 13.352 1 33.53 507 GLY B O 1
ATOM 9110 N N . THR B 1 508 ? 24.094 -0.021 11.398 1 30.88 508 THR B N 1
ATOM 9111 C CA . THR B 1 508 ? 23.234 -1.068 11.945 1 30.88 508 THR B CA 1
ATOM 9112 C C . THR B 1 508 ? 23.938 -2.42 11.898 1 30.88 508 THR B C 1
ATOM 9114 O O . THR B 1 508 ? 24.609 -2.744 10.922 1 30.88 508 THR B O 1
ATOM 9117 N N . ALA B 1 509 ? 24.344 -2.898 13.023 1 27.84 509 ALA B N 1
ATOM 9118 C CA . ALA B 1 509 ? 24.828 -4.242 13.344 1 27.84 509 ALA B CA 1
ATOM 9119 C C . ALA B 1 509 ? 24.172 -5.281 12.438 1 27.84 509 ALA B C 1
ATOM 9121 O O . ALA B 1 509 ? 22.953 -5.379 12.367 1 27.84 509 ALA B O 1
ATOM 9122 N N . SER B 1 510 ? 24.719 -5.527 11.266 1 28.16 510 SER B N 1
ATOM 9123 C CA . SER B 1 510 ? 24.375 -6.801 10.633 1 28.16 510 SER B CA 1
ATOM 9124 C C . SER B 1 510 ? 23.984 -7.844 11.672 1 28.16 510 SER B C 1
ATOM 9126 O O . SER B 1 510 ? 24.719 -8.078 12.641 1 28.16 510 SER B O 1
ATOM 9128 N N . ILE B 1 511 ? 22.891 -7.969 11.93 1 28.27 511 ILE B N 1
ATOM 9129 C CA . ILE B 1 511 ? 22.719 -9.242 12.625 1 28.27 511 ILE B CA 1
ATOM 9130 C C . ILE B 1 511 ? 23.547 -10.32 11.938 1 28.27 511 ILE B C 1
ATOM 9132 O O . ILE B 1 511 ? 23.312 -10.633 10.766 1 28.27 511 ILE B O 1
ATOM 9136 N N . PRO B 1 512 ? 24.828 -10.391 12.18 1 25.75 512 PRO B N 1
ATOM 9137 C CA . PRO B 1 512 ? 25.719 -11.391 11.586 1 25.75 512 PRO B CA 1
ATOM 9138 C C . PRO B 1 512 ? 25 -12.703 11.273 1 25.75 512 PRO B C 1
ATOM 9140 O O . PRO B 1 512 ? 24.219 -13.195 12.094 1 25.75 512 PRO B O 1
ATOM 9143 N N . ALA B 1 513 ? 24.844 -13.016 10 1 28.11 513 ALA B N 1
ATOM 9144 C CA . ALA B 1 513 ? 24.641 -14.414 9.625 1 28.11 513 ALA B CA 1
ATOM 9145 C C . ALA B 1 513 ? 25.312 -15.359 10.609 1 28.11 513 ALA B C 1
ATOM 9147 O O . ALA B 1 513 ? 25.031 -16.562 10.625 1 28.11 513 ALA B O 1
ATOM 9148 N N . GLN B 1 514 ? 26.344 -14.859 11.289 1 28.16 514 GLN B N 1
ATOM 9149 C CA . GLN B 1 514 ? 27.156 -15.641 12.219 1 28.16 514 GLN B CA 1
ATOM 9150 C C . GLN B 1 514 ? 26.359 -15.961 13.484 1 28.16 514 GLN B C 1
ATOM 9152 O O . GLN B 1 514 ? 26.75 -16.844 14.258 1 28.16 514 GLN B O 1
ATOM 9157 N N . GLN B 1 515 ? 25.438 -15.164 13.758 1 28.62 515 GLN B N 1
ATOM 9158 C CA . GLN B 1 515 ? 24.672 -15.57 14.938 1 28.62 515 GLN B CA 1
ATOM 9159 C C . GLN B 1 515 ? 23.766 -16.766 14.617 1 28.62 515 GLN B C 1
ATOM 9161 O O . GLN B 1 515 ? 23.391 -17.516 15.516 1 28.62 515 GLN B O 1
ATOM 9166 N N . ASN B 1 516 ? 23.453 -16.828 13.359 1 28.69 516 ASN B N 1
ATOM 9167 C CA . ASN B 1 516 ? 22.875 -18.109 12.961 1 28.69 516 ASN B CA 1
ATOM 9168 C C . ASN B 1 516 ? 23.891 -19.234 13.023 1 28.69 516 ASN B C 1
ATOM 9170 O O . ASN B 1 516 ? 23.547 -20.375 13.312 1 28.69 516 ASN B O 1
ATOM 9174 N N . ALA B 1 517 ? 25.141 -18.844 12.805 1 28.61 517 ALA B N 1
ATOM 9175 C CA . ALA B 1 517 ? 26.203 -19.828 13.008 1 28.61 517 ALA B CA 1
ATOM 9176 C C . ALA B 1 517 ? 26.406 -20.141 14.484 1 28.61 517 ALA B C 1
ATOM 9178 O O . ALA B 1 517 ? 26.672 -21.281 14.859 1 28.61 517 ALA B O 1
ATOM 9179 N N . LYS B 1 518 ? 26.297 -19.125 15.281 1 31.91 518 LYS B N 1
ATOM 9180 C CA . LYS B 1 518 ? 26.406 -19.438 16.703 1 31.91 518 LYS B CA 1
ATOM 9181 C C . LYS B 1 518 ? 25.141 -20.109 17.234 1 31.91 518 LYS B C 1
ATOM 9183 O O . LYS B 1 518 ? 25.219 -20.984 18.094 1 31.91 518 LYS B O 1
ATOM 9188 N N . VAL B 1 519 ? 24.062 -19.781 16.641 1 30.3 519 VAL B N 1
ATOM 9189 C CA . VAL B 1 519 ? 22.875 -20.562 16.938 1 30.3 519 VAL B CA 1
ATOM 9190 C C . VAL B 1 519 ? 23 -21.953 16.328 1 30.3 519 VAL B C 1
ATOM 9192 O O . VAL B 1 519 ? 22.641 -22.953 16.969 1 30.3 519 VAL B O 1
ATOM 9195 N N . HIS B 1 520 ? 23.656 -21.875 15.227 1 29.44 520 HIS B N 1
ATOM 9196 C CA . HIS B 1 520 ? 23.984 -23.172 14.633 1 29.44 520 HIS B CA 1
ATOM 9197 C C . HIS B 1 520 ? 25 -23.922 15.484 1 29.44 520 HIS B C 1
ATOM 9199 O O . HIS B 1 520 ? 24.859 -25.125 15.703 1 29.44 520 HIS B O 1
ATOM 9205 N N . SER B 1 521 ? 26.016 -23.188 15.883 1 32.75 521 SER B N 1
ATOM 9206 C CA . SER B 1 521 ? 27 -23.859 16.719 1 32.75 521 SER B CA 1
ATOM 9207 C C . SER B 1 521 ? 26.422 -24.25 18.078 1 32.75 521 SER B C 1
ATOM 9209 O O . SER B 1 521 ? 26.719 -25.328 18.594 1 32.75 521 SER B O 1
ATOM 9211 N N . ALA B 1 522 ? 25.562 -23.438 18.594 1 32.06 522 ALA B N 1
ATOM 9212 C CA . ALA B 1 522 ? 24.906 -23.797 19.844 1 32.06 522 ALA B CA 1
ATOM 9213 C C . ALA B 1 522 ? 23.938 -24.953 19.641 1 32.06 522 ALA B C 1
ATOM 9215 O O . ALA B 1 522 ? 23.844 -25.859 20.469 1 32.06 522 ALA B O 1
ATOM 9216 N N . PHE B 1 523 ? 23.312 -24.844 18.469 1 30.72 523 PHE B N 1
ATOM 9217 C CA . PHE B 1 523 ? 22.469 -26 18.125 1 30.72 523 PHE B CA 1
ATOM 9218 C C . PHE B 1 523 ? 23.328 -27.234 17.859 1 30.72 523 PHE B C 1
ATOM 9220 O O . PHE B 1 523 ? 22.984 -28.328 18.281 1 30.72 523 PHE B O 1
ATOM 9227 N N . ARG B 1 524 ? 24.391 -27.016 17.219 1 30.56 524 ARG B N 1
ATOM 9228 C CA . ARG B 1 524 ? 25.297 -28.141 17.031 1 30.56 524 ARG B CA 1
ATOM 9229 C C . ARG B 1 524 ? 25.75 -28.703 18.375 1 30.56 524 ARG B C 1
ATOM 9231 O O . ARG B 1 524 ? 25.828 -29.922 18.562 1 30.56 524 ARG B O 1
ATOM 9238 N N . LYS B 1 525 ? 26.188 -27.734 19.172 1 32.06 525 LYS B N 1
ATOM 9239 C CA . LYS B 1 525 ? 26.656 -28.203 20.469 1 32.06 525 LYS B CA 1
ATOM 9240 C C . LYS B 1 525 ? 25.531 -28.812 21.281 1 32.06 525 LYS B C 1
ATOM 9242 O O . LYS B 1 525 ? 25.734 -29.781 22.031 1 32.06 525 LYS B O 1
ATOM 9247 N N . ALA B 1 526 ? 24.375 -28.156 21.109 1 31.27 526 ALA B N 1
ATOM 9248 C CA . ALA B 1 526 ? 23.25 -28.719 21.875 1 31.27 526 ALA B CA 1
ATOM 9249 C C . ALA B 1 526 ? 22.844 -30.078 21.344 1 31.27 526 ALA B C 1
ATOM 9251 O O . ALA B 1 526 ? 22.5 -30.969 22.109 1 31.27 526 ALA B O 1
ATOM 9252 N N . PHE B 1 527 ? 22.875 -30.109 19.969 1 30.47 527 PHE B N 1
ATOM 9253 C CA . PHE B 1 527 ? 22.422 -31.375 19.422 1 30.47 527 PHE B CA 1
ATOM 9254 C C . PHE B 1 527 ? 23.594 -32.312 19.203 1 30.47 527 PHE B C 1
ATOM 9256 O O . PHE B 1 527 ? 23.453 -33.344 18.5 1 30.47 527 PHE B O 1
ATOM 9263 N N . ALA B 1 528 ? 24.828 -31.969 19.594 1 26.27 528 ALA B N 1
ATOM 9264 C CA . ALA B 1 528 ? 25.812 -33.031 19.469 1 26.27 528 ALA B CA 1
ATOM 9265 C C . ALA B 1 528 ? 25.266 -34.344 20.016 1 26.27 528 ALA B C 1
ATOM 9267 O O . ALA B 1 528 ? 24.984 -34.469 21.203 1 26.27 528 ALA B O 1
ATOM 9268 N N . PHE B 1 529 ? 24.578 -34.906 19.141 1 27.48 529 PHE B N 1
ATOM 9269 C CA . PHE B 1 529 ? 24.062 -36.281 19.25 1 27.48 529 PHE B CA 1
ATOM 9270 C C . PHE B 1 529 ? 25.203 -37.281 19.406 1 27.48 529 PHE B C 1
ATOM 9272 O O . PHE B 1 529 ? 26.125 -37.312 18.578 1 27.48 529 PHE B O 1
ATOM 9279 N N . LYS B 1 530 ? 25.844 -37.375 20.484 1 25.39 530 LYS B N 1
ATOM 9280 C CA . LYS B 1 530 ? 26.641 -38.594 20.562 1 25.39 530 LYS B CA 1
ATOM 9281 C C . LYS B 1 530 ? 25.766 -39.844 20.312 1 25.39 530 LYS B C 1
ATOM 9283 O O . LYS B 1 530 ? 24.844 -40.094 21.078 1 25.39 530 LYS B O 1
ATOM 9288 N N . LEU B 1 531 ? 25.578 -40.188 19.078 1 25.16 531 LEU B N 1
ATOM 9289 C CA . LEU B 1 531 ? 25.078 -41.5 18.719 1 25.16 531 LEU B CA 1
ATOM 9290 C C . LEU B 1 531 ? 25.906 -42.625 19.375 1 25.16 531 LEU B C 1
ATOM 9292 O O . LEU B 1 531 ? 27.078 -42.781 19.062 1 25.16 531 LEU B O 1
ATOM 9296 N N . THR B 1 532 ? 25.859 -42.812 20.656 1 25.88 532 THR B N 1
ATOM 9297 C CA . THR B 1 532 ? 26.438 -44.062 21.141 1 25.88 532 THR B CA 1
ATOM 9298 C C . THR B 1 532 ? 25.75 -45.281 20.5 1 25.88 532 THR B C 1
ATOM 9300 O O . THR B 1 532 ? 24.531 -45.281 20.344 1 25.88 532 THR B O 1
ATOM 9303 N N . GLU B 1 533 ? 26.359 -46.094 19.656 1 26.36 533 GLU B N 1
ATOM 9304 C CA . GLU B 1 533 ? 26.078 -47.312 18.906 1 26.36 533 GLU B CA 1
ATOM 9305 C C . GLU B 1 533 ? 25.281 -48.312 19.75 1 26.36 533 GLU B C 1
ATOM 9307 O O . GLU B 1 533 ? 24.734 -49.281 19.234 1 26.36 533 GLU B O 1
ATOM 9312 N N . GLY B 1 534 ? 25.594 -48.656 21.031 1 24.97 534 GLY B N 1
ATOM 9313 C CA . GLY B 1 534 ? 25.125 -49.969 21.469 1 24.97 534 GLY B CA 1
ATOM 9314 C C . GLY B 1 534 ? 23.609 -50.094 21.391 1 24.97 534 GLY B C 1
ATOM 9315 O O . GLY B 1 534 ? 23.078 -50.688 20.453 1 24.97 534 GLY B O 1
ATOM 9316 N N . SER B 1 535 ? 22.969 -50.531 22.578 1 24.34 535 SER B N 1
ATOM 9317 C CA . SER B 1 535 ? 21.656 -51.125 22.703 1 24.34 535 SER B CA 1
ATOM 9318 C C . SER B 1 535 ? 20.562 -50.25 22.125 1 24.34 535 SER B C 1
ATOM 9320 O O . SER B 1 535 ? 20.797 -49.062 21.859 1 24.34 535 SER B O 1
ATOM 9322 N N . ARG B 1 536 ? 19.203 -50.562 22.406 1 27.16 536 ARG B N 1
ATOM 9323 C CA . ARG B 1 536 ? 17.906 -50.312 21.766 1 27.16 536 ARG B CA 1
ATOM 9324 C C . ARG B 1 536 ? 17.641 -48.812 21.672 1 27.16 536 ARG B C 1
ATOM 9326 O O . ARG B 1 536 ? 17.156 -48.344 20.641 1 27.16 536 ARG B O 1
ATOM 9333 N N . GLY B 1 537 ? 17.328 -48.188 22.891 1 23.72 537 GLY B N 1
ATOM 9334 C CA . GLY B 1 537 ? 16.578 -46.969 23.016 1 23.72 537 GLY B CA 1
ATOM 9335 C C . GLY B 1 537 ? 17.406 -45.719 22.734 1 23.72 537 GLY B C 1
ATOM 9336 O O . GLY B 1 537 ? 18.562 -45.625 23.125 1 23.72 537 GLY B O 1
ATOM 9337 N N . ALA B 1 538 ? 17.438 -45.312 21.5 1 23.66 538 ALA B N 1
ATOM 9338 C CA . ALA B 1 538 ? 18.141 -44.062 21.125 1 23.66 538 ALA B CA 1
ATOM 9339 C C . ALA B 1 538 ? 17.891 -42.969 22.125 1 23.66 538 ALA B C 1
ATOM 9341 O O . ALA B 1 538 ? 16.734 -42.594 22.391 1 23.66 538 ALA B O 1
ATOM 9342 N N . SER B 1 539 ? 18.5 -43.094 23.375 1 24.19 539 SER B N 1
ATOM 9343 C CA . SER B 1 539 ? 18.375 -42.031 24.391 1 24.19 539 SER B CA 1
ATOM 9344 C C . SER B 1 539 ? 18.938 -40.719 23.891 1 24.19 539 SER B C 1
ATOM 9346 O O . SER B 1 539 ? 20.016 -40.688 23.297 1 24.19 539 SER B O 1
ATOM 9348 N N . PHE B 1 540 ? 18.094 -39.812 23.484 1 25.58 540 PHE B N 1
ATOM 9349 C CA . PHE B 1 540 ? 18.391 -38.438 23.109 1 25.58 540 PHE B CA 1
ATOM 9350 C C . PHE B 1 540 ? 18.984 -37.688 24.281 1 25.58 540 PHE B C 1
ATOM 9352 O O . PHE B 1 540 ? 18.406 -37.656 25.375 1 25.58 540 PHE B O 1
ATOM 9359 N N . TYR B 1 541 ? 20.312 -37.875 24.625 1 24.84 541 TYR B N 1
ATOM 9360 C CA . TYR B 1 541 ? 20.953 -37.125 25.688 1 24.84 541 TYR B CA 1
ATOM 9361 C C . TYR B 1 541 ? 21.156 -35.656 25.266 1 24.84 541 TYR B C 1
ATOM 9363 O O . TYR B 1 541 ? 21.734 -35.375 24.219 1 24.84 541 TYR B O 1
ATOM 9371 N N . ILE B 1 542 ? 20.219 -34.844 25.562 1 27.31 542 ILE B N 1
ATOM 9372 C CA . ILE B 1 542 ? 20.391 -33.375 25.469 1 27.31 542 ILE B CA 1
ATOM 9373 C C . ILE B 1 542 ? 21.562 -32.969 26.344 1 27.31 542 ILE B C 1
ATOM 9375 O O . ILE B 1 542 ? 21.641 -33.312 27.516 1 27.31 542 ILE B O 1
ATOM 9379 N N . GLY B 1 543 ? 22.672 -32.781 25.828 1 26.09 543 GLY B N 1
ATOM 9380 C CA . GLY B 1 543 ? 23.906 -32.406 26.5 1 26.09 543 GLY B CA 1
ATOM 9381 C C . GLY B 1 543 ? 23.703 -31.516 27.703 1 26.09 543 GLY B C 1
ATOM 9382 O O . GLY B 1 543 ? 22.641 -30.906 27.859 1 26.09 543 GLY B O 1
ATOM 9383 N N . GLY B 1 544 ? 24.688 -31.531 28.672 1 25.38 544 GLY B N 1
ATOM 9384 C CA . GLY B 1 544 ? 24.797 -31.172 30.078 1 25.38 544 GLY B CA 1
ATOM 9385 C C . GLY B 1 544 ? 24.391 -29.75 30.375 1 25.38 544 GLY B C 1
ATOM 9386 O O . GLY B 1 544 ? 24.109 -28.969 29.453 1 25.38 544 GLY B O 1
ATOM 9387 N N . SER B 1 545 ? 24.531 -29.312 31.828 1 28.12 545 SER B N 1
ATOM 9388 C CA . SER B 1 545 ? 24.25 -28.188 32.719 1 28.12 545 SER B CA 1
ATOM 9389 C C . SER B 1 545 ? 24.812 -26.891 32.125 1 28.12 545 SER B C 1
ATOM 9391 O O . SER B 1 545 ? 24.266 -25.812 32.375 1 28.12 545 SER B O 1
ATOM 9393 N N . SER B 1 546 ? 26.031 -26.984 31.594 1 29.03 546 SER B N 1
ATOM 9394 C CA . SER B 1 546 ? 26.75 -25.766 31.219 1 29.03 546 SER B CA 1
ATOM 9395 C C . SER B 1 546 ? 26.047 -25.031 30.094 1 29.03 546 SER B C 1
ATOM 9397 O O . SER B 1 546 ? 26.266 -23.828 29.906 1 29.03 546 SER B O 1
ATOM 9399 N N . MET B 1 547 ? 25.344 -25.781 29.328 1 29.3 547 MET B N 1
ATOM 9400 C CA . MET B 1 547 ? 24.703 -25.109 28.203 1 29.3 547 MET B CA 1
ATOM 9401 C C . MET B 1 547 ? 23.531 -24.234 28.656 1 29.3 547 MET B C 1
ATOM 9403 O O . MET B 1 547 ? 23.297 -23.172 28.109 1 29.3 547 MET B O 1
ATOM 9407 N N . PHE B 1 548 ? 22.781 -24.734 29.625 1 31.91 548 PHE B N 1
ATOM 9408 C CA . PHE B 1 548 ? 21.781 -23.875 30.234 1 31.91 548 PHE B CA 1
ATOM 9409 C C . PHE B 1 548 ? 22.422 -22.641 30.859 1 31.91 548 PHE B C 1
ATOM 9411 O O . PHE B 1 548 ? 21.859 -21.547 30.828 1 31.91 548 PHE B O 1
ATOM 9418 N N . ASP B 1 549 ? 23.547 -22.875 31.422 1 32.41 549 ASP B N 1
ATOM 9419 C CA . ASP B 1 549 ? 24.266 -21.734 32 1 32.41 549 ASP B CA 1
ATOM 9420 C C . ASP B 1 549 ? 24.719 -20.766 30.906 1 32.41 549 ASP B C 1
ATOM 9422 O O . ASP B 1 549 ? 24.641 -19.547 31.094 1 32.41 549 ASP B O 1
ATOM 9426 N N . ASP B 1 550 ? 25.172 -21.312 29.828 1 31.88 550 ASP B N 1
ATOM 9427 C CA . ASP B 1 550 ? 25.625 -20.438 28.766 1 31.88 550 ASP B CA 1
ATOM 9428 C C . ASP B 1 550 ? 24.438 -19.75 28.062 1 31.88 550 ASP B C 1
ATOM 9430 O O . ASP B 1 550 ? 24.484 -18.562 27.766 1 31.88 550 ASP B O 1
ATOM 9434 N N . VAL B 1 551 ? 23.391 -20.5 27.766 1 32.62 551 VAL B N 1
ATOM 9435 C CA . VAL B 1 551 ? 22.203 -19.875 27.219 1 32.62 551 VAL B CA 1
ATOM 9436 C C . VAL B 1 551 ? 21.594 -18.906 28.234 1 32.62 551 VAL B C 1
ATOM 9438 O O . VAL B 1 551 ? 21.156 -17.828 27.875 1 32.62 551 VAL B O 1
ATOM 9441 N N . GLN B 1 552 ? 21.5 -19.328 29.5 1 31.48 552 GLN B N 1
ATOM 9442 C CA . GLN B 1 552 ? 21.109 -18.391 30.531 1 31.48 552 GLN B CA 1
ATOM 9443 C C . GLN B 1 552 ? 22.047 -17.188 30.578 1 31.48 552 GLN B C 1
ATOM 9445 O O . GLN B 1 552 ? 21.594 -16.047 30.75 1 31.48 552 GLN B O 1
ATOM 9450 N N . SER B 1 553 ? 23.328 -17.453 30.562 1 33.31 553 SER B N 1
ATOM 9451 C CA . SER B 1 553 ? 24.266 -16.344 30.562 1 33.31 553 SER B CA 1
ATOM 9452 C C . SER B 1 553 ? 24.141 -15.5 29.297 1 33.31 553 SER B C 1
ATOM 9454 O O . SER B 1 553 ? 24.266 -14.273 29.344 1 33.31 553 SER B O 1
ATOM 9456 N N . LEU B 1 554 ? 24.016 -16.172 28.125 1 31.53 554 LEU B N 1
ATOM 9457 C CA . LEU B 1 554 ? 23.797 -15.383 26.922 1 31.53 554 LEU B CA 1
ATOM 9458 C C . LEU B 1 554 ? 22.391 -14.766 26.922 1 31.53 554 LEU B C 1
ATOM 9460 O O . LEU B 1 554 ? 22.203 -13.641 26.453 1 31.53 554 LEU B O 1
ATOM 9464 N N . ALA B 1 555 ? 21.359 -15.539 27.219 1 31.17 555 ALA B N 1
ATOM 9465 C CA . ALA B 1 555 ? 20.016 -14.961 27.344 1 31.17 555 ALA B CA 1
ATOM 9466 C C . ALA B 1 555 ? 19.984 -13.906 28.453 1 31.17 555 ALA B C 1
ATOM 9468 O O . ALA B 1 555 ? 19.219 -12.938 28.375 1 31.17 555 ALA B O 1
ATOM 9469 N N . GLY B 1 556 ? 20.609 -14.109 29.547 1 32.84 556 GLY B N 1
ATOM 9470 C CA . GLY B 1 556 ? 20.641 -13.148 30.641 1 32.84 556 GLY B CA 1
ATOM 9471 C C . GLY B 1 556 ? 21.234 -11.812 30.234 1 32.84 556 GLY B C 1
ATOM 9472 O O . GLY B 1 556 ? 20.953 -10.789 30.859 1 32.84 556 GLY B O 1
ATOM 9473 N N . ARG B 1 557 ? 22.391 -11.836 29.469 1 34.09 557 ARG B N 1
ATOM 9474 C CA . ARG B 1 557 ? 23 -10.539 29.188 1 34.09 557 ARG B CA 1
ATOM 9475 C C . ARG B 1 557 ? 22.328 -9.859 28 1 34.09 557 ARG B C 1
ATOM 9477 O O . ARG B 1 557 ? 22.625 -8.695 27.688 1 34.09 557 ARG B O 1
ATOM 9484 N N . SER B 1 558 ? 21.828 -10.797 26.938 1 30.44 558 SER B N 1
ATOM 9485 C CA . SER B 1 558 ? 21.391 -10.031 25.781 1 30.44 558 SER B CA 1
ATOM 9486 C C . SER B 1 558 ? 19.938 -9.578 25.922 1 30.44 558 SER B C 1
ATOM 9488 O O . SER B 1 558 ? 19.078 -10.367 26.312 1 30.44 558 SER B O 1
ATOM 9490 N N . SER B 1 559 ? 19.641 -8.367 26.266 1 32.91 559 SER B N 1
ATOM 9491 C CA . SER B 1 559 ? 18.406 -7.598 26.25 1 32.91 559 SER B CA 1
ATOM 9492 C C . SER B 1 559 ? 17.625 -7.848 24.969 1 32.91 559 SER B C 1
ATOM 9494 O O . SER B 1 559 ? 16.656 -7.137 24.688 1 32.91 559 SER B O 1
ATOM 9496 N N . ASP B 1 560 ? 18.156 -8.781 24.094 1 30.27 560 ASP B N 1
ATOM 9497 C CA . ASP B 1 560 ? 17.484 -8.914 22.812 1 30.27 560 ASP B CA 1
ATOM 9498 C C . ASP B 1 560 ? 16.25 -9.805 22.922 1 30.27 560 ASP B C 1
ATOM 9500 O O . ASP B 1 560 ? 16.344 -10.945 23.391 1 30.27 560 ASP B O 1
ATOM 9504 N N . PRO B 1 561 ? 15.016 -9.305 22.906 1 33.97 561 PRO B N 1
ATOM 9505 C CA . PRO B 1 561 ? 13.719 -9.984 23.031 1 33.97 561 PRO B CA 1
ATOM 9506 C C . PRO B 1 561 ? 13.594 -11.195 22.109 1 33.97 561 PRO B C 1
ATOM 9508 O O . PRO B 1 561 ? 12.906 -12.156 22.438 1 33.97 561 PRO B O 1
ATOM 9511 N N . GLU B 1 562 ? 14.32 -11.211 21.062 1 31.52 562 GLU B N 1
ATOM 9512 C CA . GLU B 1 562 ? 14.195 -12.359 20.172 1 31.52 562 GLU B CA 1
ATOM 9513 C C . GLU B 1 562 ? 14.773 -13.617 20.812 1 31.52 562 GLU B C 1
ATOM 9515 O O . GLU B 1 562 ? 14.203 -14.703 20.688 1 31.52 562 GLU B O 1
ATOM 9520 N N . ARG B 1 563 ? 15.758 -13.406 21.594 1 35.12 563 ARG B N 1
ATOM 9521 C CA . ARG B 1 563 ? 16.375 -14.539 22.266 1 35.12 563 ARG B CA 1
ATOM 9522 C C . ARG B 1 563 ? 15.469 -15.102 23.359 1 35.12 563 ARG B C 1
ATOM 9524 O O . ARG B 1 563 ? 15.391 -16.312 23.547 1 35.12 563 ARG B O 1
ATOM 9531 N N . ALA B 1 564 ? 14.734 -14.195 23.938 1 35.5 564 ALA B N 1
ATOM 9532 C CA . ALA B 1 564 ? 13.781 -14.633 24.953 1 35.5 564 ALA B CA 1
ATOM 9533 C C . ALA B 1 564 ? 12.68 -15.492 24.328 1 35.5 564 ALA B C 1
ATOM 9535 O O . ALA B 1 564 ? 12.258 -16.5 24.906 1 35.5 564 ALA B O 1
ATOM 9536 N N . LEU B 1 565 ? 12.391 -15.172 23.109 1 31.39 565 LEU B N 1
ATOM 9537 C CA . LEU B 1 565 ? 11.336 -15.914 22.406 1 31.39 565 LEU B CA 1
ATOM 9538 C C . LEU B 1 565 ? 11.82 -17.312 22.031 1 31.39 565 LEU B C 1
ATOM 9540 O O . LEU B 1 565 ? 11.102 -18.297 22.219 1 31.39 565 LEU B O 1
ATOM 9544 N N . VAL B 1 566 ? 13.031 -17.406 21.656 1 33.47 566 VAL B N 1
ATOM 9545 C CA . VAL B 1 566 ? 13.578 -18.719 21.328 1 33.47 566 VAL B CA 1
ATOM 9546 C C . VAL B 1 566 ? 13.602 -19.594 22.594 1 33.47 566 VAL B C 1
ATOM 9548 O O . VAL B 1 566 ? 13.258 -20.781 22.531 1 33.47 566 VAL B O 1
ATOM 9551 N N . TRP B 1 567 ? 13.789 -18.969 23.703 1 37.62 567 TRP B N 1
ATOM 9552 C CA . TRP B 1 567 ? 13.789 -19.703 24.969 1 37.62 567 TRP B CA 1
ATOM 9553 C C . TRP B 1 567 ? 12.398 -20.234 25.281 1 37.62 567 TRP B C 1
ATOM 9555 O O . TRP B 1 567 ? 12.242 -21.391 25.672 1 37.62 567 TRP B O 1
ATOM 9565 N N . HIS B 1 568 ? 11.508 -19.469 25.078 1 35.28 568 HIS B N 1
ATOM 9566 C CA . HIS B 1 568 ? 10.156 -19.891 25.406 1 35.28 568 HIS B CA 1
ATOM 9567 C C . HIS B 1 568 ? 9.656 -20.953 24.438 1 35.28 568 HIS B C 1
ATOM 9569 O O . HIS B 1 568 ? 8.977 -21.906 24.844 1 35.28 568 HIS B O 1
ATOM 9575 N N . ILE B 1 569 ? 10.164 -20.75 23.266 1 33.97 569 ILE B N 1
ATOM 9576 C CA . ILE B 1 569 ? 9.797 -21.781 22.281 1 33.97 569 ILE B CA 1
ATOM 9577 C C . ILE B 1 569 ? 10.531 -23.078 22.594 1 33.97 569 ILE B C 1
ATOM 9579 O O . ILE B 1 569 ? 9.93 -24.156 22.609 1 33.97 569 ILE B O 1
ATOM 9583 N N . ALA B 1 570 ? 11.781 -22.906 22.953 1 35.53 570 ALA B N 1
ATOM 9584 C CA . ALA B 1 570 ? 12.555 -24.094 23.297 1 35.53 570 ALA B CA 1
ATOM 9585 C C . ALA B 1 570 ? 12.023 -24.734 24.578 1 35.53 570 ALA B C 1
ATOM 9587 O O . ALA B 1 570 ? 11.898 -25.953 24.641 1 35.53 570 ALA B O 1
ATOM 9588 N N . LYS B 1 571 ? 11.68 -23.891 25.484 1 37.03 571 LYS B N 1
ATOM 9589 C CA . LYS B 1 571 ? 11.109 -24.391 26.734 1 37.03 571 LYS B CA 1
ATOM 9590 C C . LYS B 1 571 ? 9.727 -25 26.5 1 37.03 571 LYS B C 1
ATOM 9592 O O . LYS B 1 571 ? 9.414 -26.062 27.016 1 37.03 571 LYS B O 1
ATOM 9597 N N . GLY B 1 572 ? 8.945 -24.281 25.719 1 31.27 572 GLY B N 1
ATOM 9598 C CA . GLY B 1 572 ? 7.633 -24.812 25.375 1 31.27 572 GLY B CA 1
ATOM 9599 C C . GLY B 1 572 ? 7.699 -26.094 24.562 1 31.27 572 GLY B C 1
ATOM 9600 O O . GLY B 1 572 ? 6.957 -27.031 24.828 1 31.27 572 GLY B O 1
ATOM 9601 N N . ALA B 1 573 ? 8.586 -25.969 23.594 1 31.77 573 ALA B N 1
ATOM 9602 C CA . ALA B 1 573 ? 8.82 -27.203 22.844 1 31.77 573 ALA B CA 1
ATOM 9603 C C . ALA B 1 573 ? 9.352 -28.312 23.75 1 31.77 573 ALA B C 1
ATOM 9605 O O . ALA B 1 573 ? 8.945 -29.469 23.641 1 31.77 573 ALA B O 1
ATOM 9606 N N . ALA B 1 574 ? 10.211 -27.906 24.562 1 31.88 574 ALA B N 1
ATOM 9607 C CA . ALA B 1 574 ? 10.703 -28.891 25.516 1 31.88 574 ALA B CA 1
ATOM 9608 C C . ALA B 1 574 ? 9.586 -29.375 26.438 1 31.88 574 ALA B C 1
ATOM 9610 O O . ALA B 1 574 ? 9.5 -30.562 26.75 1 31.88 574 ALA B O 1
ATOM 9611 N N . LEU B 1 575 ? 8.859 -28.375 26.891 1 30.58 575 LEU B N 1
ATOM 9612 C CA . LEU B 1 575 ? 7.754 -28.75 27.781 1 30.58 575 LEU B CA 1
ATOM 9613 C C . LEU B 1 575 ? 6.691 -29.531 27.016 1 30.58 575 LEU B C 1
ATOM 9615 O O . LEU B 1 575 ? 6.129 -30.5 27.547 1 30.58 575 LEU B O 1
ATOM 9619 N N . LYS B 1 576 ? 6.309 -28.875 25.906 1 28.84 576 LYS B N 1
ATOM 9620 C CA . LYS B 1 576 ? 5.227 -29.516 25.172 1 28.84 576 LYS B CA 1
ATOM 9621 C C . LYS B 1 576 ? 5.676 -30.844 24.562 1 28.84 576 LYS B C 1
ATOM 9623 O O . LYS B 1 576 ? 4.902 -31.797 24.5 1 28.84 576 LYS B O 1
ATOM 9628 N N . TYR B 1 577 ? 6.773 -30.75 23.844 1 30.66 577 TYR B N 1
ATOM 9629 C CA . TYR B 1 577 ? 7.191 -32.031 23.328 1 30.66 577 TYR B CA 1
ATOM 9630 C C . TYR B 1 577 ? 7.785 -32.906 24.422 1 30.66 577 TYR B C 1
ATOM 9632 O O . TYR B 1 577 ? 9.008 -33.031 24.547 1 30.66 577 TYR B O 1
ATOM 9640 N N . GLY B 1 578 ? 7.012 -33.281 25.594 1 28.39 578 GLY B N 1
ATOM 9641 C CA . GLY B 1 578 ? 7.129 -34.188 26.719 1 28.39 578 GLY B CA 1
ATOM 9642 C C . GLY B 1 578 ? 8.562 -34.406 27.172 1 28.39 578 GLY B C 1
ATOM 9643 O O . GLY B 1 578 ? 8.945 -35.5 27.578 1 28.39 578 GLY B O 1
ATOM 9644 N N . VAL B 1 579 ? 9.375 -33.5 26.766 1 28.48 579 VAL B N 1
ATOM 9645 C CA . VAL B 1 579 ? 10.648 -33.812 27.422 1 28.48 579 VAL B CA 1
ATOM 9646 C C . VAL B 1 579 ? 10.477 -33.781 28.938 1 28.48 579 VAL B C 1
ATOM 9648 O O . VAL B 1 579 ? 9.844 -32.844 29.469 1 28.48 579 VAL B O 1
ATOM 9651 N N . ALA B 1 580 ? 10.609 -34.812 29.688 1 26.73 580 ALA B N 1
ATOM 9652 C CA . ALA B 1 580 ? 10.328 -35.25 31.047 1 26.73 580 ALA B CA 1
ATOM 9653 C C . ALA B 1 580 ? 10.688 -34.188 32.062 1 26.73 580 ALA B C 1
ATOM 9655 O O . ALA B 1 580 ? 11.844 -33.781 32.156 1 26.73 580 ALA B O 1
ATOM 9656 N N . GLN B 1 581 ? 9.852 -33.312 32.406 1 28.36 581 GLN B N 1
ATOM 9657 C CA . GLN B 1 581 ? 9.906 -32.562 33.656 1 28.36 581 GLN B CA 1
ATOM 9658 C C . GLN B 1 581 ? 10.555 -33.406 34.75 1 28.36 581 GLN B C 1
ATOM 9660 O O . GLN B 1 581 ? 11.305 -32.906 35.562 1 28.36 581 GLN B O 1
ATOM 9665 N N . ASN B 1 582 ? 10.164 -34.688 34.656 1 28.89 582 ASN B N 1
ATOM 9666 C CA . ASN B 1 582 ? 10.711 -35.594 35.656 1 28.89 582 ASN B CA 1
ATOM 9667 C C . ASN B 1 582 ? 12.227 -35.688 35.562 1 28.89 582 ASN B C 1
ATOM 9669 O O . ASN B 1 582 ? 12.906 -35.812 36.594 1 28.89 582 ASN B O 1
ATOM 9673 N N . ALA B 1 583 ? 12.664 -35.562 34.312 1 28.94 583 ALA B N 1
ATOM 9674 C CA . ALA B 1 583 ? 14.125 -35.656 34.219 1 28.94 583 ALA B CA 1
ATOM 9675 C C . ALA B 1 583 ? 14.773 -34.375 34.781 1 28.94 583 ALA B C 1
ATOM 9677 O O . ALA B 1 583 ? 15.805 -34.438 35.438 1 28.94 583 ALA B O 1
ATOM 9678 N N . MET B 1 584 ? 14.07 -33.281 34.594 1 29.09 584 MET B N 1
ATOM 9679 C CA . MET B 1 584 ? 14.656 -32.094 35.188 1 29.09 584 MET B CA 1
ATOM 9680 C C . MET B 1 584 ? 14.438 -32.062 36.688 1 29.09 584 MET B C 1
ATOM 9682 O O . MET B 1 584 ? 15.336 -31.703 37.438 1 29.09 584 MET B O 1
ATOM 9686 N N . SER B 1 585 ? 13.219 -32.438 37.062 1 28.67 585 SER B N 1
ATOM 9687 C CA . SER B 1 585 ? 12.992 -32.562 38.5 1 28.67 585 SER B CA 1
ATOM 9688 C C . SER B 1 585 ? 13.883 -33.625 39.125 1 28.67 585 SER B C 1
ATOM 9690 O O . SER B 1 585 ? 14.406 -33.469 40.219 1 28.67 585 SER B O 1
ATOM 9692 N N . ALA B 1 586 ? 14 -34.688 38.344 1 30.45 586 ALA B N 1
ATOM 9693 C CA . ALA B 1 586 ? 14.93 -35.688 38.844 1 30.45 586 ALA B CA 1
ATOM 9694 C C . ALA B 1 586 ? 16.375 -35.188 38.812 1 30.45 586 ALA B C 1
ATOM 9696 O O . ALA B 1 586 ? 17.141 -35.469 39.719 1 30.45 586 ALA B O 1
ATOM 9697 N N . ALA B 1 587 ? 16.625 -34.469 37.75 1 28.95 587 ALA B N 1
ATOM 9698 C CA . ALA B 1 587 ? 17.984 -33.906 37.719 1 28.95 587 ALA B CA 1
ATOM 9699 C C . ALA B 1 587 ? 18.172 -32.844 38.812 1 28.95 587 ALA B C 1
ATOM 9701 O O . ALA B 1 587 ? 19.219 -32.812 39.469 1 28.95 587 ALA B O 1
ATOM 9702 N N . PHE B 1 588 ? 17.141 -32.094 39.062 1 29.25 588 PHE B N 1
ATOM 9703 C CA . PHE B 1 588 ? 17.266 -31.141 40.156 1 29.25 588 PHE B CA 1
ATOM 9704 C C . PHE B 1 588 ? 17.328 -31.875 41.5 1 29.25 588 PHE B C 1
ATOM 9706 O O . PHE B 1 588 ? 18.078 -31.453 42.375 1 29.25 588 PHE B O 1
ATOM 9713 N N . ARG B 1 589 ? 16.484 -32.906 41.531 1 28.78 589 ARG B N 1
ATOM 9714 C CA . ARG B 1 589 ? 16.547 -33.656 42.781 1 28.78 589 ARG B CA 1
ATOM 9715 C C . ARG B 1 589 ? 17.906 -34.281 42.969 1 28.78 589 ARG B C 1
ATOM 9717 O O . ARG B 1 589 ? 18.406 -34.406 44.094 1 28.78 589 ARG B O 1
ATOM 9724 N N . ARG B 1 590 ? 18.375 -34.781 41.781 1 29.45 590 ARG B N 1
ATOM 9725 C CA . ARG B 1 590 ? 19.672 -35.406 41.969 1 29.45 590 ARG B CA 1
ATOM 9726 C C . ARG B 1 590 ? 20.75 -34.406 42.344 1 29.45 590 ARG B C 1
ATOM 9728 O O . ARG B 1 590 ? 21.719 -34.75 43.031 1 29.45 590 ARG B O 1
ATOM 9735 N N . PHE B 1 591 ? 20.594 -33.188 41.75 1 28 591 PHE B N 1
ATOM 9736 C CA . PHE B 1 591 ? 21.641 -32.281 42.125 1 28 591 PHE B CA 1
ATOM 9737 C C . PHE B 1 591 ? 21.516 -31.875 43.594 1 28 591 PHE B C 1
ATOM 9739 O O . PHE B 1 591 ? 22.469 -31.359 44.188 1 28 591 PHE B O 1
ATOM 9746 N N . SER B 1 592 ? 20.125 -31.938 43.969 1 26.53 592 SER B N 1
ATOM 9747 C CA . SER B 1 592 ? 20.109 -31.609 45.406 1 26.53 592 SER B CA 1
ATOM 9748 C C . SER B 1 592 ? 20.578 -32.781 46.25 1 26.53 592 SER B C 1
ATOM 9750 O O . SER B 1 592 ? 20.281 -33.938 45.938 1 26.53 592 SER B O 1
ATOM 9752 N N . GLY B 1 593 ? 21.812 -33.094 46.5 1 25.28 593 GLY B N 1
ATOM 9753 C CA . GLY B 1 593 ? 22.625 -34 47.312 1 25.28 593 GLY B CA 1
ATOM 9754 C C . GLY B 1 593 ? 21.797 -34.875 48.219 1 25.28 593 GLY B C 1
ATOM 9755 O O . GLY B 1 593 ? 22.344 -35.594 49.062 1 25.28 593 GLY B O 1
ATOM 9756 N N . ARG B 1 594 ? 20.531 -34.562 48.531 1 26.25 594 ARG B N 1
ATOM 9757 C CA . ARG B 1 594 ? 20.109 -35.344 49.688 1 26.25 594 ARG B CA 1
ATOM 9758 C C . ARG B 1 594 ? 19.875 -36.812 49.281 1 26.25 594 ARG B C 1
ATOM 9760 O O . ARG B 1 594 ? 19.109 -37.094 48.344 1 26.25 594 ARG B O 1
ATOM 9767 N N . GLY B 1 595 ? 20.891 -37.781 49.406 1 24.7 595 GLY B N 1
ATOM 9768 C CA . GLY B 1 595 ? 21.141 -39.188 49.25 1 24.7 595 GLY B CA 1
ATOM 9769 C C . GLY B 1 595 ? 20.031 -40.062 49.812 1 24.7 595 GLY B C 1
ATOM 9770 O O . GLY B 1 595 ? 20.141 -41.281 49.875 1 24.7 595 GLY B O 1
ATOM 9771 N N . GLU B 1 596 ? 19.234 -39.688 50.875 1 24.05 596 GLU B N 1
ATOM 9772 C CA . GLU B 1 596 ? 18.703 -40.812 51.688 1 24.05 596 GLU B CA 1
ATOM 9773 C C . GLU B 1 596 ? 17.922 -41.781 50.781 1 24.05 596 GLU B C 1
ATOM 9775 O O . GLU B 1 596 ? 17.531 -41.438 49.688 1 24.05 596 GLU B O 1
ATOM 9780 N N . GLY B 1 597 ? 17.531 -43.094 51.438 1 23.81 597 GLY B N 1
ATOM 9781 C CA . GLY B 1 597 ? 17.062 -44.469 51.219 1 23.81 597 GLY B CA 1
ATOM 9782 C C . GLY B 1 597 ? 15.75 -44.531 50.469 1 23.81 597 GLY B C 1
ATOM 9783 O O . GLY B 1 597 ? 15.062 -45.531 50.5 1 23.81 597 GLY B O 1
ATOM 9784 N N . LEU B 1 598 ? 15.211 -43.531 49.906 1 24.45 598 LEU B N 1
ATOM 9785 C CA . LEU B 1 598 ? 13.805 -43.781 49.594 1 24.45 598 LEU B CA 1
ATOM 9786 C C . LEU B 1 598 ? 13.641 -44.969 48.656 1 24.45 598 LEU B C 1
ATOM 9788 O O . LEU B 1 598 ? 14.102 -44.906 47.5 1 24.45 598 LEU B O 1
ATOM 9792 N N . GLU B 1 599 ? 13.758 -46.312 49.094 1 22.55 599 GLU B N 1
ATOM 9793 C CA . GLU B 1 599 ? 13.414 -47.594 48.5 1 22.55 599 GLU B CA 1
ATOM 9794 C C . GLU B 1 599 ? 12.094 -47.531 47.781 1 22.55 599 GLU B C 1
ATOM 9796 O O . GLU B 1 599 ? 11.758 -48.438 47 1 22.55 599 GLU B O 1
ATOM 9801 N N . ALA B 1 600 ? 11.086 -46.812 48.406 1 22.44 600 ALA B N 1
ATOM 9802 C CA . ALA B 1 600 ? 9.766 -47.344 48.125 1 22.44 600 ALA B CA 1
ATOM 9803 C C . ALA B 1 600 ? 9.523 -47.469 46.625 1 22.44 600 ALA B C 1
ATOM 9805 O O . ALA B 1 600 ? 9.938 -46.594 45.844 1 22.44 600 ALA B O 1
ATOM 9806 N N . GLU B 1 601 ? 9.32 -48.688 46 1 22.22 601 GLU B N 1
ATOM 9807 C CA . GLU B 1 601 ? 9.016 -49.344 44.75 1 22.22 601 GLU B CA 1
ATOM 9808 C C . GLU B 1 601 ? 7.891 -48.656 44 1 22.22 601 GLU B C 1
ATOM 9810 O O . GLU B 1 601 ? 6.895 -49.281 43.625 1 22.22 601 GLU B O 1
ATOM 9815 N N . THR B 1 602 ? 7.508 -47.469 44.406 1 22.2 602 THR B N 1
ATOM 9816 C CA . THR B 1 602 ? 6.188 -47.219 43.844 1 22.2 602 THR B CA 1
ATOM 9817 C C . THR B 1 602 ? 6.215 -47.406 42.312 1 22.2 602 THR B C 1
ATOM 9819 O O . THR B 1 602 ? 7.102 -46.906 41.625 1 22.2 602 THR B O 1
ATOM 9822 N N . PRO B 1 603 ? 5.496 -48.5 41.781 1 22.25 603 PRO B N 1
ATOM 9823 C CA . PRO B 1 603 ? 5.441 -48.906 40.375 1 22.25 603 PRO B CA 1
ATOM 9824 C C . PRO B 1 603 ? 5.203 -47.719 39.438 1 22.25 603 PRO B C 1
ATOM 9826 O O . PRO B 1 603 ? 4.527 -46.75 39.781 1 22.25 603 PRO B O 1
ATOM 9829 N N . VAL B 1 604 ? 6.125 -47.375 38.688 1 22.75 604 VAL B N 1
ATOM 9830 C CA . VAL B 1 604 ? 6.148 -46.406 37.625 1 22.75 604 VAL B CA 1
ATOM 9831 C C . VAL B 1 604 ? 4.91 -46.594 36.719 1 22.75 604 VAL B C 1
ATOM 9833 O O . VAL B 1 604 ? 4.84 -47.531 35.938 1 22.75 604 VAL B O 1
ATOM 9836 N N . ALA B 1 605 ? 3.662 -46.844 37.344 1 21.41 605 ALA B N 1
ATOM 9837 C CA . ALA B 1 605 ? 2.469 -47 36.5 1 21.41 605 ALA B CA 1
ATOM 9838 C C . ALA B 1 605 ? 2.488 -46 35.375 1 21.41 605 ALA B C 1
ATOM 9840 O O . ALA B 1 605 ? 3.066 -44.906 35.5 1 21.41 605 ALA B O 1
ATOM 9841 N N . SER B 1 606 ? 2.232 -46.562 34.094 1 21.61 606 SER B N 1
ATOM 9842 C CA . SER B 1 606 ? 2.078 -46.031 32.75 1 21.61 606 SER B CA 1
ATOM 9843 C C . SER B 1 606 ? 1.211 -44.781 32.75 1 21.61 606 SER B C 1
ATOM 9845 O O . SER B 1 606 ? -0.018 -44.875 32.812 1 21.61 606 SER B O 1
ATOM 9847 N N . GLN B 1 607 ? 1.319 -44.031 33.75 1 20.59 607 GLN B N 1
ATOM 9848 C CA . GLN B 1 607 ? 0.447 -42.844 33.812 1 20.59 607 GLN B CA 1
ATOM 9849 C C . GLN B 1 607 ? 0.401 -42.125 32.469 1 20.59 607 GLN B C 1
ATOM 9851 O O . GLN B 1 607 ? 1.417 -41.594 32 1 20.59 607 GLN B O 1
ATOM 9856 N N . CYS B 1 608 ? -0.424 -42.812 31.516 1 21.56 608 CYS B N 1
ATOM 9857 C CA . CYS B 1 608 ? -0.869 -42.281 30.234 1 21.56 608 CYS B CA 1
ATOM 9858 C C . CYS B 1 608 ? -1.248 -40.812 30.375 1 21.56 608 CYS B C 1
ATOM 9860 O O . CYS B 1 608 ? -2.047 -40.438 31.25 1 21.56 608 CYS B O 1
ATOM 9862 N N . LEU B 1 609 ? -0.384 -40.031 30.266 1 22.58 609 LEU B N 1
ATOM 9863 C CA . LEU B 1 609 ? -0.576 -38.594 30.203 1 22.58 609 LEU B CA 1
ATOM 9864 C C . LEU B 1 609 ? -1.821 -38.25 29.406 1 22.58 609 LEU B C 1
ATOM 9866 O O . LEU B 1 609 ? -1.885 -38.5 28.203 1 22.58 609 LEU B O 1
ATOM 9870 N N . ARG B 1 610 ? -2.988 -38.625 30 1 23.94 610 ARG B N 1
ATOM 9871 C CA . ARG B 1 610 ? -4.215 -38.125 29.391 1 23.94 610 ARG B CA 1
ATOM 9872 C C . ARG B 1 610 ? -4.133 -36.625 29.141 1 23.94 610 ARG B C 1
ATOM 9874 O O . ARG B 1 610 ? -4.078 -35.844 30.094 1 23.94 610 ARG B O 1
ATOM 9881 N N . LEU B 1 611 ? -3.297 -36.312 28.25 1 23.52 611 LEU B N 1
ATOM 9882 C CA . LEU B 1 611 ? -3.375 -34.906 27.828 1 23.52 611 LEU B CA 1
ATOM 9883 C C . LEU B 1 611 ? -4.762 -34.562 27.297 1 23.52 611 LEU B C 1
ATOM 9885 O O . LEU B 1 611 ? -5.203 -35.156 26.297 1 23.52 611 LEU B O 1
ATOM 9889 N N . ASN B 1 612 ? -5.707 -34.594 28.109 1 24.02 612 ASN B N 1
ATOM 9890 C CA . ASN B 1 612 ? -7.035 -34.156 27.719 1 24.02 612 ASN B CA 1
ATOM 9891 C C . ASN B 1 612 ? -6.984 -32.719 27.141 1 24.02 612 ASN B C 1
ATOM 9893 O O . ASN B 1 612 ? -6.59 -31.781 27.828 1 24.02 612 ASN B O 1
ATOM 9897 N N . PHE B 1 613 ? -6.461 -32.625 26 1 24.33 613 PHE B N 1
ATOM 9898 C CA . PHE B 1 613 ? -6.598 -31.328 25.359 1 24.33 613 PHE B CA 1
ATOM 9899 C C . PHE B 1 613 ? -8.062 -30.969 25.156 1 24.33 613 PHE B C 1
ATOM 9901 O O . PHE B 1 613 ? -8.844 -31.781 24.656 1 24.33 613 PHE B O 1
ATOM 9908 N N . LEU B 1 614 ? -8.617 -30.328 26.141 1 24.98 614 LEU B N 1
ATOM 9909 C CA . LEU B 1 614 ? -9.969 -29.797 25.984 1 24.98 614 LEU B CA 1
ATOM 9910 C C . LEU B 1 614 ? -10.055 -28.875 24.766 1 24.98 614 LEU B C 1
ATOM 9912 O O . LEU B 1 614 ? -9.188 -28.031 24.578 1 24.98 614 LEU B O 1
ATOM 9916 N N . ASP B 1 615 ? -10.5 -29.359 23.625 1 28.73 615 ASP B N 1
ATOM 9917 C CA . ASP B 1 615 ? -10.82 -28.391 22.594 1 28.73 615 ASP B CA 1
ATOM 9918 C C . ASP B 1 615 ? -11.844 -27.375 23.078 1 28.73 615 ASP B C 1
ATOM 9920 O O . ASP B 1 615 ? -12.414 -27.531 24.172 1 28.73 615 ASP B O 1
ATOM 9924 N N . ASP B 1 616 ? -11.922 -26.156 22.562 1 28 616 ASP B N 1
ATOM 9925 C CA . ASP B 1 616 ? -12.875 -25.172 23.062 1 28 616 ASP B CA 1
ATOM 9926 C C . ASP B 1 616 ? -14.242 -25.797 23.312 1 28 616 ASP B C 1
ATOM 9928 O O . ASP B 1 616 ? -15.133 -25.172 23.891 1 28 616 ASP B O 1
ATOM 9932 N N . ARG B 1 617 ? -14.789 -26.797 22.375 1 33.62 617 ARG B N 1
ATOM 9933 C CA . ARG B 1 617 ? -16.141 -27.312 22.547 1 33.62 617 ARG B CA 1
ATOM 9934 C C . ARG B 1 617 ? -16.203 -28.375 23.641 1 33.62 617 ARG B C 1
ATOM 9936 O O . ARG B 1 617 ? -17.25 -29 23.859 1 33.62 617 ARG B O 1
ATOM 9943 N N . GLY B 1 618 ? -15.492 -28.875 24.609 1 26.02 618 GLY B N 1
ATOM 9944 C CA . GLY B 1 618 ? -15.516 -29.828 25.703 1 26.02 618 GLY B CA 1
ATOM 9945 C C . GLY B 1 618 ? -14.984 -31.203 25.328 1 26.02 618 GLY B C 1
ATOM 9946 O O . GLY B 1 618 ? -15.109 -32.156 26.094 1 26.02 618 GLY B O 1
ATOM 9947 N N . LEU B 1 619 ? -14.961 -31.578 23.969 1 24.58 619 LEU B N 1
ATOM 9948 C CA . LEU B 1 619 ? -14.766 -33 23.688 1 24.58 619 LEU B CA 1
ATOM 9949 C C . LEU B 1 619 ? -13.336 -33.438 24.016 1 24.58 619 LEU B C 1
ATOM 9951 O O . LEU B 1 619 ? -12.391 -32.656 23.812 1 24.58 619 LEU B O 1
ATOM 9955 N N . GLU B 1 620 ? -13.273 -34.406 24.906 1 26.7 620 GLU B N 1
ATOM 9956 C CA . GLU B 1 620 ? -12.148 -35.156 25.469 1 26.7 620 GLU B CA 1
ATOM 9957 C C . GLU B 1 620 ? -11.336 -35.844 24.391 1 26.7 620 GLU B C 1
ATOM 9959 O O . GLU B 1 620 ? -11.883 -36.625 23.609 1 26.7 620 GLU B O 1
ATOM 9964 N N . PHE B 1 621 ? -10.523 -35.156 23.594 1 26.2 621 PHE B N 1
ATOM 9965 C CA . PHE B 1 621 ? -9.789 -35.906 22.578 1 26.2 621 PHE B CA 1
ATOM 9966 C C . PHE B 1 621 ? -8.836 -36.906 23.234 1 26.2 621 PHE B C 1
ATOM 9968 O O . PHE B 1 621 ? -7.883 -36.5 23.906 1 26.2 621 PHE B O 1
ATOM 9975 N N . VAL B 1 622 ? -9.32 -38 23.766 1 26.09 622 VAL B N 1
ATOM 9976 C CA . VAL B 1 622 ? -8.664 -39.156 24.359 1 26.09 622 VAL B CA 1
ATOM 9977 C C . VAL B 1 622 ? -7.727 -39.812 23.344 1 26.09 622 VAL B C 1
ATOM 9979 O O . VAL B 1 622 ? -7.086 -40.812 23.625 1 26.09 622 VAL B O 1
ATOM 9982 N N . ASP B 1 623 ? -7.656 -39.375 22.094 1 25.8 623 ASP B N 1
ATOM 9983 C CA . ASP B 1 623 ? -7.207 -40.438 21.203 1 25.8 623 ASP B CA 1
ATOM 9984 C C . ASP B 1 623 ? -5.715 -40.719 21.375 1 25.8 623 ASP B C 1
ATOM 9986 O O . ASP B 1 623 ? -5.117 -41.438 20.594 1 25.8 623 ASP B O 1
ATOM 9990 N N . CYS B 1 624 ? -5.031 -40.062 22.297 1 25.45 624 CYS B N 1
ATOM 9991 C CA . CYS B 1 624 ? -3.596 -40.312 22.172 1 25.45 624 CYS B CA 1
ATOM 9992 C C . CYS B 1 624 ? -3.236 -41.719 22.547 1 25.45 624 CYS B C 1
ATOM 9994 O O . CYS B 1 624 ? -2.064 -42.125 22.516 1 25.45 624 CYS B O 1
ATOM 9996 N N . GLU B 1 625 ? -4.172 -42.5 23.125 1 25.94 625 GLU B N 1
ATOM 9997 C CA . GLU B 1 625 ? -3.73 -43.781 23.641 1 25.94 625 GLU B CA 1
ATOM 9998 C C . GLU B 1 625 ? -3.305 -44.719 22.516 1 25.94 625 GLU B C 1
ATOM 10000 O O . GLU B 1 625 ? -2.287 -45.406 22.609 1 25.94 625 GLU B O 1
ATOM 10005 N N . ASN B 1 626 ? -4.191 -44.875 21.609 1 25.5 626 ASN B N 1
ATOM 10006 C CA . ASN B 1 626 ? -4.008 -46 20.688 1 25.5 626 ASN B CA 1
ATOM 10007 C C . ASN B 1 626 ? -2.793 -45.781 19.797 1 25.5 626 ASN B C 1
ATOM 10009 O O . ASN B 1 626 ? -2.188 -46.75 19.328 1 25.5 626 ASN B O 1
ATOM 10013 N N . GLN B 1 627 ? -2.496 -44.531 19.484 1 24.11 627 GLN B N 1
ATOM 10014 C CA . GLN B 1 627 ? -1.4 -44.469 18.531 1 24.11 627 GLN B CA 1
ATOM 10015 C C . GLN B 1 627 ? -0.059 -44.75 19.203 1 24.11 627 GLN B C 1
ATOM 10017 O O . GLN B 1 627 ? 0.858 -45.281 18.562 1 24.11 627 GLN B O 1
ATOM 10022 N N . ILE B 1 628 ? 0.04 -44.562 20.453 1 25.31 628 ILE B N 1
ATOM 10023 C CA . ILE B 1 628 ? 1.303 -44.938 21.094 1 25.31 628 ILE B CA 1
ATOM 10024 C C . ILE B 1 628 ? 1.424 -46.438 21.172 1 25.31 628 ILE B C 1
ATOM 10026 O O . ILE B 1 628 ? 2.494 -47 20.922 1 25.31 628 ILE B O 1
ATOM 10030 N N . ALA B 1 629 ? 0.297 -47.031 21.422 1 24.16 629 ALA B N 1
ATOM 10031 C CA . ALA B 1 629 ? 0.387 -48.5 21.578 1 24.16 629 ALA B CA 1
ATOM 10032 C C . ALA B 1 629 ? 0.889 -49.156 20.312 1 24.16 629 ALA B C 1
ATOM 10034 O O . ALA B 1 629 ? 1.671 -50.094 20.359 1 24.16 629 ALA B O 1
ATOM 10035 N N . SER B 1 630 ? 0.389 -48.688 19.156 1 24.52 630 SER B N 1
ATOM 10036 C CA . SER B 1 630 ? 0.757 -49.438 17.969 1 24.52 630 SER B CA 1
ATOM 10037 C C . SER B 1 630 ? 2.25 -49.312 17.688 1 24.52 630 SER B C 1
ATOM 10039 O O . SER B 1 630 ? 2.83 -50.188 17.031 1 24.52 630 SER B O 1
ATOM 10041 N N . ILE B 1 631 ? 2.889 -48.281 18.109 1 24.81 631 ILE B N 1
ATOM 10042 C CA . ILE B 1 631 ? 4.324 -48.25 17.859 1 24.81 631 ILE B CA 1
ATOM 10043 C C . ILE B 1 631 ? 5.027 -49.281 18.75 1 24.81 631 ILE B C 1
ATOM 10045 O O . ILE B 1 631 ? 5.984 -49.938 18.328 1 24.81 631 ILE B O 1
ATOM 10049 N N . CYS B 1 632 ? 4.535 -49.469 19.938 1 23.23 632 CYS B N 1
ATOM 10050 C CA . CYS B 1 632 ? 5.27 -50.375 20.797 1 23.23 632 CYS B CA 1
ATOM 10051 C C . CYS B 1 632 ? 5.121 -51.812 20.297 1 23.23 632 CYS B C 1
ATOM 10053 O O . CYS B 1 632 ? 5.902 -52.688 20.672 1 23.23 632 CYS B O 1
ATOM 10055 N N . GLN B 1 633 ? 3.926 -52.125 19.75 1 23.72 633 GLN B N 1
ATOM 10056 C CA . GLN B 1 633 ? 3.867 -53.531 19.359 1 23.72 633 GLN B CA 1
ATOM 10057 C C . GLN B 1 633 ? 4.711 -53.812 18.109 1 23.72 633 GLN B C 1
ATOM 10059 O O . GLN B 1 633 ? 5.113 -54.938 17.859 1 23.72 633 GLN B O 1
ATOM 10064 N N . LYS B 1 634 ? 4.883 -52.781 17.141 1 24.94 634 LYS B N 1
ATOM 10065 C CA . LYS B 1 634 ? 5.719 -53.312 16.062 1 24.94 634 LYS B CA 1
ATOM 10066 C C . LYS B 1 634 ? 7.195 -53.281 16.453 1 24.94 634 LYS B C 1
ATOM 10068 O O . LYS B 1 634 ? 7.672 -52.281 17.016 1 24.94 634 LYS B O 1
#

Secondary structure (DSSP, 8-state):
--GGGGEEEEE--SHHHHHHHHHHHHTT-EEEEE-SSSSTTGGG---SS--TTS----TT-B-SS-HHHHSBTTBPPPTTS-SS-BHHHHHHHHHHHHHHHT-GGGEESSEEEEEEEEEE-TTT--EEEEEEEEETTT--EEEEEESEEEE---S-SEE-----TTGGG--SEEEEGGG---STT-TT-EEEEE--SHHHHHHHHHHHTTSSEEEEE-SS--EEE-SB-GGG-BHHHHHTBHHHHHHTTSTTHHHHHHHHHHHHS-TTTTT-PPPTT---EEE-SSHHHHHHTTSEEEE--EEEE-SS-EEETTS-EE----EEEE---EE---TTB-TTTS-EETTEE-EETTTEESS-S---EEE----EEES-HHHHHHHHHHHHHHHHTTSS-PPPHHHHHHHHHHHHHHHHHTT--SHHHHTEEEHHHHHHHHHHHHT----HHHHHHH-HHHHHHHHHSB--GGGGGSSSTT--TTHHHHHHTHHHHHHGGG--S-----SS----HHHHHHHHHHHHHHS------SSSS-------THHHHHHHHHHHH---HHHHHHHHHHHHHHHHTT--HHHHHHHHHHHS---------------------B-TT--B--THHHHHHHHHH-/--GGGGEEEEE--SHHHHHHHHHHHHTT-EEEEE-SSSSTTGGG---SS--TTS----TT-B-SS-HHHHSBTTBPPPTTS-SS-BHHHHHHHHHHHHHHHT-GGGEESSEEEEEEEEEE-TTT--EEEEEEEEETTT--EEEEEESEEEE---S-SEE-----TTGGG--SEEEEGGG---STT-TT-EEEEE--SHHHHHHHHHHHTTSSEEEEE-SS--EEE-SB-GGG-BHHHHHTBHHHHHHTTSTTHHHHHHHHHHHHS-TTTTT-PPPTT---EEE-SSHHHHHHTTSEEEE--EEEE-SS-EEETTS-EE----EEEE---EE---TTB-TTTS-EETTEE-EETTTEESS-S---EEE----EEES-HHHHHHHHHHHHHHHHTTSS-PPPHHHHHHHHHHHHHHHHHTT--SHHHHTEEEHHHHHHHHHHHHT----HHHHHHH-HHHHHHHHHSB--GGGGGSSSTT--TTHHHHHHTHHHHHHGGG--S-----SS----HHHHHHHHHHHHHHS------SSSS-------THHHHHHHHHHHH---HHHHHHHHHHHHHHHHTT--HHHHHHHHHHHS--------------------EE-TT--EE-THHHHHHHHHH-

pLDDT: mean 79.35, std 27.34, range [20.55, 98.88]

InterPro domains:
  IPR000960 Flavin monooxygenase FMO [PR00370] (6-22)
  IPR000960 Flavin monooxygenase FMO [PR00370] (30-54)
  IPR000960 Flavin monooxygenase FMO [PR00370] (58-76)
  IPR000960 Flavin monooxygenase FMO [PR00370] (82-97)
  IPR000960 Flavin monooxygenase FMO [PR00370] (107-119)
  IPR000960 Flavin monooxygenase FMO [PR00370] (175-189)
  IPR000960 Flavin monooxygenase FMO [PR00370] (202-217)
  IPR000960 Flavin monooxygenase FMO [PR00370] (295-312)
  IPR000960 Flavin monooxygenase FMO [PR00370] (314-341)
  IPR000960 Flavin monooxygenase FMO [PR00370] (362-379)
  IPR000960 Flavin monooxygenase FMO [PR00370] (379-392)
  IPR002253 Flavin monooxygenase (FMO) 1 [PR01121] (85-101)
  IPR002253 Flavin monooxygenase (FMO) 1 [PR01121] (210-222)
  IPR002253 Flavin monooxygenase (FMO) 1 [PR01121] (289-302)
  IPR002253 Flavin monooxygenase (FMO) 1 [PR01121] (394-403)
  IPR020946 Flavin monooxygenase-like [PF00743] (6-507)
  IPR036188 FAD/NAD(P)-binding domain superfamily [G3DSA:3.50.50.60] (6-373)
  IPR036188 FAD/NAD(P)-binding domain superfamily [SSF51905] (5-258)
  IPR036188 FAD/NAD(P)-binding domain superfamily [SSF51905] (304-486)
  IPR050346 Flavin-containing monooxygenases-like [PTHR23023] (6-503)

Sequence (1268 aa):
MTGGGRRVCIVGAGVSGLTSVKCCLEEGLEPMCLEQDSDLGGLWNFTDKVRPGYPSLYRSCVINTSKEMTCYSDFPIPKEYPNFMHHSNFKRYLELYADHFGLRKYIRFRSQVQKVKRVHNGENGDLVWQITFTDLDTGSVHRETTRFLLACHGHLHLPSTPKFPGLDDFGGEVIHTHEYKDFRGYEDKTVLVIGIGNSATDVTCELSRHAKHVYMSTRRGTFLCQRTGARGAPFDHQAMSRLNHLTTFLPGRDRRFTNKVNAKYDHVRFSLAPTGDKFGVTFSDDLPMRILVGDVTIKTDIQKFTKNGATFTDGTRIEDIDVVVMGTGYTYTLPFLDKEEVCVKNSFPFLYKFVFPVGREDNSLAVIGLVQPLGALPPILETQARWATRVFAGRCRLPPPDVMEKRVNRLHRDLFRQEKTTPRYSLKIHYIDYCSDLSKEIGCQPRLWRYFFTDPGFWWTLVTGPLCPAQWRLDGPGRWSGARQAILSVENRTWFPLHTRGCSTSGTASIPAQQNAKVHSAFRKAFAFKLTEGSRGASFYIGGSSMFDDVQSLAGRSSDPERALVWHIAKGAALKYGVAQNAMSAAFRRFSGRGEGLEAETPVASQCLRLNFLDDRGLEFVDCENQIASICQKMTGGGRRVCIVGAGVSGLTSVKCCLEEGLEPMCLEQDSDLGGLWNFTDKVRPGYPSLYRSCVINTSKEMTCYSDFPIPKEYPNFMHHSNFKRYLELYADHFGLRKYIRFRSQVQKVKRVHNGENGDLVWQITFTDLDTGSVHRETTRFLLACHGHLHLPSTPKFPGLDDFGGEVIHTHEYKDFRGYEDKTVLVIGIGNSATDVTCELSRHAKHVYMSTRRGTFLCQRTGARGAPFDHQAMSRLNHLTTFLPGRDRRFTNKVNAKYDHVRFSLAPTGDKFGVTFSDDLPMRILVGDVTIKTDIQKFTKNGATFTDGTRIEDIDVVVMGTGYTYTLPFLDKEEVCVKNSFPFLYKFVFPVGREDNSLAVIGLVQPLGALPPILETQARWATRVFAGRCRLPPPDVMEKRVNRLHRDLFRQEKTTPRYSLKIHYIDYCSDLSKEIGCQPRLWRYFFTDPGFWWTLVTGPLCPAQWRLDGPGRWSGARQAILSVENRTWFPLHTRGCSTSGTASIPAQQNAKVHSAFRKAFAFKLTEGSRGASFYIGGSSMFDDVQSLAGRSSDPERALVWHIAKGAALKYGVAQNAMSAAFRRFSGRGEGLEAETPVASQCLRLNFLDDRGLEFVDCENQIASICQK